Protein AF-0000000076613579 (afdb_homodimer)

Radius of gyration: 30.15 Å; Cα contacts (8 Å, |Δi|>4): 1426; chains: 2; bounding box: 89×85×94 Å

Sequence (818 aa):
MKNSQEGYFLDLTGDASCSIQIALFDMDNEKHKKKEDFISNFKVSKVFISKYGTNIRYFLNSKLSPLNEANFELNTVLKGTKYDNSDYWIFIHEFSHIIWVTYRENFRSVSSTKLLNSDVGWGCTIRVGQMLLMSLLKRHLSNPDYDLILKIQENLESAPYSLHKITELGLEYDKKPGDWYSPSTMGYILTLLLENSPIAKLKCFISMNCALYRDQILSLAYNFSVDMIKSVCKCIPNEYEDLGIMCGGCGKRIGIAKWENAIFIQVPIMLGMRGILPEYIDTLKSILDQPSCVGIIGGKPRMALFIVGYTSDSLIVLDPHLVQPAARSEIEFKQLLSSYYCRSPMLIPFNQIEGSFNVGFYIENEEMWNKLERFLERDSRLKGVITIRDKEFSEDSEIMEIIHSGGMFMKNSQEGYFLDLTGDASCSIQIALFDMDNEKHKKKEDFISNFKVSKVFISKYGTNIRYFLNSKLSPLNEANFELNTVLKGTKYDNSDYWIFIHEFSHIIWVTYRENFRSVSSTKLLNSDVGWGCTIRVGQMLLMSLLKRHLSNPDYDLILKIQENLESAPYSLHKITELGLEYDKKPGDWYSPSTMGYILTLLLENSPIAKLKCFISMNCALYRDQILSLAYNFSVDMIKSVCKCIPNEYEDLGIMCGGCGKRIGIAKWENAIFIQVPIMLGMRGILPEYIDTLKSILDQPSCVGIIGGKPRMALFIVGYTSDSLIVLDPHLVQPAARSEIEFKQLLSSYYCRSPMLIPFNQIEGSFNVGFYIENEEMWNKLERFLERDSRLKGVITIRDKEFSEDSEIMEIIHSGGMF

Secondary structure (DSSP, 8-state):
------------SSSTT------------S----TTTTTTT----THHHHTT-HHHHHHHT---EE--GGG--TTEEETTEEE-GGGHHHHHHHHTTSB---EEESSPPS-SSS---B-TTT-HHHHHHHHHHHHHHHHH-SS--HHHHHHTTSSSTTSTTSHHHHHHHHGGGT--TT----HHHHHHHHHHHHHHSPPTTEEEEE-BTTEEEHHHHHHHHEE--HHHHHHH-TTS-GGGTTS----TTT-------EE--EEEEEEEEE--SSS--GGGHHHHHHHHT-TTEEEEEEEETTEEEEEEEEETTEEEEE-TT-EEEPPSSHHHHHHTGGGGB----EEEEGGGS-SEEEEEEEE-SHHHHHHHHHHHHH-GGGTT-SEEES----S-THHHHHHHHGGG-/------------SSSTT-----------------SSTTTTT----THHHHTT-HHHHHHHT---EE--STT--TTEEETTEEE-GGGHHHHHHHHTTSB---EEESSPPS-SSS---B-TTT-HHHHHHHHHHHHHHHHH-SS--HHHHHHTTSSSTTSTTSHHHHHHHHGGGT--TT----HHHHHHHHHHHHHHSPPTTEEEEE-BTTEEEHHHHHHHHEE--HHHHHHH-TTS-GGGTTS----TTT-------EE--EEEEEEEEE--SSS--GGGHHHHHHHHT-TTEEEEEEEETTEEEEEEEEETTEEEEE-TT-EEEPPSSHHHHHHTGGGGB----EEEEGGGS-SEEEEEEEE-SHHHHHHHHHHHHH-GGGTT-SEEES--S-S-THHHHHHHHGGG-

InterPro domains:
  IPR005078 Peptidase C54 [PTHR22624] (38-377)
  IPR038765 Papain-like cysteine peptidase superfamily [SSF54001] (69-377)
  IPR046792 Peptidase C54, catalytic domain [PF03416] (91-373)

Nearest PDB structures (foldseek):
  2p82-assembly2_D  TM=8.618E-01  e=8.964E-28  Homo sapiens
  2p82-assembly2_C  TM=8.477E-01  e=1.143E-27  Homo sapiens
  2p82-assembly1_B  TM=8.482E-01  e=5.221E-27  Homo sapiens
  2p82-assembly1_A  TM=8.300E-01  e=6.265E-27  Homo sapiens
  2d1i-assembly2_B  TM=8.217E-01  e=3.041E-26  Homo sapiens

Structure (mmCIF, N/CA/C/O backbone):
data_AF-0000000076613579-model_v1
#
loop_
_entity.id
_entity.type
_entity.pdbx_description
1 polymer 'Cysteine protease'
#
loop_
_atom_site.group_PDB
_atom_site.id
_atom_site.type_symbol
_atom_site.label_atom_id
_atom_site.label_alt_id
_atom_site.label_comp_id
_atom_site.label_asym_id
_atom_site.label_entity_id
_atom_site.label_seq_id
_atom_site.pdbx_PDB_ins_code
_atom_site.Cartn_x
_atom_site.Cartn_y
_atom_site.Cartn_z
_atom_site.occupancy
_atom_site.B_iso_or_equiv
_atom_site.auth_seq_id
_atom_site.auth_comp_id
_atom_site.auth_asym_id
_atom_site.auth_atom_id
_atom_site.pdbx_PDB_model_num
ATOM 1 N N . MET A 1 1 ? -35.281 52 -5.176 1 20.36 1 MET A N 1
ATOM 2 C CA . MET A 1 1 ? -36.125 50.812 -5.043 1 20.36 1 MET A CA 1
ATOM 3 C C . MET A 1 1 ? -35.281 49.531 -5.262 1 20.36 1 MET A C 1
ATOM 5 O O . MET A 1 1 ? -34.781 49.312 -6.355 1 20.36 1 MET A O 1
ATOM 9 N N . LYS A 1 2 ? -34.625 49.156 -4.203 1 22.89 2 LYS A N 1
ATOM 10 C CA . LYS A 1 2 ? -33.438 48.312 -4.012 1 22.89 2 LYS A CA 1
ATOM 11 C C . LYS A 1 2 ? -33.75 46.844 -4.309 1 22.89 2 LYS A C 1
ATOM 13 O O . LYS A 1 2 ? -34.656 46.25 -3.711 1 22.89 2 LYS A O 1
ATOM 18 N N . ASN A 1 3 ? -33.781 46.438 -5.594 1 23.34 3 ASN A N 1
ATOM 19 C CA . ASN A 1 3 ? -34.156 45.125 -6.109 1 23.34 3 ASN A CA 1
ATOM 20 C C . ASN A 1 3 ? -33.469 44 -5.34 1 23.34 3 ASN A C 1
ATOM 22 O O . ASN A 1 3 ? -32.219 43.906 -5.336 1 23.34 3 ASN A O 1
ATOM 26 N N . SER A 1 4 ? -34.031 43.688 -4.133 1 22.73 4 SER A N 1
ATOM 27 C CA . SER A 1 4 ? -33.625 42.719 -3.125 1 22.73 4 SER A CA 1
ATOM 28 C C . SER A 1 4 ? -33.5 41.312 -3.723 1 22.73 4 SER A C 1
ATOM 30 O O . SER A 1 4 ? -34.5 40.75 -4.16 1 22.73 4 SER A O 1
ATOM 32 N N . GLN A 1 5 ? -32.625 41.125 -4.582 1 24.36 5 GLN A N 1
ATOM 33 C CA . GLN A 1 5 ? -32.344 39.844 -5.227 1 24.36 5 GLN A CA 1
ATOM 34 C C . GLN A 1 5 ? -32.312 38.719 -4.203 1 24.36 5 GLN A C 1
ATOM 36 O O . GLN A 1 5 ? -31.375 38.594 -3.43 1 24.36 5 GLN A O 1
ATOM 41 N N . GLU A 1 6 ? -33.5 38.469 -3.518 1 23.72 6 GLU A N 1
ATOM 42 C CA . GLU A 1 6 ? -33.688 37.469 -2.48 1 23.72 6 GLU A CA 1
ATOM 43 C C . GLU A 1 6 ? -33.375 36.062 -3.002 1 23.72 6 GLU A C 1
ATOM 45 O O . GLU A 1 6 ? -33.969 35.625 -3.992 1 23.72 6 GLU A O 1
ATOM 50 N N . GLY A 1 7 ? -32.25 35.719 -3.098 1 26.05 7 GLY A N 1
ATOM 51 C CA . GLY A 1 7 ? -31.797 34.375 -3.438 1 26.05 7 GLY A CA 1
ATOM 52 C C . GLY A 1 7 ? -32.5 33.281 -2.633 1 26.05 7 GLY A C 1
ATOM 53 O O . GLY A 1 7 ? -32.656 33.406 -1.418 1 26.05 7 GLY A O 1
ATOM 54 N N . TYR A 1 8 ? -33.656 32.875 -3.09 1 25.02 8 TYR A N 1
ATOM 55 C CA . TYR A 1 8 ? -34.469 31.859 -2.428 1 25.02 8 TYR A CA 1
ATOM 56 C C . TYR A 1 8 ? -33.656 30.625 -2.082 1 25.02 8 TYR A C 1
ATOM 58 O O . TYR A 1 8 ? -32.812 30.203 -2.863 1 25.02 8 TYR A O 1
ATOM 66 N N . PHE A 1 9 ? -33.406 30.516 -0.877 1 26.84 9 PHE A N 1
ATOM 67 C CA . PHE A 1 9 ? -32.75 29.422 -0.16 1 26.84 9 PHE A CA 1
ATOM 68 C C . PHE A 1 9 ? -33.625 28.188 -0.122 1 26.84 9 PHE A C 1
ATOM 70 O O . PHE A 1 9 ? -34.781 28.266 0.278 1 26.84 9 PHE A O 1
ATOM 77 N N . LEU A 1 10 ? -33.781 27.562 -1.234 1 25.7 10 LEU A N 1
ATOM 78 C CA . LEU A 1 10 ? -34.594 26.359 -1.068 1 25.7 10 LEU A CA 1
ATOM 79 C C . LEU A 1 10 ? -33.906 25.359 -0.156 1 25.7 10 LEU A C 1
ATOM 81 O O . LEU A 1 10 ? -32.781 24.984 -0.39 1 25.7 10 LEU A O 1
ATOM 85 N N . ASP A 1 11 ? -34.219 25.391 1.039 1 25.45 11 ASP A N 1
ATOM 86 C CA . ASP A 1 11 ? -33.844 24.453 2.102 1 25.45 11 ASP A CA 1
ATOM 87 C C . ASP A 1 11 ? -34.438 23.078 1.824 1 25.45 11 ASP A C 1
ATOM 89 O O . ASP A 1 11 ? -35.656 22.875 1.907 1 25.45 11 ASP A O 1
ATOM 93 N N . LEU A 1 12 ? -33.969 22.438 0.808 1 28.17 12 LEU A N 1
ATOM 94 C CA . LEU A 1 12 ? -34.625 21.156 0.558 1 28.17 12 LEU A CA 1
ATOM 95 C C . LEU A 1 12 ? -34.438 20.219 1.744 1 28.17 12 LEU A C 1
ATOM 97 O O . LEU A 1 12 ? -35.125 19.188 1.847 1 28.17 12 LEU A O 1
ATOM 101 N N . THR A 1 13 ? -33.094 20.141 2.316 1 30.59 13 THR A N 1
ATOM 102 C CA . THR A 1 13 ? -33 19.266 3.473 1 30.59 13 THR A CA 1
ATOM 103 C C . THR A 1 13 ? -33.469 19.969 4.734 1 30.59 13 THR A C 1
ATOM 105 O O . THR A 1 13 ? -33.438 21.203 4.82 1 30.59 13 THR A O 1
ATOM 108 N N . GLY A 1 14 ? -34.625 19.938 5.145 1 28.75 14 GLY A N 1
ATOM 109 C CA . GLY A 1 14 ? -35.094 20.562 6.375 1 28.75 14 GLY A CA 1
ATOM 110 C C . GLY A 1 14 ? -33.969 20.922 7.324 1 28.75 14 GLY A C 1
ATOM 111 O O . GLY A 1 14 ? -34.188 21.531 8.367 1 28.75 14 GLY A O 1
ATOM 112 N N . ASP A 1 15 ? -32.938 20.062 7.406 1 27.53 15 ASP A N 1
ATOM 113 C CA . ASP A 1 15 ? -31.984 20.391 8.469 1 27.53 15 ASP A CA 1
ATOM 114 C C . ASP A 1 15 ? -31.109 21.578 8.07 1 27.53 15 ASP A C 1
ATOM 116 O O . ASP A 1 15 ? -30.75 21.719 6.902 1 27.53 15 ASP A O 1
ATOM 120 N N . ALA A 1 16 ? -31.062 22.703 8.742 1 27.94 16 ALA A N 1
ATOM 121 C CA . ALA A 1 16 ? -30.469 24.031 8.656 1 27.94 16 ALA A CA 1
ATOM 122 C C . ALA A 1 16 ? -29.047 23.969 8.148 1 27.94 16 ALA A C 1
ATOM 124 O O . ALA A 1 16 ? -28.562 24.922 7.52 1 27.94 16 ALA A O 1
ATOM 125 N N . SER A 1 17 ? -28.156 23.094 8.602 1 28.52 17 SER A N 1
ATOM 126 C CA . SER A 1 17 ? -26.719 23.359 8.547 1 28.52 17 SER A CA 1
ATOM 127 C C . SER A 1 17 ? -26.188 23.234 7.129 1 28.52 17 SER A C 1
ATOM 129 O O . SER A 1 17 ? -25.094 23.719 6.824 1 28.52 17 SER A O 1
ATOM 131 N N . CYS A 1 18 ? -26.578 22.297 6.316 1 25.7 18 CYS A N 1
ATOM 132 C CA . CYS A 1 18 ? -25.891 22.078 5.051 1 25.7 18 CYS A CA 1
ATOM 133 C C . CYS A 1 18 ? -26.5 22.922 3.939 1 25.7 18 CYS A C 1
ATOM 135 O O . CYS A 1 18 ? -27.594 22.609 3.453 1 25.7 18 CYS A O 1
ATOM 137 N N . SER A 1 19 ? -26.312 24.25 3.959 1 25.25 19 SER A N 1
ATOM 138 C CA . SER A 1 19 ? -26.828 25.125 2.904 1 25.25 19 SER A CA 1
ATOM 139 C C . SER A 1 19 ? -26.094 24.891 1.59 1 25.25 19 SER A C 1
ATOM 141 O O . SER A 1 19 ? -24.859 24.844 1.561 1 25.25 19 SER A O 1
ATOM 143 N N . ILE A 1 20 ? -26.594 24.062 0.776 1 25.31 20 ILE A N 1
ATOM 144 C CA . ILE A 1 20 ? -26.094 23.906 -0.587 1 25.31 20 ILE A CA 1
ATOM 145 C C . ILE A 1 20 ? -26.297 25.203 -1.363 1 25.31 20 ILE A C 1
ATOM 147 O O . ILE A 1 20 ? -27.422 25.703 -1.458 1 25.31 20 ILE A O 1
ATOM 151 N N . GLN A 1 21 ? -25.359 26.094 -1.392 1 24.81 21 GLN A N 1
ATOM 152 C CA . GLN A 1 21 ? -25.406 27.312 -2.197 1 24.81 21 GLN A CA 1
ATOM 153 C C . GLN A 1 21 ? -25.375 26.984 -3.688 1 24.81 21 GLN A C 1
ATOM 155 O O . GLN A 1 21 ? -24.438 26.312 -4.156 1 24.81 21 GLN A O 1
ATOM 160 N N . ILE A 1 22 ? -26.484 26.75 -4.297 1 25.78 22 ILE A N 1
ATOM 161 C CA . ILE A 1 22 ? -26.641 26.625 -5.742 1 25.78 22 ILE A CA 1
ATOM 162 C C . ILE A 1 22 ? -26.344 27.969 -6.41 1 25.78 22 ILE A C 1
ATOM 164 O O . ILE A 1 22 ? -27.016 28.969 -6.145 1 25.78 22 ILE A O 1
ATOM 168 N N . ALA A 1 23 ? -25.125 28.266 -6.633 1 25.34 23 ALA A N 1
ATOM 169 C CA . ALA A 1 23 ? -24.828 29.469 -7.398 1 25.34 23 ALA A CA 1
ATOM 170 C C . ALA A 1 23 ? -25.5 29.422 -8.773 1 25.34 23 ALA A C 1
ATOM 172 O O . ALA A 1 23 ? -25.266 28.5 -9.547 1 25.34 23 ALA A O 1
ATOM 173 N N . LEU A 1 24 ? -26.672 29.828 -8.906 1 25.53 24 LEU A N 1
ATOM 174 C CA . LEU A 1 24 ? -27.406 30.109 -10.125 1 25.53 24 LEU A CA 1
ATOM 175 C C . LEU A 1 24 ? -26.656 31.125 -10.992 1 25.53 24 LEU A C 1
ATOM 177 O O . LEU A 1 24 ? -26.406 32.25 -10.547 1 25.53 24 LEU A O 1
ATOM 181 N N . PHE A 1 25 ? -25.656 30.625 -11.711 1 24.84 25 PHE A N 1
ATOM 182 C CA . PHE A 1 25 ? -25.109 31.547 -12.695 1 24.84 25 PHE A CA 1
ATOM 183 C C . PHE A 1 25 ? -26.188 32 -13.68 1 24.84 25 PHE A C 1
ATOM 185 O O . PHE A 1 25 ? -26.938 31.172 -14.195 1 24.84 25 PHE A O 1
ATOM 192 N N . ASP A 1 26 ? -26.688 33.156 -13.492 1 26.09 26 ASP A N 1
ATOM 193 C CA . ASP A 1 26 ? -27.594 34 -14.289 1 26.09 26 ASP A CA 1
ATOM 194 C C . ASP A 1 26 ? -27.094 34.125 -15.727 1 26.09 26 ASP A C 1
ATOM 196 O O . ASP A 1 26 ? -26.016 34.656 -15.977 1 26.09 26 ASP A O 1
ATOM 200 N N . MET A 1 27 ? -27.344 33.031 -16.609 1 25.81 27 MET A N 1
ATOM 201 C CA . MET A 1 27 ? -27.281 33.344 -18.047 1 25.81 27 MET A CA 1
ATOM 202 C C . MET A 1 27 ? -28.281 34.406 -18.406 1 25.81 27 MET A C 1
ATOM 204 O O . MET A 1 27 ? -29.484 34.156 -18.5 1 25.81 27 MET A O 1
ATOM 208 N N . ASP A 1 28 ? -28.203 35.688 -18.031 1 26.19 28 ASP A N 1
ATOM 209 C CA . ASP A 1 28 ? -29.031 36.875 -18.172 1 26.19 28 ASP A CA 1
ATOM 210 C C . ASP A 1 28 ? -29.234 37.25 -19.641 1 26.19 28 ASP A C 1
ATOM 212 O O . ASP A 1 28 ? -29.641 38.375 -19.969 1 26.19 28 ASP A O 1
ATOM 216 N N . ASN A 1 29 ? -28.953 36.75 -20.812 1 25.42 29 ASN A N 1
ATOM 217 C CA . ASN A 1 29 ? -29.297 37.75 -21.797 1 25.42 29 ASN A CA 1
ATOM 218 C C . ASN A 1 29 ? -30.812 37.969 -21.859 1 25.42 29 ASN A C 1
ATOM 220 O O . ASN A 1 29 ? -31.281 39.062 -22.203 1 25.42 29 ASN A O 1
ATOM 224 N N . GLU A 1 30 ? -31.781 37.094 -22.5 1 26.44 30 GLU A N 1
ATOM 225 C CA . GLU A 1 30 ? -32.969 37.562 -23.219 1 26.44 30 GLU A CA 1
ATOM 226 C C . GLU A 1 30 ? -34 38.094 -22.25 1 26.44 30 GLU A C 1
ATOM 228 O O . GLU A 1 30 ? -34 37.781 -21.062 1 26.44 30 GLU A O 1
ATOM 233 N N . LYS A 1 31 ? -35.281 38.781 -22.891 1 26.03 31 LYS A N 1
ATOM 234 C CA . LYS A 1 31 ? -36.406 39.719 -22.641 1 26.03 31 LYS A CA 1
ATOM 235 C C . LYS A 1 31 ? -37.25 39.25 -21.469 1 26.03 31 LYS A C 1
ATOM 237 O O . LYS A 1 31 ? -37.156 38.094 -21.062 1 26.03 31 LYS A O 1
ATOM 242 N N . HIS A 1 32 ? -38.625 39.875 -21.375 1 25.84 32 HIS A N 1
ATOM 243 C CA . HIS A 1 32 ? -39.719 40.188 -20.453 1 25.84 32 HIS A CA 1
ATOM 244 C C . HIS A 1 32 ? -40.406 38.906 -19.938 1 25.84 32 HIS A C 1
ATOM 246 O O . HIS A 1 32 ? -41.469 39 -19.312 1 25.84 32 HIS A O 1
ATOM 252 N N . LYS A 1 33 ? -40.344 37.75 -20.609 1 26.31 33 LYS A N 1
ATOM 253 C CA . LYS A 1 33 ? -41.469 36.875 -20.422 1 26.31 33 LYS A CA 1
ATOM 254 C C . LYS A 1 33 ? -41.719 36.625 -18.938 1 26.31 33 LYS A C 1
ATOM 256 O O . LYS A 1 33 ? -40.781 36.531 -18.141 1 26.31 33 LYS A O 1
ATOM 261 N N . LYS A 1 34 ? -43.094 36.781 -18.5 1 23.95 34 LYS A N 1
ATOM 262 C CA . LYS A 1 34 ? -43.875 36.875 -17.281 1 23.95 34 LYS A CA 1
ATOM 263 C C . LYS A 1 34 ? -43.406 35.875 -16.234 1 23.95 34 LYS A C 1
ATOM 265 O O . LYS A 1 34 ? -42.812 34.844 -16.578 1 23.95 34 LYS A O 1
ATOM 270 N N . LYS A 1 35 ? -43.844 36.219 -14.961 1 26.36 35 LYS A N 1
ATOM 271 C CA . LYS A 1 35 ? -43.531 35.719 -13.617 1 26.36 35 LYS A CA 1
ATOM 272 C C . LYS A 1 35 ? -43.656 34.219 -13.539 1 26.36 35 LYS A C 1
ATOM 274 O O . LYS A 1 35 ? -42.875 33.562 -12.836 1 26.36 35 LYS A O 1
ATOM 279 N N . GLU A 1 36 ? -44.812 33.844 -14.023 1 27.14 36 GLU A N 1
ATOM 280 C CA . GLU A 1 36 ? -45.469 32.594 -13.633 1 27.14 36 GLU A CA 1
ATOM 281 C C . GLU A 1 36 ? -44.656 31.391 -14.047 1 27.14 36 GLU A C 1
ATOM 283 O O . GLU A 1 36 ? -44.656 30.375 -13.344 1 27.14 36 GLU A O 1
ATOM 288 N N . ASP A 1 37 ? -44.406 31.469 -15.398 1 24.34 37 ASP A N 1
ATOM 289 C CA . ASP A 1 37 ? -44.062 30.219 -16.047 1 24.34 37 ASP A CA 1
ATOM 290 C C . ASP A 1 37 ? -42.688 29.719 -15.594 1 24.34 37 ASP A C 1
ATOM 292 O O . ASP A 1 37 ? -42.156 28.734 -16.141 1 24.34 37 ASP A O 1
ATOM 296 N N . PHE A 1 38 ? -42.062 30.625 -15.055 1 24.92 38 PHE A N 1
ATOM 297 C CA . PHE A 1 38 ? -40.656 30.312 -14.836 1 24.92 38 PHE A CA 1
ATOM 298 C C . PHE A 1 38 ? -40.5 29.141 -13.875 1 24.92 38 PHE A C 1
ATOM 300 O O . PHE A 1 38 ? -39.438 28.531 -13.797 1 24.92 38 PHE A O 1
ATOM 307 N N . ILE A 1 39 ? -41.5 29.078 -12.992 1 26.23 39 ILE A N 1
ATOM 308 C CA . ILE A 1 39 ? -41.406 28.078 -11.93 1 26.23 39 ILE A CA 1
ATOM 309 C C . ILE A 1 39 ? -41.469 26.672 -12.523 1 26.23 39 ILE A C 1
ATOM 311 O O . ILE A 1 39 ? -40.938 25.719 -11.953 1 26.23 39 ILE A O 1
ATOM 315 N N . SER A 1 40 ? -42.406 26.562 -13.461 1 25 40 SER A N 1
ATOM 316 C CA . SER A 1 40 ? -42.75 25.234 -13.945 1 25 40 SER A CA 1
ATOM 317 C C . SER A 1 40 ? -41.531 24.531 -14.562 1 25 40 SER A C 1
ATOM 319 O O . SER A 1 40 ? -41.375 23.328 -14.398 1 25 40 SER A O 1
ATOM 321 N N . ASN A 1 41 ? -41.031 25.219 -15.57 1 24.12 41 ASN A N 1
ATOM 322 C CA . ASN A 1 41 ? -40.094 24.547 -16.484 1 24.12 41 ASN A CA 1
ATOM 323 C C . ASN A 1 41 ? -38.75 24.297 -15.805 1 24.12 41 ASN A C 1
ATOM 325 O O . ASN A 1 41 ? -37.75 24.188 -16.484 1 24.12 41 ASN A O 1
ATOM 329 N N . PHE A 1 42 ? -38.656 24.672 -14.656 1 23.95 42 PHE A N 1
ATOM 330 C CA . PHE A 1 42 ? -37.406 24.328 -13.984 1 23.95 42 PHE A CA 1
ATOM 331 C C . PHE A 1 42 ? -37.125 22.828 -14.102 1 23.95 42 PHE A C 1
ATOM 333 O O . PHE A 1 42 ? -37.594 22.031 -13.297 1 23.95 42 PHE A O 1
ATOM 340 N N . LYS A 1 43 ? -37.344 22.312 -15.383 1 23.02 43 LYS A N 1
ATOM 341 C CA . LYS A 1 43 ? -36.781 20.969 -15.562 1 23.02 43 LYS A CA 1
ATOM 342 C C . LYS A 1 43 ? -35.375 20.875 -15.016 1 23.02 43 LYS A C 1
ATOM 344 O O . LYS A 1 43 ? -34.469 21.562 -15.484 1 23.02 43 LYS A O 1
ATOM 349 N N . VAL A 1 44 ? -35.25 20.953 -13.742 1 23.78 44 VAL A N 1
ATOM 350 C CA . VAL A 1 44 ? -34.062 20.547 -13.016 1 23.78 44 VAL A CA 1
ATOM 351 C C . VAL A 1 44 ? -33.25 19.547 -13.859 1 23.78 44 VAL A C 1
ATOM 353 O O . VAL A 1 44 ? -33.719 18.438 -14.117 1 23.78 44 VAL A O 1
ATOM 356 N N . SER A 1 45 ? -32.688 20.078 -14.883 1 22.72 45 SER A N 1
ATOM 357 C CA . SER A 1 45 ? -31.984 19.203 -15.82 1 22.72 45 SER A CA 1
ATOM 358 C C . SER A 1 45 ? -31.172 18.141 -15.086 1 22.72 45 SER A C 1
ATOM 360 O O . SER A 1 45 ? -30.422 18.453 -14.156 1 22.72 45 SER A O 1
ATOM 362 N N . LYS A 1 46 ? -31.609 16.891 -14.93 1 24.72 46 LYS A N 1
ATOM 363 C CA . LYS A 1 46 ? -31.203 15.5 -14.719 1 24.72 46 LYS A CA 1
ATOM 364 C C . LYS A 1 46 ? -29.781 15.266 -15.234 1 24.72 46 LYS A C 1
ATOM 366 O O . LYS A 1 46 ? -29.25 14.156 -15.141 1 24.72 46 LYS A O 1
ATOM 371 N N . VAL A 1 47 ? -29.266 16.125 -16.062 1 22.98 47 VAL A N 1
ATOM 372 C CA . VAL A 1 47 ? -28.062 15.867 -16.828 1 22.98 47 VAL A CA 1
ATOM 373 C C . VAL A 1 47 ? -26.844 15.875 -15.906 1 22.98 47 VAL A C 1
ATOM 375 O O . VAL A 1 47 ? -25.953 15.023 -16.031 1 22.98 47 VAL A O 1
ATOM 378 N N . PHE A 1 48 ? -26.672 17.016 -15.195 1 24.75 48 PHE A N 1
ATOM 379 C CA . PHE A 1 48 ? -25.344 17 -14.602 1 24.75 48 PHE A CA 1
ATOM 380 C C . PHE A 1 48 ? -25.281 16.016 -13.445 1 24.75 48 PHE A C 1
ATOM 382 O O . PHE A 1 48 ? -24.219 15.812 -12.844 1 24.75 48 PHE A O 1
ATOM 389 N N . ILE A 1 49 ? -26.312 15.617 -12.758 1 27.12 49 ILE A N 1
ATOM 390 C CA . ILE A 1 49 ? -26.391 14.5 -11.82 1 27.12 49 ILE A CA 1
ATOM 391 C C . ILE A 1 49 ? -25.938 13.219 -12.516 1 27.12 49 ILE A C 1
ATOM 393 O O . ILE A 1 49 ? -25.531 12.258 -11.859 1 27.12 49 ILE A O 1
ATOM 397 N N . SER A 1 50 ? -26.359 12.969 -13.703 1 26.84 50 SER A N 1
ATOM 398 C CA . SER A 1 50 ? -26.328 11.727 -14.477 1 26.84 50 SER A CA 1
ATOM 399 C C . SER A 1 50 ? -24.891 11.266 -14.719 1 26.84 50 SER A C 1
ATOM 401 O O . SER A 1 50 ? -24.625 10.062 -14.789 1 26.84 50 SER A O 1
ATOM 403 N N . LYS A 1 51 ? -24.141 12.172 -15.312 1 27.23 51 LYS A N 1
ATOM 404 C CA . LYS A 1 51 ? -22.906 11.609 -15.844 1 27.23 51 LYS A CA 1
ATOM 405 C C . LYS A 1 51 ? -22.031 11.039 -14.734 1 27.23 51 LYS A C 1
ATOM 407 O O . LYS A 1 51 ? -21.391 10 -14.906 1 27.23 51 LYS A O 1
ATOM 412 N N . TYR A 1 52 ? -21.531 11.898 -13.742 1 28.5 52 TYR A N 1
ATOM 413 C CA . TYR A 1 52 ? -20.797 11.367 -12.594 1 28.5 52 TYR A CA 1
ATOM 414 C C . TYR A 1 52 ? -21.766 10.938 -11.492 1 28.5 52 TYR A C 1
ATOM 416 O O . TYR A 1 52 ? -21.953 11.656 -10.508 1 28.5 52 TYR A O 1
ATOM 424 N N . GLY A 1 53 ? -22.984 10.609 -11.609 1 29.84 53 GLY A N 1
ATOM 425 C CA . GLY A 1 53 ? -24.156 10.195 -10.844 1 29.84 53 GLY A CA 1
ATOM 426 C C . GLY A 1 53 ? -23.797 9.352 -9.625 1 29.84 53 GLY A C 1
ATOM 427 O O . GLY A 1 53 ? -24.422 9.492 -8.57 1 29.84 53 GLY A O 1
ATOM 428 N N . THR A 1 54 ? -23.141 8.266 -9.875 1 30.53 54 THR A N 1
ATOM 429 C CA . THR A 1 54 ? -22.938 7.309 -8.789 1 30.53 54 THR A CA 1
ATOM 430 C C . THR A 1 54 ? -22.156 7.949 -7.645 1 30.53 54 THR A C 1
ATOM 432 O O . THR A 1 54 ? -22.172 7.449 -6.516 1 30.53 54 THR A O 1
ATOM 435 N N . ASN A 1 55 ? -21.469 9.016 -7.84 1 29.19 55 ASN A N 1
ATOM 436 C CA . ASN A 1 55 ? -20.562 9.492 -6.805 1 29.19 55 ASN A CA 1
ATOM 437 C C . ASN A 1 55 ? -21.297 10.312 -5.742 1 29.19 55 ASN A C 1
ATOM 439 O O . ASN A 1 55 ? -20.703 10.68 -4.727 1 29.19 55 ASN A O 1
ATOM 443 N N . ILE A 1 56 ? -22.5 10.875 -6.02 1 31.44 56 ILE A N 1
ATOM 444 C CA . ILE A 1 56 ? -23.172 11.734 -5.055 1 31.44 56 ILE A CA 1
ATOM 445 C C . ILE A 1 56 ? -23.734 10.891 -3.916 1 31.44 56 ILE A C 1
ATOM 447 O O . ILE A 1 56 ? -23.906 11.375 -2.795 1 31.44 56 ILE A O 1
ATOM 451 N N . ARG A 1 57 ? -24.281 9.727 -4.266 1 30.72 57 ARG A N 1
ATOM 452 C CA . ARG A 1 57 ? -24.844 8.938 -3.172 1 30.72 57 ARG A CA 1
ATOM 453 C C . ARG A 1 57 ? -23.828 8.742 -2.061 1 30.72 57 ARG A C 1
ATOM 455 O O . ARG A 1 57 ? -24.188 8.594 -0.892 1 30.72 57 ARG A O 1
ATOM 462 N N . TYR A 1 58 ? -22.625 8.672 -2.443 1 32.78 58 TYR A N 1
ATOM 463 C CA . TYR A 1 58 ? -21.625 8.422 -1.414 1 32.78 58 TYR A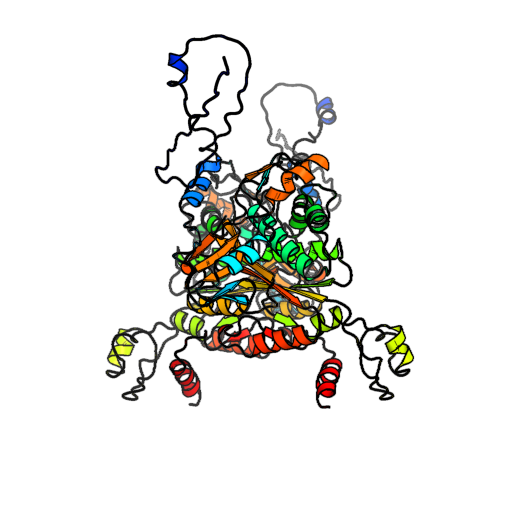 CA 1
ATOM 464 C C . TYR A 1 58 ? -21.484 9.625 -0.49 1 32.78 58 TYR A C 1
ATOM 466 O O . TYR A 1 58 ? -21.078 9.484 0.668 1 32.78 58 TYR A O 1
ATOM 474 N N . PHE A 1 59 ? -21.766 10.867 -0.962 1 36.31 59 PHE A N 1
ATOM 475 C CA . PHE A 1 59 ? -21.625 12.047 -0.122 1 36.31 59 PHE A CA 1
ATOM 476 C C . PHE A 1 59 ? -22.734 12.109 0.919 1 36.31 59 PHE A C 1
ATOM 478 O O . PHE A 1 59 ? -22.516 12.578 2.039 1 36.31 59 PHE A O 1
ATOM 485 N N . LEU A 1 60 ? -23.875 11.852 0.475 1 36.78 60 LEU A N 1
ATOM 486 C CA . LEU A 1 60 ? -25 12 1.405 1 36.78 60 LEU A CA 1
ATOM 487 C C . LEU A 1 60 ? -24.797 11.102 2.627 1 36.78 60 LEU A C 1
ATOM 489 O O . LEU A 1 60 ? -25.266 11.438 3.721 1 36.78 60 LEU A O 1
ATOM 493 N N . ASN A 1 61 ? -24.297 9.945 2.354 1 38.19 61 ASN A N 1
ATOM 494 C CA . ASN A 1 61 ? -24.219 9.07 3.518 1 38.19 61 ASN A CA 1
ATOM 495 C C . ASN A 1 61 ? -22.953 9.336 4.336 1 38.19 61 ASN A C 1
ATOM 497 O O . ASN A 1 61 ? -22.484 8.469 5.078 1 38.19 61 ASN A O 1
ATOM 501 N N . SER A 1 62 ? -22.203 10.273 3.943 1 50.22 62 SER A N 1
ATOM 502 C CA . SER A 1 62 ? -21.047 10.43 4.816 1 50.22 62 SER A CA 1
ATOM 503 C C . SER A 1 62 ? -21.469 10.867 6.215 1 50.22 62 SER A C 1
ATOM 505 O O . SER A 1 62 ? -22.141 11.891 6.375 1 50.22 62 SER A O 1
ATOM 507 N N . LYS A 1 63 ? -21.578 10 7.074 1 68.88 63 LYS A N 1
ATOM 508 C CA . LYS A 1 63 ? -21.906 9.984 8.5 1 68.88 63 LYS A CA 1
ATOM 509 C C . LYS A 1 63 ? -20.953 10.891 9.289 1 68.88 63 LYS A C 1
ATOM 511 O O . LYS A 1 63 ? -20.531 10.539 10.391 1 68.88 63 LYS A O 1
ATOM 516 N N . LEU A 1 64 ? -20.5 12.172 8.672 1 90.38 64 LEU A N 1
ATOM 517 C CA . LEU A 1 64 ? -19.766 13.055 9.57 1 90.38 64 LEU A CA 1
ATOM 518 C C . LEU A 1 64 ? -20.719 13.883 10.43 1 90.38 64 LEU A C 1
ATOM 520 O O . LEU A 1 64 ? -21.766 14.312 9.953 1 90.38 64 LEU A O 1
ATOM 524 N N . SER A 1 65 ? -20.422 14.008 11.664 1 92.5 65 SER A N 1
ATOM 525 C CA . SER A 1 65 ? -21.203 14.836 12.578 1 92.5 65 SER A CA 1
ATOM 526 C C . SER A 1 65 ? -20.344 15.938 13.203 1 92.5 65 SER A C 1
ATOM 528 O O . SER A 1 65 ? -19.156 15.742 13.43 1 92.5 65 SER A O 1
ATOM 530 N N . PRO A 1 66 ? -20.922 17.062 13.422 1 93 66 PRO A N 1
ATOM 531 C CA . PRO A 1 66 ? -20.156 18.156 14.016 1 93 66 PRO A CA 1
ATOM 532 C C . PRO A 1 66 ? -19.828 17.906 15.492 1 93 66 PRO A C 1
ATOM 534 O O . PRO A 1 66 ? -20.641 17.328 16.219 1 93 66 PRO A O 1
ATOM 537 N N . LEU A 1 67 ? -18.672 18.328 15.836 1 93.12 67 LEU A N 1
ATOM 538 C CA . LEU A 1 67 ? -18.328 18.406 17.25 1 93.12 67 LEU A CA 1
ATOM 539 C C . LEU A 1 67 ? -18.734 19.766 17.828 1 93.12 67 LEU A C 1
ATOM 541 O O . LEU A 1 67 ? -18.328 20.812 17.312 1 93.12 67 LEU A O 1
ATOM 545 N N . ASN A 1 68 ? -19.562 19.688 18.828 1 90.56 68 ASN A N 1
ATOM 546 C CA . ASN A 1 68 ? -19.984 20.906 19.531 1 90.56 68 ASN A CA 1
ATOM 547 C C . ASN A 1 68 ? -19.781 20.781 21.031 1 90.56 68 ASN A C 1
ATOM 549 O O . ASN A 1 68 ? -19.25 19.781 21.516 1 90.56 68 ASN A O 1
ATOM 553 N N . GLU A 1 69 ? -20.156 21.828 21.672 1 89.88 69 GLU A N 1
ATOM 554 C CA . GLU A 1 69 ? -19.922 21.875 23.125 1 89.88 69 GLU A CA 1
ATOM 555 C C . GLU A 1 69 ? -20.688 20.766 23.844 1 89.88 69 GLU A C 1
ATOM 557 O O . GLU A 1 69 ? -20.203 20.219 24.828 1 89.88 69 GLU A O 1
ATOM 562 N N . ALA A 1 70 ? -21.812 20.359 23.375 1 88.44 70 ALA A N 1
ATOM 563 C CA . ALA A 1 70 ? -22.688 19.375 24.016 1 88.44 70 ALA A CA 1
ATOM 564 C C . ALA A 1 70 ? -22.094 17.969 23.938 1 88.44 70 ALA A C 1
ATOM 566 O O . ALA A 1 70 ? -22.297 17.156 24.828 1 88.44 70 ALA A O 1
ATOM 567 N N . ASN A 1 71 ? -21.359 17.719 22.891 1 88.12 71 ASN A N 1
ATOM 568 C CA . ASN A 1 71 ? -20.828 16.359 22.734 1 88.12 71 ASN A CA 1
ATOM 569 C C . ASN A 1 71 ? -19.312 16.344 22.953 1 88.12 71 ASN A C 1
ATOM 571 O O . ASN A 1 71 ? -18.641 15.367 22.594 1 88.12 71 ASN A O 1
ATOM 575 N N . PHE A 1 72 ? -18.875 17.422 23.359 1 90.38 72 PHE A N 1
ATOM 576 C CA . PHE A 1 72 ? -17.469 17.516 23.734 1 90.38 72 PHE A CA 1
ATOM 577 C C . PHE A 1 72 ? -17.234 16.781 25.047 1 90.38 72 PHE A C 1
ATOM 579 O O . PHE A 1 72 ? -17.75 17.172 26.094 1 90.38 72 PHE A O 1
ATOM 586 N N . GLU A 1 73 ? -16.5 15.688 25.031 1 87.06 73 GLU A N 1
ATOM 587 C CA . GLU A 1 73 ? -16.375 14.805 26.188 1 87.06 73 GLU A CA 1
ATOM 588 C C . GLU A 1 73 ? -15 14.938 26.844 1 87.06 73 GLU A C 1
ATOM 590 O O . GLU A 1 73 ? -14.086 15.523 26.266 1 87.06 73 GLU A O 1
ATOM 595 N N . LEU A 1 74 ? -14.961 14.336 27.969 1 83.81 74 LEU A N 1
ATOM 596 C CA . LEU A 1 74 ? -13.703 14.266 28.703 1 83.81 74 LEU A CA 1
ATOM 597 C C . LEU A 1 74 ? -12.68 13.414 27.969 1 83.81 74 LEU A C 1
ATOM 599 O O . LEU A 1 74 ? -13.031 12.383 27.391 1 83.81 74 LEU A O 1
ATOM 603 N N . ASN A 1 75 ? -11.445 13.859 27.922 1 87.19 75 ASN A N 1
ATOM 604 C CA . ASN A 1 75 ? -10.297 13.156 27.344 1 87.19 75 ASN A CA 1
ATOM 605 C C . ASN A 1 75 ? -10.273 13.258 25.828 1 87.19 75 ASN A C 1
ATOM 607 O O . ASN A 1 75 ? -9.828 12.328 25.141 1 87.19 75 ASN A O 1
ATOM 611 N N . THR A 1 76 ? -10.867 14.328 25.422 1 95.5 76 THR A N 1
ATOM 612 C CA . THR A 1 76 ? -10.695 14.664 24.016 1 95.5 76 THR A CA 1
ATOM 613 C C . THR A 1 76 ? -9.234 14.977 23.703 1 95.5 76 THR A C 1
ATOM 615 O O . THR A 1 76 ? -8.562 15.648 24.484 1 95.5 76 THR A O 1
ATOM 618 N N . VAL A 1 77 ? -8.75 14.414 22.641 1 97.44 77 VAL A N 1
ATOM 619 C CA . VAL A 1 77 ? -7.34 14.594 22.281 1 97.44 77 VAL A CA 1
ATOM 620 C C . VAL A 1 77 ? -7.234 15.312 20.938 1 97.44 77 VAL A C 1
ATOM 622 O O . VAL A 1 77 ? -7.961 14.992 20 1 97.44 77 VAL A O 1
ATOM 625 N N . LEU A 1 78 ? -6.383 16.344 20.891 1 97.44 78 LEU A N 1
ATOM 626 C CA . LEU A 1 78 ? -6.035 17.062 19.672 1 97.44 78 LEU A CA 1
ATOM 627 C C . LEU A 1 78 ? -4.523 17.219 19.531 1 97.44 78 LEU A C 1
ATOM 629 O O . LEU A 1 78 ? -3.891 17.906 20.344 1 97.44 78 LEU A O 1
ATOM 633 N N . LYS A 1 79 ? -3.943 16.609 18.531 1 94.75 79 LYS A N 1
ATOM 634 C CA . LYS A 1 79 ? -2.512 16.703 18.25 1 94.75 79 LYS A CA 1
ATOM 635 C C . LYS A 1 79 ? -1.69 16.391 19.5 1 94.75 79 LYS A C 1
ATOM 637 O O . LYS A 1 79 ? -0.801 17.156 19.875 1 94.75 79 LYS A O 1
ATOM 642 N N . GLY A 1 80 ? -2.096 15.344 20.219 1 94.81 80 GLY A N 1
ATOM 643 C CA . GLY A 1 80 ? -1.331 14.852 21.344 1 94.81 80 GLY A CA 1
ATOM 644 C C . GLY A 1 80 ? -1.689 15.531 22.656 1 94.81 80 GLY A C 1
ATOM 645 O O . GLY A 1 80 ? -1.185 15.164 23.719 1 94.81 80 GLY A O 1
ATOM 646 N N . THR A 1 81 ? -2.512 16.547 22.609 1 95.75 81 THR A N 1
ATOM 647 C CA . THR A 1 81 ? -2.924 17.281 23.812 1 95.75 81 THR A CA 1
ATOM 648 C C . THR A 1 81 ? -4.301 16.812 24.281 1 95.75 81 THR A C 1
ATOM 650 O O . THR A 1 81 ? -5.238 16.734 23.484 1 95.75 81 THR A O 1
ATOM 653 N N . LYS A 1 82 ? -4.387 16.578 25.547 1 95.88 82 LYS A N 1
ATOM 654 C CA . LYS A 1 82 ? -5.652 16.141 26.125 1 95.88 82 LYS A CA 1
ATOM 655 C C . LYS A 1 82 ? -6.422 17.312 26.719 1 95.88 82 LYS A C 1
ATOM 657 O O . LYS A 1 82 ? -5.832 18.203 27.328 1 95.88 82 LYS A O 1
ATOM 662 N N . TYR A 1 83 ? -7.699 17.281 26.5 1 95.44 83 TYR A N 1
ATOM 663 C CA . TYR A 1 83 ? -8.57 18.344 26.969 1 95.44 83 TYR A CA 1
ATOM 664 C C . TYR A 1 83 ? -9.633 17.797 27.922 1 95.44 83 TYR A C 1
ATOM 666 O O . TYR A 1 83 ? -10.141 16.688 27.719 1 95.44 83 TYR A O 1
ATOM 674 N N . ASP A 1 84 ? -9.953 18.641 28.859 1 89.81 84 ASP A N 1
ATOM 675 C CA . ASP A 1 84 ? -11.055 18.328 29.766 1 89.81 84 ASP A CA 1
ATOM 676 C C . ASP A 1 84 ? -12.375 18.906 29.25 1 89.81 84 ASP A C 1
ATOM 678 O O . ASP A 1 84 ? -12.391 19.625 28.25 1 89.81 84 ASP A O 1
ATOM 682 N N . ASN A 1 85 ? -13.422 18.562 29.969 1 84.81 85 ASN A N 1
ATOM 683 C CA . ASN A 1 85 ? -14.758 18.953 29.547 1 84.81 85 ASN A CA 1
ATOM 684 C C . ASN A 1 85 ? -14.922 20.469 29.547 1 84.81 85 ASN A C 1
ATOM 686 O O . ASN A 1 85 ? -15.703 21.016 28.766 1 84.81 85 ASN A O 1
ATOM 690 N N . SER A 1 86 ? -14.125 21.141 30.297 1 88.94 86 SER A N 1
ATOM 691 C CA . SER A 1 86 ? -14.25 22.594 30.406 1 88.94 86 SER A CA 1
ATOM 692 C C . SER A 1 86 ? -13.375 23.297 29.375 1 88.94 86 SER A C 1
ATOM 694 O O . SER A 1 86 ? -13.438 24.531 29.234 1 88.94 86 SER A O 1
ATOM 696 N N . ASP A 1 87 ? -12.719 22.531 28.594 1 92.81 87 ASP A N 1
ATOM 697 C CA . ASP A 1 87 ? -11.688 23.109 27.734 1 92.81 87 ASP A CA 1
ATOM 698 C C . ASP A 1 87 ? -12.203 23.281 26.312 1 92.81 87 ASP A C 1
ATOM 700 O O . ASP A 1 87 ? -11.422 23.391 25.375 1 92.81 87 ASP A O 1
ATOM 704 N N . TYR A 1 88 ? -13.469 23.312 26.094 1 93.56 88 TYR A N 1
ATOM 705 C CA . TYR A 1 88 ? -14.039 23.297 24.75 1 93.56 88 TYR A CA 1
ATOM 706 C C . TYR A 1 88 ? -13.555 24.5 23.938 1 93.56 88 TYR A C 1
ATOM 708 O O . TYR A 1 88 ? -13.109 24.344 22.797 1 93.56 88 TYR A O 1
ATOM 716 N N . TRP A 1 89 ? -13.578 25.672 24.484 1 93.94 89 TRP A N 1
ATOM 717 C CA . TRP A 1 89 ? -13.234 26.875 23.719 1 93.94 89 TRP A CA 1
ATOM 718 C C . TRP A 1 89 ? -11.734 26.953 23.469 1 93.94 89 TRP A C 1
ATOM 720 O O . TRP A 1 89 ? -11.297 27.469 22.438 1 93.94 89 TRP A O 1
ATOM 730 N N . ILE A 1 90 ? -10.984 26.5 24.406 1 95.38 90 ILE A N 1
ATOM 731 C CA . ILE A 1 90 ? -9.539 26.406 24.188 1 95.38 90 ILE A CA 1
ATOM 732 C C . ILE A 1 90 ? -9.258 25.406 23.062 1 95.38 90 ILE A C 1
ATOM 734 O O . ILE A 1 90 ? -8.406 25.656 22.203 1 95.38 90 ILE A O 1
ATOM 738 N N . PHE A 1 91 ? -10 24.297 23.094 1 96 91 PHE A N 1
ATOM 739 C CA . PHE A 1 91 ? -9.898 23.281 22.047 1 96 91 PHE A CA 1
ATOM 740 C C . PHE A 1 91 ? -10.227 23.875 20.688 1 96 91 PHE A C 1
ATOM 742 O O . PHE A 1 91 ? -9.492 23.672 19.719 1 96 91 PHE A O 1
ATOM 749 N N . ILE A 1 92 ? -11.281 24.609 20.578 1 95.38 92 ILE A N 1
ATOM 750 C CA . ILE A 1 92 ? -11.727 25.188 19.297 1 95.38 92 ILE A CA 1
ATOM 751 C C . ILE A 1 92 ? -10.695 26.188 18.797 1 95.38 92 ILE A C 1
ATOM 753 O O . ILE A 1 92 ? -10.445 26.266 17.594 1 95.38 92 ILE A O 1
ATOM 757 N N . HIS A 1 93 ? -10.164 26.906 19.719 1 94.88 93 HIS A N 1
ATOM 758 C CA . HIS A 1 93 ? -9.125 27.859 19.359 1 94.88 93 HIS A CA 1
ATOM 759 C C . HIS A 1 93 ? -7.922 27.156 18.734 1 94.88 93 HIS A C 1
ATOM 761 O O . HIS A 1 93 ? -7.418 27.594 17.688 1 94.88 93 HIS A O 1
ATOM 767 N N . GLU A 1 94 ? -7.465 26.109 19.328 1 94.56 94 GLU A N 1
ATOM 768 C CA . GLU A 1 94 ? -6.332 25.359 18.797 1 94.56 94 GLU A CA 1
ATOM 769 C C . GLU A 1 94 ? -6.68 24.703 17.469 1 94.56 94 GLU A C 1
ATOM 771 O O . GLU A 1 94 ? -5.871 24.703 16.531 1 94.56 94 GLU A O 1
ATOM 776 N N . PHE A 1 95 ? -7.875 24.156 17.391 1 96.44 95 PHE A N 1
ATOM 777 C CA . PHE A 1 95 ? -8.336 23.5 16.188 1 96.44 95 PHE A CA 1
ATOM 778 C C . PHE A 1 95 ? -8.391 24.484 15.016 1 96.44 95 PHE A C 1
ATOM 780 O O . PHE A 1 95 ? -8.031 24.141 13.891 1 96.44 95 PHE A O 1
ATOM 787 N N . SER A 1 96 ? -8.789 25.672 15.305 1 94.62 96 SER A N 1
ATOM 788 C CA . SER A 1 96 ? -9.008 26.672 14.266 1 94.62 96 SER A CA 1
ATOM 789 C C . SER A 1 96 ? -7.688 27.125 13.648 1 94.62 96 SER A C 1
ATOM 791 O O . SER A 1 96 ? -7.676 27.766 12.602 1 94.62 96 SER A O 1
ATOM 793 N N . HIS A 1 97 ? -6.578 26.688 14.242 1 92.06 97 HIS A N 1
ATOM 794 C CA . HIS A 1 97 ? -5.27 27.078 13.719 1 92.06 97 HIS A CA 1
ATOM 795 C C . HIS A 1 97 ? -4.695 25.984 12.82 1 92.06 97 HIS A C 1
ATOM 797 O O . HIS A 1 97 ? -3.639 26.156 12.211 1 92.06 97 HIS A O 1
ATOM 803 N N . ILE A 1 98 ? -5.391 24.906 12.773 1 95.12 98 ILE A N 1
ATOM 804 C CA . ILE A 1 98 ? -4.973 23.875 11.836 1 95.12 98 ILE A CA 1
ATOM 805 C C . ILE A 1 98 ? -5.344 24.297 10.414 1 95.12 98 ILE A C 1
ATOM 807 O O . ILE A 1 98 ? -6.477 24.719 10.156 1 95.12 98 ILE A O 1
ATOM 811 N N . ILE A 1 99 ? -4.379 24.25 9.516 1 95.19 99 ILE A N 1
ATOM 812 C CA . ILE A 1 99 ? -4.613 24.672 8.133 1 95.19 99 ILE A CA 1
ATOM 813 C C . ILE A 1 99 ? -5.559 23.672 7.457 1 95.19 99 ILE A C 1
ATOM 815 O O . ILE A 1 99 ? -5.414 22.469 7.609 1 95.19 99 ILE A O 1
ATOM 819 N N . TRP A 1 100 ? -6.52 24.234 6.785 1 97.19 100 TRP A N 1
ATOM 820 C CA . TRP A 1 100 ? -7.57 23.469 6.109 1 97.19 100 TRP A CA 1
ATOM 821 C C . TRP A 1 100 ? -7.477 23.656 4.598 1 97.19 100 TRP A C 1
ATOM 823 O O . TRP A 1 100 ? -7.648 24.766 4.082 1 97.19 100 TRP A O 1
ATOM 833 N N . VAL A 1 101 ? -7.105 22.609 3.906 1 97.44 101 VAL A N 1
ATOM 834 C CA . VAL A 1 101 ? -7.012 22.641 2.451 1 97.44 101 VAL A CA 1
ATOM 835 C C . VAL A 1 101 ? -8.148 21.828 1.842 1 97.44 101 VAL A C 1
ATOM 837 O O . VAL A 1 101 ? -8.297 20.641 2.131 1 97.44 101 VAL A O 1
ATOM 840 N N . THR A 1 102 ? -8.961 22.453 0.979 1 97.56 102 THR A N 1
ATOM 841 C CA . THR A 1 102 ? -10.148 21.812 0.43 1 97.56 102 THR A CA 1
ATOM 842 C C . THR A 1 102 ? -10.086 21.766 -1.094 1 97.56 102 THR A C 1
ATOM 844 O O . THR A 1 102 ? -9.102 22.203 -1.691 1 97.56 102 THR A O 1
ATOM 847 N N . TYR A 1 103 ? -11.07 21.172 -1.694 1 97.38 103 TYR A N 1
ATOM 848 C CA . TYR A 1 103 ? -11.195 21.203 -3.146 1 97.38 103 TYR A CA 1
ATOM 849 C C . TYR A 1 103 ? -11.133 22.641 -3.664 1 97.38 103 TYR A C 1
ATOM 851 O O . TYR A 1 103 ? -11.633 23.562 -3.014 1 97.38 103 TYR A O 1
ATOM 859 N N . ARG A 1 104 ? -10.5 22.781 -4.809 1 97.44 104 ARG A N 1
ATOM 860 C CA . ARG A 1 104 ? -10.461 24.078 -5.484 1 97.44 104 ARG A CA 1
ATOM 861 C C . ARG A 1 104 ? -10.875 23.938 -6.945 1 97.44 104 ARG A C 1
ATOM 863 O O . ARG A 1 104 ? -10.75 22.859 -7.535 1 97.44 104 ARG A O 1
ATOM 870 N N . GLU A 1 105 ? -11.383 24.938 -7.5 1 95.88 105 GLU A N 1
ATOM 871 C CA . GLU A 1 105 ? -11.766 24.969 -8.906 1 95.88 105 GLU A CA 1
ATOM 872 C C . GLU A 1 105 ? -11.203 26.188 -9.617 1 95.88 105 GLU A C 1
ATOM 874 O O . GLU A 1 105 ? -10.773 27.156 -8.969 1 95.88 105 GLU A O 1
ATOM 879 N N . ASN A 1 106 ? -11.094 26.109 -10.961 1 92.94 106 ASN A N 1
ATOM 880 C CA . ASN A 1 106 ? -10.695 27.203 -11.844 1 92.94 106 ASN A CA 1
ATOM 881 C C . ASN A 1 106 ? -9.195 27.453 -11.773 1 92.94 106 ASN A C 1
ATOM 883 O O . ASN A 1 106 ? -8.758 28.609 -11.805 1 92.94 106 ASN A O 1
ATOM 887 N N . PHE A 1 107 ? -8.453 26.438 -11.477 1 94.06 107 PHE A N 1
ATOM 888 C CA . PHE A 1 107 ? -7.004 26.547 -11.617 1 94.06 107 PHE A CA 1
ATOM 889 C C . PHE A 1 107 ? -6.551 26.016 -12.977 1 94.06 107 PHE A C 1
ATOM 891 O O . PHE A 1 107 ? -7.371 25.547 -13.766 1 94.06 107 PHE A O 1
ATOM 898 N N . ARG A 1 108 ? -5.312 26.25 -13.25 1 90.62 108 ARG A N 1
ATOM 899 C CA . ARG A 1 108 ? -4.781 25.703 -14.5 1 90.62 108 ARG A CA 1
ATOM 900 C C . ARG A 1 108 ? -4.891 24.188 -14.523 1 90.62 108 ARG A C 1
ATOM 902 O O . ARG A 1 108 ? -4.613 23.516 -13.523 1 90.62 108 ARG A O 1
ATOM 909 N N . SER A 1 109 ? -5.211 23.672 -15.688 1 92.12 109 SER A N 1
ATOM 910 C CA . SER A 1 109 ? -5.418 22.234 -15.82 1 92.12 109 SER A CA 1
ATOM 911 C C . SER A 1 109 ? -4.141 21.453 -15.5 1 92.12 109 SER A C 1
ATOM 913 O O . SER A 1 109 ? -3.049 21.875 -15.891 1 92.12 109 SER A O 1
ATOM 915 N N . VAL A 1 110 ? -4.312 20.344 -14.812 1 90.38 110 VAL A N 1
ATOM 916 C CA . VAL A 1 110 ? -3.174 19.531 -14.406 1 90.38 110 VAL A CA 1
ATOM 917 C C . VAL A 1 110 ? -2.805 18.562 -15.531 1 90.38 110 VAL A C 1
ATOM 919 O O . VAL A 1 110 ? -1.777 17.891 -15.461 1 90.38 110 VAL A O 1
ATOM 922 N N . SER A 1 111 ? -3.588 18.438 -16.438 1 82.56 111 SER A N 1
ATOM 923 C CA . SER A 1 111 ? -3.369 17.531 -17.562 1 82.56 111 SER A CA 1
ATOM 924 C C . SER A 1 111 ? -3.361 18.297 -18.891 1 82.56 111 SER A C 1
ATOM 926 O O . SER A 1 111 ? -4.051 19.312 -19.031 1 82.56 111 SER A O 1
ATOM 928 N N . SER A 1 112 ? -2.602 17.812 -19.766 1 77 112 SER A N 1
ATOM 929 C CA . SER A 1 112 ? -2.564 18.406 -21.094 1 77 112 SER A CA 1
ATOM 930 C C . SER A 1 112 ? -3.609 17.766 -22.016 1 77 112 SER A C 1
ATOM 932 O O . SER A 1 112 ? -4.004 18.359 -23.016 1 77 112 SER A O 1
ATOM 934 N N . THR A 1 113 ? -4.031 16.578 -21.641 1 70.88 113 THR A N 1
ATOM 935 C CA . THR A 1 113 ? -4.926 15.844 -22.516 1 70.88 113 THR A CA 1
ATOM 936 C C . THR A 1 113 ? -6.383 16.047 -22.109 1 70.88 113 THR A C 1
ATOM 938 O O . THR A 1 113 ? -7.281 16 -22.953 1 70.88 113 THR A O 1
ATOM 941 N N . LYS A 1 114 ? -6.605 16.172 -20.875 1 79.25 114 LYS A N 1
ATOM 942 C CA . LYS A 1 114 ? -7.949 16.375 -20.328 1 79.25 114 LYS A CA 1
ATOM 943 C C . LYS A 1 114 ? -8.016 17.656 -19.484 1 79.25 114 LYS A C 1
ATOM 945 O O . LYS A 1 114 ? -7.074 17.969 -18.766 1 79.25 114 LYS A O 1
ATOM 950 N N . LEU A 1 115 ? -9.031 18.328 -19.719 1 83.62 115 LEU A N 1
ATOM 951 C CA . LEU A 1 115 ? -9.203 19.531 -18.922 1 83.62 115 LEU A CA 1
ATOM 952 C C . LEU A 1 115 ? -9.547 19.188 -17.484 1 83.62 115 LEU A C 1
ATOM 954 O O . LEU A 1 115 ? -10.703 18.906 -17.156 1 83.62 115 LEU A O 1
ATOM 958 N N . LEU A 1 116 ? -8.594 19.203 -16.609 1 91.44 116 LEU A N 1
ATOM 959 C CA . LEU A 1 116 ? -8.75 18.984 -15.188 1 91.44 116 LEU A CA 1
ATOM 960 C C . LEU A 1 116 ? -8.383 20.234 -14.391 1 91.44 116 LEU A C 1
ATOM 962 O O . LEU A 1 116 ? -7.32 20.297 -13.773 1 91.44 116 LEU A O 1
ATOM 966 N N . ASN A 1 117 ? -9.32 21.219 -14.398 1 94.69 117 ASN A N 1
ATOM 967 C CA . ASN A 1 117 ? -9.102 22.5 -13.727 1 94.69 117 ASN A CA 1
ATOM 968 C C . ASN A 1 117 ? -9.805 22.547 -12.375 1 94.69 117 ASN A C 1
ATOM 970 O O . ASN A 1 117 ? -10.078 23.625 -11.852 1 94.69 117 ASN A O 1
ATOM 974 N N . SER A 1 118 ? -10.227 21.484 -11.961 1 95.69 118 SER A N 1
ATOM 975 C CA . SER A 1 118 ? -10.82 21.25 -10.648 1 95.69 118 SER A CA 1
ATOM 976 C C . SER A 1 118 ? -10.438 19.859 -10.117 1 95.69 118 SER A C 1
ATOM 978 O O . SER A 1 118 ? -10.219 18.938 -10.898 1 95.69 118 SER A O 1
ATOM 980 N N . ASP A 1 119 ? -10.289 19.812 -8.859 1 96 119 ASP A N 1
ATOM 981 C CA . ASP A 1 119 ? -9.93 18.5 -8.312 1 96 119 ASP A CA 1
ATOM 982 C C . ASP A 1 119 ? -11.125 17.828 -7.645 1 96 119 ASP A C 1
ATOM 984 O O . ASP A 1 119 ? -10.969 16.844 -6.922 1 96 119 ASP A O 1
ATOM 988 N N . VAL A 1 120 ? -12.289 18.406 -7.875 1 95.19 120 VAL A N 1
ATOM 989 C CA . VAL A 1 120 ? -13.516 17.812 -7.348 1 95.19 120 VAL A CA 1
ATOM 990 C C . VAL A 1 120 ? -13.648 16.375 -7.852 1 95.19 120 VAL A C 1
ATOM 992 O O . VAL A 1 120 ? -13.5 16.109 -9.047 1 95.19 120 VAL A O 1
ATOM 995 N N . GLY A 1 121 ? -13.82 15.492 -6.91 1 91.88 121 GLY A N 1
ATOM 996 C CA . GLY A 1 121 ? -14.062 14.109 -7.273 1 91.88 121 GLY A CA 1
ATOM 997 C C . GLY A 1 121 ? -12.797 13.266 -7.316 1 91.88 121 GLY A C 1
ATOM 998 O O . GLY A 1 121 ? -12.867 12.047 -7.461 1 91.88 121 GLY A O 1
ATOM 999 N N . TRP A 1 122 ? -11.641 13.891 -7.129 1 93.06 122 TRP A N 1
ATOM 1000 C CA . TRP A 1 122 ? -10.469 13.039 -7.258 1 93.06 122 TRP A CA 1
ATOM 1001 C C . TRP A 1 122 ? -9.328 13.539 -6.379 1 93.06 122 TRP A C 1
ATOM 1003 O O . TRP A 1 122 ? -8.406 12.781 -6.062 1 93.06 122 TRP A O 1
ATOM 1013 N N . GLY A 1 123 ? -9.328 14.805 -5.922 1 96.25 123 GLY A N 1
ATOM 1014 C CA . GLY A 1 123 ? -8.141 15.406 -5.324 1 96.25 123 GLY A CA 1
ATOM 1015 C C . GLY A 1 123 ? -8.156 15.375 -3.809 1 96.25 123 GLY A C 1
ATOM 1016 O O . GLY A 1 123 ? -7.266 15.93 -3.162 1 96.25 123 GLY A O 1
ATOM 1017 N N . CYS A 1 124 ? -9.109 14.734 -3.193 1 96.94 124 CYS A N 1
ATOM 1018 C CA . CYS A 1 124 ? -9.289 14.852 -1.752 1 96.94 124 CYS A CA 1
ATOM 1019 C C . CYS A 1 124 ? -8.07 14.328 -1.004 1 96.94 124 CYS A C 1
ATOM 1021 O O . CYS A 1 124 ? -7.633 14.922 -0.02 1 96.94 124 CYS A O 1
ATOM 1023 N N . THR A 1 125 ? -7.488 13.195 -1.475 1 97.38 125 THR A N 1
ATOM 1024 C CA . THR A 1 125 ? -6.324 12.672 -0.771 1 97.38 125 THR A CA 1
ATOM 1025 C C . THR A 1 125 ? -5.125 13.602 -0.941 1 97.38 125 THR A C 1
ATOM 1027 O O . THR A 1 125 ? -4.312 13.75 -0.026 1 97.38 125 THR A O 1
ATOM 1030 N N . ILE A 1 126 ? -5.008 14.172 -2.041 1 97.88 126 ILE A N 1
ATOM 1031 C CA . ILE A 1 126 ? -3.941 15.141 -2.297 1 97.88 126 ILE A CA 1
ATOM 1032 C C . ILE A 1 126 ? -4.07 16.312 -1.338 1 97.88 126 ILE A C 1
ATOM 1034 O O . ILE A 1 126 ? -3.088 16.734 -0.718 1 97.88 126 ILE A O 1
ATOM 1038 N N . ARG A 1 127 ? -5.285 16.797 -1.185 1 98.44 127 ARG A N 1
ATOM 1039 C CA . ARG A 1 127 ? -5.535 17.922 -0.278 1 98.44 127 ARG A CA 1
ATOM 1040 C C . ARG A 1 127 ? -5.215 17.531 1.163 1 98.44 127 ARG A C 1
ATOM 1042 O O . ARG A 1 127 ? -4.648 18.328 1.913 1 98.44 127 ARG A O 1
ATOM 1049 N N . VAL A 1 128 ? -5.566 16.375 1.561 1 98.62 128 VAL A N 1
ATOM 1050 C CA . VAL A 1 128 ? -5.242 15.883 2.898 1 98.62 128 VAL A CA 1
ATOM 1051 C C . VAL A 1 128 ? -3.727 15.789 3.059 1 98.62 128 VAL A C 1
ATOM 1053 O O . VAL A 1 128 ? -3.188 16.109 4.117 1 98.62 128 VAL A O 1
ATOM 1056 N N . GLY A 1 129 ? -3.066 15.297 1.995 1 98.5 129 GLY A N 1
ATOM 1057 C CA . GLY A 1 129 ? -1.612 15.289 2.018 1 98.5 129 GLY A CA 1
ATOM 1058 C C . GLY A 1 129 ? -1.014 16.672 2.215 1 98.5 129 GLY A C 1
ATOM 1059 O O . GLY A 1 129 ? -0.045 16.828 2.959 1 98.5 129 GLY A O 1
ATOM 1060 N N . GLN A 1 130 ? -1.542 17.625 1.55 1 98 130 GLN A N 1
ATOM 1061 C CA . GLN A 1 130 ? -1.086 19 1.721 1 98 130 GLN A CA 1
ATOM 1062 C C . GLN A 1 130 ? -1.323 19.484 3.148 1 98 130 GLN A C 1
ATOM 1064 O O . GLN A 1 130 ? -0.489 20.203 3.715 1 98 130 GLN A O 1
ATOM 1069 N N . MET A 1 131 ? -2.451 19.109 3.727 1 97.94 131 MET A N 1
ATOM 1070 C CA . MET A 1 131 ? -2.715 19.484 5.113 1 97.94 131 MET A CA 1
ATOM 1071 C C . MET A 1 131 ? -1.673 18.875 6.047 1 97.94 131 MET A C 1
ATOM 1073 O O . MET A 1 131 ? -1.19 19.547 6.965 1 97.94 131 MET A O 1
ATOM 1077 N N . LEU A 1 132 ? -1.351 17.641 5.816 1 98.31 132 LEU A N 1
ATOM 1078 C CA . LEU A 1 132 ? -0.319 17 6.621 1 98.31 132 LEU A CA 1
ATOM 1079 C C . LEU A 1 132 ? 1.004 17.75 6.512 1 98.31 132 LEU A C 1
ATOM 1081 O O . LEU A 1 132 ? 1.671 18 7.52 1 98.31 132 LEU A O 1
ATOM 1085 N N . LEU A 1 133 ? 1.327 18.109 5.316 1 96.56 133 LEU A N 1
ATOM 1086 C CA . LEU A 1 133 ? 2.557 18.859 5.07 1 96.56 133 LEU A CA 1
ATOM 1087 C C . LEU A 1 133 ? 2.521 20.219 5.777 1 96.56 133 LEU A C 1
ATOM 1089 O O . LEU A 1 133 ? 3.518 20.641 6.367 1 96.56 133 LEU A O 1
ATOM 1093 N N . MET A 1 134 ? 1.445 20.875 5.703 1 94.81 134 MET A N 1
ATOM 1094 C CA . MET A 1 134 ? 1.326 22.188 6.344 1 94.81 134 MET A CA 1
ATOM 1095 C C . MET A 1 134 ? 1.401 22.062 7.859 1 94.81 134 MET A C 1
ATOM 1097 O O . MET A 1 134 ? 1.977 22.906 8.531 1 94.81 134 MET A O 1
ATOM 1101 N N . SER A 1 135 ? 0.744 21.047 8.359 1 95.06 135 SER A N 1
ATOM 1102 C CA . SER A 1 135 ? 0.835 20.766 9.789 1 95.06 135 SER A CA 1
ATOM 1103 C C . SER A 1 135 ? 2.283 20.562 10.219 1 95.06 135 SER A C 1
ATOM 1105 O O . SER A 1 135 ? 2.693 21.047 11.273 1 95.06 135 SER A O 1
ATOM 1107 N N . LEU A 1 136 ? 3.041 19.859 9.406 1 95.44 136 LEU A N 1
ATOM 1108 C CA . LEU A 1 136 ? 4.461 19.641 9.641 1 95.44 136 LEU A CA 1
ATOM 1109 C C . LEU A 1 136 ? 5.238 20.953 9.609 1 95.44 136 LEU A C 1
ATOM 1111 O O . LEU A 1 136 ? 6.023 21.234 10.516 1 95.44 136 LEU A O 1
ATOM 1115 N N . LEU A 1 137 ? 4.98 21.766 8.633 1 93.06 137 LEU A N 1
ATOM 1116 C CA . LEU A 1 137 ? 5.754 22.984 8.422 1 93.06 137 LEU A CA 1
ATOM 1117 C C . LEU A 1 137 ? 5.453 24 9.508 1 93.06 137 LEU A C 1
ATOM 1119 O O . LEU A 1 137 ? 6.336 24.766 9.906 1 93.06 137 LEU A O 1
ATOM 1123 N N . LYS A 1 138 ? 4.262 24.016 9.938 1 90.5 138 LYS A N 1
ATOM 1124 C CA . LYS A 1 138 ? 3.91 24.906 11.031 1 90.5 138 LYS A CA 1
ATOM 1125 C C . LYS A 1 138 ? 4.73 24.609 12.281 1 90.5 138 LYS A C 1
ATOM 1127 O O . LYS A 1 138 ? 5.078 25.516 13.039 1 90.5 138 LYS A O 1
ATOM 1132 N N . ARG A 1 139 ? 4.996 23.422 12.484 1 91 139 ARG A N 1
ATOM 1133 C CA . ARG A 1 139 ? 5.785 23.016 13.648 1 91 139 ARG A CA 1
ATOM 1134 C C . ARG A 1 139 ? 7.273 23.266 13.414 1 91 139 ARG A C 1
ATOM 1136 O O . ARG A 1 139 ? 7.996 23.641 14.336 1 91 139 ARG A O 1
ATOM 1143 N N . HIS A 1 140 ? 7.676 23.031 12.273 1 93.19 140 HIS A N 1
ATOM 1144 C CA . HIS A 1 140 ? 9.094 23.094 11.945 1 93.19 140 HIS A CA 1
ATOM 1145 C C . HIS A 1 140 ? 9.586 24.531 11.883 1 93.19 140 HIS A C 1
ATOM 1147 O O . HIS A 1 140 ? 10.703 24.828 12.312 1 93.19 140 HIS A O 1
ATOM 1153 N N . LEU A 1 141 ? 8.68 25.359 11.391 1 86.81 141 LEU A N 1
ATOM 1154 C CA . LEU A 1 141 ? 9.102 26.734 11.18 1 86.81 141 LEU A CA 1
ATOM 1155 C C . LEU A 1 141 ? 8.805 27.578 12.414 1 86.81 141 LEU A C 1
ATOM 1157 O O . LEU A 1 141 ? 7.715 27.5 12.984 1 86.81 141 LEU A O 1
ATOM 1161 N N . SER A 1 142 ? 9.727 28.078 13.227 1 69.12 142 SER A N 1
ATOM 1162 C CA . SER A 1 142 ? 9.68 28.828 14.477 1 69.12 142 SER A CA 1
ATOM 1163 C C . SER A 1 142 ? 8.734 30.016 14.367 1 69.12 142 SER A C 1
ATOM 1165 O O . SER A 1 142 ? 7.922 30.266 15.258 1 69.12 142 SER A O 1
ATOM 1167 N N . ASN A 1 143 ? 8.969 30.828 13.469 1 64.88 143 ASN A N 1
ATOM 1168 C CA . ASN A 1 143 ? 8.164 32.031 13.242 1 64.88 143 ASN A CA 1
ATOM 1169 C C . ASN A 1 143 ? 7.527 32.031 11.852 1 64.88 143 ASN A C 1
ATOM 1171 O O . ASN A 1 143 ? 7.906 32.812 10.992 1 64.88 143 ASN A O 1
ATOM 1175 N N . PRO A 1 144 ? 6.551 31.109 11.852 1 64.62 144 PRO A N 1
ATOM 1176 C CA . PRO A 1 144 ? 6.129 30.906 10.461 1 64.62 144 PRO A CA 1
ATOM 1177 C C . PRO A 1 144 ? 5.227 32.031 9.953 1 64.62 144 PRO A C 1
ATOM 1179 O O . PRO A 1 144 ? 4.371 32.531 10.688 1 64.62 144 PRO A O 1
ATOM 1182 N N . ASP A 1 145 ? 5.711 32.656 8.922 1 71.62 145 ASP A N 1
ATOM 1183 C CA . ASP A 1 145 ? 4.754 33.406 8.117 1 71.62 145 ASP A CA 1
ATOM 1184 C C . ASP A 1 145 ? 3.758 32.469 7.434 1 71.62 145 ASP A C 1
ATOM 1186 O O . ASP A 1 145 ? 4.102 31.797 6.465 1 71.62 145 ASP A O 1
ATOM 1190 N N . TYR A 1 146 ? 2.594 32.375 8.039 1 77.31 146 TYR A N 1
ATOM 1191 C CA . TYR A 1 146 ? 1.584 31.422 7.605 1 77.31 146 TYR A CA 1
ATOM 1192 C C . TYR A 1 146 ? 1.194 31.672 6.148 1 77.31 146 TYR A C 1
ATOM 1194 O O . TYR A 1 146 ? 0.922 30.719 5.41 1 77.31 146 TYR A O 1
ATOM 1202 N N . ASP A 1 147 ? 1.331 32.906 5.828 1 78.69 147 ASP A N 1
ATOM 1203 C CA . ASP A 1 147 ? 1.007 33.219 4.441 1 78.69 147 ASP A CA 1
ATOM 1204 C C . ASP A 1 147 ? 2.016 32.562 3.486 1 78.69 147 ASP A C 1
ATOM 1206 O O . ASP A 1 147 ? 1.644 32.062 2.42 1 78.69 147 ASP A O 1
ATOM 1210 N N . LEU A 1 148 ? 3.137 32.594 3.93 1 78.69 148 LEU A N 1
ATOM 1211 C CA . LEU A 1 148 ? 4.184 32.031 3.088 1 78.69 148 LEU A CA 1
ATOM 1212 C C . LEU A 1 148 ? 4.062 30.516 3.014 1 78.69 148 LEU A C 1
ATOM 1214 O O . LEU A 1 148 ? 4.301 29.922 1.96 1 78.69 148 LEU A O 1
ATOM 1218 N N . ILE A 1 149 ? 3.625 29.953 4.055 1 82.94 149 ILE A N 1
ATOM 1219 C CA . ILE A 1 149 ? 3.455 28.5 4.102 1 82.94 149 ILE A CA 1
ATOM 1220 C C . ILE A 1 149 ? 2.318 28.094 3.172 1 82.94 149 ILE A C 1
ATOM 1222 O O . ILE A 1 149 ? 2.42 27.078 2.475 1 82.94 149 ILE A O 1
ATOM 1226 N N . LEU A 1 150 ? 1.348 28.906 3.172 1 88.88 150 LEU A N 1
ATOM 1227 C CA . LEU A 1 150 ? 0.186 28.594 2.344 1 88.88 150 LEU A CA 1
ATOM 1228 C C . LEU A 1 150 ? 0.508 28.781 0.865 1 88.88 150 LEU A C 1
ATOM 1230 O O . LEU A 1 150 ? -0.031 28.062 0.014 1 88.88 150 LEU A O 1
ATOM 1234 N N . LYS A 1 151 ? 1.395 29.641 0.621 1 86.38 151 LYS A N 1
ATOM 1235 C CA . LYS A 1 151 ? 1.748 29.969 -0.758 1 86.38 151 LYS A CA 1
ATOM 1236 C C . LYS A 1 151 ? 2.473 28.797 -1.43 1 86.38 151 LYS A C 1
ATOM 1238 O O . LYS A 1 151 ? 2.357 28.609 -2.643 1 86.38 151 LYS A O 1
ATOM 1243 N N . ILE A 1 152 ? 3.057 27.984 -0.672 1 88.06 152 ILE A N 1
ATOM 1244 C CA . ILE A 1 152 ? 3.91 26.953 -1.246 1 88.06 152 ILE A CA 1
ATOM 1245 C C . ILE A 1 152 ? 3.049 25.797 -1.774 1 88.06 152 ILE A C 1
ATOM 1247 O O . ILE A 1 152 ? 3.527 24.953 -2.531 1 88.06 152 ILE A O 1
ATOM 1251 N N . GLN A 1 153 ? 1.821 25.703 -1.363 1 90.19 153 GLN A N 1
ATOM 1252 C CA . GLN A 1 153 ? 0.959 24.625 -1.832 1 90.19 153 GLN A CA 1
ATOM 1253 C C . GLN A 1 153 ? -0.169 25.172 -2.709 1 90.19 153 GLN A C 1
ATOM 1255 O O . GLN A 1 153 ? -1.126 24.453 -3.006 1 90.19 153 GLN A O 1
ATOM 1260 N N . GLU A 1 154 ? -0.001 26.391 -3.15 1 86.69 154 GLU A N 1
ATOM 1261 C CA . GLU A 1 154 ? -1.029 27 -3.99 1 86.69 154 GLU A CA 1
ATOM 1262 C C . GLU A 1 154 ? -1.216 26.219 -5.289 1 86.69 154 GLU A C 1
ATOM 1264 O O . GLU A 1 154 ? -0.33 25.469 -5.699 1 86.69 154 GLU A O 1
ATOM 1269 N N . ASN A 1 155 ? -2.414 26.375 -5.855 1 88.69 155 ASN A N 1
ATOM 1270 C CA . ASN A 1 155 ? -2.732 25.672 -7.09 1 88.69 155 ASN A CA 1
ATOM 1271 C C . ASN A 1 155 ? -2.059 26.328 -8.297 1 88.69 155 ASN A C 1
ATOM 1273 O O . ASN A 1 155 ? -2.729 26.703 -9.258 1 88.69 155 ASN A O 1
ATOM 1277 N N . LEU A 1 156 ? -0.819 26.453 -8.195 1 86.31 156 LEU A N 1
ATOM 1278 C CA . LEU A 1 156 ? 0.051 26.969 -9.25 1 86.31 156 LEU A CA 1
ATOM 1279 C C . LEU A 1 156 ? 1.16 25.969 -9.57 1 86.31 156 LEU A C 1
ATOM 1281 O O . LEU A 1 156 ? 1.731 25.359 -8.664 1 86.31 156 LEU A O 1
ATOM 1285 N N . GLU A 1 157 ? 1.498 25.859 -10.781 1 86.94 157 GLU A N 1
ATOM 1286 C CA . GLU A 1 157 ? 2.521 24.922 -11.227 1 86.94 157 GLU A CA 1
ATOM 1287 C C . GLU A 1 157 ? 3.887 25.266 -10.641 1 86.94 157 GLU A C 1
ATOM 1289 O O . GLU A 1 157 ? 4.73 24.391 -10.445 1 86.94 157 GLU A O 1
ATOM 1294 N N . SER A 1 158 ? 4.039 26.516 -10.344 1 86.69 158 SER A N 1
ATOM 1295 C CA . SER A 1 158 ? 5.332 26.984 -9.859 1 86.69 158 SER A CA 1
ATOM 1296 C C . SER A 1 158 ? 5.5 26.703 -8.367 1 86.69 158 SER A C 1
ATOM 1298 O O . SER A 1 158 ? 6.617 26.734 -7.852 1 86.69 158 SER A O 1
ATOM 1300 N N . ALA A 1 159 ? 4.395 26.531 -7.672 1 90.88 159 ALA A N 1
ATOM 1301 C CA . ALA A 1 159 ? 4.484 26.234 -6.246 1 90.88 159 ALA A CA 1
ATOM 1302 C C . ALA A 1 159 ? 5.02 24.812 -6.008 1 90.88 159 ALA A C 1
ATOM 1304 O O . ALA A 1 159 ? 4.512 23.859 -6.582 1 90.88 159 ALA A O 1
ATOM 1305 N N . PRO A 1 160 ? 5.965 24.641 -5.203 1 92.56 160 PRO A N 1
ATOM 1306 C CA . PRO A 1 160 ? 6.684 23.359 -5.09 1 92.56 160 PRO A CA 1
ATOM 1307 C C . PRO A 1 160 ? 5.824 22.25 -4.492 1 92.56 160 PRO A C 1
ATOM 1309 O O . PRO A 1 160 ? 6.086 21.062 -4.734 1 92.56 160 PRO A O 1
ATOM 1312 N N . TYR A 1 161 ? 4.848 22.578 -3.723 1 95 161 TYR A N 1
ATOM 1313 C CA . TYR A 1 161 ? 4.031 21.562 -3.074 1 95 161 TYR A CA 1
ATOM 1314 C C . TYR A 1 161 ? 2.582 21.656 -3.535 1 95 161 TYR A C 1
ATOM 1316 O O . TYR A 1 161 ? 1.662 21.344 -2.771 1 95 161 TYR A O 1
ATOM 1324 N N . SER A 1 162 ? 2.381 22.109 -4.773 1 94.88 162 SER A N 1
ATOM 1325 C CA . SER A 1 162 ? 1.064 22.297 -5.375 1 94.88 162 SER A CA 1
ATOM 1326 C C . SER A 1 162 ? 0.466 20.953 -5.805 1 94.88 162 SER A C 1
ATOM 1328 O O . SER A 1 162 ? 1.18 19.953 -5.918 1 94.88 162 SER A O 1
ATOM 1330 N N . LEU A 1 163 ? -0.818 21.031 -5.988 1 96.56 163 LEU A N 1
ATOM 1331 C CA . LEU A 1 163 ? -1.531 19.891 -6.555 1 96.56 163 LEU A CA 1
ATOM 1332 C C . LEU A 1 163 ? -0.939 19.5 -7.902 1 96.56 163 LEU A C 1
ATOM 1334 O O . LEU A 1 163 ? -0.859 18.312 -8.227 1 96.56 163 LEU A O 1
ATOM 1338 N N . HIS A 1 164 ? -0.482 20.453 -8.703 1 95.06 164 HIS A N 1
ATOM 1339 C CA . HIS A 1 164 ? 0.123 20.188 -10.008 1 95.06 164 HIS A CA 1
ATOM 1340 C C . HIS A 1 164 ? 1.388 19.344 -9.875 1 95.06 164 HIS A C 1
ATOM 1342 O O . HIS A 1 164 ? 1.554 18.359 -10.586 1 95.06 164 HIS A O 1
ATOM 1348 N N . LYS A 1 165 ? 2.215 19.766 -8.922 1 94.88 165 LYS A N 1
ATOM 1349 C CA . LYS A 1 165 ? 3.467 19.047 -8.703 1 94.88 165 LYS A CA 1
ATOM 1350 C C . LYS A 1 165 ? 3.207 17.625 -8.18 1 94.88 165 LYS A C 1
ATOM 1352 O O . LYS A 1 165 ? 3.887 16.688 -8.57 1 94.88 165 LYS A O 1
ATOM 1357 N N . ILE A 1 166 ? 2.234 17.531 -7.336 1 96.56 166 ILE A N 1
ATOM 1358 C CA . ILE A 1 166 ? 1.881 16.234 -6.75 1 96.56 166 ILE A CA 1
ATOM 1359 C C . ILE A 1 166 ? 1.376 15.297 -7.844 1 96.56 166 ILE A C 1
ATOM 1361 O O . ILE A 1 166 ? 1.769 14.133 -7.898 1 96.56 166 ILE A O 1
ATOM 1365 N N . THR A 1 167 ? 0.534 15.805 -8.734 1 94.56 167 THR A N 1
ATOM 1366 C CA . THR A 1 167 ? -0.019 14.992 -9.812 1 94.56 167 THR A CA 1
ATOM 1367 C C . THR A 1 167 ? 1.078 14.57 -10.781 1 94.56 167 THR A C 1
ATOM 1369 O O . THR A 1 167 ? 1.043 13.461 -11.32 1 94.56 167 THR A O 1
ATOM 1372 N N . GLU A 1 168 ? 2.027 15.406 -10.969 1 92.81 168 GLU A N 1
ATOM 1373 C CA . GLU A 1 168 ? 3.164 15.07 -11.812 1 92.81 168 GLU A CA 1
ATOM 1374 C C . GLU A 1 168 ? 3.975 13.922 -11.219 1 92.81 168 GLU A C 1
ATOM 1376 O O . GLU A 1 168 ? 4.32 12.969 -11.922 1 92.81 168 GLU A O 1
ATOM 1381 N N . LEU A 1 169 ? 4.227 13.984 -9.945 1 91 169 LEU A N 1
ATOM 1382 C CA . LEU A 1 169 ? 5.012 12.953 -9.266 1 91 169 LEU A CA 1
ATOM 1383 C C . LEU A 1 169 ? 4.219 11.656 -9.148 1 91 169 LEU A C 1
ATOM 1385 O O . LEU A 1 169 ? 4.805 10.578 -9.031 1 91 169 LEU A O 1
ATOM 1389 N N . GLY A 1 170 ? 2.871 11.797 -9.164 1 89.75 170 GLY A N 1
ATOM 1390 C CA . GLY A 1 170 ? 2.016 10.617 -9.094 1 89.75 170 GLY A CA 1
ATOM 1391 C C . GLY A 1 170 ? 2.236 9.648 -10.234 1 89.75 170 GLY A C 1
ATOM 1392 O O . GLY A 1 170 ? 2.029 8.445 -10.086 1 89.75 170 GLY A O 1
ATOM 1393 N N . LEU A 1 171 ? 2.727 10.094 -11.312 1 82.5 171 LEU A N 1
ATOM 1394 C CA . LEU A 1 171 ? 2.982 9.258 -12.484 1 82.5 171 LEU A CA 1
ATOM 1395 C C . LEU A 1 171 ? 4.027 8.188 -12.172 1 82.5 171 LEU A C 1
ATOM 1397 O O . LEU A 1 171 ? 3.975 7.09 -12.727 1 82.5 171 LEU A O 1
ATOM 1401 N N . GLU A 1 172 ? 4.879 8.5 -11.281 1 79.31 172 GLU A N 1
ATOM 1402 C CA . GLU A 1 172 ? 5.922 7.562 -10.875 1 79.31 172 GLU A CA 1
ATOM 1403 C C . GLU A 1 172 ? 5.332 6.383 -10.109 1 79.31 172 GLU A C 1
ATOM 1405 O O . GLU A 1 172 ? 5.961 5.324 -10.008 1 79.31 172 GLU A O 1
ATOM 1410 N N . TYR A 1 173 ? 4.172 6.57 -9.641 1 82 173 TYR A N 1
ATOM 1411 C CA . TYR A 1 173 ? 3.52 5.523 -8.867 1 82 173 TYR A CA 1
ATOM 1412 C C . TYR A 1 173 ? 2.244 5.051 -9.555 1 82 173 TYR A C 1
ATOM 1414 O O . TYR A 1 173 ? 1.261 4.715 -8.891 1 82 173 TYR A O 1
ATOM 1422 N N . ASP A 1 174 ? 2.268 5.176 -10.828 1 79.5 174 ASP A N 1
ATOM 1423 C CA . ASP A 1 174 ? 1.211 4.656 -11.695 1 79.5 174 ASP A CA 1
ATOM 1424 C C . ASP A 1 174 ? -0.124 5.336 -11.398 1 79.5 174 ASP A C 1
ATOM 1426 O O . ASP A 1 174 ? -1.152 4.668 -11.273 1 79.5 174 ASP A O 1
ATOM 1430 N N . LYS A 1 175 ? -0.04 6.637 -11.148 1 87.38 175 LYS A N 1
ATOM 1431 C CA . LYS A 1 175 ? -1.253 7.43 -10.969 1 87.38 175 LYS A CA 1
ATOM 1432 C C . LYS A 1 175 ? -1.393 8.477 -12.07 1 87.38 175 LYS A C 1
ATOM 1434 O O . LYS A 1 175 ? -0.54 9.359 -12.211 1 87.38 175 LYS A O 1
ATOM 1439 N N . LYS A 1 176 ? -2.49 8.383 -12.773 1 85.62 176 LYS A N 1
ATOM 1440 C CA . LYS A 1 176 ? -2.828 9.398 -13.758 1 85.62 176 LYS A CA 1
ATOM 1441 C C . LYS A 1 176 ? -3.523 10.594 -13.102 1 85.62 176 LYS A C 1
ATOM 1443 O O . LYS A 1 176 ? -4.133 10.453 -12.039 1 85.62 176 LYS A O 1
ATOM 1448 N N . PRO A 1 177 ? -3.336 11.781 -13.797 1 88.31 177 PRO A N 1
ATOM 1449 C CA . PRO A 1 177 ? -4.16 12.883 -13.289 1 88.31 177 PRO A CA 1
ATOM 1450 C C . PRO A 1 177 ? -5.641 12.523 -13.203 1 88.31 177 PRO A C 1
ATOM 1452 O O . PRO A 1 177 ? -6.191 11.938 -14.141 1 88.31 177 PRO A O 1
ATOM 1455 N N . GLY A 1 178 ? -6.195 12.766 -12.078 1 90.25 178 GLY A N 1
ATOM 1456 C CA . GLY A 1 178 ? -7.602 12.438 -11.898 1 90.25 178 GLY A CA 1
ATOM 1457 C C . GLY A 1 178 ? -7.82 11.156 -11.109 1 90.25 178 GLY A C 1
ATOM 1458 O O . GLY A 1 178 ? -8.945 10.859 -10.695 1 90.25 178 GLY A O 1
ATOM 1459 N N . ASP A 1 179 ? -6.73 10.453 -10.883 1 90.25 179 ASP A N 1
ATOM 1460 C CA . ASP A 1 179 ? -6.848 9.203 -10.148 1 90.25 179 ASP A CA 1
ATOM 1461 C C . ASP A 1 179 ? -6.949 9.453 -8.648 1 90.25 179 ASP A C 1
ATOM 1463 O O . ASP A 1 179 ? -6.48 10.477 -8.148 1 90.25 179 ASP A O 1
ATOM 1467 N N . TRP A 1 180 ? -7.551 8.547 -8.008 1 91.56 180 TRP A N 1
ATOM 1468 C CA . TRP A 1 180 ? -7.582 8.555 -6.551 1 91.56 180 TRP A CA 1
ATOM 1469 C C . TRP A 1 180 ? -6.27 8.031 -5.977 1 91.56 180 TRP A C 1
ATOM 1471 O O . TRP A 1 180 ? -5.66 7.113 -6.535 1 91.56 180 TRP A O 1
ATOM 1481 N N . TYR A 1 181 ? -5.871 8.688 -4.895 1 93.25 181 TYR A N 1
ATOM 1482 C CA . TYR A 1 181 ? -4.668 8.242 -4.199 1 93.25 181 TYR A CA 1
ATOM 1483 C C . TYR A 1 181 ? -5.023 7.527 -2.902 1 93.25 181 TYR A C 1
ATOM 1485 O O . TYR A 1 181 ? -5.98 7.902 -2.219 1 93.25 181 TYR A O 1
ATOM 1493 N N . SER A 1 182 ? -4.246 6.512 -2.594 1 91.62 182 SER A N 1
ATOM 1494 C CA . SER A 1 182 ? -4.301 5.945 -1.249 1 91.62 182 SER A CA 1
ATOM 1495 C C . SER A 1 182 ? -3.457 6.762 -0.274 1 91.62 182 SER A C 1
ATOM 1497 O O . SER A 1 182 ? -2.582 7.523 -0.688 1 91.62 182 SER A O 1
ATOM 1499 N N . PRO A 1 183 ? -3.701 6.531 1.013 1 95.56 183 PRO A N 1
ATOM 1500 C CA . PRO A 1 183 ? -2.854 7.195 2.004 1 95.56 183 PRO A CA 1
ATOM 1501 C C . PRO A 1 183 ? -1.375 6.852 1.843 1 95.56 183 PRO A C 1
ATOM 1503 O O . PRO A 1 183 ? -0.521 7.738 1.915 1 95.56 183 PRO A O 1
ATOM 1506 N N . SER A 1 184 ? -1.08 5.609 1.556 1 92.94 184 SER A N 1
ATOM 1507 C CA . SER A 1 184 ? 0.307 5.188 1.383 1 92.94 184 SER A CA 1
ATOM 1508 C C . SER A 1 184 ? 0.941 5.859 0.17 1 92.94 184 SER A C 1
ATOM 1510 O O . SER A 1 184 ? 2.076 6.34 0.24 1 92.94 184 SER A O 1
ATOM 1512 N N . THR A 1 185 ? 0.2 5.824 -0.9 1 91.75 185 THR A N 1
ATOM 1513 C CA . THR A 1 185 ? 0.703 6.457 -2.115 1 91.75 185 THR A CA 1
ATOM 1514 C C . THR A 1 185 ? 0.999 7.934 -1.872 1 91.75 185 THR A C 1
ATOM 1516 O O . THR A 1 185 ? 2.033 8.445 -2.307 1 91.75 185 THR A O 1
ATOM 1519 N N . MET A 1 186 ? 0.107 8.555 -1.182 1 96.25 186 MET A N 1
ATOM 1520 C CA . MET A 1 186 ? 0.314 9.969 -0.878 1 96.25 186 MET A CA 1
ATOM 1521 C C . MET A 1 186 ? 1.562 10.164 -0.0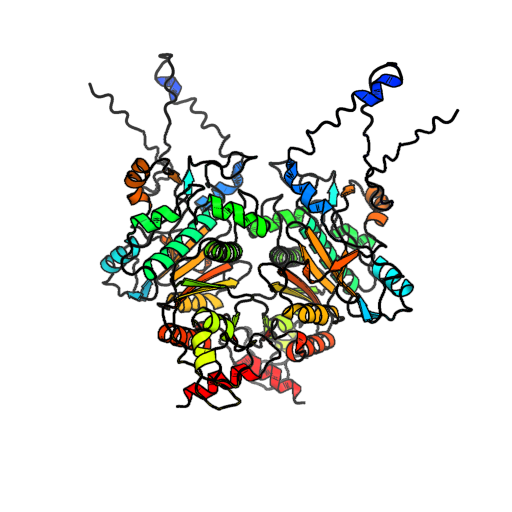23 1 96.25 186 MET A C 1
ATOM 1523 O O . MET A 1 186 ? 2.295 11.141 -0.199 1 96.25 186 MET A O 1
ATOM 1527 N N . GLY A 1 187 ? 1.79 9.289 0.91 1 96.88 187 GLY A N 1
ATOM 1528 C CA . GLY A 1 187 ? 2.998 9.344 1.717 1 96.88 187 GLY A CA 1
ATOM 1529 C C . GLY A 1 187 ? 4.27 9.266 0.893 1 96.88 187 GLY A C 1
ATOM 1530 O O . GLY A 1 187 ? 5.207 10.031 1.111 1 96.88 187 GLY A O 1
ATOM 1531 N N . TYR A 1 188 ? 4.301 8.383 -0.045 1 93.44 188 TYR A N 1
ATOM 1532 C CA . TYR A 1 188 ? 5.461 8.234 -0.914 1 93.44 188 TYR A CA 1
ATOM 1533 C C . TYR A 1 188 ? 5.68 9.484 -1.756 1 93.44 188 TYR A C 1
ATOM 1535 O O . TYR A 1 188 ? 6.812 9.945 -1.923 1 93.44 188 TYR A O 1
ATOM 1543 N N . ILE A 1 189 ? 4.586 10 -2.203 1 94.19 189 ILE A N 1
ATOM 1544 C CA . ILE A 1 189 ? 4.676 11.188 -3.051 1 94.19 189 ILE A CA 1
ATOM 1545 C C . ILE A 1 189 ? 5.172 12.375 -2.229 1 94.19 189 ILE A C 1
ATOM 1547 O O . ILE A 1 189 ? 5.969 13.18 -2.709 1 94.19 189 ILE A O 1
ATOM 1551 N N . LEU A 1 190 ? 4.703 12.523 -1.005 1 96.38 190 LEU A N 1
ATOM 1552 C CA . LEU A 1 190 ? 5.18 13.586 -0.126 1 96.38 190 LEU A CA 1
ATOM 1553 C C . LEU A 1 190 ? 6.688 13.484 0.079 1 96.38 190 LEU A C 1
ATOM 1555 O O . LEU A 1 190 ? 7.379 14.508 0.122 1 96.38 190 LEU A O 1
ATOM 1559 N N . THR A 1 191 ? 7.148 12.289 0.214 1 94.75 191 THR A N 1
ATOM 1560 C CA . THR A 1 191 ? 8.586 12.07 0.368 1 94.75 191 THR A CA 1
ATOM 1561 C C . THR A 1 191 ? 9.344 12.578 -0.857 1 94.75 191 THR A C 1
ATOM 1563 O O . THR A 1 191 ? 10.352 13.266 -0.726 1 94.75 191 THR A O 1
ATOM 1566 N N . LEU A 1 192 ? 8.844 12.258 -2.021 1 92.06 192 LEU A N 1
ATOM 1567 C CA . LEU A 1 192 ? 9.469 12.711 -3.258 1 92.06 192 LEU A CA 1
ATOM 1568 C C . LEU A 1 192 ? 9.406 14.234 -3.367 1 92.06 192 LEU A C 1
ATOM 1570 O O . LEU A 1 192 ? 10.352 14.867 -3.84 1 92.06 192 LEU A O 1
ATOM 1574 N N . LEU A 1 193 ? 8.297 14.75 -2.959 1 93.12 193 LEU A N 1
ATOM 1575 C CA . LEU A 1 193 ? 8.109 16.188 -3.006 1 93.12 193 LEU A CA 1
ATOM 1576 C C . LEU A 1 193 ? 9.164 16.906 -2.166 1 93.12 193 LEU A C 1
ATOM 1578 O O . LEU A 1 193 ? 9.758 17.891 -2.611 1 93.12 193 LEU A O 1
ATOM 1582 N N . LEU A 1 194 ? 9.375 16.422 -1.023 1 94.12 194 LEU A N 1
ATOM 1583 C CA . LEU A 1 194 ? 10.32 17.016 -0.09 1 94.12 194 LEU A CA 1
ATOM 1584 C C . LEU A 1 194 ? 11.758 16.812 -0.561 1 94.12 194 LEU A C 1
ATOM 1586 O O . LEU A 1 194 ? 12.641 17.609 -0.265 1 94.12 194 LEU A O 1
ATOM 1590 N N . GLU A 1 195 ? 12 15.742 -1.258 1 90.44 195 GLU A N 1
ATOM 1591 C CA . GLU A 1 195 ? 13.32 15.516 -1.844 1 90.44 195 GLU A CA 1
ATOM 1592 C C . GLU A 1 195 ? 13.578 16.484 -3 1 90.44 195 GLU A C 1
ATOM 1594 O O . GLU A 1 195 ? 14.695 16.984 -3.156 1 90.44 195 GLU A O 1
ATOM 1599 N N . ASN A 1 196 ? 12.555 16.688 -3.789 1 89.25 196 ASN A N 1
ATOM 1600 C CA . ASN A 1 196 ? 12.68 17.562 -4.953 1 89.25 196 ASN A CA 1
ATOM 1601 C C . ASN A 1 196 ? 12.758 19.031 -4.551 1 89.25 196 ASN A C 1
ATOM 1603 O O . ASN A 1 196 ? 13.375 19.844 -5.246 1 89.25 196 ASN A O 1
ATOM 1607 N N . SER A 1 197 ? 12.062 19.391 -3.512 1 92.12 197 SER A N 1
ATOM 1608 C CA . SER A 1 197 ? 12.07 20.734 -2.947 1 92.12 197 SER A CA 1
ATOM 1609 C C . SER A 1 197 ? 12.352 20.703 -1.448 1 92.12 197 SER A C 1
ATOM 1611 O O . SER A 1 197 ? 11.453 20.953 -0.639 1 92.12 197 SER A O 1
ATOM 1613 N N . PRO A 1 198 ? 13.633 20.609 -1.177 1 92.44 198 PRO A N 1
ATOM 1614 C CA . PRO A 1 198 ? 13.992 20.422 0.229 1 92.44 198 PRO A CA 1
ATOM 1615 C C . PRO A 1 198 ? 13.719 21.656 1.084 1 92.44 198 PRO A C 1
ATOM 1617 O O . PRO A 1 198 ? 13.805 22.781 0.593 1 92.44 198 PRO A O 1
ATOM 1620 N N . ILE A 1 199 ? 13.344 21.422 2.268 1 91.06 199 ILE A N 1
ATOM 1621 C CA . ILE A 1 199 ? 13.203 22.438 3.297 1 91.06 199 ILE A CA 1
ATOM 1622 C C . ILE A 1 199 ? 14.43 22.422 4.211 1 91.06 199 ILE A C 1
ATOM 1624 O O . ILE A 1 199 ? 14.906 21.359 4.602 1 91.06 199 ILE A O 1
ATOM 1628 N N . ALA A 1 200 ? 14.922 23.562 4.535 1 90.25 200 ALA A N 1
ATOM 1629 C CA . ALA A 1 200 ? 16.141 23.672 5.332 1 90.25 200 ALA A CA 1
ATOM 1630 C C . ALA A 1 200 ? 15.984 22.953 6.676 1 90.25 200 ALA A C 1
ATOM 1632 O O . ALA A 1 200 ? 14.969 23.125 7.359 1 90.25 200 ALA A O 1
ATOM 1633 N N . LYS A 1 201 ? 16.938 22.094 7.004 1 92.5 201 LYS A N 1
ATOM 1634 C CA . LYS A 1 201 ? 17.062 21.422 8.289 1 92.5 201 LYS A CA 1
ATOM 1635 C C . LYS A 1 201 ? 15.906 20.453 8.531 1 92.5 201 LYS A C 1
ATOM 1637 O O . LYS A 1 201 ? 15.492 20.25 9.672 1 92.5 201 LYS A O 1
ATOM 1642 N N . LEU A 1 202 ? 15.289 20.062 7.465 1 95.5 202 LEU A N 1
ATOM 1643 C CA . LEU A 1 202 ? 14.227 19.062 7.543 1 95.5 202 LEU A CA 1
ATOM 1644 C C . LEU A 1 202 ? 14.492 17.906 6.586 1 95.5 202 LEU A C 1
ATOM 1646 O O . LEU A 1 202 ? 14.727 18.125 5.395 1 95.5 202 LEU A O 1
ATOM 1650 N N . LYS A 1 203 ? 14.539 16.688 7.133 1 95.94 203 LYS A N 1
ATOM 1651 C CA . LYS A 1 203 ? 14.656 15.477 6.328 1 95.94 203 LYS A CA 1
ATOM 1652 C C . LYS A 1 203 ? 13.438 14.578 6.496 1 95.94 203 LYS A C 1
ATOM 1654 O O . LYS A 1 203 ? 12.711 14.68 7.488 1 95.94 203 LYS A O 1
ATOM 1659 N N . CYS A 1 204 ? 13.188 13.828 5.492 1 96.5 204 CYS A N 1
ATOM 1660 C CA . CYS A 1 204 ? 12.008 12.969 5.496 1 96.5 204 CYS A CA 1
ATOM 1661 C C . CYS A 1 204 ? 12.398 11.5 5.457 1 96.5 204 CYS A C 1
ATOM 1663 O O . CYS A 1 204 ? 13.328 11.117 4.742 1 96.5 204 CYS A O 1
ATOM 1665 N N . PHE A 1 205 ? 11.82 10.719 6.293 1 95.81 205 PHE A N 1
ATOM 1666 C CA . PHE A 1 205 ? 11.914 9.266 6.312 1 95.81 205 PHE A CA 1
ATOM 1667 C C . PHE A 1 205 ? 10.531 8.633 6.172 1 95.81 205 PHE A C 1
ATOM 1669 O O . PHE A 1 205 ? 9.594 9.008 6.879 1 95.81 205 PHE A O 1
ATOM 1676 N N . ILE A 1 206 ? 10.383 7.715 5.277 1 96.44 206 ILE A N 1
ATOM 1677 C CA . ILE A 1 206 ? 9.133 6.969 5.195 1 96.44 206 ILE A CA 1
ATOM 1678 C C . ILE A 1 206 ? 9.398 5.484 5.414 1 96.44 206 ILE A C 1
ATOM 1680 O O . ILE A 1 206 ? 10.328 4.918 4.828 1 96.44 206 ILE A O 1
ATOM 1684 N N . SER A 1 207 ? 8.617 4.902 6.301 1 94.31 207 SER A N 1
ATOM 1685 C CA . SER A 1 207 ? 8.781 3.49 6.629 1 94.31 207 SER A CA 1
ATOM 1686 C C . SER A 1 207 ? 8.273 2.596 5.5 1 94.31 207 SER A C 1
ATOM 1688 O O . SER A 1 207 ? 7.234 2.877 4.898 1 94.31 207 SER A O 1
ATOM 1690 N N . MET A 1 208 ? 9.062 1.602 5.176 1 88.38 208 MET A N 1
ATOM 1691 C CA . MET A 1 208 ? 8.602 0.5 4.336 1 88.38 208 MET A CA 1
ATOM 1692 C C . MET A 1 208 ? 8.148 -0.679 5.188 1 88.38 208 MET A C 1
ATOM 1694 O O . MET A 1 208 ? 8.883 -1.149 6.055 1 88.38 208 MET A O 1
ATOM 1698 N N . ASN A 1 209 ? 6.969 -1.108 5.035 1 89.19 209 ASN A N 1
ATOM 1699 C CA . ASN A 1 209 ? 6.422 -2.264 5.738 1 89.19 209 ASN A CA 1
ATOM 1700 C C . ASN A 1 209 ? 6.352 -2.023 7.242 1 89.19 209 ASN A C 1
ATOM 1702 O O . ASN A 1 209 ? 6.688 -2.906 8.031 1 89.19 209 ASN A O 1
ATOM 1706 N N . CYS A 1 210 ? 6.109 -0.766 7.688 1 92.44 210 CYS A N 1
ATOM 1707 C CA . CYS A 1 210 ? 5.879 -0.36 9.07 1 92.44 210 CYS A CA 1
ATOM 1708 C C . CYS A 1 210 ? 7.141 -0.522 9.906 1 92.44 210 CYS A C 1
ATOM 1710 O O . CYS A 1 210 ? 7.066 -0.683 11.125 1 92.44 210 CYS A O 1
ATOM 1712 N N . ALA A 1 211 ? 8.312 -0.494 9.32 1 90.5 211 ALA A N 1
ATOM 1713 C CA . ALA A 1 211 ? 9.578 -0.623 10.039 1 90.5 211 ALA A CA 1
ATOM 1714 C C . ALA A 1 211 ? 10.367 0.684 10 1 90.5 211 ALA A C 1
ATOM 1716 O O . ALA A 1 211 ? 10.523 1.292 8.938 1 90.5 211 ALA A O 1
ATOM 1717 N N . LEU A 1 212 ? 10.734 1.118 11.18 1 93.69 212 LEU A N 1
ATOM 1718 C CA . LEU A 1 212 ? 11.641 2.256 11.297 1 93.69 212 LEU A CA 1
ATOM 1719 C C . LEU A 1 212 ? 13.062 1.791 11.562 1 93.69 212 LEU A C 1
ATOM 1721 O O . LEU A 1 212 ? 13.32 1.062 12.523 1 93.69 212 LEU A O 1
ATOM 1725 N N . TYR A 1 213 ? 13.922 2.207 10.758 1 87.69 213 TYR A N 1
ATOM 1726 C CA . TYR A 1 213 ? 15.32 1.822 10.906 1 87.69 213 TYR A CA 1
ATOM 1727 C C . TYR A 1 213 ? 16.109 2.912 11.625 1 87.69 213 TYR A C 1
ATOM 1729 O O . TYR A 1 213 ? 16.312 4 11.078 1 87.69 213 TYR A O 1
ATOM 1737 N N . ARG A 1 214 ? 16.531 2.551 12.75 1 88.5 214 ARG A N 1
ATOM 1738 C CA . ARG A 1 214 ? 17.234 3.5 13.617 1 88.5 214 ARG A CA 1
ATOM 1739 C C . ARG A 1 214 ? 18.438 4.105 12.898 1 88.5 214 ARG A C 1
ATOM 1741 O O . ARG A 1 214 ? 18.641 5.32 12.945 1 88.5 214 ARG A O 1
ATOM 1748 N N . ASP A 1 215 ? 19.219 3.25 12.312 1 83.25 215 ASP A N 1
ATOM 1749 C CA . ASP A 1 215 ? 20.453 3.711 11.656 1 83.25 215 ASP A CA 1
ATOM 1750 C C . ASP A 1 215 ? 20.141 4.707 10.547 1 83.25 215 ASP A C 1
ATOM 1752 O O . ASP A 1 215 ? 20.828 5.719 10.398 1 83.25 215 ASP A O 1
ATOM 1756 N N . GLN A 1 216 ? 19.141 4.473 9.805 1 85.81 216 GLN A N 1
ATOM 1757 C CA . GLN A 1 216 ? 18.75 5.371 8.719 1 85.81 216 GLN A CA 1
ATOM 1758 C C . GLN A 1 216 ? 18.25 6.707 9.266 1 85.81 216 GLN A C 1
ATOM 1760 O O . GLN A 1 216 ? 18.609 7.766 8.758 1 85.81 216 GLN A O 1
ATOM 1765 N N . ILE A 1 217 ? 17.422 6.656 10.273 1 91.88 217 ILE A N 1
ATOM 1766 C CA . ILE A 1 217 ? 16.844 7.863 10.852 1 91.88 217 ILE A CA 1
ATOM 1767 C C . ILE A 1 217 ? 17.938 8.719 11.484 1 91.88 217 ILE A C 1
ATOM 1769 O O . ILE A 1 217 ? 17.984 9.93 11.266 1 91.88 217 ILE A O 1
ATOM 1773 N N . LEU A 1 218 ? 18.859 8.055 12.156 1 87.06 218 LEU A N 1
ATOM 1774 C CA . LEU A 1 218 ? 19.922 8.797 12.812 1 87.06 218 LEU A CA 1
ATOM 1775 C C . LEU A 1 218 ? 20.891 9.375 11.789 1 87.06 218 LEU A C 1
ATOM 1777 O O . LEU A 1 218 ? 21.422 10.477 11.977 1 87.06 218 LEU A O 1
ATOM 1781 N N . SER A 1 219 ? 21.141 8.656 10.727 1 85.31 219 SER A N 1
ATOM 1782 C CA . SER A 1 219 ? 22 9.172 9.664 1 85.31 219 SER A CA 1
ATOM 1783 C C . SER A 1 219 ? 21.406 10.43 9.031 1 85.31 219 SER A C 1
ATOM 1785 O O . SER A 1 219 ? 22.141 11.32 8.602 1 85.31 219 SER A O 1
ATOM 1787 N N . LEU A 1 220 ? 20.125 10.516 8.945 1 90 220 LEU A N 1
ATOM 1788 C CA . LEU A 1 220 ? 19.453 11.688 8.406 1 90 220 LEU A CA 1
ATOM 1789 C C . LEU A 1 220 ? 19.5 12.844 9.398 1 90 220 LEU A C 1
ATOM 1791 O O . LEU A 1 220 ? 19.609 14.008 9 1 90 220 LEU A O 1
ATOM 1795 N N . ALA A 1 221 ? 19.406 12.5 10.609 1 92.12 221 ALA A N 1
ATOM 1796 C CA . ALA A 1 221 ? 19.297 13.508 11.664 1 92.12 221 ALA A CA 1
ATOM 1797 C C . ALA A 1 221 ? 20.656 14.148 11.953 1 92.12 221 ALA A C 1
ATOM 1799 O O . ALA A 1 221 ? 20.734 15.359 12.156 1 92.12 221 ALA A O 1
ATOM 1800 N N . TYR A 1 222 ? 21.688 13.25 11.906 1 84.31 222 TYR A N 1
ATOM 1801 C CA . TYR A 1 222 ? 23 13.734 12.312 1 84.31 222 TYR A CA 1
ATOM 1802 C C . TYR A 1 222 ? 23.828 14.125 11.102 1 84.31 222 TYR A C 1
ATOM 1804 O O . TYR A 1 222 ? 23.766 13.469 10.055 1 84.31 222 TYR A O 1
ATOM 1812 N N . ASN A 1 223 ? 24.281 15.297 11.008 1 69.44 223 ASN A N 1
ATOM 1813 C CA . ASN A 1 223 ? 25.312 15.68 10.039 1 69.44 223 ASN A CA 1
ATOM 1814 C C . ASN A 1 223 ? 26.703 15.312 10.531 1 69.44 223 ASN A C 1
ATOM 1816 O O . ASN A 1 223 ? 27.125 15.727 11.617 1 69.44 223 ASN A O 1
ATOM 1820 N N . PHE A 1 224 ? 27.141 14.188 9.812 1 53.78 224 PHE A N 1
ATOM 1821 C CA . PHE A 1 224 ? 28.5 13.836 10.18 1 53.78 224 PHE A CA 1
ATOM 1822 C C . PHE A 1 224 ? 29.5 14.727 9.453 1 53.78 224 PHE A C 1
ATOM 1824 O O . PHE A 1 224 ? 29.438 14.867 8.227 1 53.78 224 PHE A O 1
ATOM 1831 N N . SER A 1 225 ? 29.688 15.898 9.758 1 46.94 225 SER A N 1
ATOM 1832 C CA . SER A 1 225 ? 30.703 16.688 9.062 1 46.94 225 SER A CA 1
ATOM 1833 C C . SER A 1 225 ? 31.969 15.859 8.828 1 46.94 225 SER A C 1
ATOM 1835 O O . SER A 1 225 ? 32.469 15.219 9.75 1 46.94 225 SER A O 1
ATOM 1837 N N . VAL A 1 226 ? 32.062 15.391 7.59 1 44.91 226 VAL A N 1
ATOM 1838 C CA . VAL A 1 226 ? 33.281 14.719 7.145 1 44.91 226 VAL A CA 1
ATOM 1839 C C . VAL A 1 226 ? 34.5 15.344 7.836 1 44.91 226 VAL A C 1
ATOM 1841 O O . VAL A 1 226 ? 35.438 14.633 8.242 1 44.91 226 VAL A O 1
ATOM 1844 N N . ASP A 1 227 ? 34.625 16.609 7.699 1 44.94 227 ASP A N 1
ATOM 1845 C CA . ASP A 1 227 ? 35.781 17.312 8.258 1 44.94 227 ASP A CA 1
ATOM 1846 C C . ASP A 1 227 ? 35.969 16.953 9.727 1 44.94 227 ASP A C 1
ATOM 1848 O O . ASP A 1 227 ? 37.125 16.812 10.18 1 44.94 227 ASP A O 1
ATOM 1852 N N . MET A 1 228 ? 34.938 16.75 10.391 1 43.38 228 MET A N 1
ATOM 1853 C CA . MET A 1 228 ? 35.062 16.422 11.812 1 43.38 228 MET A CA 1
ATOM 1854 C C . MET A 1 228 ? 35.531 14.984 12 1 43.38 228 MET A C 1
ATOM 1856 O O . MET A 1 228 ? 36.312 14.695 12.906 1 43.38 228 MET A O 1
ATOM 1860 N N . ILE A 1 229 ? 34.969 14.109 11.109 1 46.78 229 ILE A N 1
ATOM 1861 C CA . ILE A 1 229 ? 35.438 12.727 11.18 1 46.78 229 ILE A CA 1
ATOM 1862 C C . ILE A 1 229 ? 36.938 12.68 10.898 1 46.78 229 ILE A C 1
ATOM 1864 O O . ILE A 1 229 ? 37.688 11.977 11.586 1 46.78 229 ILE A O 1
ATOM 1868 N N . LYS A 1 230 ? 37.375 13.383 9.859 1 47.59 230 LYS A N 1
ATOM 1869 C CA . LYS A 1 230 ? 38.781 13.422 9.523 1 47.59 230 LYS A CA 1
ATOM 1870 C C . LYS A 1 230 ? 39.594 14.047 10.656 1 47.59 230 LYS A C 1
ATOM 1872 O O . LYS A 1 230 ? 40.75 13.648 10.898 1 47.59 230 LYS A O 1
ATOM 1877 N N . SER A 1 231 ? 39.156 15.133 11.164 1 45.81 231 SER A N 1
ATOM 1878 C CA . SER A 1 231 ? 39.938 15.812 12.172 1 45.81 231 SER A CA 1
ATOM 1879 C C . SER A 1 231 ? 40.094 14.969 13.43 1 45.81 231 SER A C 1
ATOM 1881 O O . SER A 1 231 ? 41.062 15.148 14.195 1 45.81 231 SER A O 1
ATOM 1883 N N . VAL A 1 232 ? 39.062 14.078 13.703 1 44.5 232 VAL A N 1
ATOM 1884 C CA . VAL A 1 232 ? 39.094 13.414 15 1 44.5 232 VAL A CA 1
ATOM 1885 C C . VAL A 1 232 ? 39.875 12.117 14.898 1 44.5 232 VAL A C 1
ATOM 1887 O O . VAL A 1 232 ? 40.562 11.719 15.852 1 44.5 232 VAL A O 1
ATOM 1890 N N . CYS A 1 233 ? 39.75 11.188 13.828 1 45.09 233 CYS A N 1
ATOM 1891 C CA . CYS A 1 233 ? 40.5 9.945 13.898 1 45.09 233 CYS A CA 1
ATOM 1892 C C . CYS A 1 233 ? 41.219 9.664 12.586 1 45.09 233 CYS A C 1
ATOM 1894 O O . CYS A 1 233 ? 40.594 9.656 11.523 1 45.09 233 CYS A O 1
ATOM 1896 N N . LYS A 1 234 ? 42.5 9.922 12.469 1 48.5 234 LYS A N 1
ATOM 1897 C CA . LYS A 1 234 ? 43.406 9.602 11.359 1 48.5 234 LYS A CA 1
ATOM 1898 C C . LYS A 1 234 ? 43.281 8.148 10.938 1 48.5 234 LYS A C 1
ATOM 1900 O O . LYS A 1 234 ? 43.844 7.73 9.922 1 48.5 234 LYS A O 1
ATOM 1905 N N . CYS A 1 235 ? 42.781 7.281 11.828 1 46.91 235 CYS A N 1
ATOM 1906 C CA . CYS A 1 235 ? 42.719 5.852 11.547 1 46.91 235 CYS A CA 1
ATOM 1907 C C . CYS A 1 235 ? 41.594 5.539 10.57 1 46.91 235 CYS A C 1
ATOM 1909 O O . CYS A 1 235 ? 41.5 4.406 10.086 1 46.91 235 CYS A O 1
ATOM 1911 N N . ILE A 1 236 ? 40.594 6.348 10.523 1 44.22 236 ILE A N 1
ATOM 1912 C CA . ILE A 1 236 ? 39.438 5.973 9.695 1 44.22 236 ILE A CA 1
ATOM 1913 C C . ILE A 1 236 ? 39.75 6.223 8.227 1 44.22 236 ILE A C 1
ATOM 1915 O O . ILE A 1 236 ? 40.125 7.34 7.844 1 44.22 236 ILE A O 1
ATOM 1919 N N . PRO A 1 237 ? 40.125 5.207 7.414 1 42.53 237 PRO A N 1
ATOM 1920 C CA . PRO A 1 237 ? 40.344 5.453 5.988 1 42.53 237 PRO A CA 1
ATOM 1921 C C . PRO A 1 237 ? 39.281 6.391 5.387 1 42.53 237 PRO A C 1
ATOM 1923 O O . PRO A 1 237 ? 38.188 6.535 5.941 1 42.53 237 PRO A O 1
ATOM 1926 N N . ASN A 1 238 ? 39.656 7.328 4.387 1 40.53 238 ASN A N 1
ATOM 1927 C CA . ASN A 1 238 ? 38.938 8.32 3.6 1 40.53 238 ASN A CA 1
ATOM 1928 C C . ASN A 1 238 ? 37.531 7.844 3.285 1 40.53 238 ASN A C 1
ATOM 1930 O O . ASN A 1 238 ? 36.594 8.656 3.164 1 40.53 238 ASN A O 1
ATOM 1934 N N . GLU A 1 239 ? 37.375 6.672 3.084 1 38.09 239 GLU A N 1
ATOM 1935 C CA . GLU A 1 239 ? 36.156 6.199 2.467 1 38.09 239 GLU A CA 1
ATOM 1936 C C . GLU A 1 239 ? 35 6.199 3.469 1 38.09 239 GLU A C 1
ATOM 1938 O O . GLU A 1 239 ? 33.844 6.047 3.088 1 38.09 239 GLU A O 1
ATOM 1943 N N . TYR A 1 240 ? 35.375 6.125 4.84 1 39.09 240 TYR A N 1
ATOM 1944 C CA . TYR A 1 240 ? 34.312 5.992 5.816 1 39.09 240 TYR A CA 1
ATOM 1945 C C . TYR A 1 240 ? 34 7.328 6.484 1 39.09 240 TYR A C 1
ATOM 1947 O O . TYR A 1 240 ? 33.469 7.367 7.59 1 39.09 240 TYR A O 1
ATOM 1955 N N . GLU A 1 241 ? 34.406 8.539 5.949 1 36.38 241 GLU A N 1
ATOM 1956 C CA . GLU A 1 241 ? 34.25 9.93 6.367 1 36.38 241 GLU A CA 1
ATOM 1957 C C . GLU A 1 241 ? 32.938 10.164 7.086 1 36.38 241 GLU A C 1
ATOM 1959 O O . GLU A 1 241 ? 32.875 10.938 8.047 1 36.38 241 GLU A O 1
ATOM 1964 N N . ASP A 1 242 ? 31.922 9.75 6.621 1 36.03 242 ASP A N 1
ATOM 1965 C CA . ASP A 1 242 ? 30.641 10.375 6.938 1 36.03 242 ASP A CA 1
ATOM 1966 C C . ASP A 1 242 ? 30.031 9.766 8.195 1 36.03 242 ASP A C 1
ATOM 1968 O O . ASP A 1 242 ? 28.891 10.086 8.562 1 36.03 242 ASP A O 1
ATOM 1972 N N . LEU A 1 243 ? 30.656 8.516 8.797 1 39.97 243 LEU A N 1
ATOM 1973 C CA . LEU A 1 243 ? 29.859 7.898 9.852 1 39.97 243 LEU A CA 1
ATOM 1974 C C . LEU A 1 243 ? 30.328 8.352 11.234 1 39.97 243 LEU A C 1
ATOM 1976 O O . LEU A 1 243 ? 31.516 8.672 11.414 1 39.97 243 LEU A O 1
ATOM 1980 N N . GLY A 1 244 ? 29.922 9.266 11.938 1 39.75 244 GLY A N 1
ATOM 1981 C CA . GLY A 1 244 ? 30.125 9.75 13.289 1 39.75 244 GLY A CA 1
ATOM 1982 C C . GLY A 1 244 ? 30.781 8.719 14.195 1 39.75 244 GLY A C 1
ATOM 1983 O O . GLY A 1 244 ? 30.5 8.672 15.391 1 39.75 244 GLY A O 1
ATOM 1984 N N . ILE A 1 245 ? 31.469 7.602 13.758 1 43.22 245 ILE A N 1
ATOM 1985 C CA . ILE A 1 245 ? 32.094 6.379 14.273 1 43.22 245 ILE A CA 1
ATOM 1986 C C . ILE A 1 245 ? 33.375 6.719 15.016 1 43.22 245 ILE A C 1
ATOM 1988 O O . ILE A 1 245 ? 34.125 7.613 14.602 1 43.22 245 ILE A O 1
ATOM 1992 N N . MET A 1 246 ? 33.406 6.508 16.422 1 43.81 246 MET A N 1
ATOM 1993 C CA . MET A 1 246 ? 34.719 6.465 17.094 1 43.81 246 MET A CA 1
ATOM 1994 C C . MET A 1 246 ? 35.719 5.66 16.281 1 43.81 246 MET A C 1
ATOM 1996 O O . MET A 1 246 ? 35.375 4.617 15.719 1 43.81 246 MET A O 1
ATOM 2000 N N . CYS A 1 247 ? 36.812 6.152 16.016 1 46.38 247 CYS A N 1
ATOM 2001 C CA . CYS A 1 247 ? 37.906 5.5 15.273 1 46.38 247 CYS A CA 1
ATOM 2002 C C . CYS A 1 247 ? 38.406 4.258 16.016 1 46.38 247 CYS A C 1
ATOM 2004 O O . CYS A 1 247 ? 38.781 4.332 17.172 1 46.38 247 CYS A O 1
ATOM 2006 N N . GLY A 1 248 ? 37.812 3.023 15.672 1 47.5 248 GLY A N 1
ATOM 2007 C CA . GLY A 1 248 ? 38.344 1.797 16.266 1 47.5 248 GLY A CA 1
ATOM 2008 C C . GLY A 1 248 ? 39.844 1.755 16.312 1 47.5 248 GLY A C 1
ATOM 2009 O O . GLY A 1 248 ? 40.438 0.973 17.062 1 47.5 248 GLY A O 1
ATOM 2010 N N . GLY A 1 249 ? 40.5 2.35 15.352 1 45.34 249 GLY A N 1
ATOM 2011 C CA . GLY A 1 249 ? 41.969 2.309 15.375 1 45.34 249 GLY A CA 1
ATOM 2012 C C . GLY A 1 249 ? 42.562 3.115 16.5 1 45.34 249 GLY A C 1
ATOM 2013 O O . GLY A 1 249 ? 43.312 2.582 17.328 1 45.34 249 GLY A O 1
ATOM 2014 N N . CYS A 1 250 ? 42.406 4.402 16.5 1 47.59 250 CYS A N 1
ATOM 2015 C CA . CYS A 1 250 ? 43.156 5.199 17.469 1 47.59 250 CYS A CA 1
ATOM 2016 C C . CYS A 1 250 ? 42.281 5.562 18.656 1 47.59 250 CYS A C 1
ATOM 2018 O O . CYS A 1 250 ? 42.75 6.176 19.625 1 47.59 250 CYS A O 1
ATOM 2020 N N . GLY A 1 251 ? 41.094 5.074 18.781 1 46.81 251 GLY A N 1
ATOM 2021 C CA . GLY A 1 251 ? 40.219 5.266 19.938 1 46.81 251 GLY A CA 1
ATOM 2022 C C . GLY A 1 251 ? 39.656 6.664 20.031 1 46.81 251 GLY A C 1
ATOM 2023 O O . GLY A 1 251 ? 39.062 7.035 21.047 1 46.81 251 GLY A O 1
ATOM 2024 N N . LYS A 1 252 ? 40.281 7.496 19.219 1 44.66 252 LYS A N 1
ATOM 2025 C CA . LYS A 1 252 ? 39.875 8.891 19.391 1 44.66 252 LYS A CA 1
ATOM 2026 C C . LYS A 1 252 ? 38.406 9.094 19.016 1 44.66 252 LYS A C 1
ATOM 2028 O O . LYS A 1 252 ? 37.875 8.391 18.156 1 44.66 252 LYS A O 1
ATOM 2033 N N . ARG A 1 253 ? 37.688 9.75 19.906 1 43.47 253 ARG A N 1
ATOM 2034 C CA . ARG A 1 253 ? 36.281 10.094 19.781 1 43.47 253 ARG A CA 1
ATOM 2035 C C . ARG A 1 253 ? 36 10.852 18.484 1 43.47 253 ARG A C 1
ATOM 2037 O O . ARG A 1 253 ? 36.625 11.883 18.219 1 43.47 253 ARG A O 1
ATOM 2044 N N . ILE A 1 254 ? 35.656 10.305 17.422 1 44.91 254 ILE A N 1
ATOM 2045 C CA . ILE A 1 254 ? 35.188 11.055 16.266 1 44.91 254 ILE A CA 1
ATOM 2046 C C . ILE A 1 254 ? 34.156 12.117 16.719 1 44.91 254 ILE A C 1
ATOM 2048 O O . ILE A 1 254 ? 33.5 11.953 17.75 1 44.91 254 ILE A O 1
ATOM 2052 N N . GLY A 1 255 ? 34.219 13.406 16.203 1 46.38 255 GLY A N 1
ATOM 2053 C CA . GLY A 1 255 ? 33.438 14.578 16.594 1 46.38 255 GLY A CA 1
ATOM 2054 C C . GLY A 1 255 ? 32.031 14.25 17 1 46.38 255 GLY A C 1
ATOM 2055 O O . GLY A 1 255 ? 31.547 13.141 16.766 1 46.38 255 GLY A O 1
ATOM 2056 N N . ILE A 1 256 ? 31.516 14.969 18.094 1 48.94 256 ILE A N 1
ATOM 2057 C CA . ILE A 1 256 ? 30.188 14.875 18.688 1 48.94 256 ILE A CA 1
ATOM 2058 C C . ILE A 1 256 ? 29.125 15.008 17.594 1 48.94 256 ILE A C 1
ATOM 2060 O O . ILE A 1 256 ? 29.062 16.016 16.891 1 48.94 256 ILE A O 1
ATOM 2064 N N . ALA A 1 257 ? 28.656 13.984 17 1 61.88 257 ALA A N 1
ATOM 2065 C CA . ALA A 1 257 ? 27.5 14.023 16.125 1 61.88 257 ALA A CA 1
ATOM 2066 C C . ALA A 1 257 ? 26.375 14.852 16.75 1 61.88 257 ALA A C 1
ATOM 2068 O O . ALA A 1 257 ? 26.094 14.727 17.938 1 61.88 257 ALA A O 1
ATOM 2069 N N . LYS A 1 258 ? 26.203 16.109 16.172 1 77.19 258 LYS A N 1
ATOM 2070 C CA . LYS A 1 258 ? 25.078 16.938 16.625 1 77.19 258 LYS A CA 1
ATOM 2071 C C . LYS A 1 258 ? 23.844 16.703 15.781 1 77.19 258 LYS A C 1
ATOM 2073 O O . LYS A 1 258 ? 23.938 16.484 14.57 1 77.19 258 LYS A O 1
ATOM 2078 N N . TRP A 1 259 ? 22.719 16.594 16.469 1 89.06 259 TRP A N 1
ATOM 2079 C CA . TRP A 1 259 ? 21.438 16.578 15.773 1 89.06 259 TRP A CA 1
ATOM 2080 C C . TRP A 1 259 ? 21.219 17.844 14.977 1 89.06 259 TRP A C 1
ATOM 2082 O O . TRP A 1 259 ? 21.094 18.938 15.547 1 89.06 259 TRP A O 1
ATOM 2092 N N . GLU A 1 260 ? 21.234 17.766 13.695 1 89.31 260 GLU A N 1
ATOM 2093 C CA . GLU A 1 260 ? 21.234 18.953 12.852 1 89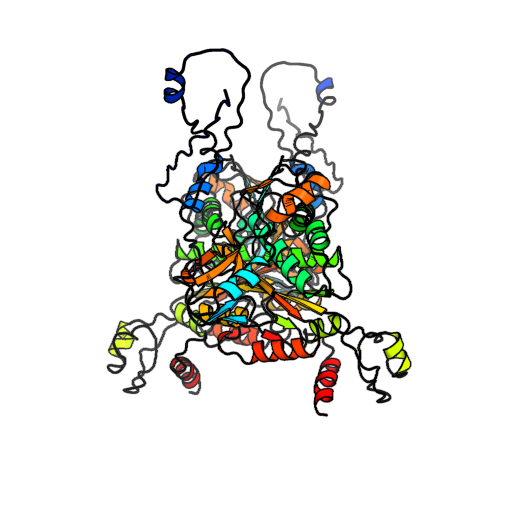.31 260 GLU A CA 1
ATOM 2094 C C . GLU A 1 260 ? 19.891 19.125 12.141 1 89.31 260 GLU A C 1
ATOM 2096 O O . GLU A 1 260 ? 19.453 20.25 11.875 1 89.31 260 GLU A O 1
ATOM 2101 N N . ASN A 1 261 ? 19.328 18 11.875 1 94.62 261 ASN A N 1
ATOM 2102 C CA . ASN A 1 261 ? 18.094 18.062 11.086 1 94.62 261 ASN A CA 1
ATOM 2103 C C . ASN A 1 261 ? 16.906 17.484 11.852 1 94.62 261 ASN A C 1
ATOM 2105 O O . ASN A 1 261 ? 17.031 16.453 12.523 1 94.62 261 ASN A O 1
ATOM 2109 N N . ALA A 1 262 ? 15.773 18.25 11.828 1 97 262 ALA A N 1
ATOM 2110 C CA . ALA A 1 262 ? 14.523 17.609 12.227 1 97 262 ALA A CA 1
ATOM 2111 C C . ALA A 1 262 ? 14.117 16.531 11.227 1 97 262 ALA A C 1
ATOM 2113 O O . ALA A 1 262 ? 14.539 16.562 10.07 1 97 262 ALA A O 1
ATOM 2114 N N . ILE A 1 263 ? 13.375 15.555 11.664 1 97.88 263 ILE A N 1
ATOM 2115 C CA . ILE A 1 263 ? 13 14.438 10.797 1 97.88 263 ILE A CA 1
ATOM 2116 C C . ILE A 1 263 ? 11.477 14.336 10.719 1 97.88 263 ILE A C 1
ATOM 2118 O O . ILE A 1 263 ? 10.797 14.312 11.75 1 97.88 263 ILE A O 1
ATOM 2122 N N . PHE A 1 264 ? 10.9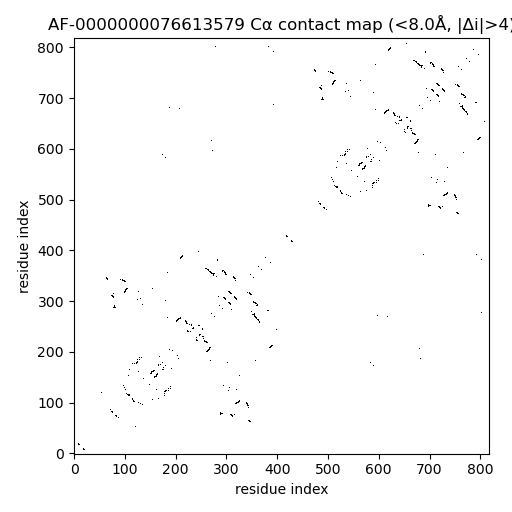92 14.391 9.562 1 98.5 264 PHE A N 1
ATOM 2123 C CA . PHE A 1 264 ? 9.617 14.016 9.273 1 98.5 264 PHE A CA 1
ATOM 2124 C C . PHE A 1 264 ? 9.5 12.523 8.984 1 98.5 264 PHE A C 1
ATOM 2126 O O . PHE A 1 264 ? 9.992 12.055 7.953 1 98.5 264 PHE A O 1
ATOM 2133 N N . ILE A 1 265 ? 8.867 11.773 9.891 1 98.5 265 ILE A N 1
ATOM 2134 C CA . ILE A 1 265 ? 8.703 10.336 9.727 1 98.5 265 ILE A CA 1
ATOM 2135 C C . ILE A 1 265 ? 7.285 10.016 9.273 1 98.5 265 ILE A C 1
ATOM 2137 O O . ILE A 1 265 ? 6.312 10.453 9.898 1 98.5 265 ILE A O 1
ATOM 2141 N N . GLN A 1 266 ? 7.184 9.32 8.18 1 98.5 266 GLN A N 1
ATOM 2142 C CA . GLN A 1 266 ? 5.891 8.844 7.703 1 98.5 266 GLN A CA 1
ATOM 2143 C C . GLN A 1 266 ? 5.789 7.324 7.828 1 98.5 266 GLN A C 1
ATOM 2145 O O . GLN A 1 266 ? 6.75 6.609 7.539 1 98.5 266 GLN A O 1
ATOM 2150 N N . VAL A 1 267 ? 4.617 6.852 8.289 1 98.12 267 VAL A N 1
ATOM 2151 C CA . VAL A 1 267 ? 4.395 5.418 8.43 1 98.12 267 VAL A CA 1
ATOM 2152 C C . VAL A 1 267 ? 3.08 5.027 7.762 1 98.12 267 VAL A C 1
ATOM 2154 O O . VAL A 1 267 ? 2.025 5.027 8.398 1 98.12 267 VAL A O 1
ATOM 2157 N N . PRO A 1 268 ? 3.141 4.594 6.453 1 96.69 268 PRO A N 1
ATOM 2158 C CA . PRO A 1 268 ? 1.956 3.934 5.898 1 96.69 268 PRO A CA 1
ATOM 2159 C C . PRO A 1 268 ? 1.586 2.658 6.652 1 96.69 268 PRO A C 1
ATOM 2161 O O . PRO A 1 268 ? 2.441 1.798 6.879 1 96.69 268 PRO A O 1
ATOM 2164 N N . ILE A 1 269 ? 0.317 2.58 7.062 1 96.12 269 ILE A N 1
ATOM 2165 C CA . ILE A 1 269 ? -0.066 1.445 7.895 1 96.12 269 ILE A CA 1
ATOM 2166 C C . ILE A 1 269 ? -1.44 0.934 7.473 1 96.12 269 ILE A C 1
ATOM 2168 O O . ILE A 1 269 ? -2.324 1.722 7.129 1 96.12 269 ILE A O 1
ATOM 2172 N N . MET A 1 270 ? -1.528 -0.371 7.402 1 93.12 270 MET A N 1
ATOM 2173 C CA . MET A 1 270 ? -2.801 -1.043 7.16 1 93.12 270 MET A CA 1
ATOM 2174 C C . MET A 1 270 ? -3.332 -1.682 8.438 1 93.12 270 MET A C 1
ATOM 2176 O O . MET A 1 270 ? -2.674 -2.541 9.031 1 93.12 270 MET A O 1
ATOM 2180 N N . LEU A 1 271 ? -4.531 -1.262 8.891 1 93.62 271 LEU A N 1
ATOM 2181 C CA . LEU A 1 271 ? -5.098 -1.767 10.141 1 93.62 271 LEU A CA 1
ATOM 2182 C C . LEU A 1 271 ? -6.402 -2.512 9.875 1 93.62 271 LEU A C 1
ATOM 2184 O O . LEU A 1 271 ? -7.215 -2.686 10.789 1 93.62 271 LEU A O 1
ATOM 2188 N N . GLY A 1 272 ? -6.637 -2.791 8.625 1 88.56 272 GLY A N 1
ATOM 2189 C CA . GLY A 1 272 ? -7.801 -3.557 8.203 1 88.56 272 GLY A CA 1
ATOM 2190 C C . GLY A 1 272 ? -8.047 -3.496 6.711 1 88.56 272 GLY A C 1
ATOM 2191 O O . GLY A 1 272 ? -7.809 -2.467 6.074 1 88.56 272 GLY A O 1
ATOM 2192 N N . MET A 1 273 ? -8.594 -4.508 6.164 1 81.75 273 MET A N 1
ATOM 2193 C CA . MET A 1 273 ? -8.836 -4.578 4.727 1 81.75 273 MET A CA 1
ATOM 2194 C C . MET A 1 273 ? -10.227 -4.059 4.387 1 81.75 273 MET A C 1
ATOM 2196 O O . MET A 1 273 ? -10.453 -3.555 3.285 1 81.75 273 MET A O 1
ATOM 2200 N N . ARG A 1 274 ? -11.172 -4.324 5.266 1 82.38 274 ARG A N 1
ATOM 2201 C CA . ARG A 1 274 ? -12.562 -3.893 5.113 1 82.38 274 ARG A CA 1
ATOM 2202 C C . ARG A 1 274 ? -12.977 -2.971 6.254 1 82.38 274 ARG A C 1
ATOM 2204 O O . ARG A 1 274 ? -13.977 -3.223 6.926 1 82.38 274 ARG A O 1
ATOM 2211 N N . GLY A 1 275 ? -12.188 -2.012 6.395 1 88.31 275 GLY A N 1
ATOM 2212 C CA . GLY A 1 275 ? -12.359 -1.142 7.547 1 88.31 275 GLY A CA 1
ATOM 2213 C C . GLY A 1 275 ? -11.375 -1.437 8.664 1 88.31 275 GLY A C 1
ATOM 2214 O O . GLY A 1 275 ? -10.773 -2.512 8.695 1 88.31 275 GLY A O 1
ATOM 2215 N N . ILE A 1 276 ? -11.25 -0.535 9.477 1 93.19 276 ILE A N 1
ATOM 2216 C CA . ILE A 1 276 ? -10.344 -0.725 10.602 1 93.19 276 ILE A CA 1
ATOM 2217 C C . ILE A 1 276 ? -10.852 -1.856 11.492 1 93.19 276 ILE A C 1
ATOM 2219 O O . ILE A 1 276 ? -12.055 -1.961 11.742 1 93.19 276 ILE A O 1
ATOM 2223 N N . LEU A 1 277 ? -9.961 -2.738 11.867 1 89.31 277 LEU A N 1
ATOM 2224 C CA . LEU A 1 277 ? -10.312 -3.785 12.82 1 89.31 277 LEU A CA 1
ATOM 2225 C C . LEU A 1 277 ? -10.477 -3.211 14.227 1 89.31 277 LEU A C 1
ATOM 2227 O O . LEU A 1 277 ? -9.711 -2.336 14.641 1 89.31 277 LEU A O 1
ATOM 2231 N N . PRO A 1 278 ? -11.445 -3.678 14.945 1 92 278 PRO A N 1
ATOM 2232 C CA . PRO A 1 278 ? -11.727 -3.15 16.281 1 92 278 PRO A CA 1
ATOM 2233 C C . PRO A 1 278 ? -10.508 -3.203 17.203 1 92 278 PRO A C 1
ATOM 2235 O O . PRO A 1 278 ? -10.32 -2.311 18.031 1 92 278 PRO A O 1
ATOM 2238 N N . GLU A 1 279 ? -9.703 -4.137 17.031 1 88.12 279 GLU A N 1
ATOM 2239 C CA . GLU A 1 279 ? -8.547 -4.32 17.906 1 88.12 279 GLU A CA 1
ATOM 2240 C C . GLU A 1 279 ? -7.523 -3.209 17.719 1 88.12 279 GLU A C 1
ATOM 2242 O O . GLU A 1 279 ? -6.664 -2.986 18.562 1 88.12 279 GLU A O 1
ATOM 2247 N N . TYR A 1 280 ? -7.648 -2.465 16.625 1 93.5 280 TYR A N 1
ATOM 2248 C CA . TYR A 1 280 ? -6.641 -1.455 16.328 1 93.5 280 TYR A CA 1
ATOM 2249 C C . TYR A 1 280 ? -7.168 -0.054 16.609 1 93.5 280 TYR A C 1
ATOM 2251 O O . TYR A 1 280 ? -6.469 0.937 16.375 1 93.5 280 TYR A O 1
ATOM 2259 N N . ILE A 1 281 ? -8.352 0.055 17.125 1 95.69 281 ILE A N 1
ATOM 2260 C CA . ILE A 1 281 ? -8.875 1.362 17.5 1 95.69 281 ILE A CA 1
ATOM 2261 C C . ILE A 1 281 ? -7.973 2.008 18.547 1 95.69 281 ILE A C 1
ATOM 2263 O O . ILE A 1 281 ? -7.602 3.176 18.422 1 95.69 281 ILE A O 1
ATOM 2267 N N . ASP A 1 282 ? -7.559 1.201 19.484 1 95.25 282 ASP A N 1
ATOM 2268 C CA . ASP A 1 282 ? -6.676 1.717 20.531 1 95.25 282 ASP A CA 1
ATOM 2269 C C . ASP A 1 282 ? -5.301 2.053 19.969 1 95.25 282 ASP A C 1
ATOM 2271 O O . ASP A 1 282 ? -4.613 2.943 20.469 1 95.25 282 ASP A O 1
ATOM 2275 N N . THR A 1 283 ? -4.902 1.313 18.922 1 95.31 283 THR A N 1
ATOM 2276 C CA . THR A 1 283 ? -3.646 1.62 18.25 1 95.31 283 THR A CA 1
ATOM 2277 C C . THR A 1 283 ? -3.674 3.033 17.672 1 95.31 283 THR A C 1
ATOM 2279 O O . THR A 1 283 ? -2.738 3.809 17.875 1 95.31 283 THR A O 1
ATOM 2282 N N . LEU A 1 284 ? -4.746 3.377 17.047 1 96.75 284 LEU A N 1
ATOM 2283 C CA . LEU A 1 284 ? -4.895 4.699 16.453 1 96.75 284 LEU A CA 1
ATOM 2284 C C . LEU A 1 284 ? -4.949 5.777 17.531 1 96.75 284 LEU A C 1
ATOM 2286 O O . LEU A 1 284 ? -4.352 6.844 17.375 1 96.75 284 LEU A O 1
ATOM 2290 N N . LYS A 1 285 ? -5.688 5.484 18.594 1 97.25 285 LYS A N 1
ATOM 2291 C CA . LYS A 1 285 ? -5.758 6.43 19.703 1 97.25 285 LYS A CA 1
ATOM 2292 C C . LYS A 1 285 ? -4.379 6.672 20.297 1 97.25 285 LYS A C 1
ATOM 2294 O O . LYS A 1 285 ? -4.012 7.816 20.578 1 97.25 285 LYS A O 1
ATOM 2299 N N . SER A 1 286 ? -3.656 5.594 20.5 1 97.31 286 SER A N 1
ATOM 2300 C CA . SER A 1 286 ? -2.318 5.68 21.078 1 97.31 286 SER A CA 1
ATOM 2301 C C . SER A 1 286 ? -1.405 6.559 20.234 1 97.31 286 SER A C 1
ATOM 2303 O O . SER A 1 286 ? -0.629 7.352 20.766 1 97.31 286 SER A O 1
ATOM 2305 N N . ILE A 1 287 ? -1.505 6.438 18.938 1 98.06 287 ILE A N 1
ATOM 2306 C CA . ILE A 1 287 ? -0.704 7.234 18.016 1 98.06 287 ILE A CA 1
ATOM 2307 C C . ILE A 1 287 ? -1.097 8.703 18.125 1 98.06 287 ILE A C 1
ATOM 2309 O O . ILE A 1 287 ? -0.232 9.578 18.219 1 98.06 287 ILE A O 1
ATOM 2313 N N . LEU A 1 288 ? -2.373 8.969 18.188 1 98.06 288 LEU A N 1
ATOM 2314 C CA . LEU A 1 288 ? -2.889 10.336 18.25 1 98.06 288 LEU A CA 1
ATOM 2315 C C . LEU A 1 288 ? -2.562 10.977 19.594 1 98.06 288 LEU A C 1
ATOM 2317 O O . LEU A 1 288 ? -2.578 12.211 19.719 1 98.06 288 LEU A O 1
ATOM 2321 N N . ASP A 1 289 ? -2.23 10.148 20.562 1 97.38 289 ASP A N 1
ATOM 2322 C CA . ASP A 1 289 ? -1.839 10.641 21.891 1 97.38 289 ASP A CA 1
ATOM 2323 C C . ASP A 1 289 ? -0.426 11.219 21.859 1 97.38 289 ASP A C 1
ATOM 2325 O O . ASP A 1 289 ? -0.018 11.922 22.781 1 97.38 289 ASP A O 1
ATOM 2329 N N . GLN A 1 290 ? 0.299 10.945 20.844 1 97.38 290 GLN A N 1
ATOM 2330 C CA . GLN A 1 290 ? 1.701 11.344 20.797 1 97.38 290 GLN A CA 1
ATOM 2331 C C . GLN A 1 290 ? 1.85 12.789 20.328 1 97.38 290 GLN A C 1
ATOM 2333 O O . GLN A 1 290 ? 1.42 13.141 19.219 1 97.38 290 GLN A O 1
ATOM 2338 N N . PRO A 1 291 ? 2.557 13.594 21.109 1 95.81 291 PRO A N 1
ATOM 2339 C CA . PRO A 1 291 ? 2.77 14.984 20.703 1 95.81 291 PRO A CA 1
ATOM 2340 C C . PRO A 1 291 ? 3.562 15.094 19.391 1 95.81 291 PRO A C 1
ATOM 2342 O O . PRO A 1 291 ? 3.477 16.109 18.703 1 95.81 291 PRO A O 1
ATOM 2345 N N . SER A 1 292 ? 4.34 14.07 19.094 1 97.69 292 SER A N 1
ATOM 2346 C CA . SER A 1 292 ? 5.133 14.102 17.875 1 97.69 292 SER A CA 1
ATOM 2347 C C . SER A 1 292 ? 4.266 13.828 16.656 1 97.69 292 SER A C 1
ATOM 2349 O O . SER A 1 292 ? 4.691 14.055 15.516 1 97.69 292 SER A O 1
ATOM 2351 N N . CYS A 1 293 ? 3.037 13.32 16.828 1 98.19 293 CYS A N 1
ATOM 2352 C CA . CYS A 1 293 ? 2.141 13.07 15.711 1 98.19 293 CYS A CA 1
ATOM 2353 C C . CYS A 1 293 ? 1.621 14.375 15.125 1 98.19 293 CYS A C 1
ATOM 2355 O O . CYS A 1 293 ? 1 15.172 15.828 1 98.19 293 CYS A O 1
ATOM 2357 N N . VAL A 1 294 ? 1.812 14.594 13.867 1 97.88 294 VAL A N 1
ATOM 2358 C CA . VAL A 1 294 ? 1.414 15.859 13.258 1 97.88 294 VAL A CA 1
ATOM 2359 C C . VAL A 1 294 ? 0.141 15.656 12.438 1 97.88 294 VAL A C 1
ATOM 2361 O O . VAL A 1 294 ? -0.353 16.594 11.805 1 97.88 294 VAL A O 1
ATOM 2364 N N . GLY A 1 295 ? -0.378 14.438 12.414 1 98.56 295 GLY A N 1
ATOM 2365 C CA . GLY A 1 295 ? -1.618 14.141 11.711 1 98.56 295 GLY A CA 1
ATOM 2366 C C . GLY A 1 295 ? -1.586 12.82 10.977 1 98.56 295 GLY A C 1
ATOM 2367 O O . GLY A 1 295 ? -0.522 12.211 10.812 1 98.56 295 GLY A O 1
ATOM 2368 N N . ILE A 1 296 ? -2.762 12.383 10.547 1 98.88 296 ILE A N 1
ATOM 2369 C CA . ILE A 1 296 ? -2.906 11.094 9.883 1 98.88 296 ILE A CA 1
ATOM 2370 C C . ILE A 1 296 ? -3.766 11.258 8.625 1 98.88 296 ILE A C 1
ATOM 2372 O O . ILE A 1 296 ? -4.824 11.883 8.672 1 98.88 296 ILE A O 1
ATOM 2376 N N . ILE A 1 297 ? -3.266 10.781 7.5 1 98.75 297 ILE A N 1
ATOM 2377 C CA . ILE A 1 297 ? -4.098 10.641 6.309 1 98.75 297 ILE A CA 1
ATOM 2378 C C . ILE A 1 297 ? -4.934 9.367 6.414 1 98.75 297 ILE A C 1
ATOM 2380 O O . ILE A 1 297 ? -4.395 8.273 6.633 1 98.75 297 ILE A O 1
ATOM 2384 N N . GLY A 1 298 ? -6.191 9.453 6.312 1 97.44 298 GLY A N 1
ATOM 2385 C CA . GLY A 1 298 ? -7.117 8.328 6.332 1 97.44 298 GLY A CA 1
ATOM 2386 C C . GLY A 1 298 ? -8.477 8.664 5.754 1 97.44 298 GLY A C 1
ATOM 2387 O O . GLY A 1 298 ? -8.586 9.516 4.867 1 97.44 298 GLY A O 1
ATOM 2388 N N . GLY A 1 299 ? -9.492 7.902 6.133 1 94.25 299 GLY A N 1
ATOM 2389 C CA . GLY A 1 299 ? -10.836 8.195 5.68 1 94.25 299 GLY A CA 1
ATOM 2390 C C . GLY A 1 299 ? -11.617 6.957 5.289 1 94.25 299 GLY A C 1
ATOM 2391 O O . GLY A 1 299 ? -11.484 5.906 5.918 1 94.25 299 GLY A O 1
ATOM 2392 N N . LYS A 1 300 ? -12.531 7.227 4.402 1 89.5 300 LYS A N 1
ATOM 2393 C CA . LYS A 1 300 ? -13.367 6.195 3.791 1 89.5 300 LYS A CA 1
ATOM 2394 C C . LYS A 1 300 ? -13.078 6.074 2.297 1 89.5 300 LYS A C 1
ATOM 2396 O O . LYS A 1 300 ? -12.406 6.93 1.715 1 89.5 300 LYS A O 1
ATOM 2401 N N . PRO A 1 301 ? -13.547 4.898 1.77 1 81.12 301 PRO A N 1
ATOM 2402 C CA . PRO A 1 301 ? -13.367 4.82 0.318 1 81.12 301 PRO A CA 1
ATOM 2403 C C . PRO A 1 301 ? -13.891 6.059 -0.409 1 81.12 301 PRO A C 1
ATOM 2405 O O . PRO A 1 301 ? -15.023 6.484 -0.175 1 81.12 301 PRO A O 1
ATOM 2408 N N . ARG A 1 302 ? -13.125 6.629 -1.16 1 83.44 302 ARG A N 1
ATOM 2409 C CA . ARG A 1 302 ? -13.445 7.773 -2.008 1 83.44 302 ARG A CA 1
ATOM 2410 C C . ARG A 1 302 ? -13.617 9.039 -1.177 1 83.44 302 ARG A C 1
ATOM 2412 O O . ARG A 1 302 ? -14.172 10.031 -1.651 1 83.44 302 ARG A O 1
ATOM 2419 N N . MET A 1 303 ? -13.234 8.945 0.043 1 92.69 303 MET A N 1
ATOM 2420 C CA . MET A 1 303 ? -13.336 10.094 0.938 1 92.69 303 MET A CA 1
ATOM 2421 C C . MET A 1 303 ? -12.148 10.156 1.893 1 92.69 303 MET A C 1
ATOM 2423 O O . MET A 1 303 ? -12.211 9.617 3 1 92.69 303 MET A O 1
ATOM 2427 N N . ALA A 1 304 ? -11.227 10.898 1.528 1 96.38 304 ALA A N 1
ATOM 2428 C CA . ALA A 1 304 ? -10.062 11.086 2.393 1 96.38 304 ALA A CA 1
ATOM 2429 C C . ALA A 1 304 ? -10.344 12.141 3.467 1 96.38 304 ALA A C 1
ATOM 2431 O O . ALA A 1 304 ? -11.078 13.094 3.229 1 96.38 304 ALA A O 1
ATOM 2432 N N . LEU A 1 305 ? -9.789 11.961 4.641 1 98.31 305 LEU A N 1
ATOM 2433 C CA . LEU A 1 305 ? -9.93 12.867 5.773 1 98.31 305 LEU A CA 1
ATOM 2434 C C . LEU A 1 305 ? -8.586 13.078 6.473 1 98.31 305 LEU A C 1
ATOM 2436 O O . LEU A 1 305 ? -7.762 12.164 6.523 1 98.31 305 LEU A O 1
ATOM 2440 N N . PHE A 1 306 ? -8.477 14.312 6.91 1 98.75 306 PHE A N 1
ATOM 2441 C CA . PHE A 1 306 ? -7.305 14.609 7.727 1 98.75 306 PHE A CA 1
ATOM 2442 C C . PHE A 1 306 ? -7.617 14.422 9.211 1 98.75 306 PHE A C 1
ATOM 2444 O O . PHE A 1 306 ? -8.383 15.195 9.789 1 98.75 306 PHE A O 1
ATOM 2451 N N . ILE A 1 307 ? -7 13.414 9.812 1 98.81 307 ILE A N 1
ATOM 2452 C CA . ILE A 1 307 ? -7.297 13.039 11.188 1 98.81 307 ILE A CA 1
ATOM 2453 C C . ILE A 1 307 ? -6.328 13.734 12.141 1 98.81 307 ILE A C 1
ATOM 2455 O O . ILE A 1 307 ? -5.109 13.578 12.016 1 98.81 307 ILE A O 1
ATOM 2459 N N . VAL A 1 308 ? -6.914 14.43 13.141 1 98.56 308 VAL A N 1
ATOM 2460 C CA . VAL A 1 308 ? -6.035 15.258 13.961 1 98.56 308 VAL A CA 1
ATOM 2461 C C . VAL A 1 308 ? -6.281 14.969 15.438 1 98.56 308 VAL A C 1
ATOM 2463 O O . VAL A 1 308 ? -5.605 15.531 16.312 1 98.56 308 VAL A O 1
ATOM 2466 N N . GLY A 1 309 ? -7.25 14.109 15.711 1 98.25 309 GLY A N 1
ATOM 2467 C CA . GLY A 1 309 ? -7.559 13.773 17.094 1 98.25 309 GLY A CA 1
ATOM 2468 C C . GLY A 1 309 ? -8.742 12.828 17.234 1 98.25 309 GLY A C 1
ATOM 2469 O O . GLY A 1 309 ? -9.164 12.219 16.25 1 98.25 309 GLY A O 1
ATOM 2470 N N . TYR A 1 310 ? -9.164 12.648 18.531 1 97.69 310 TYR A N 1
ATOM 2471 C CA . TYR A 1 310 ? -10.336 11.812 18.766 1 97.69 310 TYR A CA 1
ATOM 2472 C C . TYR A 1 310 ? -11.055 12.234 20.047 1 97.69 310 TYR A C 1
ATOM 2474 O O . TYR A 1 310 ? -10.469 12.914 20.891 1 97.69 310 TYR A O 1
ATOM 2482 N N . THR A 1 311 ? -12.312 12 20.094 1 95.5 311 THR A N 1
ATOM 2483 C CA . THR A 1 311 ? -13.156 12.133 21.281 1 95.5 311 THR A CA 1
ATOM 2484 C C . THR A 1 311 ? -14.062 10.922 21.438 1 95.5 311 THR A C 1
ATOM 2486 O O . THR A 1 311 ? -14.766 10.539 20.5 1 95.5 311 THR A O 1
ATOM 2489 N N . SER A 1 312 ? -13.883 10.25 22.562 1 92.12 312 SER A N 1
ATOM 2490 C CA . SER A 1 312 ? -14.656 9.039 22.828 1 92.12 312 SER A CA 1
ATOM 2491 C C . SER A 1 312 ? -14.484 8.016 21.719 1 92.12 312 SER A C 1
ATOM 2493 O O . SER A 1 312 ? -13.375 7.535 21.469 1 92.12 312 SER A O 1
ATOM 2495 N N . ASP A 1 313 ? -15.531 7.777 20.922 1 93.31 313 ASP A N 1
ATOM 2496 C CA . ASP A 1 313 ? -15.477 6.711 19.938 1 93.31 313 ASP A CA 1
ATOM 2497 C C . ASP A 1 313 ? -15.469 7.285 18.516 1 93.31 313 ASP A C 1
ATOM 2499 O O . ASP A 1 313 ? -15.875 6.609 17.562 1 93.31 313 ASP A O 1
ATOM 2503 N N . SER A 1 314 ? -14.961 8.547 18.484 1 96.25 314 SER A N 1
ATOM 2504 C CA . SER A 1 314 ? -14.945 9.188 17.172 1 96.25 314 SER A CA 1
ATOM 2505 C C . SER A 1 314 ? -13.609 9.891 16.906 1 96.25 314 SER A C 1
ATOM 2507 O O . SER A 1 314 ? -12.961 10.359 17.844 1 96.25 314 SER A O 1
ATOM 2509 N N . LEU A 1 315 ? -13.305 9.945 15.656 1 97.81 315 LEU A N 1
ATOM 2510 C CA . LEU A 1 315 ? -12.141 10.695 15.211 1 97.81 315 LEU A CA 1
ATOM 2511 C C . LEU A 1 315 ? -12.516 12.141 14.891 1 97.81 315 LEU A C 1
ATOM 2513 O O . LEU A 1 315 ? -13.602 12.406 14.375 1 97.81 315 LEU A O 1
ATOM 2517 N N . ILE A 1 316 ? -11.656 13.031 15.242 1 98.06 316 ILE A N 1
ATOM 2518 C CA . ILE A 1 316 ? -11.789 14.43 14.859 1 98.06 316 ILE A CA 1
ATOM 2519 C C . ILE A 1 316 ? -11.047 14.68 13.547 1 98.06 316 ILE A C 1
ATOM 2521 O O . ILE A 1 316 ? -9.844 14.398 13.438 1 98.06 316 ILE A O 1
ATOM 2525 N N . VAL A 1 317 ? -11.797 15.305 12.562 1 98.25 317 VAL A N 1
ATOM 2526 C CA . VAL A 1 317 ? -11.203 15.312 11.234 1 98.25 317 VAL A CA 1
ATOM 2527 C C . VAL A 1 317 ? -11.438 16.672 10.57 1 98.25 317 VAL A C 1
ATOM 2529 O O . VAL A 1 317 ? -12.312 17.422 10.992 1 98.25 317 VAL A O 1
ATOM 2532 N N . LEU A 1 318 ? -10.562 17.062 9.656 1 98.06 318 LEU A N 1
ATOM 2533 C CA . LEU A 1 318 ? -10.805 18.109 8.664 1 98.06 318 LEU A CA 1
ATOM 2534 C C . LEU A 1 318 ? -11.203 17.516 7.324 1 98.06 318 LEU A C 1
ATOM 2536 O O . LEU A 1 318 ? -10.484 16.672 6.781 1 98.06 318 LEU A O 1
ATOM 2540 N N . ASP A 1 319 ? -12.352 17.922 6.836 1 96.88 319 ASP A N 1
ATOM 2541 C CA . ASP A 1 319 ? -12.938 17.438 5.594 1 96.88 319 ASP A CA 1
ATOM 2542 C C . ASP A 1 319 ? -12.531 18.312 4.406 1 96.88 319 ASP A C 1
ATOM 2544 O O . ASP A 1 319 ? -12.906 19.484 4.34 1 96.88 319 ASP A O 1
ATOM 2548 N N . PRO A 1 320 ? -11.875 17.75 3.416 1 97.56 320 PRO A N 1
ATOM 2549 C CA . PRO A 1 320 ? -11.383 18.562 2.299 1 97.56 320 PRO A CA 1
ATOM 2550 C C . PRO A 1 320 ? -12.422 18.734 1.192 1 97.56 320 PRO A C 1
ATOM 2552 O O . PRO A 1 320 ? -12.141 19.359 0.167 1 97.56 320 PRO A O 1
ATOM 2555 N N . HIS A 1 321 ? -13.602 18.328 1.342 1 96.12 321 HIS A N 1
ATOM 2556 C CA . HIS A 1 321 ? -14.5 18.125 0.212 1 96.12 321 HIS A CA 1
ATOM 2557 C C . HIS A 1 321 ? -15.344 19.359 -0.049 1 96.12 321 HIS A C 1
ATOM 2559 O O . HIS A 1 321 ? -16.234 19.359 -0.904 1 96.12 321 HIS A O 1
ATOM 2565 N N . LEU A 1 322 ? -15.117 20.453 0.68 1 95.25 322 LEU A N 1
ATOM 2566 C CA . LEU A 1 322 ? -15.742 21.719 0.336 1 95.25 322 LEU A CA 1
ATOM 2567 C C . LEU A 1 322 ? -15.078 22.344 -0.884 1 95.25 322 LEU A C 1
ATOM 2569 O O . LEU A 1 322 ? -13.852 22.5 -0.914 1 95.25 322 LEU A O 1
ATOM 2573 N N . VAL A 1 323 ? -15.891 22.672 -1.914 1 96.19 323 VAL A N 1
ATOM 2574 C CA . VAL A 1 323 ? -15.336 23.234 -3.137 1 96.19 323 VAL A CA 1
ATOM 2575 C C . VAL A 1 323 ? -15.18 24.75 -2.975 1 96.19 323 VAL A C 1
ATOM 2577 O O . VAL A 1 323 ? -16.141 25.453 -2.652 1 96.19 323 VAL A O 1
ATOM 2580 N N . GLN A 1 324 ? -13.992 25.25 -3.102 1 95.69 324 GLN A N 1
ATOM 2581 C CA . GLN A 1 324 ? -13.695 26.672 -3.012 1 95.69 324 GLN A CA 1
ATOM 2582 C C . GLN A 1 324 ? -12.906 27.156 -4.234 1 95.69 324 GLN A C 1
ATOM 2584 O O . GLN A 1 324 ? -12.328 26.344 -4.961 1 95.69 324 GLN A O 1
ATOM 2589 N N . PRO A 1 325 ? -12.883 28.406 -4.555 1 94.75 325 PRO A N 1
ATOM 2590 C CA . PRO A 1 325 ? -12.141 28.906 -5.719 1 94.75 325 PRO A CA 1
ATOM 2591 C C . PRO A 1 325 ? -10.625 28.891 -5.508 1 94.75 325 PRO A C 1
ATOM 2593 O O . PRO A 1 325 ? -10.156 29.094 -4.387 1 94.75 325 PRO A O 1
ATOM 2596 N N . ALA A 1 326 ? -9.922 28.672 -6.586 1 95 326 ALA A N 1
ATOM 2597 C CA . ALA A 1 326 ? -8.469 28.797 -6.566 1 95 326 ALA A CA 1
ATOM 2598 C C . ALA A 1 326 ? -8.047 30.234 -6.859 1 95 326 ALA A C 1
ATOM 2600 O O . ALA A 1 326 ? -8.711 30.938 -7.625 1 95 326 ALA A O 1
ATOM 2601 N N . ALA A 1 327 ? -6.977 30.625 -6.262 1 90.38 327 ALA A N 1
ATOM 2602 C CA . ALA A 1 327 ? -6.449 31.969 -6.539 1 90.38 327 ALA A CA 1
ATOM 2603 C C . ALA A 1 327 ? -5.73 32 -7.887 1 90.38 327 ALA A C 1
ATOM 2605 O O . ALA A 1 327 ? -4.988 31.078 -8.227 1 90.38 327 ALA A O 1
ATOM 2606 N N . ARG A 1 328 ? -5.988 33.031 -8.656 1 86.06 328 ARG A N 1
ATOM 2607 C CA . ARG A 1 328 ? -5.348 33.188 -9.961 1 86.06 328 ARG A CA 1
ATOM 2608 C C . ARG A 1 328 ? -4.316 34.312 -9.945 1 86.06 328 ARG A C 1
ATOM 2610 O O . ARG A 1 328 ? -3.594 34.5 -10.922 1 86.06 328 ARG A O 1
ATOM 2617 N N . SER A 1 329 ? -4.34 35 -8.781 1 85.38 329 SER A N 1
ATOM 2618 C CA . SER A 1 329 ? -3.404 36.094 -8.586 1 85.38 329 SER A CA 1
ATOM 2619 C C . SER A 1 329 ? -3.055 36.25 -7.113 1 85.38 329 SER A C 1
ATOM 2621 O O . SER A 1 329 ? -3.688 35.656 -6.246 1 85.38 329 SER A O 1
ATOM 2623 N N . GLU A 1 330 ? -2.049 37.125 -6.922 1 86.75 330 GLU A N 1
ATOM 2624 C CA . GLU A 1 330 ? -1.636 37.406 -5.551 1 86.75 330 GLU A CA 1
ATOM 2625 C C . GLU A 1 330 ? -2.744 38.125 -4.773 1 86.75 330 GLU A C 1
ATOM 2627 O O . GLU A 1 330 ? -2.932 37.844 -3.582 1 86.75 330 GLU A O 1
ATOM 2632 N N . ILE A 1 331 ? -3.373 38.938 -5.414 1 90.56 331 ILE A N 1
ATOM 2633 C CA . ILE A 1 331 ? -4.461 39.688 -4.793 1 90.56 331 ILE A CA 1
ATOM 2634 C C . ILE A 1 331 ? -5.586 38.75 -4.406 1 90.56 331 ILE A C 1
ATOM 2636 O O . ILE A 1 331 ? -6.117 38.812 -3.295 1 90.56 331 ILE A O 1
ATOM 2640 N N . GLU A 1 332 ? -5.953 37.875 -5.305 1 90.81 332 GLU A N 1
ATOM 2641 C CA . GLU A 1 332 ? -7 36.906 -5.023 1 90.81 332 GLU A CA 1
ATOM 2642 C C . GLU A 1 332 ? -6.586 35.969 -3.891 1 90.81 332 GLU A C 1
ATOM 2644 O O . GLU A 1 332 ? -7.422 35.562 -3.078 1 90.81 332 GLU A O 1
ATOM 2649 N N . PHE A 1 333 ? -5.312 35.656 -3.906 1 90.75 333 PHE A N 1
ATOM 2650 C CA . PHE A 1 333 ? -4.809 34.781 -2.855 1 90.75 333 PHE A CA 1
ATOM 2651 C C . PHE A 1 333 ? -5.039 35.406 -1.48 1 90.75 333 PHE A C 1
ATOM 2653 O O . PHE A 1 333 ? -5.508 34.719 -0.563 1 90.75 333 PHE A O 1
ATOM 2660 N N . LYS A 1 334 ? -4.695 36.656 -1.363 1 89.56 334 LYS A N 1
ATOM 2661 C CA . LYS A 1 334 ? -4.867 37.344 -0.095 1 89.56 334 LYS A CA 1
ATOM 2662 C C . LYS A 1 334 ? -6.34 37.375 0.314 1 89.56 334 LYS A C 1
ATOM 2664 O O . LYS A 1 334 ? -6.66 37.312 1.501 1 89.56 334 LYS A O 1
ATOM 2669 N N . GLN A 1 335 ? -7.211 37.469 -0.646 1 91.5 335 GLN A N 1
ATOM 2670 C CA . GLN A 1 335 ? -8.648 37.531 -0.391 1 91.5 335 GLN A CA 1
ATOM 2671 C C . GLN A 1 335 ? -9.18 36.156 0.06 1 91.5 335 GLN A C 1
ATOM 2673 O O . GLN A 1 335 ? -10.195 36.094 0.758 1 91.5 335 GLN A O 1
ATOM 2678 N N . LEU A 1 336 ? -8.438 35.125 -0.319 1 92.38 336 LEU A N 1
ATOM 2679 C CA . LEU A 1 336 ? -8.938 33.781 -0.063 1 92.38 336 LEU A CA 1
ATOM 2680 C C . LEU A 1 336 ? -8.234 33.156 1.139 1 92.38 336 LEU A C 1
ATOM 2682 O O . LEU A 1 336 ? -8.422 31.984 1.43 1 92.38 336 LEU A O 1
ATOM 2686 N N . LEU A 1 337 ? -7.484 33.844 1.886 1 92 337 LEU A N 1
ATOM 2687 C CA . LEU A 1 337 ? -6.695 33.344 3 1 92 337 LEU A CA 1
ATOM 2688 C C . LEU A 1 337 ? -7.594 32.719 4.055 1 92 337 LEU A C 1
ATOM 2690 O O . LEU A 1 337 ? -7.234 31.688 4.656 1 92 337 LEU A O 1
ATOM 2694 N N . SER A 1 338 ? -8.734 33.281 4.242 1 91.69 338 SER A N 1
ATOM 2695 C CA . SER A 1 338 ? -9.648 32.781 5.27 1 91.69 338 SER A CA 1
ATOM 2696 C C . SER A 1 338 ? -10.195 31.422 4.91 1 91.69 338 SER A C 1
ATOM 2698 O O . SER A 1 338 ? -10.633 30.672 5.785 1 91.69 338 SER A O 1
ATOM 2700 N N . SER A 1 339 ? -10.125 31.062 3.633 1 94.94 339 SER A N 1
ATOM 2701 C CA . SER A 1 339 ? -10.672 29.781 3.164 1 94.94 339 SER A CA 1
ATOM 2702 C C . SER A 1 339 ? -9.797 28.625 3.594 1 94.94 339 SER A C 1
ATOM 2704 O O . SER A 1 339 ? -10.172 27.453 3.432 1 94.94 339 SER A O 1
ATOM 2706 N N . TYR A 1 340 ? -8.656 28.891 4.172 1 95.31 340 TYR A N 1
ATOM 2707 C CA . TYR A 1 340 ? -7.727 27.844 4.586 1 95.31 340 TYR A CA 1
ATOM 2708 C C . TYR A 1 340 ? -7.867 27.562 6.074 1 95.31 340 TYR A C 1
ATOM 2710 O O . TYR A 1 340 ? -7.016 26.891 6.664 1 95.31 340 TYR A O 1
ATOM 2718 N N . TYR A 1 341 ? -8.914 28.016 6.641 1 93.38 341 TYR A N 1
ATOM 2719 C CA . TYR A 1 341 ? -9.164 27.797 8.062 1 93.38 341 TYR A CA 1
ATOM 2720 C C . TYR A 1 341 ? -10.609 27.375 8.297 1 93.38 341 TYR A C 1
ATOM 2722 O O . TYR A 1 341 ? -11.516 27.828 7.594 1 93.38 341 TYR A O 1
ATOM 2730 N N . CYS A 1 342 ? -10.727 26.453 9.172 1 92.12 342 CYS A N 1
ATOM 2731 C CA . CYS A 1 342 ? -12.031 25.906 9.547 1 92.12 342 CYS A CA 1
ATOM 2732 C C . CYS A 1 342 ? -12.227 25.938 11.062 1 92.12 342 CYS A C 1
ATOM 2734 O O . CYS A 1 342 ? -11.312 25.578 11.812 1 92.12 342 CYS A O 1
ATOM 2736 N N . ARG A 1 343 ? -13.383 26.375 11.5 1 90.06 343 ARG A N 1
ATOM 2737 C CA . ARG A 1 343 ? -13.641 26.484 12.938 1 90.06 343 ARG A CA 1
ATOM 2738 C C . ARG A 1 343 ? -14.609 25.391 13.391 1 90.06 343 ARG A C 1
ATOM 2740 O O . ARG A 1 343 ? -15.039 25.391 14.547 1 90.06 343 ARG A O 1
ATOM 2747 N N . SER A 1 344 ? -14.914 24.531 12.547 1 92.62 344 SER A N 1
ATOM 2748 C CA . SER A 1 344 ? -15.914 23.516 12.867 1 92.62 344 SER A CA 1
ATOM 2749 C C . SER A 1 344 ? -15.344 22.109 12.742 1 92.62 344 SER A C 1
ATOM 2751 O O . SER A 1 344 ? -15.438 21.484 11.68 1 92.62 344 SER A O 1
ATOM 2753 N N . PRO A 1 345 ? -14.891 21.578 13.844 1 95.31 345 PRO A N 1
ATOM 2754 C CA . PRO A 1 345 ? -14.398 20.203 13.797 1 95.31 345 PRO A CA 1
ATOM 2755 C C . PRO A 1 345 ? -15.5 19.188 13.477 1 95.31 345 PRO A C 1
ATOM 2757 O O . PRO A 1 345 ? -16.641 19.344 13.938 1 95.31 345 PRO A O 1
ATOM 2760 N N . MET A 1 346 ? -15.188 18.266 12.68 1 96.62 346 MET A N 1
ATOM 2761 C CA . MET A 1 346 ? -16.125 17.188 12.32 1 96.62 346 MET A CA 1
ATOM 2762 C C . MET A 1 346 ? -15.695 15.867 12.953 1 96.62 346 MET A C 1
ATOM 2764 O O . MET A 1 346 ? -14.516 15.664 13.25 1 96.62 346 MET A O 1
ATOM 2768 N N . LEU A 1 347 ? -16.672 15.016 13.172 1 96.44 347 LEU A N 1
ATOM 2769 C CA . LEU A 1 347 ? -16.453 13.719 13.805 1 96.44 347 LEU A CA 1
ATOM 2770 C C . LEU A 1 347 ? -16.844 12.586 12.859 1 96.44 347 LEU A C 1
ATOM 2772 O O . LEU A 1 347 ? -17.812 12.695 12.117 1 96.44 347 LEU A O 1
ATOM 2776 N N . ILE A 1 348 ? -16.094 11.539 12.914 1 96.5 348 ILE A N 1
ATOM 2777 C CA . ILE A 1 348 ? -16.453 10.273 12.273 1 96.5 348 ILE A CA 1
ATOM 2778 C C . ILE A 1 348 ? -16.203 9.117 13.234 1 96.5 348 ILE A C 1
ATOM 2780 O O . ILE A 1 348 ? -15.125 9.008 13.828 1 96.5 348 ILE A O 1
ATOM 2784 N N . PRO A 1 349 ? -17.172 8.266 13.438 1 96 349 PRO A N 1
ATOM 2785 C CA . PRO A 1 349 ? -16.953 7.109 14.312 1 96 349 PRO A CA 1
ATOM 2786 C C . PRO A 1 349 ? -15.828 6.203 13.812 1 96 349 PRO A C 1
ATOM 2788 O O . PRO A 1 349 ? -15.688 6 12.609 1 96 349 PRO A O 1
ATOM 2791 N N . PHE A 1 350 ? -15.094 5.578 14.742 1 95.81 350 PHE A N 1
ATOM 2792 C CA . PHE A 1 350 ? -13.977 4.699 14.406 1 95.81 350 PHE A CA 1
AT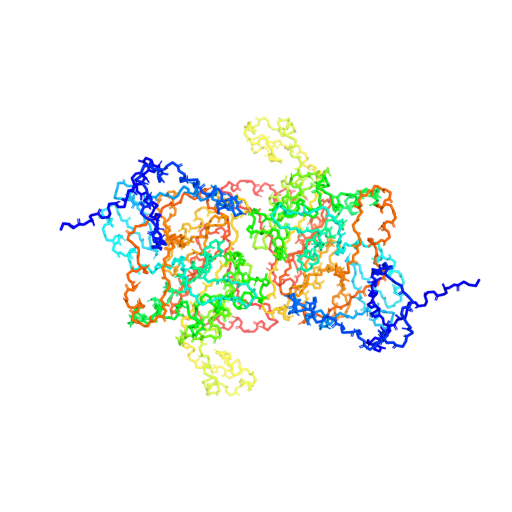OM 2793 C C . PHE A 1 350 ? -14.438 3.562 13.5 1 95.81 350 PHE A C 1
ATOM 2795 O O . PHE A 1 350 ? -13.719 3.164 12.578 1 95.81 350 PHE A O 1
ATOM 2802 N N . ASN A 1 351 ? -15.523 3.066 13.664 1 91.81 351 ASN A N 1
ATOM 2803 C CA . ASN A 1 351 ? -15.984 1.871 12.961 1 91.81 351 ASN A CA 1
ATOM 2804 C C . ASN A 1 351 ? -16.406 2.191 11.523 1 91.81 351 ASN A C 1
ATOM 2806 O O . ASN A 1 351 ? -16.781 1.291 10.766 1 91.81 351 ASN A O 1
ATOM 2810 N N . GLN A 1 352 ? -16.297 3.451 11.164 1 93 352 GLN A N 1
ATOM 2811 C CA . GLN A 1 352 ? -16.703 3.84 9.82 1 93 352 GLN A CA 1
ATOM 2812 C C . GLN A 1 352 ? -15.484 4.191 8.961 1 93 352 GLN A C 1
ATOM 2814 O O . GLN A 1 352 ? -15.625 4.52 7.781 1 93 352 GLN A O 1
ATOM 2819 N N . ILE A 1 353 ? -14.336 4.102 9.539 1 94.38 353 ILE A N 1
ATOM 2820 C CA . ILE A 1 353 ? -13.148 4.5 8.789 1 94.38 353 ILE A CA 1
ATOM 2821 C C . ILE A 1 353 ? -12.5 3.27 8.164 1 94.38 353 ILE A C 1
ATOM 2823 O O . ILE A 1 353 ? -12.688 2.148 8.641 1 94.38 353 ILE A O 1
ATOM 2827 N N . GLU A 1 354 ? -11.836 3.504 7.07 1 92.31 354 GLU A N 1
ATOM 2828 C CA . GLU A 1 354 ? -11.07 2.439 6.426 1 92.31 354 GLU A CA 1
ATOM 2829 C C . GLU A 1 354 ? -9.797 2.127 7.203 1 92.31 354 GLU A C 1
ATOM 2831 O O . GLU A 1 354 ? -9.398 2.887 8.094 1 92.31 354 GLU A O 1
ATOM 2836 N N . GLY A 1 355 ? -9.148 1.025 6.84 1 93.5 355 GLY A N 1
ATOM 2837 C CA . GLY A 1 355 ? -8.016 0.55 7.609 1 93.5 355 GLY A CA 1
ATOM 2838 C C . GLY A 1 355 ? -6.68 1.022 7.059 1 93.5 355 GLY A C 1
ATOM 2839 O O . GLY A 1 355 ? -5.625 0.666 7.586 1 93.5 355 GLY A O 1
ATOM 2840 N N . SER A 1 356 ? -6.668 1.844 5.992 1 94.19 356 SER A N 1
ATOM 2841 C CA . SER A 1 356 ? -5.441 2.34 5.375 1 94.19 356 SER A CA 1
ATOM 2842 C C . SER A 1 356 ? -5.117 3.752 5.852 1 94.19 356 SER A C 1
ATOM 2844 O O . SER A 1 356 ? -5.93 4.668 5.699 1 94.19 356 SER A O 1
ATOM 2846 N N . PHE A 1 357 ? -3.9 3.928 6.43 1 97.69 357 PHE A N 1
ATOM 2847 C CA . PHE A 1 357 ? -3.5 5.223 6.973 1 97.69 357 PHE A CA 1
ATOM 2848 C C . PHE A 1 357 ? -2.068 5.555 6.574 1 97.69 357 PHE A C 1
ATOM 2850 O O . PHE A 1 357 ? -1.302 4.672 6.191 1 97.69 357 PHE A O 1
ATOM 2857 N N . ASN A 1 358 ? -1.76 6.777 6.586 1 98.44 358 ASN A N 1
ATOM 2858 C CA . ASN A 1 358 ? -0.388 7.27 6.652 1 98.44 358 ASN A CA 1
ATOM 2859 C C . ASN A 1 358 ? -0.184 8.211 7.836 1 98.44 358 ASN A C 1
ATOM 2861 O O . ASN A 1 358 ? -0.758 9.305 7.875 1 98.44 358 ASN A O 1
ATOM 2865 N N . VAL A 1 359 ? 0.622 7.824 8.766 1 98.62 359 VAL A N 1
ATOM 2866 C CA . VAL A 1 359 ? 0.845 8.562 10 1 98.62 359 VAL A CA 1
ATOM 2867 C C . VAL A 1 359 ? 2.084 9.445 9.859 1 98.62 359 VAL A C 1
ATOM 2869 O O . VAL A 1 359 ? 3.133 8.984 9.406 1 98.62 359 VAL A O 1
ATOM 2872 N N . GLY A 1 360 ? 1.958 10.695 10.25 1 98.75 360 GLY A N 1
ATOM 2873 C CA . GLY A 1 360 ? 3.102 11.594 10.25 1 98.75 360 GLY A CA 1
ATOM 2874 C C . GLY A 1 360 ? 3.592 11.938 11.641 1 98.75 360 GLY A C 1
ATOM 2875 O O . GLY A 1 360 ? 2.803 12.32 12.508 1 98.75 360 GLY A O 1
ATOM 2876 N N . PHE A 1 361 ? 4.918 11.781 11.875 1 98.62 361 PHE A N 1
ATOM 2877 C CA . PHE A 1 361 ? 5.574 12.211 13.102 1 98.62 361 PHE A CA 1
ATOM 2878 C C . PHE A 1 361 ? 6.613 13.289 12.812 1 98.62 361 PHE A C 1
ATOM 2880 O O . PHE A 1 361 ? 7.324 13.219 11.805 1 98.62 361 PHE A O 1
ATOM 2887 N N . TYR A 1 362 ? 6.672 14.281 13.641 1 98.12 362 TYR A N 1
ATOM 2888 C CA . TYR A 1 362 ? 7.707 15.305 13.586 1 98.12 362 TYR A CA 1
ATOM 2889 C C . TYR A 1 362 ? 8.68 15.156 14.75 1 98.12 362 TYR A C 1
ATOM 2891 O O . TYR A 1 362 ? 8.281 15.203 15.914 1 98.12 362 TYR A O 1
ATOM 2899 N N . ILE A 1 363 ? 9.961 14.984 14.398 1 98.19 363 ILE A N 1
ATOM 2900 C CA . ILE A 1 363 ? 11.016 14.812 15.391 1 98.19 363 ILE A CA 1
ATOM 2901 C C . ILE A 1 363 ? 12.023 15.953 15.273 1 98.19 363 ILE A C 1
ATOM 2903 O O . ILE A 1 363 ? 12.898 15.93 14.414 1 98.19 363 ILE A O 1
ATOM 2907 N N . GLU A 1 364 ? 12.023 16.781 16.203 1 96.25 364 GLU A N 1
ATOM 2908 C CA . GLU A 1 364 ? 12.828 18 16.156 1 96.25 364 GLU A CA 1
ATOM 2909 C C . GLU A 1 364 ? 14.25 17.75 16.656 1 96.25 364 GLU A C 1
ATOM 2911 O O . GLU A 1 364 ? 15.203 18.359 16.172 1 96.25 364 GLU A O 1
ATOM 2916 N N . ASN A 1 365 ? 14.367 16.922 17.641 1 95.06 365 ASN A N 1
ATOM 2917 C CA . ASN A 1 365 ? 15.656 16.703 18.281 1 95.06 365 ASN A CA 1
ATOM 2918 C C . ASN A 1 365 ? 15.773 15.281 18.812 1 95.06 365 ASN A C 1
ATOM 2920 O O . ASN A 1 365 ? 14.844 14.484 18.688 1 95.06 365 ASN A O 1
ATOM 2924 N N . GLU A 1 366 ? 16.875 15.055 19.359 1 92.88 366 GLU A N 1
ATOM 2925 C CA . GLU A 1 366 ? 17.188 13.703 19.844 1 92.88 366 GLU A CA 1
ATOM 2926 C C . GLU A 1 366 ? 16.25 13.289 20.969 1 92.88 366 GLU A C 1
ATOM 2928 O O . GLU A 1 366 ? 15.891 12.117 21.078 1 92.88 366 GLU A O 1
ATOM 2933 N N . GLU A 1 367 ? 15.969 14.18 21.781 1 95.75 367 GLU A N 1
ATOM 2934 C CA . GLU A 1 367 ? 15.062 13.883 22.891 1 95.75 367 GLU A CA 1
ATOM 2935 C C . GLU A 1 367 ? 13.711 13.391 22.375 1 95.75 367 GLU A C 1
ATOM 2937 O O . GLU A 1 367 ? 13.156 12.43 22.922 1 95.75 367 GLU A O 1
ATOM 2942 N N . MET A 1 368 ? 13.203 14.062 21.406 1 96.81 368 MET A N 1
ATOM 2943 C CA . MET A 1 368 ? 11.93 13.664 20.812 1 96.81 368 MET A CA 1
ATOM 2944 C C . MET A 1 368 ? 12.039 12.289 20.172 1 96.81 368 MET A C 1
ATOM 2946 O O . MET A 1 368 ? 11.094 11.492 20.219 1 96.81 368 MET A O 1
ATOM 2950 N N . TRP A 1 369 ? 13.172 11.992 19.562 1 96.44 369 TRP A N 1
ATOM 2951 C CA . TRP A 1 369 ? 13.391 10.68 18.969 1 96.44 369 TRP A CA 1
ATOM 2952 C C . TRP A 1 369 ? 13.367 9.586 20.031 1 96.44 369 TRP A C 1
ATOM 2954 O O . TRP A 1 369 ? 12.695 8.57 19.875 1 96.44 369 TRP A O 1
ATOM 2964 N N . ASN A 1 370 ? 14.055 9.859 21.062 1 95.31 370 ASN A N 1
ATOM 2965 C CA . ASN A 1 370 ? 14.094 8.891 22.156 1 95.31 370 ASN A CA 1
ATOM 2966 C C . ASN A 1 370 ? 12.703 8.633 22.734 1 95.31 370 ASN A C 1
ATOM 2968 O O . ASN A 1 370 ? 12.359 7.496 23.062 1 95.31 370 ASN A O 1
ATOM 2972 N N . LYS A 1 371 ? 11.977 9.664 22.844 1 97.06 371 LYS A N 1
ATOM 2973 C CA . LYS A 1 371 ? 10.609 9.531 23.344 1 97.06 371 LYS A CA 1
ATOM 2974 C C . LYS A 1 371 ? 9.758 8.703 22.406 1 97.06 371 LYS A C 1
ATOM 2976 O O . LYS A 1 371 ? 8.984 7.848 22.844 1 97.06 371 LYS A O 1
ATOM 2981 N N . LEU A 1 372 ? 9.867 8.945 21.125 1 97.12 372 LEU A N 1
ATOM 2982 C CA . LEU A 1 372 ? 9.102 8.188 20.141 1 97.12 372 LEU A CA 1
ATOM 2983 C C . LEU A 1 372 ? 9.508 6.719 20.156 1 97.12 372 LEU A C 1
ATOM 2985 O O . LEU A 1 372 ? 8.648 5.832 20.094 1 97.12 372 LEU A O 1
ATOM 2989 N N . GLU A 1 373 ? 10.781 6.473 20.203 1 94.81 373 GLU A N 1
ATOM 2990 C CA . GLU A 1 373 ? 11.266 5.098 20.234 1 94.81 373 GLU A CA 1
ATOM 2991 C C . GLU A 1 373 ? 10.695 4.34 21.438 1 94.81 373 GLU A C 1
ATOM 2993 O O . GLU A 1 373 ? 10.25 3.197 21.297 1 94.81 373 GLU A O 1
ATOM 2998 N N . ARG A 1 374 ? 10.75 4.973 22.562 1 95.62 374 ARG A N 1
ATOM 2999 C CA . ARG A 1 374 ? 10.219 4.359 23.766 1 95.62 374 ARG A CA 1
ATOM 3000 C C . ARG A 1 374 ? 8.719 4.094 23.625 1 95.62 374 ARG A C 1
ATOM 3002 O O . ARG A 1 374 ? 8.234 3.035 24.031 1 95.62 374 ARG A O 1
ATOM 3009 N N . PHE A 1 375 ? 8.062 4.992 23.109 1 96.38 375 PHE A N 1
ATOM 3010 C CA . PHE A 1 375 ? 6.629 4.863 22.875 1 96.38 375 PHE A CA 1
ATOM 3011 C C . PHE A 1 375 ? 6.336 3.67 21.969 1 96.38 375 PHE A C 1
ATOM 3013 O O . PHE A 1 375 ? 5.512 2.814 22.312 1 96.38 375 PHE A O 1
ATOM 3020 N N . LEU A 1 376 ? 7.047 3.564 20.844 1 95.5 376 LEU A N 1
ATOM 3021 C CA . LEU A 1 376 ? 6.801 2.521 19.859 1 95.5 376 LEU A CA 1
ATOM 3022 C C . LEU A 1 376 ? 7.156 1.147 20.422 1 95.5 376 LEU A C 1
ATOM 3024 O O . LEU A 1 376 ? 6.523 0.148 20.078 1 95.5 376 LEU A O 1
ATOM 3028 N N . GLU A 1 377 ? 8.055 1.111 21.297 1 91.88 377 GLU A N 1
ATOM 3029 C CA . GLU A 1 377 ? 8.523 -0.161 21.828 1 91.88 377 GLU A CA 1
ATOM 3030 C C . GLU A 1 377 ? 7.691 -0.59 23.047 1 91.88 377 GLU A C 1
ATOM 3032 O O . GLU A 1 377 ? 7.52 -1.786 23.281 1 91.88 377 GLU A O 1
ATOM 3037 N N . ARG A 1 378 ? 7.117 0.375 23.734 1 92.38 378 ARG A N 1
ATOM 3038 C CA . ARG A 1 378 ? 6.605 0.031 25.047 1 92.38 378 ARG A CA 1
ATOM 3039 C C . ARG A 1 378 ? 5.086 0.112 25.094 1 92.38 378 ARG A C 1
ATOM 3041 O O . ARG A 1 378 ? 4.445 -0.517 25.938 1 92.38 378 ARG A O 1
ATOM 3048 N N . ASP A 1 379 ? 4.52 0.919 24.344 1 94 379 ASP A N 1
ATOM 3049 C CA . ASP A 1 379 ? 3.07 1.062 24.422 1 94 379 ASP A CA 1
ATOM 3050 C C . ASP A 1 379 ? 2.363 -0.17 23.859 1 94 379 ASP A C 1
ATOM 3052 O O . ASP A 1 379 ? 2.326 -0.374 22.656 1 94 379 ASP A O 1
ATOM 3056 N N . SER A 1 380 ? 1.713 -0.913 24.641 1 90.69 380 SER A N 1
ATOM 3057 C CA . SER A 1 380 ? 1.086 -2.178 24.266 1 90.69 380 SER A CA 1
ATOM 3058 C C . SER A 1 380 ? -0.088 -1.958 23.312 1 90.69 380 SER A C 1
ATOM 3060 O O . SER A 1 380 ? -0.464 -2.859 22.562 1 90.69 380 SER A O 1
ATOM 3062 N N . ARG A 1 381 ? -0.657 -0.724 23.359 1 92 381 ARG A N 1
ATOM 3063 C CA . ARG A 1 381 ? -1.786 -0.428 22.484 1 92 381 ARG A CA 1
ATOM 3064 C C . ARG A 1 381 ? -1.383 -0.525 21.016 1 92 381 ARG A C 1
ATOM 3066 O O . ARG A 1 381 ? -2.23 -0.734 20.141 1 92 381 ARG A O 1
ATOM 3073 N N . LEU A 1 382 ? -0.093 -0.389 20.672 1 92.69 382 LEU A N 1
ATOM 3074 C CA . LEU A 1 382 ? 0.405 -0.405 19.297 1 92.69 382 LEU A CA 1
ATOM 3075 C C . LEU A 1 382 ? 0.438 -1.827 18.75 1 92.69 382 LEU A C 1
ATOM 3077 O O . LEU A 1 382 ? 0.52 -2.027 17.547 1 92.69 382 LEU A O 1
ATOM 3081 N N . LYS A 1 383 ? 0.395 -2.811 19.625 1 83.81 383 LYS A N 1
ATOM 3082 C CA . LYS A 1 383 ? 0.343 -4.223 19.266 1 83.81 383 LYS A CA 1
ATOM 3083 C C . LYS A 1 383 ? 1.484 -4.594 18.328 1 83.81 383 LYS A C 1
ATOM 3085 O O . LYS A 1 383 ? 1.311 -5.414 17.422 1 83.81 383 LYS A O 1
ATOM 3090 N N . GLY A 1 384 ? 2.521 -3.842 18.375 1 85.81 384 GLY A N 1
ATOM 3091 C CA . GLY A 1 384 ? 3.707 -4.148 17.594 1 85.81 384 GLY A CA 1
ATOM 3092 C C . GLY A 1 384 ? 3.533 -3.855 16.109 1 85.81 384 GLY A C 1
ATOM 3093 O O . GLY A 1 384 ? 4.273 -4.383 15.273 1 85.81 384 GLY A O 1
ATOM 3094 N N . VAL A 1 385 ? 2.592 -3.086 15.766 1 88.19 385 VAL A N 1
ATOM 3095 C CA . VAL A 1 385 ? 2.303 -2.807 14.359 1 88.19 385 VAL A CA 1
ATOM 3096 C C . VAL A 1 385 ? 3.453 -2.014 13.742 1 88.19 385 VAL A C 1
ATOM 3098 O O . VAL A 1 385 ? 3.822 -2.242 12.594 1 88.19 385 VAL A O 1
ATOM 3101 N N . ILE A 1 386 ? 3.984 -1.049 14.469 1 93.81 386 ILE A N 1
ATOM 3102 C CA . ILE A 1 386 ? 5.156 -0.291 14.047 1 93.81 386 ILE A CA 1
ATOM 3103 C C . ILE A 1 386 ? 6.391 -0.787 14.797 1 93.81 386 ILE A C 1
ATOM 3105 O O . ILE A 1 386 ? 6.395 -0.839 16.031 1 93.81 386 ILE A O 1
ATOM 3109 N N . THR A 1 387 ? 7.422 -1.125 14.039 1 90.06 387 THR A N 1
ATOM 3110 C CA . THR A 1 387 ? 8.594 -1.719 14.68 1 90.06 387 THR A CA 1
ATOM 3111 C C . THR A 1 387 ? 9.828 -0.849 14.453 1 90.06 387 THR A C 1
ATOM 3113 O O . THR A 1 387 ? 9.938 -0.165 13.438 1 90.06 387 THR A O 1
ATOM 3116 N N . ILE A 1 388 ? 10.633 -0.867 15.453 1 91.06 388 ILE A N 1
ATOM 3117 C CA . ILE A 1 388 ? 11.945 -0.245 15.336 1 91.06 388 ILE A CA 1
ATOM 3118 C C . ILE A 1 388 ? 13.008 -1.318 15.094 1 91.06 388 ILE A C 1
ATOM 3120 O O . ILE A 1 388 ? 13.039 -2.334 15.797 1 91.06 388 ILE A O 1
ATOM 3124 N N . ARG A 1 389 ? 13.797 -1.082 14.109 1 85.06 389 ARG A N 1
ATOM 3125 C CA . ARG A 1 389 ? 14.875 -2.008 13.773 1 85.06 389 ARG A CA 1
ATOM 3126 C C . ARG A 1 389 ? 16.219 -1.3 13.781 1 85.06 389 ARG A C 1
ATOM 3128 O O . ARG A 1 389 ? 16.297 -0.104 13.492 1 85.06 389 ARG A O 1
ATOM 3135 N N . ASP A 1 390 ? 17.234 -1.958 14.273 1 75.94 390 ASP A N 1
ATOM 3136 C CA . ASP A 1 390 ? 18.547 -1.334 14.391 1 75.94 390 ASP A CA 1
ATOM 3137 C C . ASP A 1 390 ? 19.188 -1.144 13.023 1 75.94 390 ASP A C 1
ATOM 3139 O O . ASP A 1 390 ? 19.719 -0.071 12.719 1 75.94 390 ASP A O 1
ATOM 3143 N N . LYS A 1 391 ? 19.562 -2.242 12.438 1 61.97 391 LYS A N 1
ATOM 3144 C CA . LYS A 1 391 ? 20.25 -2.115 11.164 1 61.97 391 LYS A CA 1
ATOM 3145 C C . LYS A 1 391 ? 19.391 -2.631 10.016 1 61.97 391 LYS A C 1
ATOM 3147 O O . LYS A 1 391 ? 18.625 -3.582 10.188 1 61.97 391 LYS A O 1
ATOM 3152 N N . GLU A 1 392 ? 19.453 -1.646 9.227 1 57.5 392 GLU A N 1
ATOM 3153 C CA . GLU A 1 392 ? 19.047 -2.328 8 1 57.5 392 GLU A CA 1
ATOM 3154 C C . GLU A 1 392 ? 20.062 -3.398 7.605 1 57.5 392 GLU A C 1
ATOM 3156 O O . GLU A 1 392 ? 21.219 -3.363 8.039 1 57.5 392 GLU A O 1
ATOM 3161 N N . PHE A 1 393 ? 20.078 -4.676 7.145 1 45.47 393 PHE A N 1
ATOM 3162 C CA . PHE A 1 393 ? 21 -5.789 7.016 1 45.47 393 PHE A CA 1
ATOM 3163 C C . PHE A 1 393 ? 22.359 -5.309 6.512 1 45.47 393 PHE A C 1
ATOM 3165 O O . PHE A 1 393 ? 22.656 -5.414 5.32 1 45.47 393 PHE A O 1
ATOM 3172 N N . SER A 1 394 ? 22.766 -4.227 6.754 1 38.91 394 SER A N 1
ATOM 3173 C CA . SER A 1 394 ? 24.047 -4.145 6.047 1 38.91 394 SER A CA 1
ATOM 3174 C C . SER A 1 394 ? 25.078 -5.078 6.664 1 38.91 394 SER A C 1
ATOM 3176 O O . SER A 1 394 ? 25.016 -5.371 7.859 1 38.91 394 SER A O 1
ATOM 3178 N N . GLU A 1 395 ? 25.547 -6.004 5.945 1 34.47 395 GLU A N 1
ATOM 3179 C CA . GLU A 1 395 ? 26.703 -6.836 6.266 1 34.47 395 GLU A CA 1
ATOM 3180 C C . GLU A 1 395 ? 27.578 -6.188 7.348 1 34.47 395 GLU A C 1
ATOM 3182 O O . GLU A 1 395 ? 28.391 -6.855 7.977 1 34.47 395 GLU A O 1
ATOM 3187 N N . ASP A 1 396 ? 27.734 -4.996 7.383 1 32.94 396 ASP A N 1
ATOM 3188 C CA . ASP A 1 396 ? 28.859 -4.48 8.172 1 32.94 396 ASP A CA 1
ATOM 3189 C C . ASP A 1 396 ? 28.422 -4.246 9.625 1 32.94 396 ASP A C 1
ATOM 3191 O O . ASP A 1 396 ? 27.688 -3.303 9.914 1 32.94 396 ASP A O 1
ATOM 3195 N N . SER A 1 397 ? 28.141 -5.32 10.469 1 36.94 397 SER A N 1
ATOM 3196 C CA . SER A 1 397 ? 27.984 -5.551 11.898 1 36.94 397 SER A CA 1
ATOM 3197 C C . SER A 1 397 ? 28.719 -4.488 12.719 1 36.94 397 SER A C 1
ATOM 3199 O O . SER A 1 397 ? 28.453 -4.32 13.906 1 36.94 397 SER A O 1
ATOM 3201 N N . GLU A 1 398 ? 29.656 -4.031 12.289 1 32.62 398 GLU A N 1
ATOM 3202 C CA . GLU A 1 398 ? 30.625 -3.314 13.125 1 32.62 398 GLU A CA 1
ATOM 3203 C C . GLU A 1 398 ? 30.094 -1.944 13.531 1 32.62 398 GLU A C 1
ATOM 3205 O O . GLU A 1 398 ? 30.453 -1.42 14.586 1 32.62 398 GLU A O 1
ATOM 3210 N N . ILE A 1 399 ? 29.125 -1.516 12.867 1 34.62 399 ILE A N 1
ATOM 3211 C CA . ILE A 1 399 ? 28.75 -0.129 13.125 1 34.62 399 ILE A CA 1
ATOM 3212 C C . ILE A 1 399 ? 27.734 -0.069 14.266 1 34.62 399 ILE A C 1
ATOM 3214 O O . ILE A 1 399 ? 27.812 0.82 15.117 1 34.62 399 ILE A O 1
ATOM 3218 N N . MET A 1 400 ? 26.844 -1.005 14.453 1 36.62 400 MET A N 1
ATOM 3219 C CA . MET A 1 400 ? 25.812 -0.968 15.492 1 36.62 400 MET A CA 1
ATOM 3220 C C . MET A 1 400 ? 26.438 -1.144 16.875 1 36.62 400 MET A C 1
ATOM 3222 O O . MET A 1 400 ? 25.938 -0.605 17.859 1 36.62 400 MET A O 1
ATOM 3226 N N . GLU A 1 401 ? 27.344 -1.944 17.031 1 35.94 401 GLU A N 1
ATOM 3227 C CA . GLU A 1 401 ? 28.031 -2.127 18.312 1 35.94 401 GLU A CA 1
ATOM 3228 C C . GLU A 1 401 ? 28.609 -0.811 18.828 1 35.94 401 GLU A C 1
ATOM 3230 O O . GLU A 1 401 ? 28.594 -0.555 20.031 1 35.94 401 GLU A O 1
ATOM 3235 N N . ILE A 1 402 ? 28.875 0.031 18 1 33.75 402 ILE A N 1
ATOM 3236 C CA . ILE A 1 402 ? 29.5 1.291 18.375 1 33.75 402 ILE A CA 1
ATOM 3237 C C . ILE A 1 402 ? 28.438 2.25 18.922 1 33.75 402 ILE A C 1
ATOM 3239 O O . ILE A 1 402 ? 28.656 2.924 19.922 1 33.75 402 ILE A O 1
ATOM 3243 N N . ILE A 1 403 ? 27.297 2.219 18.391 1 36.44 403 ILE A N 1
ATOM 3244 C CA . ILE A 1 403 ? 26.234 3.133 18.812 1 36.44 403 ILE A CA 1
ATOM 3245 C C . ILE A 1 403 ? 25.719 2.719 20.188 1 36.44 403 ILE A C 1
ATOM 3247 O O . ILE A 1 403 ? 25.484 3.568 21.047 1 36.44 403 ILE A O 1
ATOM 3251 N N . HIS A 1 404 ? 25.422 1.521 20.5 1 34.62 404 HIS A N 1
ATOM 3252 C CA . HIS A 1 404 ? 24.953 1.038 21.781 1 34.62 404 HIS A CA 1
ATOM 3253 C C . HIS A 1 404 ? 26.016 1.218 22.875 1 34.62 404 HIS A C 1
ATOM 3255 O O . HIS A 1 404 ? 25.688 1.353 24.047 1 34.62 404 HIS A O 1
ATOM 3261 N N . SER A 1 405 ? 27.172 1.026 22.625 1 32.38 405 SER A N 1
ATOM 3262 C CA . SER A 1 405 ? 28.188 1.118 23.672 1 32.38 405 SER A CA 1
ATOM 3263 C C . SER A 1 405 ? 28.375 2.559 24.125 1 32.38 405 SER A C 1
ATOM 3265 O O . SER A 1 405 ? 28.938 2.803 25.203 1 32.38 405 SER A O 1
ATOM 3267 N N . GLY A 1 406 ? 27.969 3.51 23.375 1 32.22 406 GLY A N 1
ATOM 3268 C CA . GLY A 1 406 ? 28.188 4.852 23.891 1 32.22 406 GLY A CA 1
ATOM 3269 C C . GLY A 1 406 ? 27.172 5.258 24.938 1 32.22 406 GLY A C 1
ATOM 3270 O O . GLY A 1 406 ? 27.297 6.309 25.578 1 32.22 406 GLY A O 1
ATOM 3271 N N . GLY A 1 407 ? 25.953 4.703 25 1 27.38 407 GLY A N 1
ATOM 3272 C CA . GLY A 1 407 ? 25.078 5.152 26.078 1 27.38 407 GLY A CA 1
ATOM 3273 C C . GLY A 1 407 ? 25.484 4.605 27.438 1 27.38 407 GLY A C 1
ATOM 3274 O O . GLY A 1 407 ? 24.781 4.797 28.422 1 27.38 407 GLY A O 1
ATOM 3275 N N . MET A 1 408 ? 26.266 3.559 27.578 1 26.06 408 MET A N 1
ATOM 3276 C CA . MET A 1 408 ? 26.516 3.176 28.953 1 26.06 408 MET A CA 1
ATOM 3277 C C . MET A 1 408 ? 27.375 4.227 29.656 1 26.06 408 MET A C 1
ATOM 3279 O O . MET A 1 408 ? 28.062 3.922 30.641 1 26.06 408 MET A O 1
ATOM 3283 N N . PHE A 1 409 ? 27.562 5.375 29.125 1 22.25 409 PHE A N 1
ATOM 3284 C CA . PHE A 1 409 ? 28.094 6.172 30.219 1 22.25 409 PHE A CA 1
ATOM 3285 C C . PHE A 1 409 ? 26.953 6.668 31.125 1 22.25 409 PHE A C 1
ATOM 3287 O O . PHE A 1 409 ? 25.875 6.992 30.625 1 22.25 409 PHE A O 1
ATOM 3294 N N . MET B 1 1 ? -5.746 -17.422 -60.719 1 21.08 1 MET B N 1
ATOM 3295 C CA . MET B 1 1 ? -4.531 -16.641 -60.5 1 21.08 1 MET B CA 1
ATOM 3296 C C . MET B 1 1 ? -4.523 -15.984 -59.125 1 21.08 1 MET B C 1
ATOM 3298 O O . MET B 1 1 ? -5.41 -15.195 -58.812 1 21.08 1 MET B O 1
ATOM 3302 N N . LYS B 1 2 ? -3.979 -16.641 -58.125 1 23.47 2 LYS B N 1
ATOM 3303 C CA . LYS B 1 2 ? -4.238 -16.625 -56.688 1 23.47 2 LYS B CA 1
ATOM 3304 C C . LYS B 1 2 ? -3.668 -15.367 -56.031 1 23.47 2 LYS B C 1
ATOM 3306 O O . LYS B 1 2 ? -2.48 -15.07 -56.188 1 23.47 2 LYS B O 1
ATOM 3311 N N . ASN B 1 3 ? -4.352 -14.219 -56 1 23.25 3 ASN B N 1
ATOM 3312 C CA . ASN B 1 3 ? -3.977 -12.883 -55.562 1 23.25 3 ASN B CA 1
ATOM 3313 C C . ASN B 1 3 ? -3.34 -12.922 -54.156 1 23.25 3 ASN B C 1
ATOM 3315 O O . ASN B 1 3 ? -3.984 -13.32 -53.188 1 23.25 3 ASN B O 1
ATOM 3319 N N . SER B 1 4 ? -2.018 -13.305 -54.125 1 22.48 4 SER B N 1
ATOM 3320 C CA . SER B 1 4 ? -1.108 -13.469 -53 1 22.48 4 SER B CA 1
ATOM 3321 C C . SER B 1 4 ? -1.038 -12.195 -52.156 1 22.48 4 SER B C 1
ATOM 3323 O O . SER B 1 4 ? -0.594 -11.148 -52.625 1 22.48 4 SER B O 1
ATOM 3325 N N . GLN B 1 5 ? -2.061 -11.852 -51.469 1 24.38 5 GLN B N 1
ATOM 3326 C CA . GLN B 1 5 ? -2.17 -10.688 -50.594 1 24.38 5 GLN B CA 1
ATOM 3327 C C . GLN B 1 5 ? -0.959 -10.586 -49.688 1 24.38 5 GLN B C 1
ATOM 3329 O O . GLN B 1 5 ? -0.814 -11.375 -48.75 1 24.38 5 GLN B O 1
ATOM 3334 N N . GLU B 1 6 ? 0.244 -10.359 -50.25 1 23.59 6 GLU B N 1
ATOM 3335 C CA . GLU B 1 6 ? 1.543 -10.234 -49.594 1 23.59 6 GLU B CA 1
ATOM 3336 C C . GLU B 1 6 ? 1.538 -9.109 -48.562 1 23.59 6 GLU B C 1
ATOM 3338 O O . GLU B 1 6 ? 1.26 -7.953 -48.906 1 23.59 6 GLU B O 1
ATOM 3343 N N . GLY B 1 7 ? 1.036 -9.289 -47.469 1 25.94 7 GLY B N 1
ATOM 3344 C CA . GLY B 1 7 ? 1.077 -8.367 -46.344 1 25.94 7 GLY B CA 1
ATOM 3345 C C . GLY B 1 7 ? 2.473 -7.859 -46.031 1 25.94 7 GLY B C 1
ATOM 3346 O O . GLY B 1 7 ? 3.436 -8.625 -46.062 1 25.94 7 GLY B O 1
ATOM 3347 N N . TYR B 1 8 ? 2.883 -6.809 -46.719 1 25.02 8 TYR B N 1
ATOM 3348 C CA . TYR B 1 8 ? 4.203 -6.203 -46.594 1 25.02 8 TYR B CA 1
ATOM 3349 C C . TYR B 1 8 ? 4.539 -5.934 -45.125 1 25.02 8 TYR B C 1
ATOM 3351 O O . TYR B 1 8 ? 3.68 -5.512 -44.344 1 25.02 8 TYR B O 1
ATOM 3359 N N . PHE B 1 9 ? 5.391 -6.703 -44.688 1 26.47 9 PHE B N 1
ATOM 3360 C CA . PHE B 1 9 ? 6.031 -6.707 -43.375 1 26.47 9 PHE B CA 1
ATOM 3361 C C . PHE B 1 9 ? 6.996 -5.535 -43.219 1 26.47 9 PHE B C 1
ATOM 3363 O O . PHE B 1 9 ? 7.875 -5.348 -44.094 1 26.47 9 PHE B O 1
ATOM 3370 N N . LEU B 1 10 ? 6.477 -4.355 -43.094 1 25.62 10 LEU B N 1
ATOM 3371 C CA . LEU B 1 10 ? 7.488 -3.322 -42.938 1 25.62 10 LEU B CA 1
ATOM 3372 C C . LEU B 1 10 ? 8.234 -3.506 -41.625 1 25.62 10 LEU B C 1
ATOM 3374 O O . LEU B 1 10 ? 7.613 -3.6 -40.562 1 25.62 10 LEU B O 1
ATOM 3378 N N . ASP B 1 11 ? 9.281 -4.137 -41.656 1 25.3 11 ASP B N 1
ATOM 3379 C CA . ASP B 1 11 ? 10.273 -4.328 -40.594 1 25.3 11 ASP B CA 1
ATOM 3380 C C . ASP B 1 11 ? 10.898 -2.998 -40.188 1 25.3 11 ASP B C 1
ATOM 3382 O O . ASP B 1 11 ? 11.664 -2.4 -40.938 1 25.3 11 ASP B O 1
ATOM 3386 N N . LEU B 1 12 ? 10.133 -2.137 -39.594 1 28.3 12 LEU B N 1
ATOM 3387 C CA . LEU B 1 12 ? 10.766 -0.862 -39.281 1 28.3 12 LEU B CA 1
ATOM 3388 C C . LEU B 1 12 ? 11.938 -1.06 -38.312 1 28.3 12 LEU B C 1
ATOM 3390 O O . LEU B 1 12 ? 12.758 -0.16 -38.156 1 28.3 12 LEU B O 1
ATOM 3394 N N . THR B 1 13 ? 11.703 -1.927 -37.188 1 30.25 13 THR B N 1
ATOM 3395 C CA . THR B 1 13 ? 12.875 -2.1 -36.344 1 30.25 13 THR B CA 1
ATOM 3396 C C . THR B 1 13 ? 13.82 -3.15 -36.906 1 30.25 13 THR B C 1
ATOM 3398 O O . THR B 1 13 ? 13.391 -4.031 -37.656 1 30.25 13 THR B O 1
ATOM 3401 N N . GLY B 1 14 ? 14.758 -2.879 -37.625 1 28.58 14 GLY B N 1
ATOM 3402 C CA . GLY B 1 14 ? 15.719 -3.846 -38.156 1 28.58 14 GLY B CA 1
ATOM 3403 C C . GLY B 1 14 ? 15.719 -5.152 -37.375 1 28.58 14 GLY B C 1
ATOM 3404 O O . GLY B 1 14 ? 16.422 -6.094 -37.75 1 28.58 14 GLY B O 1
ATOM 3405 N N . ASP B 1 15 ? 15.57 -5.07 -36.031 1 27.36 15 ASP B N 1
ATOM 3406 C CA . ASP B 1 15 ? 15.766 -6.352 -35.375 1 27.36 15 ASP B CA 1
ATOM 3407 C C . ASP B 1 15 ? 14.562 -7.273 -35.594 1 27.36 15 ASP B C 1
ATOM 3409 O O . ASP B 1 15 ? 13.422 -6.816 -35.625 1 27.36 15 ASP B O 1
ATOM 3413 N N . ALA B 1 16 ? 14.664 -8.438 -36.188 1 28.03 16 ALA B N 1
ATOM 3414 C CA . ALA B 1 16 ? 13.812 -9.523 -36.656 1 28.03 16 ALA B CA 1
ATOM 3415 C C . ALA B 1 16 ? 12.695 -9.812 -35.656 1 28.03 16 ALA B C 1
ATOM 3417 O O . ALA B 1 16 ? 11.609 -10.25 -36.031 1 28.03 16 ALA B O 1
ATOM 3418 N N . SER B 1 17 ? 12.906 -9.93 -34.344 1 28.58 17 SER B N 1
ATOM 3419 C CA . SER B 1 17 ? 12.016 -10.695 -33.5 1 28.58 17 SER B CA 1
ATOM 3420 C C . SER B 1 17 ? 10.695 -9.961 -33.25 1 28.58 17 SER B C 1
ATOM 3422 O O . SER B 1 17 ? 9.719 -10.562 -32.812 1 28.58 17 SER B O 1
ATOM 3424 N N . CYS B 1 18 ? 10.641 -8.688 -33.094 1 25.75 18 CYS B N 1
ATOM 3425 C CA . CYS B 1 18 ? 9.398 -8.062 -32.656 1 25.75 18 CYS B CA 1
ATOM 3426 C C . CYS B 1 18 ? 8.555 -7.66 -33.875 1 25.75 18 CYS B C 1
ATOM 3428 O O . CYS B 1 18 ? 8.867 -6.695 -34.562 1 25.75 18 CYS B O 1
ATOM 3430 N N . SER B 1 19 ? 7.988 -8.656 -34.594 1 25.19 19 SER B N 1
ATOM 3431 C CA . SER B 1 19 ? 7.117 -8.367 -35.719 1 25.19 19 SER B CA 1
ATOM 3432 C C . SER B 1 19 ? 5.816 -7.711 -35.25 1 25.19 19 SER B C 1
ATOM 3434 O O . SER B 1 19 ? 5.176 -8.18 -34.312 1 25.19 19 SER B O 1
ATOM 3436 N N . ILE B 1 20 ? 5.754 -6.477 -35.25 1 25.3 20 ILE B N 1
ATOM 3437 C CA . ILE B 1 20 ? 4.508 -5.746 -35.062 1 25.3 20 ILE B CA 1
ATOM 3438 C C . ILE B 1 20 ? 3.525 -6.062 -36.188 1 25.3 20 ILE B C 1
ATOM 3440 O O . ILE B 1 20 ? 3.84 -5.871 -37.344 1 25.3 20 ILE B O 1
ATOM 3444 N N . GLN B 1 21 ? 2.701 -7.066 -36.031 1 24.75 21 GLN B N 1
ATOM 3445 C CA . GLN B 1 21 ? 1.655 -7.375 -37 1 24.75 21 GLN B CA 1
ATOM 3446 C C . GLN B 1 21 ? 0.597 -6.273 -37.031 1 24.75 21 GLN B C 1
ATOM 3448 O O . GLN B 1 21 ? 0.008 -5.941 -36 1 24.75 21 GLN B O 1
ATOM 3453 N N . ILE B 1 22 ? 0.784 -5.312 -37.844 1 25.88 22 ILE B N 1
ATOM 3454 C CA . ILE B 1 22 ? -0.21 -4.289 -38.156 1 25.88 22 ILE B CA 1
ATOM 3455 C C . ILE B 1 22 ? -1.377 -4.918 -38.906 1 25.88 22 ILE B C 1
ATOM 3457 O O . ILE B 1 22 ? -1.196 -5.453 -40 1 25.88 22 ILE B O 1
ATOM 3461 N N . ALA B 1 23 ? -2.262 -5.527 -38.219 1 25.22 23 ALA B N 1
ATOM 3462 C CA . ALA B 1 23 ? -3.439 -6.02 -38.938 1 25.22 23 ALA B CA 1
ATOM 3463 C C . ALA B 1 23 ? -4.18 -4.879 -39.625 1 25.22 23 ALA B C 1
ATOM 3465 O O . ALA B 1 23 ? -4.574 -3.904 -38.969 1 25.22 23 ALA B O 1
ATOM 3466 N N . LEU B 1 24 ? -3.846 -4.594 -40.781 1 25.45 24 LEU B N 1
ATOM 3467 C CA . LEU B 1 24 ? -4.551 -3.736 -41.75 1 25.45 24 LEU B CA 1
ATOM 3468 C C . LEU B 1 24 ? -5.961 -4.262 -42 1 25.45 24 LEU B C 1
ATOM 3470 O O . LEU B 1 24 ? -6.129 -5.387 -42.469 1 25.45 24 LEU B O 1
ATOM 3474 N N . PHE B 1 25 ? -6.859 -4.02 -41.031 1 24.78 25 PHE B N 1
ATOM 3475 C CA . PHE B 1 25 ? -8.227 -4.359 -41.406 1 24.78 25 PHE B CA 1
ATOM 3476 C C . PHE B 1 25 ? -8.672 -3.566 -42.625 1 24.78 25 PHE B C 1
ATOM 3478 O O . PHE B 1 25 ? -8.438 -2.357 -42.719 1 24.78 25 PHE B O 1
ATOM 3485 N N . ASP B 1 26 ? -8.711 -4.227 -43.75 1 26.27 26 ASP B N 1
ATOM 3486 C CA . ASP B 1 26 ? -9.234 -3.883 -45.062 1 26.27 26 ASP B CA 1
ATOM 3487 C C . ASP B 1 26 ? -10.68 -3.414 -45 1 26.27 26 ASP B C 1
ATOM 3489 O O . ASP B 1 26 ? -11.562 -4.176 -44.594 1 26.27 26 ASP B O 1
ATOM 3493 N N . MET B 1 27 ? -10.891 -2.07 -44.594 1 25.22 27 MET B N 1
ATOM 3494 C CA . MET B 1 27 ? -12.203 -1.538 -44.969 1 25.22 27 MET B CA 1
ATOM 3495 C C . MET B 1 27 ? -12.43 -1.633 -46.469 1 25.22 27 MET B C 1
ATOM 3497 O O . MET B 1 27 ? -11.695 -1.032 -47.25 1 25.22 27 MET B O 1
ATOM 3501 N N . ASP B 1 28 ? -12.922 -2.674 -47.094 1 25.84 28 ASP B N 1
ATOM 3502 C CA . ASP B 1 28 ? -13.227 -3.059 -48.469 1 25.84 28 ASP B CA 1
ATOM 3503 C C . ASP B 1 28 ? -14.195 -2.074 -49.125 1 25.84 28 ASP B C 1
ATOM 3505 O O . ASP B 1 28 ? -14.797 -2.373 -50.156 1 25.84 28 ASP B O 1
ATOM 3509 N N . ASN B 1 29 ? -14.812 -0.984 -48.781 1 24.58 29 ASN B N 1
ATOM 3510 C CA . ASN B 1 29 ? -15.742 -0.642 -49.844 1 24.58 29 ASN B CA 1
ATOM 3511 C C . ASN B 1 29 ? -15.008 -0.397 -51.156 1 24.58 29 ASN B C 1
ATOM 3513 O O . ASN B 1 29 ? -13.789 -0.184 -51.188 1 24.58 29 ASN B O 1
ATOM 3517 N N . GLU B 1 30 ? -15.594 0.3 -52.406 1 23.77 30 GLU B N 1
ATOM 3518 C CA . GLU B 1 30 ? -15.742 0.306 -53.875 1 23.77 30 GLU B CA 1
ATOM 3519 C C . GLU B 1 30 ? -14.477 0.82 -54.562 1 23.77 30 GLU B C 1
ATOM 3521 O O . GLU B 1 30 ? -14.078 0.307 -55.594 1 23.77 30 GLU B O 1
ATOM 3526 N N . LYS B 1 31 ? -14.227 2.197 -54.812 1 23.66 31 LYS B N 1
ATOM 3527 C CA . LYS B 1 31 ? -13.734 2.734 -56.094 1 23.66 31 LYS B CA 1
ATOM 3528 C C . LYS B 1 31 ? -12.312 2.264 -56.375 1 23.66 31 LYS B C 1
ATOM 3530 O O . LYS B 1 31 ? -11.547 1.979 -55.438 1 23.66 31 LYS B O 1
ATOM 3535 N N . HIS B 1 32 ? -11.938 1.827 -57.688 1 25.55 32 HIS B N 1
ATOM 3536 C CA . HIS B 1 32 ? -10.805 1.379 -58.5 1 25.55 32 HIS B CA 1
ATOM 3537 C C . HIS B 1 32 ? -9.562 2.213 -58.219 1 25.55 32 HIS B C 1
ATOM 3539 O O . HIS B 1 32 ? -8.562 2.113 -58.938 1 25.55 32 HIS B O 1
ATOM 3545 N N . LYS B 1 33 ? -9.688 3.428 -57.594 1 25.11 33 LYS B N 1
ATOM 3546 C CA . LYS B 1 33 ? -8.656 4.367 -58.031 1 25.11 33 LYS B CA 1
ATOM 3547 C C . LYS B 1 33 ? -7.27 3.744 -57.938 1 25.11 33 LYS B C 1
ATOM 3549 O O . LYS B 1 33 ? -7.047 2.834 -57.125 1 25.11 33 LYS B O 1
ATOM 3554 N N . LYS B 1 34 ? -6.332 4.266 -58.812 1 24.62 34 LYS B N 1
ATOM 3555 C CA . LYS B 1 34 ? -4.996 4.039 -59.375 1 24.62 34 LYS B CA 1
ATOM 3556 C C . LYS B 1 34 ? -4.012 3.641 -58.281 1 24.62 34 LYS B C 1
ATOM 3558 O O . LYS B 1 34 ? -4.148 4.066 -57.125 1 24.62 34 LYS B O 1
ATOM 3563 N N . LYS B 1 35 ? -3.164 2.676 -58.562 1 25.5 35 LYS B N 1
ATOM 3564 C CA . LYS B 1 35 ? -2.131 1.887 -57.875 1 25.5 35 LYS B CA 1
ATOM 3565 C C . LYS B 1 35 ? -1.28 2.76 -56.969 1 25.5 35 LYS B C 1
ATOM 3567 O O . LYS B 1 35 ? -0.868 2.32 -55.906 1 25.5 35 LYS B O 1
ATOM 3572 N N . GLU B 1 36 ? -0.699 3.75 -57.656 1 26.47 36 GLU B N 1
ATOM 3573 C CA . GLU B 1 36 ? 0.506 4.492 -57.312 1 26.47 36 GLU B CA 1
ATOM 3574 C C . GLU B 1 36 ? 0.345 5.195 -55.969 1 26.47 36 GLU B C 1
ATOM 3576 O O . GLU B 1 36 ? 1.316 5.359 -55.219 1 26.47 36 GLU B O 1
ATOM 3581 N N . ASP B 1 37 ? -0.812 5.953 -56 1 23.78 37 ASP B N 1
ATOM 3582 C CA . ASP B 1 37 ? -0.982 7.016 -55 1 23.78 37 ASP B CA 1
ATOM 3583 C C . ASP B 1 37 ? -1.143 6.445 -53.594 1 23.78 37 ASP B C 1
ATOM 3585 O O . ASP B 1 37 ? -1.426 7.184 -52.656 1 23.78 37 ASP B O 1
ATOM 3589 N N . PHE B 1 38 ? -1.412 5.273 -53.656 1 24.58 38 PHE B N 1
ATOM 3590 C CA . PHE B 1 38 ? -1.851 4.684 -52.406 1 24.58 38 PHE B CA 1
ATOM 3591 C C . PHE B 1 38 ? -0.732 4.723 -51.344 1 24.58 38 PHE B C 1
ATOM 3593 O O . PHE B 1 38 ? -0.991 4.66 -50.156 1 24.58 38 PHE B O 1
ATOM 3600 N N . ILE B 1 39 ? 0.453 4.523 -51.875 1 26.16 39 ILE B N 1
ATOM 3601 C CA . ILE B 1 39 ? 1.635 4.43 -51.031 1 26.16 39 ILE B CA 1
ATOM 3602 C C . ILE B 1 39 ? 1.865 5.762 -50.312 1 26.16 39 ILE B C 1
ATOM 3604 O O . ILE B 1 39 ? 2.43 5.797 -49.219 1 26.16 39 ILE B O 1
ATOM 3608 N N . SER B 1 40 ? 1.719 6.824 -51.094 1 24.64 40 SER B N 1
ATOM 3609 C CA . SER B 1 40 ? 2.104 8.164 -50.656 1 24.64 40 SER B CA 1
ATOM 3610 C C . SER B 1 40 ? 1.315 8.602 -49.438 1 24.64 40 SER B C 1
ATOM 3612 O O . SER B 1 40 ? 1.858 9.258 -48.531 1 24.64 40 SER B O 1
ATOM 3614 N N . ASN B 1 41 ? 0.016 8.625 -49.656 1 23.72 41 ASN B N 1
ATOM 3615 C CA . ASN B 1 41 ? -0.883 9.266 -48.719 1 23.72 41 ASN B CA 1
ATOM 3616 C C . ASN B 1 41 ? -0.987 8.469 -47.406 1 23.72 41 ASN B C 1
ATOM 3618 O O . ASN B 1 41 ? -1.986 8.57 -46.719 1 23.72 41 ASN B O 1
ATOM 3622 N N . PHE B 1 42 ? -0.354 7.469 -47.406 1 23.84 42 PHE B N 1
ATOM 3623 C CA . PHE B 1 42 ? -0.368 6.762 -46.125 1 23.84 42 PHE B CA 1
ATOM 3624 C C . PHE B 1 42 ? 0.022 7.699 -45 1 23.84 42 PHE B C 1
ATOM 3626 O O . PHE B 1 42 ? 1.208 7.895 -44.719 1 23.84 42 PHE B O 1
ATOM 3633 N N . LYS B 1 43 ? -0.634 8.922 -45.031 1 22.75 43 LYS B N 1
ATOM 3634 C CA . LYS B 1 43 ? -0.481 9.719 -43.812 1 22.75 43 LYS B CA 1
ATOM 3635 C C . LYS B 1 43 ? -0.706 8.867 -42.562 1 22.75 43 LYS B C 1
ATOM 3637 O O . LYS B 1 43 ? -1.807 8.359 -42.344 1 22.75 43 LYS B O 1
ATOM 3642 N N . VAL B 1 44 ? 0.176 7.992 -42.344 1 23.59 44 VAL B N 1
ATOM 3643 C CA . VAL B 1 44 ? 0.317 7.324 -41.062 1 23.59 44 VAL B CA 1
ATOM 3644 C C . VAL B 1 44 ? -0.307 8.18 -39.938 1 23.59 44 VAL B C 1
ATOM 3646 O O . VAL B 1 44 ? 0.181 9.273 -39.656 1 23.59 44 VAL B O 1
ATOM 3649 N N . SER B 1 45 ? -1.58 8.258 -40 1 22.58 45 SER B N 1
ATOM 3650 C CA . SER B 1 45 ? -2.299 9.148 -39.094 1 22.58 45 SER B CA 1
ATOM 3651 C C . SER B 1 45 ? -1.699 9.117 -37.688 1 22.58 45 SER B C 1
ATOM 3653 O O . SER B 1 45 ? -1.495 8.039 -37.125 1 22.58 45 SER B O 1
ATOM 3655 N N . LYS B 1 46 ? -0.817 10.008 -37.25 1 24.53 46 LYS B N 1
ATOM 3656 C CA . LYS B 1 46 ? -0.279 10.688 -36.094 1 24.53 46 LYS B CA 1
ATOM 3657 C C . LYS B 1 46 ? -1.271 10.648 -34.938 1 24.53 46 LYS B C 1
ATOM 3659 O O . LYS B 1 46 ? -0.993 11.18 -33.844 1 24.53 46 LYS B O 1
ATOM 3664 N N . VAL B 1 47 ? -2.531 10.391 -35.188 1 22.86 47 VAL B N 1
ATOM 3665 C CA . VAL B 1 47 ? -3.623 10.586 -34.25 1 22.86 47 VAL B CA 1
ATOM 3666 C C . VAL B 1 47 ? -3.537 9.547 -33.125 1 22.86 47 VAL B C 1
ATOM 3668 O O . VAL B 1 47 ? -3.742 9.875 -31.953 1 22.86 47 VAL B O 1
ATOM 3671 N N . PHE B 1 48 ? -3.521 8.234 -33.562 1 24.69 48 PHE B N 1
ATOM 3672 C CA . PHE B 1 48 ? -3.719 7.367 -32.375 1 24.69 48 PHE B CA 1
ATOM 3673 C C . PHE B 1 48 ? -2.455 7.305 -31.547 1 24.69 48 PHE B C 1
ATOM 3675 O O . PHE B 1 48 ? -2.455 6.703 -30.469 1 24.69 48 PHE B O 1
ATOM 3682 N N . ILE B 1 49 ? -1.249 7.512 -31.984 1 26.83 49 ILE B N 1
ATOM 3683 C CA . ILE B 1 49 ? -0.026 7.707 -31.203 1 26.83 49 ILE B CA 1
ATOM 3684 C C . ILE B 1 49 ? -0.21 8.875 -30.234 1 26.83 49 ILE B C 1
ATOM 3686 O O . ILE B 1 49 ? 0.477 8.953 -29.219 1 26.83 49 ILE B O 1
ATOM 3690 N N . SER B 1 50 ? -0.734 9.953 -30.688 1 26.48 50 SER B N 1
ATOM 3691 C CA . SER B 1 50 ? -0.78 11.266 -30.062 1 26.48 50 SER B CA 1
ATOM 3692 C C . SER B 1 50 ? -1.494 11.219 -28.719 1 26.48 50 SER B C 1
ATOM 3694 O O . SER B 1 50 ? -1.169 11.984 -27.812 1 26.48 50 SER B O 1
ATOM 3696 N N . LYS B 1 51 ? -2.713 10.711 -28.797 1 26.92 51 LYS B N 1
ATOM 3697 C CA . LYS B 1 51 ? -3.529 10.961 -27.609 1 26.92 51 LYS B CA 1
ATOM 3698 C C . LYS B 1 51 ? -2.924 10.297 -26.375 1 26.92 51 LYS B C 1
ATOM 3700 O O . LYS B 1 51 ? -2.984 10.852 -25.266 1 26.92 51 LYS B O 1
ATOM 3705 N N . TYR B 1 52 ? -2.779 8.891 -26.375 1 28.16 52 TYR B N 1
ATOM 3706 C CA . TYR B 1 52 ? -2.074 8.242 -25.266 1 28.16 52 TYR B CA 1
ATOM 3707 C C . TYR B 1 52 ? -0.57 8.227 -25.531 1 28.16 52 TYR B C 1
ATOM 3709 O O . TYR B 1 52 ? -0.013 7.195 -25.922 1 28.16 52 TYR B O 1
ATOM 3717 N N . GLY B 1 53 ? 0.096 8.969 -26.266 1 30.08 53 GLY B N 1
ATOM 3718 C CA . GLY B 1 53 ? 1.448 9.219 -26.75 1 30.08 53 GLY B CA 1
ATOM 3719 C C . GLY B 1 53 ? 2.512 8.898 -25.719 1 30.08 53 GLY B C 1
ATOM 3720 O O . GLY B 1 53 ? 3.576 8.375 -26.047 1 30.08 53 GLY B O 1
ATOM 3721 N N . THR B 1 54 ? 2.398 9.516 -24.578 1 30.44 54 THR B N 1
ATOM 3722 C CA . THR B 1 54 ? 3.48 9.398 -23.609 1 30.44 54 THR B CA 1
ATOM 3723 C C . THR B 1 54 ? 3.67 7.941 -23.188 1 30.44 54 THR B C 1
ATOM 3725 O O . THR B 1 54 ? 4.719 7.574 -22.656 1 30.44 54 THR B O 1
ATOM 3728 N N . ASN B 1 55 ? 2.738 7.098 -23.391 1 29.14 55 ASN B N 1
ATOM 3729 C CA . ASN B 1 55 ? 2.82 5.762 -22.797 1 29.14 55 ASN B CA 1
ATOM 3730 C C . ASN B 1 55 ? 3.676 4.828 -23.656 1 29.14 55 ASN B C 1
ATOM 3732 O O . ASN B 1 55 ? 4.02 3.725 -23.234 1 29.14 55 ASN B O 1
ATOM 3736 N N . ILE B 1 56 ? 3.879 5.113 -24.969 1 31.75 56 ILE B N 1
ATOM 3737 C CA . ILE B 1 56 ? 4.609 4.199 -25.844 1 31.75 56 ILE B CA 1
ATOM 3738 C C . ILE B 1 56 ? 6.102 4.254 -25.516 1 31.75 56 ILE B C 1
ATOM 3740 O O . ILE B 1 56 ? 6.82 3.27 -25.703 1 31.75 56 ILE B O 1
ATOM 3744 N N . ARG B 1 57 ? 6.609 5.473 -25.266 1 30.7 57 ARG B N 1
ATOM 3745 C CA . ARG B 1 57 ? 8.039 5.52 -24.984 1 30.7 57 ARG B CA 1
ATOM 3746 C C . ARG B 1 57 ? 8.414 4.551 -23.859 1 30.7 57 ARG B C 1
ATOM 3748 O O . ARG B 1 57 ? 9.516 4 -23.859 1 30.7 57 ARG B O 1
ATOM 3755 N N . TYR B 1 58 ? 7.531 4.402 -22.969 1 33 58 TYR B N 1
ATOM 3756 C CA . TYR B 1 58 ? 7.871 3.531 -21.844 1 33 58 TYR B CA 1
ATOM 3757 C C . TYR B 1 58 ? 7.945 2.076 -22.297 1 33 58 TYR B C 1
ATOM 3759 O O . TYR B 1 58 ? 8.68 1.277 -21.703 1 33 58 TYR B O 1
ATOM 3767 N N . PHE B 1 59 ? 7.195 1.705 -23.344 1 36.56 59 PHE B N 1
ATOM 3768 C CA . PHE B 1 59 ? 7.234 0.32 -23.797 1 36.56 59 PHE B CA 1
ATOM 3769 C C . PHE B 1 59 ? 8.547 0.02 -24.5 1 36.56 59 PHE B C 1
ATOM 3771 O O . PHE B 1 59 ? 9.07 -1.094 -24.422 1 36.56 59 PHE B O 1
ATOM 3778 N N . LEU B 1 60 ? 8.914 0.897 -25.297 1 37.06 60 LEU B N 1
ATOM 3779 C CA . LEU B 1 60 ? 10.117 0.631 -26.078 1 37.06 60 LEU B CA 1
ATOM 3780 C C . LEU B 1 60 ? 11.312 0.375 -25.172 1 37.06 60 LEU B C 1
ATOM 3782 O O . LEU B 1 60 ? 12.227 -0.378 -25.531 1 37.06 60 LEU B O 1
ATOM 3786 N N . ASN B 1 61 ? 11.32 1.122 -24.094 1 38.62 61 ASN B N 1
ATOM 3787 C CA . ASN B 1 61 ? 12.523 0.922 -23.297 1 38.62 61 ASN B CA 1
ATOM 3788 C C . ASN B 1 61 ? 12.383 -0.284 -22.359 1 38.62 61 ASN B C 1
ATOM 3790 O O . ASN B 1 61 ? 13.133 -0.414 -21.391 1 38.62 61 ASN B O 1
ATOM 3794 N N . SER B 1 62 ? 11.281 -0.898 -22.391 1 50.31 62 SER B N 1
ATOM 3795 C CA . SER B 1 62 ? 11.273 -2.021 -21.453 1 50.31 62 SER B CA 1
ATOM 3796 C C . SER B 1 62 ? 12.25 -3.107 -21.891 1 50.31 62 SER B C 1
ATOM 3798 O O . SER B 1 62 ? 12.148 -3.635 -23 1 50.31 62 SER B O 1
ATOM 3800 N N . LYS B 1 63 ? 13.383 -3.084 -21.453 1 67.88 63 LYS B N 1
ATOM 3801 C CA . LYS B 1 63 ? 14.562 -3.916 -21.641 1 67.88 63 LYS B CA 1
ATOM 3802 C C . LYS B 1 63 ? 14.289 -5.363 -21.25 1 67.88 63 LYS B C 1
ATOM 3804 O O . LYS B 1 63 ? 14.664 -5.801 -20.156 1 67.88 63 LYS B O 1
ATOM 3809 N N . LEU B 1 64 ? 13.062 -6.02 -21.734 1 89.88 64 LEU B N 1
ATOM 3810 C CA . LEU B 1 64 ? 13.023 -7.465 -21.516 1 89.88 64 LEU B CA 1
ATOM 3811 C C . LEU B 1 64 ? 13.859 -8.188 -22.562 1 89.88 64 LEU B C 1
ATOM 3813 O O . LEU B 1 64 ? 13.891 -7.781 -23.734 1 89.88 64 LEU B O 1
ATOM 3817 N N . SER B 1 65 ? 14.609 -9.125 -22.141 1 92.38 65 SER B N 1
ATOM 3818 C CA . SER B 1 65 ? 15.391 -9.945 -23.062 1 92.38 65 SER B CA 1
ATOM 3819 C C . SER B 1 65 ? 14.992 -11.414 -22.969 1 92.38 65 SER B C 1
ATOM 3821 O O . SER B 1 65 ? 14.617 -11.891 -21.891 1 92.38 65 SER B O 1
ATOM 3823 N N . PRO B 1 66 ? 15.023 -12.094 -24.062 1 92.88 66 PRO B N 1
ATOM 3824 C CA . PRO B 1 66 ? 14.648 -13.508 -24.031 1 92.88 66 PRO B CA 1
ATOM 3825 C C . PRO B 1 66 ? 15.688 -14.383 -23.328 1 92.88 66 PRO B C 1
ATOM 3827 O O . PRO B 1 66 ? 16.891 -14.125 -23.438 1 92.88 66 PRO B O 1
ATOM 3830 N N . LEU B 1 67 ? 15.172 -15.344 -22.641 1 93.19 67 LEU B N 1
ATOM 3831 C CA . LEU B 1 67 ? 16.031 -16.406 -22.125 1 93.19 67 LEU B CA 1
ATOM 3832 C C . LEU B 1 67 ? 16.172 -17.531 -23.141 1 93.19 67 LEU B C 1
ATOM 3834 O O . LEU B 1 67 ? 15.164 -18.062 -23.625 1 93.19 67 LEU B O 1
ATOM 3838 N N . ASN B 1 68 ? 17.391 -17.766 -23.516 1 90.62 68 ASN B N 1
ATOM 3839 C CA . ASN B 1 68 ? 17.688 -18.844 -24.453 1 90.62 68 ASN B CA 1
ATOM 3840 C C . ASN B 1 68 ? 18.766 -19.781 -23.906 1 90.62 68 ASN B C 1
ATOM 3842 O O . ASN B 1 68 ? 19.234 -19.609 -22.766 1 90.62 68 ASN B O 1
ATOM 3846 N N . GLU B 1 69 ? 19.031 -20.766 -24.703 1 89.81 69 GLU B N 1
ATOM 3847 C CA . GLU B 1 69 ? 19.984 -21.766 -24.25 1 89.81 69 GLU B CA 1
ATOM 3848 C C . GLU B 1 69 ? 21.359 -21.172 -23.984 1 89.81 69 GLU B C 1
ATOM 3850 O O . GLU B 1 69 ? 22.062 -21.578 -23.062 1 89.81 69 GLU B O 1
ATOM 3855 N N . ALA B 1 70 ? 21.766 -20.156 -24.672 1 88.25 70 ALA B N 1
ATOM 3856 C CA . ALA B 1 70 ? 23.094 -19.547 -24.594 1 88.25 70 ALA B CA 1
ATOM 3857 C C . ALA B 1 70 ? 23.25 -18.766 -23.281 1 88.25 70 ALA B C 1
ATOM 3859 O O . ALA B 1 70 ? 24.359 -18.688 -22.734 1 88.25 70 ALA B O 1
ATOM 3860 N N . ASN B 1 71 ? 22.188 -18.234 -22.797 1 87.88 71 ASN B N 1
ATOM 3861 C CA . ASN B 1 71 ? 22.312 -17.422 -21.594 1 87.88 71 ASN B CA 1
ATOM 3862 C C . ASN B 1 71 ? 21.672 -18.125 -20.391 1 87.88 71 ASN B C 1
ATOM 3864 O O . ASN B 1 71 ? 21.422 -17.5 -19.359 1 87.88 71 ASN B O 1
ATOM 3868 N N . PHE B 1 72 ? 21.328 -19.297 -20.656 1 90.38 72 PHE B N 1
ATOM 3869 C CA . PHE B 1 72 ? 20.844 -20.141 -19.562 1 90.38 72 PHE B CA 1
ATOM 3870 C C . PHE B 1 72 ? 21.984 -20.547 -18.656 1 90.38 72 PHE B C 1
ATOM 3872 O O . PHE B 1 72 ? 22.891 -21.266 -19.062 1 90.38 72 PHE B O 1
ATOM 3879 N N . GLU B 1 73 ? 22.016 -20.062 -17.422 1 86.81 73 GLU B N 1
ATOM 3880 C CA . GLU B 1 73 ? 23.156 -20.234 -16.547 1 86.81 73 GLU B CA 1
ATOM 3881 C C . GLU B 1 73 ? 22.891 -21.266 -15.453 1 86.81 73 GLU B C 1
ATOM 3883 O O . GLU B 1 73 ? 21.734 -21.656 -15.258 1 86.81 73 GLU B O 1
ATOM 3888 N N . LEU B 1 74 ? 23.953 -21.578 -14.812 1 83.69 74 LEU B N 1
ATOM 3889 C CA . LEU B 1 74 ? 23.859 -22.469 -13.664 1 83.69 74 LEU B CA 1
ATOM 3890 C C . LEU B 1 74 ? 23.094 -21.828 -12.523 1 83.69 74 LEU B C 1
ATOM 3892 O O . LEU B 1 74 ? 23.234 -20.625 -12.273 1 83.69 74 LEU B O 1
ATOM 3896 N N . ASN B 1 75 ? 22.234 -22.578 -11.883 1 87.06 75 ASN B N 1
ATOM 3897 C CA . ASN B 1 75 ? 21.469 -22.203 -10.703 1 87.06 75 ASN B CA 1
ATOM 3898 C C . ASN B 1 75 ? 20.266 -21.344 -11.062 1 87.06 75 ASN B C 1
ATOM 3900 O O . ASN B 1 75 ? 19.859 -20.469 -10.297 1 87.06 75 ASN B O 1
ATOM 3904 N N . THR B 1 76 ? 19.859 -21.594 -12.258 1 95.38 76 THR B N 1
ATOM 3905 C CA . THR B 1 76 ? 18.562 -21.016 -12.625 1 95.38 76 THR B CA 1
ATOM 3906 C C . THR B 1 76 ? 17.438 -21.609 -11.789 1 95.38 76 THR B C 1
ATOM 3908 O O . THR B 1 76 ? 17.422 -22.828 -11.531 1 95.38 76 THR B O 1
ATOM 3911 N N . VAL B 1 77 ? 16.609 -20.75 -11.289 1 97.38 77 VAL B N 1
ATOM 3912 C CA . VAL B 1 77 ? 15.523 -21.203 -10.422 1 97.38 77 VAL B CA 1
ATOM 3913 C C . VAL B 1 77 ? 14.172 -20.906 -11.07 1 97.38 77 VAL B C 1
ATOM 3915 O O . VAL B 1 77 ? 13.969 -19.812 -11.617 1 97.38 77 VAL B O 1
ATOM 3918 N N . LEU B 1 78 ? 13.281 -21.906 -11.078 1 97.38 78 LEU B N 1
ATOM 3919 C CA . LEU B 1 78 ? 11.898 -21.766 -11.516 1 97.38 78 LEU B CA 1
ATOM 3920 C C . LEU B 1 78 ? 10.945 -22.391 -10.492 1 97.38 78 LEU B C 1
ATOM 3922 O O . LEU B 1 78 ? 10.961 -23.594 -10.273 1 97.38 78 LEU B O 1
ATOM 3926 N N . LYS B 1 79 ? 10.109 -21.562 -9.891 1 94.75 79 LYS B N 1
ATOM 3927 C CA . LYS B 1 79 ? 9.109 -22.016 -8.93 1 94.75 79 LYS B CA 1
ATOM 3928 C C . LYS B 1 79 ? 9.742 -22.906 -7.852 1 94.75 79 LYS B C 1
ATOM 3930 O O . LYS B 1 79 ? 9.258 -24 -7.578 1 94.75 79 LYS B O 1
ATOM 3935 N N . GLY B 1 80 ? 10.898 -22.469 -7.359 1 94.81 80 GLY B N 1
ATOM 3936 C CA . GLY B 1 80 ? 11.539 -23.125 -6.238 1 94.81 80 GLY B CA 1
ATOM 3937 C C . GLY B 1 80 ? 12.453 -24.266 -6.66 1 94.81 80 GLY B C 1
ATOM 3938 O O . GLY B 1 80 ? 13.133 -24.859 -5.824 1 94.81 80 GLY B O 1
ATOM 3939 N N . THR B 1 81 ? 12.469 -24.609 -7.926 1 95.69 81 THR B N 1
ATOM 3940 C CA . THR B 1 81 ? 13.312 -25.688 -8.43 1 95.69 81 THR B CA 1
ATOM 3941 C C . THR B 1 81 ? 14.57 -25.125 -9.086 1 95.69 81 THR B C 1
ATOM 3943 O O . THR B 1 81 ? 14.5 -24.219 -9.914 1 95.69 81 THR B O 1
ATOM 3946 N N . LYS B 1 82 ? 15.664 -25.719 -8.734 1 95.88 82 LYS B N 1
ATOM 3947 C CA . LYS B 1 82 ? 16.938 -25.297 -9.289 1 95.88 82 LYS B CA 1
ATOM 3948 C C . LYS B 1 82 ? 17.344 -26.172 -10.477 1 95.88 82 LYS B C 1
ATOM 3950 O O . LYS B 1 82 ? 17.156 -27.375 -10.461 1 95.88 82 LYS B O 1
ATOM 3955 N N . TYR B 1 83 ? 17.859 -25.5 -11.469 1 95.38 83 TYR B N 1
ATOM 3956 C CA . TYR B 1 83 ? 18.266 -26.188 -12.695 1 95.38 83 TYR B CA 1
ATOM 3957 C C . TYR B 1 83 ? 19.766 -25.984 -12.961 1 95.38 83 TYR B C 1
ATOM 3959 O O . TYR B 1 83 ? 20.312 -24.922 -12.688 1 95.38 83 TYR B O 1
ATOM 3967 N N . ASP B 1 84 ? 20.297 -27.016 -13.523 1 89.69 84 ASP B N 1
ATOM 3968 C CA . ASP B 1 84 ? 21.688 -26.938 -13.969 1 89.69 84 ASP B CA 1
ATOM 3969 C C . ASP B 1 84 ? 21.781 -26.484 -15.43 1 89.69 84 ASP B C 1
ATOM 3971 O O . ASP B 1 84 ? 20.75 -26.344 -16.109 1 89.69 84 ASP B O 1
ATOM 3975 N N . ASN B 1 85 ? 23 -26.281 -15.867 1 84.81 85 ASN B N 1
ATOM 3976 C CA . ASN B 1 85 ? 23.234 -25.766 -17.203 1 84.81 85 ASN B CA 1
ATOM 3977 C C . ASN B 1 85 ? 22.734 -26.734 -18.266 1 84.81 85 ASN B C 1
ATOM 3979 O O . ASN B 1 85 ? 22.344 -26.328 -19.359 1 84.81 85 ASN B O 1
ATOM 3983 N N . SER B 1 86 ? 22.609 -27.984 -17.922 1 89 86 SER B N 1
ATOM 3984 C CA . SER B 1 86 ? 22.203 -28.984 -18.906 1 89 86 SER B CA 1
ATOM 3985 C C . SER B 1 86 ? 20.688 -29.172 -18.891 1 89 86 SER B C 1
ATOM 3987 O O . SER B 1 86 ? 20.141 -29.891 -19.734 1 89 86 SER B O 1
ATOM 3989 N N . ASP B 1 87 ? 20.062 -28.422 -18.078 1 92.75 87 ASP B N 1
ATOM 3990 C CA . ASP B 1 87 ? 18.641 -28.688 -17.844 1 92.75 87 ASP B CA 1
ATOM 3991 C C . ASP B 1 87 ? 17.766 -27.719 -18.641 1 92.75 87 ASP B C 1
ATOM 3993 O O . ASP B 1 87 ? 16.594 -27.516 -18.312 1 92.75 87 ASP B O 1
ATOM 3997 N N . TYR B 1 88 ? 18.266 -27.109 -19.656 1 93.5 88 TYR B N 1
ATOM 3998 C CA . TYR B 1 88 ? 17.562 -26.047 -20.375 1 93.5 88 TYR B CA 1
ATOM 3999 C C . TYR B 1 88 ? 16.219 -26.547 -20.906 1 93.5 88 TYR B C 1
ATOM 4001 O O . TYR B 1 88 ? 15.188 -25.906 -20.719 1 93.5 88 TYR B O 1
ATOM 4009 N N . TRP B 1 89 ? 16.203 -27.672 -21.562 1 93.88 89 TRP B N 1
ATOM 4010 C CA . TRP B 1 89 ? 14.984 -28.156 -22.203 1 93.88 89 TRP B CA 1
ATOM 4011 C C . TRP B 1 89 ? 13.969 -28.641 -21.188 1 93.88 89 TRP B C 1
ATOM 4013 O O . TRP B 1 89 ? 12.758 -28.516 -21.391 1 93.88 89 TRP B O 1
ATOM 4023 N N . ILE B 1 90 ? 14.445 -29.203 -20.125 1 95.31 90 ILE B N 1
ATOM 4024 C CA . ILE B 1 90 ? 13.555 -29.562 -19.031 1 95.31 90 ILE B CA 1
ATOM 4025 C C . ILE B 1 90 ? 12.938 -28.297 -18.422 1 95.31 90 ILE B C 1
ATOM 4027 O O . ILE B 1 90 ? 11.742 -28.266 -18.125 1 95.31 90 ILE B O 1
ATOM 4031 N N . PHE B 1 91 ? 13.789 -27.281 -18.297 1 95.88 91 PHE B N 1
ATOM 4032 C CA . PHE B 1 91 ? 13.336 -25.984 -17.797 1 95.88 91 PHE B CA 1
ATOM 4033 C C . PHE B 1 91 ? 12.25 -25.406 -18.703 1 95.88 91 PHE B C 1
ATOM 4035 O O . PHE B 1 91 ? 11.203 -24.969 -18.219 1 95.88 91 PHE B O 1
ATOM 4042 N N . ILE B 1 92 ? 12.43 -25.422 -19.984 1 95.38 92 ILE B N 1
ATOM 4043 C CA . ILE B 1 92 ? 11.484 -24.859 -20.938 1 95.38 92 ILE B CA 1
ATOM 4044 C C . ILE B 1 92 ? 10.164 -25.625 -20.875 1 95.38 92 ILE B C 1
ATOM 4046 O O . ILE B 1 92 ? 9.094 -25.031 -21 1 95.38 92 ILE B O 1
ATOM 4050 N N . HIS B 1 93 ? 10.312 -26.891 -20.734 1 94.81 93 HIS B N 1
ATOM 4051 C CA . HIS B 1 93 ? 9.125 -27.719 -20.625 1 94.81 93 HIS B CA 1
ATOM 4052 C C . HIS B 1 93 ? 8.281 -27.328 -19.406 1 94.81 93 HIS B C 1
ATOM 4054 O O . HIS B 1 93 ? 7.062 -27.188 -19.516 1 94.81 93 HIS B O 1
ATOM 4060 N N . GLU B 1 94 ? 8.883 -27.172 -18.297 1 94.5 94 GLU B N 1
ATOM 4061 C CA . GLU B 1 94 ? 8.18 -26.766 -17.078 1 94.5 94 GLU B CA 1
ATOM 4062 C C . GLU B 1 94 ? 7.613 -25.359 -17.203 1 94.5 94 GLU B C 1
ATOM 4064 O O . GLU B 1 94 ? 6.48 -25.094 -16.797 1 94.5 94 GLU B O 1
ATOM 4069 N N . PHE B 1 95 ? 8.414 -24.484 -17.797 1 96.38 95 PHE B N 1
ATOM 4070 C CA . PHE B 1 95 ? 7.988 -23.094 -17.984 1 96.38 95 PHE B CA 1
ATOM 4071 C C . PHE B 1 95 ? 6.762 -23.031 -18.875 1 96.38 95 PHE B C 1
ATOM 4073 O O . PHE B 1 95 ? 5.852 -22.234 -18.625 1 96.38 95 PHE B O 1
ATOM 4080 N N . SER B 1 96 ? 6.727 -23.844 -19.859 1 94.62 96 SER B N 1
ATOM 4081 C CA . SER B 1 96 ? 5.672 -23.812 -20.859 1 94.62 96 SER B CA 1
ATOM 4082 C C . SER B 1 96 ? 4.332 -24.25 -20.281 1 94.62 96 SER B C 1
ATOM 4084 O O . SER B 1 96 ? 3.283 -24.031 -20.891 1 94.62 96 SER B O 1
ATOM 4086 N N . HIS B 1 97 ? 4.367 -24.75 -19.062 1 92 97 HIS B N 1
ATOM 4087 C CA . HIS B 1 97 ? 3.135 -25.188 -18.422 1 92 97 HIS B CA 1
ATOM 4088 C C . HIS B 1 97 ? 2.576 -24.109 -17.484 1 92 97 HIS B C 1
ATOM 4090 O O . HIS B 1 97 ? 1.485 -24.266 -16.938 1 92 97 HIS B O 1
ATOM 4096 N N . ILE B 1 98 ? 3.318 -23.094 -17.344 1 95.06 98 ILE B N 1
ATOM 4097 C CA . ILE B 1 98 ? 2.785 -21.969 -16.594 1 95.06 98 ILE B CA 1
ATOM 4098 C C . ILE B 1 98 ? 1.744 -21.234 -17.422 1 95.06 98 ILE B C 1
ATOM 4100 O O . ILE B 1 98 ? 1.985 -20.922 -18.594 1 95.06 98 ILE B O 1
ATOM 4104 N N . ILE B 1 99 ? 0.575 -21.016 -16.859 1 95.19 99 ILE B N 1
ATOM 4105 C CA . ILE B 1 99 ? -0.503 -20.344 -17.578 1 95.19 99 ILE B CA 1
ATOM 4106 C C . ILE B 1 99 ? -0.133 -18.875 -17.828 1 95.19 99 ILE B C 1
ATOM 4108 O O . ILE B 1 99 ? 0.377 -18.203 -16.922 1 95.19 99 ILE B O 1
ATOM 4112 N N . TRP B 1 100 ? -0.347 -18.469 -19.031 1 97.25 100 TRP B N 1
ATOM 4113 C CA . TRP B 1 100 ? -0.014 -17.125 -19.484 1 97.25 100 TRP B CA 1
ATOM 4114 C C . TRP B 1 100 ? -1.274 -16.344 -19.844 1 97.25 100 TRP B C 1
ATOM 4116 O O . TRP B 1 100 ? -2.002 -16.719 -20.766 1 97.25 100 TRP B O 1
ATOM 4126 N N . VAL B 1 101 ? -1.585 -15.352 -19.062 1 97.5 101 VAL B N 1
ATOM 4127 C CA . VAL B 1 101 ? -2.748 -14.508 -19.312 1 97.5 101 VAL B CA 1
ATOM 4128 C C . VAL B 1 101 ? -2.291 -13.133 -19.797 1 97.5 101 VAL B C 1
ATOM 4130 O O . VAL B 1 101 ? -1.532 -12.445 -19.109 1 97.5 101 VAL B O 1
ATOM 4133 N N . THR B 1 102 ? -2.762 -12.719 -20.969 1 97.56 102 THR B N 1
ATOM 4134 C CA . THR B 1 102 ? -2.301 -11.484 -21.594 1 97.56 102 THR B CA 1
ATOM 4135 C C . THR B 1 102 ? -3.467 -10.531 -21.828 1 97.56 102 THR B C 1
ATOM 4137 O O . THR B 1 102 ? -4.609 -10.844 -21.484 1 97.56 102 THR B O 1
ATOM 4140 N N . TYR B 1 103 ? -3.172 -9.359 -22.328 1 97.31 103 TYR B N 1
ATOM 4141 C CA . TYR B 1 103 ? -4.219 -8.438 -22.734 1 97.31 103 TYR B CA 1
ATOM 4142 C C . TYR B 1 103 ? -5.195 -9.117 -23.703 1 97.31 103 TYR B C 1
ATOM 4144 O O . TYR B 1 103 ? -4.797 -9.945 -24.516 1 97.31 103 TYR B O 1
ATOM 4152 N N . ARG B 1 104 ? -6.449 -8.758 -23.547 1 97.5 104 ARG B N 1
ATOM 4153 C CA . ARG B 1 104 ? -7.484 -9.234 -24.453 1 97.5 104 ARG B CA 1
ATOM 4154 C C . ARG B 1 104 ? -8.32 -8.07 -24.984 1 97.5 104 ARG B C 1
ATOM 4156 O O . ARG B 1 104 ? -8.414 -7.023 -24.344 1 97.5 104 ARG B O 1
ATOM 4163 N N . GLU B 1 105 ? -8.859 -8.211 -26.109 1 95.81 105 GLU B N 1
ATOM 4164 C CA . GLU B 1 105 ? -9.727 -7.203 -26.703 1 95.81 105 GLU B CA 1
ATOM 4165 C C . GLU B 1 105 ? -11.039 -7.816 -27.203 1 95.81 105 GLU B C 1
ATOM 4167 O O . GLU B 1 105 ? -11.141 -9.039 -27.328 1 95.81 105 GLU B O 1
ATOM 4172 N N . ASN B 1 106 ? -12.078 -6.992 -27.344 1 92.88 106 ASN B N 1
ATOM 4173 C CA . ASN B 1 106 ? -13.375 -7.34 -27.891 1 92.88 106 ASN B CA 1
ATOM 4174 C C . ASN B 1 106 ? -14.219 -8.141 -26.906 1 92.88 106 ASN B C 1
ATOM 4176 O O . ASN B 1 106 ? -14.922 -9.078 -27.297 1 92.88 106 ASN B O 1
ATOM 4180 N N . PHE B 1 107 ? -13.992 -7.918 -25.656 1 94.06 107 PHE B N 1
ATOM 4181 C CA . PHE B 1 107 ? -14.906 -8.469 -24.672 1 94.06 107 PHE B CA 1
ATOM 4182 C C . PHE B 1 107 ? -15.961 -7.438 -24.281 1 94.06 107 PHE B C 1
ATOM 4184 O O . PHE B 1 107 ? -15.953 -6.309 -24.781 1 94.06 107 PHE B O 1
ATOM 4191 N N . ARG B 1 108 ? -16.922 -7.902 -23.531 1 90.75 108 ARG B N 1
ATOM 4192 C CA . ARG B 1 108 ? -17.938 -6.969 -23.062 1 90.75 108 ARG B CA 1
ATOM 4193 C C . ARG B 1 108 ? -17.312 -5.867 -22.203 1 90.75 108 ARG B C 1
ATOM 4195 O O . ARG B 1 108 ? -16.438 -6.133 -21.375 1 90.75 108 ARG B O 1
ATOM 4202 N N . SER B 1 109 ? -17.828 -4.68 -22.375 1 92.25 109 SER B N 1
ATOM 4203 C CA . SER B 1 109 ? -17.266 -3.535 -21.672 1 92.25 109 SER B CA 1
ATOM 4204 C C . SER B 1 109 ? -17.391 -3.701 -20.156 1 92.25 109 SER B C 1
ATOM 4206 O O . SER B 1 109 ? -18.422 -4.164 -19.656 1 92.25 109 SER B O 1
ATOM 4208 N N . VAL B 1 110 ? -16.359 -3.307 -19.453 1 90.31 110 VAL B N 1
ATOM 4209 C CA . VAL B 1 110 ? -16.328 -3.441 -18 1 90.31 110 VAL B CA 1
ATOM 4210 C C . VAL B 1 110 ? -17.016 -2.234 -17.344 1 90.31 110 VAL B C 1
ATOM 4212 O O . VAL B 1 110 ? -17.234 -2.213 -16.141 1 90.31 110 VAL B O 1
ATOM 4215 N N . SER B 1 111 ? -17.234 -1.278 -18.047 1 82.75 111 SER B N 1
ATOM 4216 C CA . SER B 1 111 ? -17.859 -0.052 -17.562 1 82.75 111 SER B CA 1
ATOM 4217 C C . SER B 1 111 ? -19.156 0.24 -18.297 1 82.75 111 SER B C 1
ATOM 4219 O O . SER B 1 111 ? -19.297 -0.098 -19.484 1 82.75 111 SER B O 1
ATOM 4221 N N . SER B 1 112 ? -20.031 0.813 -17.609 1 77.38 112 SER B N 1
ATOM 4222 C CA . SER B 1 112 ? -21.297 1.219 -18.234 1 77.38 112 SER B CA 1
ATOM 4223 C C . SER B 1 112 ? -21.188 2.619 -18.828 1 77.38 112 SER B C 1
ATOM 4225 O O . SER B 1 112 ? -21.969 2.984 -19.703 1 77.38 112 SER B O 1
ATOM 4227 N N . THR B 1 113 ? -20.234 3.369 -18.344 1 72.06 113 THR B N 1
ATOM 4228 C CA . THR B 1 113 ? -20.156 4.766 -18.75 1 72.06 113 THR B CA 1
ATOM 4229 C C . THR B 1 113 ? -19.156 4.938 -19.891 1 72.06 113 THR B C 1
ATOM 4231 O O . THR B 1 113 ? -19.297 5.832 -20.719 1 72.06 113 THR B O 1
ATOM 4234 N N . LYS B 1 114 ? -18.125 4.188 -19.859 1 79.44 114 LYS B N 1
ATOM 4235 C CA . LYS B 1 114 ? -17.078 4.238 -20.891 1 79.44 114 LYS B CA 1
ATOM 4236 C C . LYS B 1 114 ? -16.891 2.879 -21.547 1 79.44 114 LYS B C 1
ATOM 4238 O O . LYS B 1 114 ? -16.969 1.843 -20.891 1 79.44 114 LYS B O 1
ATOM 4243 N N . LEU B 1 115 ? -16.797 2.961 -22.781 1 83.56 115 LEU B N 1
ATOM 4244 C CA . LEU B 1 115 ? -16.562 1.708 -23.5 1 83.56 115 LEU B CA 1
ATOM 4245 C C . LEU B 1 115 ? -15.156 1.188 -23.234 1 83.56 115 LEU B C 1
ATOM 4247 O O . LEU B 1 115 ? -14.195 1.643 -23.859 1 83.56 115 LEU B O 1
ATOM 4251 N N . LEU B 1 116 ? -15.016 0.259 -22.359 1 91.5 116 LEU B N 1
ATOM 4252 C CA . LEU B 1 116 ? -13.766 -0.408 -22.031 1 91.5 116 LEU B CA 1
ATOM 4253 C C . LEU B 1 116 ? -13.836 -1.896 -22.359 1 91.5 116 LEU B C 1
ATOM 4255 O O . LEU B 1 116 ? -13.953 -2.73 -21.469 1 91.5 116 LEU B O 1
ATOM 4259 N N . ASN B 1 117 ? -13.727 -2.189 -23.688 1 94.62 117 ASN B N 1
ATOM 4260 C CA . ASN B 1 117 ? -13.828 -3.562 -24.172 1 94.62 117 ASN B CA 1
ATOM 4261 C C . ASN B 1 117 ? -12.445 -4.16 -24.453 1 94.62 117 ASN B C 1
ATOM 4263 O O . ASN B 1 117 ? -12.328 -5.117 -25.219 1 94.62 117 ASN B O 1
ATOM 4267 N N . SER B 1 118 ? -11.508 -3.545 -24.031 1 95.62 118 SER B N 1
ATOM 4268 C CA . SER B 1 118 ? -10.102 -3.959 -24.062 1 95.62 118 SER B CA 1
ATOM 4269 C C . SER B 1 118 ? -9.375 -3.494 -22.797 1 95.62 118 SER B C 1
ATOM 4271 O O . SER B 1 118 ? -9.719 -2.461 -22.219 1 95.62 118 SER B O 1
ATOM 4273 N N . ASP B 1 119 ? -8.477 -4.312 -22.375 1 96 119 ASP B N 1
ATOM 4274 C CA . ASP B 1 119 ? -7.754 -3.898 -21.188 1 96 119 ASP B CA 1
ATOM 4275 C C . ASP B 1 119 ? -6.359 -3.389 -21.531 1 96 119 ASP B C 1
ATOM 4277 O O . ASP B 1 119 ? -5.512 -3.223 -20.656 1 96 119 ASP B O 1
ATOM 4281 N N . VAL B 1 120 ? -6.141 -3.186 -22.812 1 95.12 120 VAL B N 1
ATOM 4282 C CA . VAL B 1 120 ? -4.867 -2.627 -23.266 1 95.12 120 VAL B CA 1
ATOM 4283 C C . VAL B 1 120 ? -4.621 -1.285 -22.578 1 95.12 120 VAL B C 1
ATOM 4285 O O . VAL B 1 120 ? -5.504 -0.425 -22.547 1 95.12 120 VAL B O 1
ATOM 4288 N N . GLY B 1 121 ? -3.473 -1.203 -21.953 1 91.81 121 GLY B N 1
ATOM 4289 C CA . GLY B 1 121 ? -3.08 0.061 -21.359 1 91.81 121 GLY B CA 1
ATOM 4290 C C . GLY B 1 121 ? -3.457 0.168 -19.891 1 91.81 121 GLY B C 1
ATOM 4291 O O . GLY B 1 121 ? -3.061 1.116 -19.203 1 91.81 121 GLY B O 1
ATOM 4292 N N . TRP B 1 122 ? -4.164 -0.815 -19.375 1 93.12 122 TRP B N 1
ATOM 4293 C CA . TRP B 1 122 ? -4.551 -0.606 -17.984 1 93.12 122 TRP B CA 1
ATOM 4294 C C . TRP B 1 122 ? -4.688 -1.937 -17.25 1 93.12 122 TRP B C 1
ATOM 4296 O O . TRP B 1 122 ? -4.641 -1.981 -16.016 1 93.12 122 TRP B O 1
ATOM 4306 N N . GLY B 1 123 ? -4.828 -3.076 -17.938 1 96.25 123 GLY B N 1
ATOM 4307 C CA . GLY B 1 123 ? -5.238 -4.316 -17.297 1 96.25 123 GLY B CA 1
ATOM 4308 C C . GLY B 1 123 ? -4.074 -5.23 -16.969 1 96.25 123 GLY B C 1
ATOM 4309 O O . GLY B 1 123 ? -4.273 -6.355 -16.516 1 96.25 123 GLY B O 1
ATOM 4310 N N . CYS B 1 124 ? -2.859 -4.809 -17.156 1 96.94 124 CYS B N 1
ATOM 4311 C CA . CYS B 1 124 ? -1.722 -5.719 -17.062 1 96.94 124 CYS B CA 1
ATOM 4312 C C . CYS B 1 124 ? -1.595 -6.297 -15.656 1 96.94 124 CYS B C 1
ATOM 4314 O O . CYS B 1 124 ? -1.319 -7.488 -15.5 1 96.94 124 CYS B O 1
ATOM 4316 N N . THR B 1 125 ? -1.81 -5.465 -14.617 1 97.44 125 THR B N 1
ATOM 4317 C CA . THR B 1 125 ? -1.689 -6 -13.266 1 97.44 125 THR B CA 1
ATOM 4318 C C . THR B 1 125 ? -2.811 -6.992 -12.969 1 97.44 125 THR B C 1
ATOM 4320 O O . THR B 1 125 ? -2.605 -7.977 -12.258 1 97.44 125 THR B O 1
ATOM 4323 N N . ILE B 1 126 ? -3.926 -6.738 -13.469 1 97.81 126 ILE B N 1
ATOM 4324 C CA . ILE B 1 126 ? -5.055 -7.648 -13.312 1 97.81 126 ILE B CA 1
ATOM 4325 C C . ILE B 1 126 ? -4.719 -9 -13.945 1 97.81 126 ILE B C 1
ATOM 4327 O O . ILE B 1 126 ? -4.93 -10.047 -13.336 1 97.81 126 ILE B O 1
ATOM 4331 N N . ARG B 1 127 ? -4.156 -8.945 -15.133 1 98.44 127 ARG B N 1
ATOM 4332 C CA . ARG B 1 127 ? -3.771 -10.172 -15.82 1 98.44 127 ARG B CA 1
ATOM 4333 C C . ARG B 1 127 ? -2.705 -10.93 -15.039 1 98.44 127 ARG B C 1
ATOM 4335 O O . ARG B 1 127 ? -2.75 -12.164 -14.953 1 98.44 127 ARG B O 1
ATOM 4342 N N . VAL B 1 128 ? -1.769 -10.25 -14.508 1 98.62 128 VAL B N 1
ATOM 4343 C CA . VAL B 1 128 ? -0.743 -10.883 -13.688 1 98.62 128 VAL B CA 1
ATOM 4344 C C . VAL B 1 128 ? -1.385 -11.508 -12.445 1 98.62 128 VAL B C 1
ATOM 4346 O O . VAL B 1 128 ? -1.001 -12.602 -12.023 1 98.62 128 VAL B O 1
ATOM 4349 N N . GLY B 1 129 ? -2.342 -10.766 -11.859 1 98.5 129 GLY B N 1
ATOM 4350 C CA . GLY B 1 129 ? -3.092 -11.344 -10.75 1 98.5 129 GLY B CA 1
ATOM 4351 C C . GLY B 1 129 ? -3.791 -12.641 -11.117 1 98.5 129 GLY B C 1
ATOM 4352 O O . GLY B 1 129 ? -3.803 -13.586 -10.328 1 98.5 129 GLY B O 1
ATOM 4353 N N . GLN B 1 130 ? -4.383 -12.664 -12.25 1 97.94 130 GLN B N 1
ATOM 4354 C CA . GLN B 1 130 ? -5.027 -13.883 -12.727 1 97.94 130 GLN B CA 1
ATOM 4355 C C . GLN B 1 130 ? -4.008 -15.008 -12.906 1 97.94 130 GLN B C 1
ATOM 4357 O O . GLN B 1 130 ? -4.297 -16.172 -12.602 1 97.94 130 GLN B O 1
ATOM 4362 N N . MET B 1 131 ? -2.834 -14.672 -13.406 1 97.94 131 MET B N 1
ATOM 4363 C CA . MET B 1 131 ? -1.791 -15.68 -13.555 1 97.94 131 MET B CA 1
ATOM 4364 C C . MET B 1 131 ? -1.398 -16.25 -12.195 1 97.94 131 MET B C 1
ATOM 4366 O O . MET B 1 131 ? -1.219 -17.469 -12.055 1 97.94 131 MET B O 1
ATOM 4370 N N . LEU B 1 132 ? -1.267 -15.398 -11.219 1 98.31 132 LEU B N 1
ATOM 4371 C CA . LEU B 1 132 ? -0.954 -15.867 -9.875 1 98.31 132 LEU B CA 1
ATOM 4372 C C . LEU B 1 132 ? -2.027 -16.828 -9.367 1 98.31 132 LEU B C 1
ATOM 4374 O O . LEU B 1 132 ? -1.71 -17.875 -8.805 1 98.31 132 LEU B O 1
ATOM 4378 N N . LEU B 1 133 ? -3.24 -16.453 -9.594 1 96.56 133 LEU B N 1
ATOM 4379 C CA . LEU B 1 133 ? -4.363 -17.281 -9.18 1 96.56 133 LEU B CA 1
ATOM 4380 C C . LEU B 1 133 ? -4.332 -18.625 -9.898 1 96.56 133 LEU B C 1
ATOM 4382 O O . LEU B 1 133 ? -4.57 -19.672 -9.289 1 96.56 133 LEU B O 1
ATOM 4386 N N . MET B 1 134 ? -4.074 -18.609 -11.148 1 94.81 134 MET B N 1
ATOM 4387 C CA . MET B 1 134 ? -4.035 -19.859 -11.922 1 94.81 134 MET B CA 1
ATOM 4388 C C . MET B 1 134 ? -2.877 -20.734 -11.461 1 94.81 134 MET B C 1
ATOM 4390 O O . MET B 1 134 ? -3.006 -21.969 -11.414 1 94.81 134 MET B O 1
ATOM 4394 N N . SER B 1 135 ? -1.763 -20.109 -11.227 1 95 135 SER B N 1
ATOM 4395 C CA . SER B 1 135 ? -0.624 -20.844 -10.688 1 95 135 SER B CA 1
ATOM 4396 C C . SER B 1 135 ? -0.981 -21.531 -9.375 1 95 135 SER B C 1
ATOM 4398 O O . SER B 1 135 ? -0.585 -22.672 -9.148 1 95 135 SER B O 1
ATOM 4400 N N . LEU B 1 136 ? -1.72 -20.844 -8.539 1 95.38 136 LEU B N 1
ATOM 4401 C CA . LEU B 1 136 ? -2.207 -21.391 -7.273 1 95.38 136 LEU B CA 1
ATOM 4402 C C . LEU B 1 136 ? -3.145 -22.562 -7.512 1 95.38 136 LEU B C 1
ATOM 4404 O O . LEU B 1 136 ? -2.982 -23.625 -6.906 1 95.38 136 LEU B O 1
ATOM 4408 N N . LEU B 1 137 ? -4.074 -22.406 -8.414 1 93 137 LEU B N 1
ATOM 4409 C CA . LEU B 1 137 ? -5.113 -23.406 -8.633 1 93 137 LEU B CA 1
ATOM 4410 C C . LEU B 1 137 ? -4.527 -24.672 -9.273 1 93 137 LEU B C 1
ATOM 4412 O O . LEU B 1 137 ? -4.988 -25.781 -8.992 1 93 137 LEU B O 1
ATOM 4416 N N . LYS B 1 138 ? -3.576 -24.469 -10.094 1 90.5 138 LYS B N 1
ATOM 4417 C CA . LYS B 1 138 ? -2.908 -25.625 -10.688 1 90.5 138 LYS B CA 1
ATOM 4418 C C . LYS B 1 138 ? -2.281 -26.516 -9.617 1 90.5 138 LYS 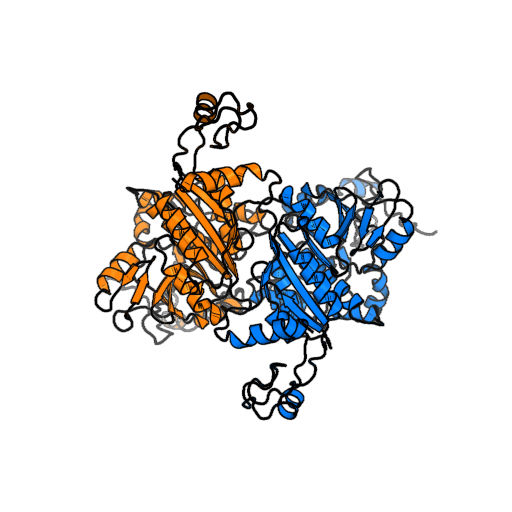B C 1
ATOM 4420 O O . LYS B 1 138 ? -2.242 -27.734 -9.758 1 90.5 138 LYS B O 1
ATOM 4425 N N . ARG B 1 139 ? -1.809 -25.938 -8.625 1 91 139 ARG B N 1
ATOM 4426 C CA . ARG B 1 139 ? -1.196 -26.688 -7.535 1 91 139 ARG B CA 1
ATOM 4427 C C . ARG B 1 139 ? -2.258 -27.297 -6.621 1 91 139 ARG B C 1
ATOM 4429 O O . ARG B 1 139 ? -2.098 -28.406 -6.125 1 91 139 ARG B O 1
ATOM 4436 N N . HIS B 1 140 ? -3.24 -26.578 -6.41 1 93.19 140 HIS B N 1
ATOM 4437 C CA . HIS B 1 140 ? -4.262 -26.969 -5.445 1 93.19 140 HIS B CA 1
ATOM 4438 C C . HIS B 1 140 ? -5.125 -28.109 -5.984 1 93.19 140 HIS B C 1
ATOM 4440 O O . HIS B 1 140 ? -5.504 -29.016 -5.238 1 93.19 140 HIS B O 1
ATOM 4446 N N . LEU B 1 141 ? -5.34 -28 -7.281 1 86.88 141 LEU B N 1
ATOM 4447 C CA . LEU B 1 141 ? -6.254 -28.984 -7.867 1 86.88 141 LEU B CA 1
ATOM 4448 C C . LEU B 1 141 ? -5.496 -30.203 -8.367 1 86.88 141 LEU B C 1
ATOM 4450 O O . LEU B 1 141 ? -4.461 -30.078 -9.023 1 86.88 141 LEU B O 1
ATOM 4454 N N . SER B 1 142 ? -5.543 -31.406 -7.809 1 69.31 142 SER B N 1
ATOM 4455 C CA . SER B 1 142 ? -4.863 -32.656 -8.055 1 69.31 142 SER B CA 1
ATOM 4456 C C . SER B 1 142 ? -4.914 -33.031 -9.531 1 69.31 142 SER B C 1
ATOM 4458 O O . SER B 1 142 ? -3.904 -33.438 -10.109 1 69.31 142 SER B O 1
ATOM 4460 N N . ASN B 1 143 ? -6.031 -33.125 -10.047 1 65.12 143 ASN B N 1
ATOM 4461 C CA . ASN B 1 143 ? -6.242 -33.5 -11.445 1 65.12 143 ASN B CA 1
ATOM 4462 C C . ASN B 1 143 ? -6.957 -32.406 -12.211 1 65.12 143 ASN B C 1
ATOM 4464 O O . ASN B 1 143 ? -8.117 -32.562 -12.602 1 65.12 143 ASN B O 1
ATOM 4468 N N . PRO B 1 144 ? -6.094 -31.391 -12.367 1 64.69 144 PRO B N 1
ATOM 4469 C CA . PRO B 1 144 ? -6.848 -30.219 -12.852 1 64.69 144 PRO B CA 1
ATOM 4470 C C . PRO B 1 144 ? -7.184 -30.312 -14.336 1 64.69 144 PRO B C 1
ATOM 4472 O O . PRO B 1 144 ? -6.355 -30.766 -15.133 1 64.69 144 PRO B O 1
ATOM 4475 N N . ASP B 1 145 ? -8.461 -30.312 -14.586 1 72.31 145 ASP B N 1
ATOM 4476 C CA . ASP B 1 145 ? -8.852 -29.938 -15.945 1 72.31 145 ASP B CA 1
ATOM 4477 C C . ASP B 1 145 ? -8.477 -28.5 -16.25 1 72.31 145 ASP B C 1
ATOM 4479 O O . ASP B 1 145 ? -9.125 -27.562 -15.781 1 72.31 145 ASP B O 1
ATOM 4483 N N . TYR B 1 146 ? -7.363 -28.375 -16.969 1 77.56 146 TYR B N 1
ATOM 4484 C CA . TYR B 1 146 ? -6.785 -27.047 -17.219 1 77.56 146 TYR B CA 1
ATOM 4485 C C . TYR B 1 146 ? -7.773 -26.172 -17.969 1 77.56 146 TYR B C 1
ATOM 4487 O O . TYR B 1 146 ? -7.824 -24.953 -17.734 1 77.56 146 TYR B O 1
ATOM 4495 N N . ASP B 1 147 ? -8.562 -26.859 -18.703 1 78.81 147 ASP B N 1
ATOM 4496 C CA . ASP B 1 147 ? -9.562 -26.078 -19.422 1 78.81 147 ASP B CA 1
ATOM 4497 C C . ASP B 1 147 ? -10.57 -25.453 -18.469 1 78.81 147 ASP B C 1
ATOM 4499 O O . ASP B 1 147 ? -10.992 -24.312 -18.672 1 78.81 147 ASP B O 1
ATOM 4503 N N . LEU B 1 148 ? -10.844 -26.172 -17.562 1 78.69 148 LEU B N 1
ATOM 4504 C CA . LEU B 1 148 ? -11.82 -25.672 -16.594 1 78.69 148 LEU B CA 1
ATOM 4505 C C . LEU B 1 148 ? -11.227 -24.547 -15.758 1 78.69 148 LEU B C 1
ATOM 4507 O O . LEU B 1 148 ? -11.922 -23.578 -15.422 1 78.69 148 LEU B O 1
ATOM 4511 N N . ILE B 1 149 ? -9.992 -24.641 -15.516 1 83.19 149 ILE B N 1
ATOM 4512 C CA . ILE B 1 149 ? -9.305 -23.625 -14.727 1 83.19 149 ILE B CA 1
ATOM 4513 C C . ILE B 1 149 ? -9.242 -22.312 -15.516 1 83.19 149 ILE B C 1
ATOM 4515 O O . ILE B 1 149 ? -9.438 -21.234 -14.953 1 83.19 149 ILE B O 1
ATOM 4519 N N . LEU B 1 150 ? -9.047 -22.5 -16.75 1 89 150 LEU B N 1
ATOM 4520 C CA . LEU B 1 150 ? -8.93 -21.328 -17.609 1 89 150 LEU B CA 1
ATOM 4521 C C . LEU B 1 150 ? -10.289 -20.656 -17.797 1 89 150 LEU B C 1
ATOM 4523 O O . LEU B 1 150 ? -10.367 -19.422 -17.938 1 89 150 LEU B O 1
ATOM 4527 N N . LYS B 1 151 ? -11.273 -21.422 -17.703 1 86.25 151 LYS B N 1
ATOM 4528 C CA . LYS B 1 151 ? -12.633 -20.922 -17.922 1 86.25 151 LYS B CA 1
ATOM 4529 C C . LYS B 1 151 ? -13.07 -19.984 -16.797 1 86.25 151 LYS B C 1
ATOM 4531 O O . LYS B 1 151 ? -13.844 -19.062 -17.016 1 86.25 151 LYS B O 1
ATOM 4536 N N . ILE B 1 152 ? -12.5 -20.141 -15.68 1 87.94 152 ILE B N 1
ATOM 4537 C CA . ILE B 1 152 ? -12.984 -19.406 -14.516 1 87.94 152 ILE B CA 1
ATOM 4538 C C . ILE B 1 152 ? -12.484 -17.969 -14.562 1 87.94 152 ILE B C 1
ATOM 4540 O O . ILE B 1 152 ? -12.984 -17.109 -13.828 1 87.94 152 ILE B O 1
ATOM 4544 N N . GLN B 1 153 ? -11.492 -17.688 -15.336 1 89.94 153 GLN B N 1
ATOM 4545 C CA . GLN B 1 153 ? -10.969 -16.328 -15.414 1 89.94 153 GLN B CA 1
ATOM 4546 C C . GLN B 1 153 ? -11.25 -15.711 -16.781 1 89.94 153 GLN B C 1
ATOM 4548 O O . GLN B 1 153 ? -10.688 -14.664 -17.125 1 89.94 153 GLN B O 1
ATOM 4553 N N . GLU B 1 154 ? -12.133 -16.328 -17.516 1 86.56 154 GLU B N 1
ATOM 4554 C CA . GLU B 1 154 ? -12.461 -15.812 -18.844 1 86.56 154 GLU B CA 1
ATOM 4555 C C . GLU B 1 154 ? -13.047 -14.406 -18.766 1 86.56 154 GLU B C 1
ATOM 4557 O O . GLU B 1 154 ? -13.531 -13.984 -17.719 1 86.56 154 GLU B O 1
ATOM 4562 N N . ASN B 1 155 ? -12.906 -13.703 -19.875 1 88.38 155 ASN B N 1
ATOM 4563 C CA . ASN B 1 155 ? -13.398 -12.328 -19.938 1 88.38 155 ASN B CA 1
ATOM 4564 C C . ASN B 1 155 ? -14.914 -12.289 -20.094 1 88.38 155 ASN B C 1
ATOM 4566 O O . ASN B 1 155 ? -15.438 -11.688 -21.031 1 88.38 155 ASN B O 1
ATOM 4570 N N . LEU B 1 156 ? -15.531 -12.922 -19.219 1 86.06 156 LEU B N 1
ATOM 4571 C CA . LEU B 1 156 ? -16.984 -12.961 -19.094 1 86.06 156 LEU B CA 1
ATOM 4572 C C . LEU B 1 156 ? -17.438 -12.508 -17.703 1 86.06 156 LEU B C 1
ATOM 4574 O O . LEU B 1 156 ? -16.812 -12.875 -16.703 1 86.06 156 LEU B O 1
ATOM 4578 N N . GLU B 1 157 ? -18.484 -11.82 -17.641 1 86.81 157 GLU B N 1
ATOM 4579 C CA . GLU B 1 157 ? -19 -11.305 -16.375 1 86.81 157 GLU B CA 1
ATOM 4580 C C . GLU B 1 157 ? -19.422 -12.438 -15.445 1 86.81 157 GLU B C 1
ATOM 4582 O O . GLU B 1 157 ? -19.391 -12.289 -14.219 1 86.81 157 GLU B O 1
ATOM 4587 N N . SER B 1 158 ? -19.75 -13.523 -16.047 1 86.62 158 SER B N 1
ATOM 4588 C CA . SER B 1 158 ? -20.25 -14.648 -15.258 1 86.62 158 SER B CA 1
ATOM 4589 C C . SER B 1 158 ? -19.109 -15.438 -14.641 1 86.62 158 SER B C 1
ATOM 4591 O O . SER B 1 158 ? -19.312 -16.219 -13.711 1 86.62 158 SER B O 1
ATOM 4593 N N . ALA B 1 159 ? -17.922 -15.328 -15.227 1 90.81 159 ALA B N 1
ATOM 4594 C CA . ALA B 1 159 ? -16.781 -16.047 -14.672 1 90.81 159 ALA B CA 1
ATOM 4595 C C . ALA B 1 159 ? -16.344 -15.43 -13.344 1 90.81 159 ALA B C 1
ATOM 4597 O O . ALA B 1 159 ? -16.125 -14.219 -13.25 1 90.81 159 ALA B O 1
ATOM 4598 N N . PRO B 1 160 ? -16.156 -16.188 -12.344 1 92.62 160 PRO B N 1
ATOM 4599 C CA . PRO B 1 160 ? -15.953 -15.664 -10.992 1 92.62 160 PRO B CA 1
ATOM 4600 C C . PRO B 1 160 ? -14.617 -14.938 -10.82 1 92.62 160 PRO B C 1
ATOM 4602 O O . PRO B 1 160 ? -14.477 -14.086 -9.938 1 92.62 160 PRO B O 1
ATOM 4605 N N . TYR B 1 161 ? -13.656 -15.266 -11.609 1 95 161 TYR B N 1
ATOM 4606 C CA . TYR B 1 161 ? -12.344 -14.656 -11.461 1 95 161 TYR B CA 1
ATOM 4607 C C . TYR B 1 161 ? -11.961 -13.867 -12.703 1 95 161 TYR B C 1
ATOM 4609 O O . TYR B 1 161 ? -10.781 -13.789 -13.055 1 95 161 TYR B O 1
ATOM 4617 N N . SER B 1 162 ? -12.969 -13.336 -13.391 1 94.88 162 SER B N 1
ATOM 4618 C CA . SER B 1 162 ? -12.805 -12.57 -14.625 1 94.88 162 SER B CA 1
ATOM 4619 C C . SER B 1 162 ? -12.297 -11.164 -14.336 1 94.88 162 SER B C 1
ATOM 4621 O O . SER B 1 162 ? -12.367 -10.688 -13.203 1 94.88 162 SER B O 1
ATOM 4623 N N . LEU B 1 163 ? -11.781 -10.602 -15.391 1 96.5 163 LEU B N 1
ATOM 4624 C CA . LEU B 1 163 ? -11.391 -9.195 -15.344 1 96.5 163 LEU B CA 1
ATOM 4625 C C . LEU B 1 163 ? -12.57 -8.32 -14.93 1 96.5 163 LEU B C 1
ATOM 4627 O O . LEU B 1 163 ? -12.391 -7.344 -14.195 1 96.5 163 LEU B O 1
ATOM 4631 N N . HIS B 1 164 ? -13.781 -8.648 -15.344 1 95.06 164 HIS B N 1
ATOM 4632 C CA . HIS B 1 164 ? -14.992 -7.902 -15 1 95.06 164 HIS B CA 1
ATOM 4633 C C . HIS B 1 164 ? -15.227 -7.902 -13.492 1 95.06 164 HIS B C 1
ATOM 4635 O O . HIS B 1 164 ? -15.469 -6.852 -12.898 1 95.06 164 HIS B O 1
ATOM 4641 N N . LYS B 1 165 ? -15.102 -9.094 -12.93 1 94.94 165 LYS B N 1
ATOM 4642 C CA . LYS B 1 165 ? -15.32 -9.227 -11.492 1 94.94 165 LYS B CA 1
ATOM 4643 C C . LYS B 1 165 ? -14.242 -8.492 -10.703 1 94.94 165 LYS B C 1
ATOM 4645 O O . LYS B 1 165 ? -14.531 -7.863 -9.68 1 94.94 165 LYS B O 1
ATOM 4650 N N . ILE B 1 166 ? -13.055 -8.562 -11.195 1 96.56 166 ILE B N 1
ATOM 4651 C CA . ILE B 1 166 ? -11.922 -7.906 -10.539 1 96.56 166 ILE B CA 1
ATOM 4652 C C . ILE B 1 166 ? -12.125 -6.395 -10.562 1 96.56 166 ILE B C 1
ATOM 4654 O O . ILE B 1 166 ? -11.922 -5.719 -9.555 1 96.56 166 ILE B O 1
ATOM 4658 N N . THR B 1 167 ? -12.547 -5.855 -11.688 1 94.56 167 THR B N 1
ATOM 4659 C CA . THR B 1 167 ? -12.758 -4.422 -11.828 1 94.56 167 THR B CA 1
ATOM 4660 C C . THR B 1 167 ? -13.906 -3.953 -10.938 1 94.56 167 THR B C 1
ATOM 4662 O O . THR B 1 167 ? -13.867 -2.85 -10.391 1 94.56 167 THR B O 1
ATOM 4665 N N . GLU B 1 168 ? -14.875 -4.781 -10.781 1 92.88 168 GLU B N 1
ATOM 4666 C CA . GLU B 1 168 ? -15.984 -4.465 -9.891 1 92.88 168 GLU B CA 1
ATOM 4667 C C . GLU B 1 168 ? -15.523 -4.367 -8.445 1 92.88 168 GLU B C 1
ATOM 4669 O O . GLU B 1 168 ? -15.867 -3.416 -7.738 1 92.88 168 GLU B O 1
ATOM 4674 N N . LEU B 1 169 ? -14.711 -5.305 -8.031 1 91.12 169 LEU B N 1
ATOM 4675 C CA . LEU B 1 169 ? -14.219 -5.332 -6.66 1 91.12 169 LEU B CA 1
ATOM 4676 C C . LEU B 1 169 ? -13.211 -4.211 -6.422 1 91.12 169 LEU B C 1
ATOM 4678 O O . LEU B 1 169 ? -13.016 -3.773 -5.285 1 91.12 169 LEU B O 1
ATOM 4682 N N . GLY B 1 170 ? -12.562 -3.768 -7.527 1 89.75 170 GLY B N 1
ATOM 4683 C CA . GLY B 1 170 ? -11.602 -2.678 -7.426 1 89.75 170 GLY B CA 1
ATOM 4684 C C . GLY B 1 170 ? -12.211 -1.392 -6.902 1 89.75 170 GLY B C 1
ATOM 4685 O O . GLY B 1 170 ? -11.523 -0.581 -6.281 1 89.75 170 GLY B O 1
ATOM 4686 N N . LEU B 1 171 ? -13.461 -1.209 -7.035 1 82.5 171 LEU B N 1
ATOM 4687 C CA . LEU B 1 171 ? -14.164 -0.017 -6.574 1 82.5 171 LEU B CA 1
ATOM 4688 C C . LEU B 1 171 ? -14.07 0.116 -5.055 1 82.5 171 LEU B C 1
ATOM 4690 O O . LEU B 1 171 ? -14.031 1.229 -4.527 1 82.5 171 LEU B O 1
ATOM 4694 N N . GLU B 1 172 ? -13.953 -0.991 -4.414 1 79.31 172 GLU B N 1
ATOM 4695 C CA . GLU B 1 172 ? -13.828 -1.008 -2.959 1 79.31 172 GLU B CA 1
ATOM 4696 C C . GLU B 1 172 ? -12.484 -0.447 -2.508 1 79.31 172 GLU B C 1
ATOM 4698 O O . GLU B 1 172 ? -12.336 -0.034 -1.356 1 79.31 172 GLU B O 1
ATOM 4703 N N . TYR B 1 173 ? -11.602 -0.415 -3.404 1 81.81 173 TYR B N 1
ATOM 4704 C CA . TYR B 1 173 ? -10.266 0.072 -3.086 1 81.81 173 TYR B CA 1
ATOM 4705 C C . TYR B 1 173 ? -9.93 1.319 -3.896 1 81.81 173 TYR B C 1
ATOM 4707 O O . TYR B 1 173 ? -8.781 1.521 -4.289 1 81.81 173 TYR B O 1
ATOM 4715 N N . ASP B 1 174 ? -10.961 2.023 -4.219 1 79.38 174 ASP B N 1
ATOM 4716 C CA . ASP B 1 174 ? -10.852 3.322 -4.875 1 79.38 174 ASP B CA 1
ATOM 4717 C C . ASP B 1 174 ? -10.188 3.193 -6.246 1 79.38 174 ASP B C 1
ATOM 4719 O O . ASP B 1 174 ? -9.297 3.971 -6.582 1 79.38 174 ASP B O 1
ATOM 4723 N N . LYS B 1 175 ? -10.539 2.105 -6.938 1 87.44 175 LYS B N 1
ATOM 4724 C CA . LYS B 1 175 ? -10.062 1.921 -8.305 1 87.44 175 LYS B CA 1
ATOM 4725 C C . LYS B 1 175 ? -11.227 1.941 -9.297 1 87.44 175 LYS B C 1
ATOM 4727 O O . LYS B 1 175 ? -12.117 1.095 -9.227 1 87.44 175 LYS B O 1
ATOM 4732 N N . LYS B 1 176 ? -11.148 2.887 -10.211 1 85.38 176 LYS B N 1
ATOM 4733 C CA . LYS B 1 176 ? -12.109 2.928 -11.305 1 85.38 176 LYS B CA 1
ATOM 4734 C C . LYS B 1 176 ? -11.703 1.982 -12.438 1 85.38 176 LYS B C 1
ATOM 4736 O O . LYS B 1 176 ? -10.523 1.661 -12.586 1 85.38 176 LYS B O 1
ATOM 4741 N N . PRO B 1 177 ? -12.781 1.521 -13.188 1 88.5 177 PRO B N 1
ATOM 4742 C CA . PRO B 1 177 ? -12.383 0.777 -14.383 1 88.5 177 PRO B CA 1
ATOM 4743 C C . PRO B 1 177 ? -11.398 1.549 -15.258 1 88.5 177 PRO B C 1
ATOM 4745 O O . PRO B 1 177 ? -11.594 2.742 -15.508 1 88.5 177 PRO B O 1
ATOM 4748 N N . GLY B 1 178 ? -10.344 0.896 -15.586 1 90.25 178 GLY B N 1
ATOM 4749 C CA . GLY B 1 178 ? -9.336 1.555 -16.406 1 90.25 178 GLY B CA 1
ATOM 4750 C C . GLY B 1 178 ? -8.133 2.025 -15.609 1 90.25 178 GLY B C 1
ATOM 4751 O O . GLY B 1 178 ? -7.109 2.402 -16.188 1 90.25 178 GLY B O 1
ATOM 4752 N N . ASP B 1 179 ? -8.281 1.945 -14.305 1 90.25 179 ASP B N 1
ATOM 4753 C CA . ASP B 1 179 ? -7.18 2.389 -13.453 1 90.25 179 ASP B CA 1
ATOM 4754 C C . ASP B 1 179 ? -6.086 1.325 -13.375 1 90.25 179 ASP B C 1
ATOM 4756 O O . ASP B 1 179 ? -6.355 0.135 -13.555 1 90.25 179 ASP B O 1
ATOM 4760 N N . TRP B 1 180 ? -4.934 1.788 -13.141 1 91.56 180 TRP B N 1
ATOM 4761 C CA . TRP B 1 180 ? -3.818 0.887 -12.859 1 91.56 180 TRP B CA 1
ATOM 4762 C C . TRP B 1 180 ? -3.877 0.371 -11.43 1 91.56 180 TRP B C 1
ATOM 4764 O O . TRP B 1 180 ? -4.273 1.101 -10.516 1 91.56 180 TRP B O 1
ATOM 4774 N N . TYR B 1 181 ? -3.518 -0.901 -11.312 1 93.25 181 TYR B N 1
ATOM 4775 C CA . TYR B 1 181 ? -3.455 -1.505 -9.984 1 93.25 181 TYR B CA 1
ATOM 4776 C C . TYR B 1 181 ? -2.01 -1.684 -9.539 1 93.25 181 TYR B C 1
ATOM 4778 O O . TYR B 1 181 ? -1.135 -1.995 -10.352 1 93.25 181 TYR B O 1
ATOM 4786 N N . SER B 1 182 ? -1.794 -1.468 -8.25 1 91.56 182 SER B N 1
ATOM 4787 C CA . SER B 1 182 ? -0.531 -1.899 -7.66 1 91.56 182 SER B CA 1
ATOM 4788 C C . SER B 1 182 ? -0.557 -3.387 -7.328 1 91.56 182 SER B C 1
ATOM 4790 O O . SER B 1 182 ? -1.628 -3.988 -7.227 1 91.56 182 SER B O 1
ATOM 4792 N N . PRO B 1 183 ? 0.64 -3.932 -7.098 1 95.56 183 PRO B N 1
ATOM 4793 C CA . PRO B 1 183 ? 0.681 -5.332 -6.664 1 95.56 183 PRO B CA 1
ATOM 4794 C C . PRO B 1 183 ? -0.091 -5.57 -5.367 1 95.56 183 PRO B C 1
ATOM 4796 O O . PRO B 1 183 ? -0.834 -6.547 -5.258 1 95.56 183 PRO B O 1
ATOM 4799 N N . SER B 1 184 ? 0.023 -4.664 -4.434 1 92.88 184 SER B N 1
ATOM 4800 C CA . SER B 1 184 ? -0.677 -4.812 -3.16 1 92.88 184 SER B CA 1
ATOM 4801 C C . SER B 1 184 ? -2.189 -4.762 -3.352 1 92.88 184 SER B C 1
ATOM 4803 O O . SER B 1 184 ? -2.92 -5.57 -2.777 1 92.88 184 SER B O 1
ATOM 4805 N N . THR B 1 185 ? -2.594 -3.777 -4.113 1 91.75 185 THR B N 1
ATOM 4806 C CA . THR B 1 185 ? -4.023 -3.652 -4.379 1 91.75 185 THR B CA 1
ATOM 4807 C C . THR B 1 185 ? -4.566 -4.926 -5.02 1 91.75 185 THR B C 1
ATOM 4809 O O . THR B 1 185 ? -5.641 -5.406 -4.645 1 91.75 185 THR B O 1
ATOM 4812 N N . MET B 1 186 ? -3.811 -5.43 -5.938 1 96.25 186 MET B N 1
ATOM 4813 C CA . MET B 1 186 ? -4.242 -6.664 -6.594 1 96.25 186 MET B CA 1
ATOM 4814 C C . MET B 1 186 ? -4.328 -7.809 -5.59 1 96.25 186 MET B C 1
ATOM 4816 O O . MET B 1 186 ? -5.227 -8.648 -5.68 1 96.25 186 MET B O 1
ATOM 4820 N N . GLY B 1 187 ? -3.4 -7.895 -4.684 1 96.88 187 GLY B N 1
ATOM 4821 C CA . GLY B 1 187 ? -3.451 -8.898 -3.637 1 96.88 187 GLY B CA 1
ATOM 4822 C C . GLY B 1 187 ? -4.715 -8.828 -2.803 1 96.88 187 GLY B C 1
ATOM 4823 O O . GLY B 1 187 ? -5.344 -9.859 -2.529 1 96.88 187 GLY B O 1
ATOM 4824 N N . TYR B 1 188 ? -5.094 -7.66 -2.422 1 93.44 188 TYR B N 1
ATOM 4825 C CA . TYR B 1 188 ? -6.309 -7.469 -1.636 1 93.44 188 TYR B CA 1
ATOM 4826 C C . TYR B 1 188 ? -7.543 -7.887 -2.428 1 93.44 188 TYR B C 1
ATOM 4828 O O . TYR B 1 188 ? -8.445 -8.539 -1.889 1 93.44 188 TYR B O 1
ATOM 4836 N N . ILE B 1 189 ? -7.512 -7.531 -3.66 1 94.19 189 ILE B N 1
ATOM 4837 C CA . ILE B 1 189 ? -8.656 -7.848 -4.504 1 94.19 189 ILE B CA 1
ATOM 4838 C C . ILE B 1 189 ? -8.758 -9.359 -4.695 1 94.19 189 ILE B C 1
ATOM 4840 O O . ILE B 1 189 ? -9.852 -9.922 -4.691 1 94.19 189 ILE B O 1
ATOM 4844 N N . LEU B 1 190 ? -7.637 -10.039 -4.898 1 96.38 190 LEU B N 1
ATOM 4845 C CA . LEU B 1 190 ? -7.637 -11.492 -5.016 1 96.38 190 LEU B CA 1
ATOM 4846 C C . LEU B 1 190 ? -8.242 -12.141 -3.775 1 96.38 190 LEU B C 1
ATOM 4848 O O . LEU B 1 190 ? -8.969 -13.125 -3.877 1 96.38 190 LEU B O 1
ATOM 4852 N N . THR B 1 191 ? -7.91 -11.594 -2.65 1 94.75 191 THR B N 1
ATOM 4853 C CA . THR B 1 191 ? -8.469 -12.094 -1.398 1 94.75 191 THR B CA 1
ATOM 4854 C C . THR B 1 191 ? -9.984 -11.977 -1.393 1 94.75 191 THR B C 1
ATOM 4856 O O . THR B 1 191 ? -10.688 -12.922 -1.031 1 94.75 191 THR B O 1
ATOM 4859 N N . LEU B 1 192 ? -10.492 -10.836 -1.806 1 92.06 192 LEU B N 1
ATOM 4860 C CA . LEU B 1 192 ? -11.93 -10.625 -1.875 1 92.06 192 LEU B CA 1
ATOM 4861 C C . LEU B 1 192 ? -12.57 -11.562 -2.893 1 92.06 192 LEU B C 1
ATOM 4863 O O . LEU B 1 192 ? -13.672 -12.078 -2.668 1 92.06 192 LEU B O 1
ATOM 4867 N N . LEU B 1 193 ? -11.875 -11.742 -3.971 1 93.19 193 LEU B N 1
ATOM 4868 C CA . LEU B 1 193 ? -12.367 -12.625 -5.02 1 93.19 193 LEU B CA 1
ATOM 4869 C C . LEU B 1 193 ? -12.57 -14.039 -4.488 1 93.19 193 LEU B C 1
ATOM 4871 O O . LEU B 1 193 ? -13.602 -14.664 -4.742 1 93.19 193 LEU B O 1
ATOM 4875 N N . LEU B 1 194 ? -11.625 -14.508 -3.797 1 94.06 194 LEU B N 1
ATOM 4876 C CA . LEU B 1 194 ? -11.648 -15.859 -3.256 1 94.06 194 LEU B CA 1
ATOM 4877 C C . LEU B 1 194 ? -12.68 -15.977 -2.139 1 94.06 194 LEU B C 1
ATOM 4879 O O . LEU B 1 194 ? -13.234 -17.062 -1.908 1 94.06 194 LEU B O 1
ATOM 4883 N N . GLU B 1 195 ? -12.93 -14.922 -1.434 1 90.38 195 GLU B N 1
ATOM 4884 C CA . GLU B 1 195 ? -13.984 -14.914 -0.42 1 90.38 195 GLU B CA 1
ATOM 4885 C C . GLU B 1 195 ? -15.367 -14.953 -1.06 1 90.38 195 GLU B C 1
ATOM 4887 O O . GLU B 1 195 ? -16.266 -15.633 -0.561 1 90.38 195 GLU B O 1
ATOM 4892 N N . ASN B 1 196 ? -15.508 -14.211 -2.127 1 89.31 196 ASN B N 1
ATOM 4893 C CA . ASN B 1 196 ? -16.781 -14.133 -2.822 1 89.31 196 ASN B CA 1
ATOM 4894 C C . ASN B 1 196 ? -17.094 -15.414 -3.592 1 89.31 196 ASN B C 1
ATOM 4896 O O . ASN B 1 196 ? -18.25 -15.773 -3.768 1 89.31 196 ASN B O 1
ATOM 4900 N N . SER B 1 197 ? -16.078 -16.016 -4.129 1 92.19 197 SER B N 1
ATOM 4901 C CA . SER B 1 197 ? -16.172 -17.297 -4.844 1 92.19 197 SER B CA 1
ATOM 4902 C C . SER B 1 197 ? -15.18 -18.312 -4.297 1 92.19 197 SER B C 1
ATOM 4904 O O . SER B 1 197 ? -14.18 -18.625 -4.949 1 92.19 197 SER B O 1
ATOM 4906 N N . PRO B 1 198 ? -15.617 -18.922 -3.213 1 92.56 198 PRO B N 1
ATOM 4907 C CA . PRO B 1 198 ? -14.68 -19.797 -2.52 1 92.56 198 PRO B CA 1
ATOM 4908 C C . PRO B 1 198 ? -14.359 -21.062 -3.316 1 92.56 198 PRO B C 1
ATOM 4910 O O . PRO B 1 198 ? -15.211 -21.562 -4.055 1 92.56 198 PRO B O 1
ATOM 4913 N N . ILE B 1 199 ? -13.18 -21.484 -3.213 1 91.19 199 ILE B N 1
ATOM 4914 C CA . ILE B 1 199 ? -12.727 -22.766 -3.738 1 91.19 199 ILE B CA 1
ATOM 4915 C C . ILE B 1 199 ? -12.672 -23.797 -2.613 1 91.19 199 ILE B C 1
ATOM 4917 O O . ILE B 1 199 ? -12.219 -23.5 -1.509 1 91.19 199 ILE B O 1
ATOM 4921 N N . ALA B 1 200 ? -13.117 -24.969 -2.887 1 90.56 200 ALA B N 1
ATOM 4922 C CA . ALA B 1 200 ? -13.203 -26 -1.865 1 90.56 200 ALA B CA 1
ATOM 4923 C C . ALA B 1 200 ? -11.828 -26.297 -1.264 1 90.56 200 ALA B C 1
ATOM 4925 O O . ALA B 1 200 ? -10.844 -26.453 -1.991 1 90.56 200 ALA B O 1
ATOM 4926 N N . LYS B 1 201 ? -11.742 -26.281 0.064 1 92.56 201 LYS B N 1
ATOM 4927 C CA . LYS B 1 201 ? -10.578 -26.672 0.853 1 92.56 201 LYS B CA 1
ATOM 4928 C C . LYS B 1 201 ? -9.414 -25.703 0.63 1 92.56 201 LYS B C 1
ATOM 4930 O O . LYS B 1 201 ? -8.25 -26.109 0.689 1 92.56 201 LYS B O 1
ATOM 4935 N N . LEU B 1 202 ? -9.75 -24.547 0.195 1 95.5 202 LEU B N 1
ATOM 4936 C CA . LEU B 1 202 ? -8.742 -23.516 0.021 1 95.5 202 LEU B CA 1
ATOM 4937 C C . LEU B 1 202 ? -9.156 -22.234 0.745 1 95.5 202 LEU B C 1
ATOM 4939 O O . LEU B 1 202 ? -10.266 -21.734 0.543 1 95.5 202 LEU B O 1
ATOM 4943 N N . LYS B 1 203 ? -8.289 -21.766 1.663 1 95.94 203 LYS B N 1
ATOM 4944 C CA . LYS B 1 203 ? -8.492 -20.484 2.342 1 95.94 203 LYS B CA 1
ATOM 4945 C C . LYS B 1 203 ? -7.375 -19.5 2.012 1 95.94 203 LYS B C 1
ATOM 4947 O O . LYS B 1 203 ? -6.285 -19.906 1.603 1 95.94 203 LYS B O 1
ATOM 4952 N N . CYS B 1 204 ? -7.707 -18.25 2.062 1 96.44 204 CYS B N 1
ATOM 4953 C CA . CYS B 1 204 ? -6.75 -17.219 1.7 1 96.44 204 CYS B CA 1
ATOM 4954 C C . CYS B 1 204 ? -6.418 -16.344 2.902 1 96.44 204 CYS B C 1
ATOM 4956 O O . CYS B 1 204 ? -7.301 -15.992 3.686 1 96.44 204 CYS B O 1
ATOM 4958 N N . PHE B 1 205 ? -5.191 -16.109 3.135 1 95.81 205 PHE B N 1
ATOM 4959 C CA . PHE B 1 205 ? -4.664 -15.164 4.113 1 95.81 205 PHE B CA 1
ATOM 4960 C C . PHE B 1 205 ? -3.797 -14.109 3.438 1 95.81 205 PHE B C 1
ATOM 4962 O O . PHE B 1 205 ? -2.908 -14.438 2.65 1 95.81 205 PHE B O 1
ATOM 4969 N N . ILE B 1 206 ? -4.027 -12.875 3.699 1 96.44 206 ILE B N 1
ATOM 4970 C CA . ILE B 1 206 ? -3.139 -11.828 3.201 1 96.44 206 ILE B CA 1
ATOM 4971 C C . ILE B 1 206 ? -2.539 -11.055 4.375 1 96.44 206 ILE B C 1
ATOM 4973 O O . ILE B 1 206 ? -3.254 -10.664 5.297 1 96.44 206 ILE B O 1
ATOM 4977 N N . SER B 1 207 ? -1.239 -10.898 4.332 1 94.38 207 SER B N 1
ATOM 4978 C CA . SER B 1 207 ? -0.534 -10.211 5.406 1 94.38 207 SER B CA 1
ATOM 4979 C C . SER B 1 207 ? -0.767 -8.703 5.348 1 94.38 207 SER B C 1
ATOM 4981 O O . SER B 1 207 ? -0.782 -8.117 4.262 1 94.38 207 SER B O 1
ATOM 4983 N N . MET B 1 208 ? -1.031 -8.133 6.48 1 88.38 208 MET B N 1
ATOM 4984 C CA . MET B 1 208 ? -0.996 -6.684 6.645 1 88.38 208 MET B CA 1
ATOM 4985 C C . MET B 1 208 ? 0.346 -6.234 7.211 1 88.38 208 MET B C 1
ATOM 4987 O O . MET B 1 208 ? 0.792 -6.742 8.242 1 88.38 208 MET B O 1
ATOM 4991 N N . ASN B 1 209 ? 1.018 -5.387 6.559 1 89.38 209 ASN B N 1
ATOM 4992 C CA . ASN B 1 209 ? 2.285 -4.824 7.012 1 89.38 209 ASN B CA 1
ATOM 4993 C C . ASN B 1 209 ? 3.365 -5.898 7.125 1 89.38 209 ASN B C 1
ATOM 4995 O O . ASN B 1 209 ? 4.125 -5.918 8.094 1 89.38 209 ASN B O 1
ATOM 4999 N N . CYS B 1 210 ? 3.342 -6.934 6.238 1 92.44 210 CYS B N 1
ATOM 5000 C CA . CYS B 1 210 ? 4.348 -7.98 6.098 1 92.44 210 CYS B CA 1
ATOM 5001 C C . CYS B 1 210 ? 4.371 -8.883 7.328 1 92.44 210 CYS B C 1
ATOM 5003 O O . CYS B 1 210 ? 5.391 -9.508 7.625 1 92.44 210 CYS B O 1
ATOM 5005 N N . ALA B 1 211 ? 3.311 -8.977 8.078 1 90.5 211 ALA B N 1
ATOM 5006 C CA . ALA B 1 211 ? 3.232 -9.82 9.266 1 90.5 211 ALA B CA 1
ATOM 5007 C C . ALA B 1 211 ? 2.279 -10.992 9.039 1 90.5 211 ALA B C 1
ATOM 5009 O O . ALA B 1 211 ? 1.161 -10.805 8.555 1 90.5 211 ALA B O 1
ATOM 5010 N N . LEU B 1 212 ? 2.807 -12.172 9.289 1 93.75 212 LEU B N 1
ATOM 5011 C CA . LEU B 1 212 ? 1.981 -13.375 9.289 1 93.75 212 LEU B CA 1
ATOM 5012 C C . LEU B 1 212 ? 1.604 -13.781 10.711 1 93.75 212 LEU B C 1
ATOM 5014 O O . LEU B 1 212 ? 2.479 -13.992 11.555 1 93.75 212 LEU B O 1
ATOM 5018 N N . TYR B 1 213 ? 0.387 -13.898 10.938 1 87.75 213 TYR B N 1
ATOM 5019 C CA . TYR B 1 213 ? -0.088 -14.273 12.266 1 87.75 213 TYR B CA 1
ATOM 5020 C C . TYR B 1 213 ? -0.388 -15.766 12.328 1 87.75 213 TYR B C 1
ATOM 5022 O O . TYR B 1 213 ? -1.329 -16.25 11.695 1 87.75 213 TYR B O 1
ATOM 5030 N N . ARG B 1 214 ? 0.376 -16.406 13.117 1 88.44 214 ARG B N 1
ATOM 5031 C CA . ARG B 1 214 ? 0.29 -17.844 13.227 1 88.44 214 ARG B CA 1
ATOM 5032 C C . ARG B 1 214 ? -1.12 -18.281 13.609 1 88.44 214 ARG B C 1
ATOM 5034 O O . ARG B 1 214 ? -1.67 -19.219 13.023 1 88.44 214 ARG B O 1
ATOM 5041 N N . ASP B 1 215 ? -1.636 -17.641 14.602 1 83.25 215 ASP B N 1
ATOM 5042 C CA . ASP B 1 215 ? -2.951 -18.016 15.102 1 83.25 215 ASP B CA 1
ATOM 5043 C C . ASP B 1 215 ? -4.016 -17.891 14.023 1 83.25 215 ASP B C 1
ATOM 5045 O O . ASP B 1 215 ? -4.883 -18.75 13.875 1 83.25 215 ASP B O 1
ATOM 5049 N N . GLN B 1 216 ? -3.971 -16.875 13.266 1 85.75 216 GLN B N 1
ATOM 5050 C CA . GLN B 1 216 ? -4.934 -16.656 12.188 1 85.75 216 GLN B CA 1
ATOM 5051 C C . GLN B 1 216 ? -4.773 -17.719 11.094 1 85.75 216 GLN B C 1
ATOM 5053 O O . GLN B 1 216 ? -5.766 -18.266 10.609 1 85.75 216 GLN B O 1
ATOM 5058 N N . ILE B 1 217 ? -3.557 -17.984 10.711 1 91.88 217 ILE B N 1
ATOM 5059 C CA . ILE B 1 217 ? -3.277 -18.938 9.641 1 91.88 217 ILE B CA 1
ATOM 5060 C C . ILE B 1 217 ? -3.715 -20.344 10.062 1 91.88 217 ILE B C 1
ATOM 5062 O O . ILE B 1 217 ? -4.371 -21.047 9.297 1 91.88 217 ILE B O 1
ATOM 5066 N N . LEU B 1 218 ? -3.426 -20.672 11.32 1 87 218 LEU B N 1
ATOM 5067 C CA . LEU B 1 218 ? -3.781 -22 11.805 1 87 218 LEU B CA 1
ATOM 5068 C C . LEU B 1 218 ? -5.293 -22.141 11.961 1 87 218 LEU B C 1
ATOM 5070 O O . LEU B 1 218 ? -5.852 -23.203 11.719 1 87 218 LEU B O 1
ATOM 5074 N N . SER B 1 219 ? -5.945 -21.078 12.375 1 85.12 219 SER B N 1
ATOM 5075 C CA . SER B 1 219 ? -7.398 -21.109 12.484 1 85.12 219 SER B CA 1
ATOM 5076 C C . SER B 1 219 ? -8.055 -21.344 11.125 1 85.12 219 SER B C 1
ATOM 5078 O O . SER B 1 219 ? -9.117 -21.953 11.039 1 85.12 219 SER B O 1
ATOM 5080 N N . LEU B 1 220 ? -7.48 -20.844 10.086 1 89.94 220 LEU B N 1
ATOM 5081 C CA . LEU B 1 220 ? -7.984 -21.047 8.734 1 89.94 220 LEU B CA 1
ATOM 5082 C C . LEU B 1 220 ? -7.715 -22.469 8.258 1 89.94 220 LEU B C 1
ATOM 5084 O O . LEU B 1 220 ? -8.531 -23.047 7.539 1 89.94 220 LEU B O 1
ATOM 5088 N N . ALA B 1 221 ? -6.617 -22.938 8.648 1 92.19 221 ALA B N 1
ATOM 5089 C CA . ALA B 1 221 ? -6.152 -24.234 8.156 1 92.19 221 ALA B CA 1
ATOM 5090 C C . ALA B 1 221 ? -6.895 -25.375 8.836 1 92.19 221 ALA B C 1
ATOM 5092 O O . ALA B 1 221 ? -7.27 -26.359 8.188 1 92.19 221 ALA B O 1
ATOM 5093 N N . TYR B 1 222 ? -7.125 -25.156 10.164 1 84.44 222 TYR B N 1
ATOM 5094 C CA . TYR B 1 222 ? -7.695 -26.25 10.945 1 84.44 222 TYR B CA 1
ATOM 5095 C C . TYR B 1 222 ? -9.203 -26.078 11.086 1 84.44 222 TYR B C 1
ATOM 5097 O O . TYR B 1 222 ? -9.711 -24.969 11.211 1 84.44 222 TYR B O 1
ATOM 5105 N N . ASN B 1 223 ? -9.969 -27.016 10.688 1 68.94 223 ASN B N 1
ATOM 5106 C CA . ASN B 1 223 ? -11.383 -27.062 11.031 1 68.94 223 ASN B CA 1
ATOM 5107 C C . ASN B 1 223 ? -11.602 -27.656 12.414 1 68.94 223 ASN B C 1
ATOM 5109 O O . ASN B 1 223 ? -11.156 -28.781 12.688 1 68.94 223 ASN B O 1
ATOM 5113 N N . PHE B 1 224 ? -11.93 -26.625 13.281 1 53.75 224 PHE B N 1
ATOM 5114 C CA . PHE B 1 224 ? -12.227 -27.141 14.617 1 53.75 224 PHE B CA 1
ATOM 5115 C C . PHE B 1 224 ? -13.641 -27.703 14.672 1 53.75 224 PHE B C 1
ATOM 5117 O O . PHE B 1 224 ? -14.594 -27.031 14.266 1 53.75 224 PHE B O 1
ATOM 5124 N N . SER B 1 225 ? -13.938 -28.781 14.172 1 46.91 225 SER B N 1
ATOM 5125 C CA . SER B 1 225 ? -15.297 -29.281 14.312 1 46.91 225 SER B CA 1
ATOM 5126 C C . SER B 1 225 ? -15.828 -29.047 15.727 1 46.91 225 SER B C 1
ATOM 5128 O O . SER B 1 225 ? -15.156 -29.359 16.703 1 46.91 225 SER B O 1
ATOM 5130 N N . VAL B 1 226 ? -16.641 -28.016 15.828 1 44.94 226 VAL B N 1
ATOM 5131 C CA . VAL B 1 226 ? -17.359 -27.734 17.062 1 44.94 226 VAL B CA 1
ATOM 5132 C C . VAL B 1 226 ? -17.719 -29.062 17.75 1 44.94 226 VAL B C 1
ATOM 5134 O O . VAL B 1 226 ? -17.625 -29.172 18.984 1 44.94 226 VAL B O 1
ATOM 5137 N N . ASP B 1 227 ? -18.375 -29.891 17.047 1 44.78 227 ASP B N 1
ATOM 5138 C CA . ASP B 1 227 ? -18.828 -31.156 17.594 1 44.78 227 ASP B CA 1
ATOM 5139 C C . ASP B 1 227 ? -17.688 -31.891 18.312 1 44.78 227 ASP B C 1
ATOM 5141 O O . ASP B 1 227 ? -17.891 -32.5 19.359 1 44.78 227 ASP B O 1
ATOM 5145 N N . MET B 1 228 ? -16.547 -31.766 17.781 1 43.34 228 MET B N 1
ATOM 5146 C CA . MET B 1 228 ? -15.422 -32.469 18.391 1 43.34 228 MET B CA 1
ATOM 5147 C C . MET B 1 228 ? -14.977 -31.75 19.672 1 43.34 228 MET B C 1
ATOM 5149 O O . MET B 1 228 ? -14.609 -32.406 20.656 1 43.34 228 MET B O 1
ATOM 5153 N N . ILE B 1 229 ? -15.023 -30.391 19.594 1 46.62 229 ILE B N 1
ATOM 5154 C CA . ILE B 1 229 ? -14.695 -29.656 20.812 1 46.62 229 ILE B CA 1
ATOM 5155 C C . ILE B 1 229 ? -15.688 -30.016 21.922 1 46.62 229 ILE B C 1
ATOM 5157 O O . ILE B 1 229 ? -15.297 -30.219 23.062 1 46.62 229 ILE B O 1
ATOM 5161 N N . LYS B 1 230 ? -16.953 -30 21.562 1 47.56 230 LYS B N 1
ATOM 5162 C CA . LYS B 1 230 ? -17.969 -30.359 22.531 1 47.56 230 LYS B CA 1
ATOM 5163 C C . LYS B 1 230 ? -17.781 -31.797 23.031 1 47.56 230 LYS B C 1
ATOM 5165 O O . LYS B 1 230 ? -18.062 -32.094 24.188 1 47.56 230 LYS B O 1
ATOM 5170 N N . SER B 1 231 ? -17.578 -32.688 22.141 1 45.5 231 SER B N 1
ATOM 5171 C CA . SER B 1 231 ? -17.516 -34.094 22.562 1 45.5 231 SER B CA 1
ATOM 5172 C C . SER B 1 231 ? -16.312 -34.344 23.469 1 45.5 231 SER B C 1
ATOM 5174 O O . SER B 1 231 ? -16.312 -35.281 24.25 1 45.5 231 SER B O 1
ATOM 5176 N N . VAL B 1 232 ? -15.211 -33.5 23.266 1 44.47 232 VAL B N 1
ATOM 5177 C CA . VAL B 1 232 ? -13.992 -33.844 23.984 1 44.47 232 VAL B CA 1
ATOM 5178 C C . VAL B 1 232 ? -14 -33.188 25.375 1 44.47 232 VAL B C 1
ATOM 5180 O O . VAL B 1 232 ? -13.484 -33.75 26.328 1 44.47 232 VAL B O 1
ATOM 5183 N N . CYS B 1 233 ? -14.359 -31.828 25.609 1 44.56 233 CYS B N 1
ATOM 5184 C CA . CYS B 1 233 ? -14.234 -31.297 26.953 1 44.56 233 CYS B CA 1
ATOM 5185 C C . CYS B 1 233 ? -15.5 -30.562 27.375 1 44.56 233 CYS B C 1
ATOM 5187 O O . CYS B 1 233 ? -15.969 -29.672 26.672 1 44.56 233 CYS B O 1
ATOM 5189 N N . LYS B 1 234 ? -16.375 -31.156 28.172 1 48.12 234 LYS B N 1
ATOM 5190 C CA . LYS B 1 234 ? -17.562 -30.609 28.812 1 48.12 234 LYS B CA 1
ATOM 5191 C C . LYS B 1 234 ? -17.234 -29.281 29.516 1 48.12 234 LYS B C 1
ATOM 5193 O O . LYS B 1 234 ? -18.141 -28.594 29.984 1 48.12 234 LYS B O 1
ATOM 5198 N N . CYS B 1 235 ? -15.992 -29.047 29.875 1 46.72 235 CYS B N 1
ATOM 5199 C CA . CYS B 1 235 ? -15.633 -27.859 30.641 1 46.72 235 CYS B CA 1
ATOM 5200 C C . CYS B 1 235 ? -15.656 -26.609 29.781 1 46.72 235 CYS B C 1
ATOM 5202 O O . CYS B 1 235 ? -15.531 -25.5 30.281 1 46.72 235 CYS B O 1
ATOM 5204 N N . ILE B 1 236 ? -15.453 -26.734 28.5 1 44.19 236 ILE B N 1
ATOM 5205 C CA . ILE B 1 236 ? -15.328 -25.531 27.688 1 44.19 236 ILE B CA 1
ATOM 5206 C C . ILE B 1 236 ? -16.703 -24.906 27.469 1 44.19 236 ILE B C 1
ATOM 5208 O O . ILE B 1 236 ? -17.625 -25.578 26.984 1 44.19 236 ILE B O 1
ATOM 5212 N N . PRO B 1 237 ? -17.109 -23.844 28.188 1 42.69 237 PRO B N 1
ATOM 5213 C CA . PRO B 1 237 ? -18.391 -23.203 27.906 1 42.69 237 PRO B CA 1
ATOM 5214 C C . PRO B 1 237 ? -18.656 -23.062 26.422 1 42.69 237 PRO B C 1
ATOM 5216 O O . PRO B 1 237 ? -17.734 -23.078 25.609 1 42.69 237 PRO B O 1
ATOM 5219 N N . ASN B 1 238 ? -20 -23.234 25.922 1 40.59 238 ASN B N 1
ATOM 5220 C CA . ASN B 1 238 ? -20.594 -23.141 24.594 1 40.59 238 ASN B CA 1
ATOM 5221 C C . ASN B 1 238 ? -19.922 -22.062 23.75 1 40.59 238 ASN B C 1
ATOM 5223 O O . ASN B 1 238 ? -19.859 -22.203 22.516 1 40.59 238 ASN B O 1
ATOM 5227 N N . GLU B 1 239 ? -19.578 -21.094 24.312 1 38.12 239 GLU B N 1
ATOM 5228 C CA . GLU B 1 239 ? -19.219 -19.906 23.547 1 38.12 239 GLU B CA 1
ATOM 5229 C C . GLU B 1 239 ? -17.859 -20.062 22.891 1 38.12 239 GLU B C 1
ATOM 5231 O O . GLU B 1 239 ? -17.484 -19.266 22.016 1 38.12 239 GLU B O 1
ATOM 5236 N N . TYR B 1 240 ? -17 -21.031 23.5 1 38.91 240 TYR B N 1
ATOM 5237 C CA . TYR B 1 240 ? -15.656 -21.141 22.969 1 38.91 240 TYR B CA 1
ATOM 5238 C C . TYR B 1 240 ? -15.531 -22.344 22.031 1 38.91 240 TYR B C 1
ATOM 5240 O O . TYR B 1 240 ? -14.43 -22.844 21.812 1 38.91 240 TYR B O 1
ATOM 5248 N N . GLU B 1 241 ? -16.625 -22.969 21.469 1 36.5 241 GLU B N 1
ATOM 5249 C CA . GLU B 1 241 ? -16.781 -24.109 20.562 1 36.5 241 GLU B CA 1
ATOM 5250 C C . GLU B 1 241 ? -15.641 -24.172 19.547 1 36.5 241 GLU B C 1
ATOM 5252 O O . GLU B 1 241 ? -15.188 -25.266 19.188 1 36.5 241 GLU B O 1
ATOM 5257 N N . ASP B 1 242 ? -15.281 -23.219 18.969 1 35.97 242 ASP B N 1
ATOM 5258 C CA . ASP B 1 242 ? -14.594 -23.328 17.688 1 35.97 242 ASP B CA 1
ATOM 5259 C C . ASP B 1 242 ? -13.086 -23.453 17.875 1 35.97 242 ASP B C 1
ATOM 5261 O O . ASP B 1 242 ? -12.328 -23.453 16.906 1 35.97 242 ASP B O 1
ATOM 5265 N N . LEU B 1 243 ? -12.508 -23.266 19.266 1 39.78 243 LEU B N 1
ATOM 5266 C CA . LEU B 1 243 ? -11.047 -23.188 19.281 1 39.78 243 LEU B CA 1
ATOM 5267 C C . LEU B 1 243 ? -10.438 -24.531 19.625 1 39.78 243 LEU B C 1
ATOM 5269 O O . LEU B 1 243 ? -11.047 -25.344 20.344 1 39.78 243 LEU B O 1
ATOM 5273 N N . GLY B 1 244 ? -9.992 -25.422 18.906 1 39.66 244 GLY B N 1
ATOM 5274 C CA . GLY B 1 244 ? -9.266 -26.672 19.031 1 39.66 244 GLY B CA 1
ATOM 5275 C C . GLY B 1 244 ? -8.531 -26.797 20.344 1 39.66 244 GLY B C 1
ATOM 5276 O O . GLY B 1 244 ? -7.484 -27.453 20.406 1 39.66 244 GLY B O 1
ATOM 5277 N N . ILE B 1 245 ? -8.797 -26.047 21.484 1 43.09 245 ILE B N 1
ATOM 5278 C CA . ILE B 1 245 ? -8.234 -25.797 22.797 1 43.09 245 ILE B CA 1
ATOM 5279 C C . ILE B 1 245 ? -8.469 -27 23.703 1 43.09 245 ILE B C 1
ATOM 5281 O O . ILE B 1 245 ? -9.516 -27.656 23.625 1 43.09 245 ILE B O 1
ATOM 5285 N N . MET B 1 246 ? -7.34 -27.719 24.172 1 43.69 246 MET B N 1
ATOM 5286 C CA . MET B 1 246 ? -7.5 -28.609 25.312 1 43.69 246 MET B CA 1
ATOM 5287 C C . MET B 1 246 ? -8.336 -27.953 26.406 1 43.69 246 MET B C 1
ATOM 5289 O O . MET B 1 246 ? -8.188 -26.766 26.672 1 43.69 246 MET B O 1
ATOM 5293 N N . CYS B 1 247 ? -9.297 -28.578 26.891 1 46.25 247 CYS B N 1
ATOM 5294 C CA . CYS B 1 247 ? -10.164 -28.109 27.953 1 46.25 247 CYS B CA 1
ATOM 5295 C C . CYS B 1 247 ? -9.383 -27.891 29.25 1 46.25 247 CYS B C 1
ATOM 5297 O O . CYS B 1 247 ? -8.742 -28.812 29.75 1 46.25 247 CYS B O 1
ATOM 5299 N N . GLY B 1 248 ? -8.836 -26.625 29.5 1 47.12 248 GLY B N 1
ATOM 5300 C CA . GLY B 1 248 ? -8.188 -26.328 30.781 1 47.12 248 GLY B CA 1
ATOM 5301 C C . GLY B 1 248 ? -8.93 -26.922 31.969 1 47.12 248 GLY B C 1
ATOM 5302 O O . GLY B 1 248 ? -8.359 -27.047 33.062 1 47.12 248 GLY B O 1
ATOM 5303 N N . GLY B 1 249 ? -10.219 -26.984 31.891 1 44.75 249 GLY B N 1
ATOM 5304 C CA . GLY B 1 249 ? -10.945 -27.531 33.031 1 44.75 249 GLY B CA 1
ATOM 5305 C C . GLY B 1 249 ? -10.711 -29.016 33.219 1 44.75 249 GLY B C 1
ATOM 5306 O O . GLY B 1 249 ? -10.289 -29.438 34.312 1 44.75 249 GLY B O 1
ATOM 5307 N N . CYS B 1 250 ? -11.148 -29.828 32.312 1 47.22 250 CYS B N 1
ATOM 5308 C CA . CYS B 1 250 ? -11.109 -31.25 32.594 1 47.22 250 CYS B CA 1
ATOM 5309 C C . CYS B 1 250 ? -9.883 -31.906 31.969 1 47.22 250 CYS B C 1
ATOM 5311 O O . CYS B 1 250 ? -9.641 -33.094 32.156 1 47.22 250 CYS B O 1
ATOM 5313 N N . GLY B 1 251 ? -8.977 -31.188 31.406 1 46.28 251 GLY B N 1
ATOM 5314 C CA . GLY B 1 251 ? -7.727 -31.719 30.891 1 46.28 251 GLY B CA 1
ATOM 5315 C C . GLY B 1 251 ? -7.895 -32.5 29.594 1 46.28 251 GLY B C 1
ATOM 5316 O O . GLY B 1 251 ? -6.961 -33.188 29.141 1 46.28 251 GLY B O 1
ATOM 5317 N N . LYS B 1 252 ? -9.172 -32.844 29.375 1 44.16 252 LYS B N 1
ATOM 5318 C CA . LYS B 1 252 ? -9.367 -33.75 28.25 1 44.16 252 LYS B CA 1
ATOM 5319 C C . LYS B 1 252 ? -8.945 -33.094 26.938 1 44.16 252 LYS B C 1
ATOM 5321 O O . LYS B 1 252 ? -9.047 -31.875 26.781 1 44.16 252 LYS B O 1
ATOM 5326 N N . ARG B 1 253 ? -8.141 -33.812 26.203 1 43.25 253 ARG B N 1
ATOM 5327 C CA . ARG B 1 253 ? -7.613 -33.438 24.891 1 43.25 253 ARG B CA 1
ATOM 5328 C C . ARG B 1 253 ? -8.734 -33.062 23.938 1 43.25 253 ARG B C 1
ATOM 5330 O O . ARG B 1 253 ? -9.656 -33.844 23.703 1 43.25 253 ARG B O 1
ATOM 5337 N N . ILE B 1 254 ? -9.164 -31.891 23.766 1 44.88 254 ILE B N 1
ATOM 5338 C CA . ILE B 1 254 ? -10.086 -31.531 22.688 1 44.88 254 ILE B CA 1
ATOM 5339 C C . ILE B 1 254 ? -9.625 -32.125 21.375 1 44.88 254 ILE B C 1
ATOM 5341 O O . ILE B 1 254 ? -8.43 -32.406 21.188 1 44.88 254 ILE B O 1
ATOM 5345 N N . GLY B 1 255 ? -10.531 -32.719 20.484 1 46.44 255 GLY B N 1
ATOM 5346 C CA . GLY B 1 255 ? -10.297 -33.469 19.266 1 46.44 255 GLY B CA 1
ATOM 5347 C C . GLY B 1 255 ? -9.109 -32.969 18.484 1 46.44 255 GLY B C 1
ATOM 5348 O O . GLY B 1 255 ? -8.602 -31.859 18.734 1 46.44 255 GLY B O 1
ATOM 5349 N N . ILE B 1 256 ? -8.305 -33.938 17.859 1 48.72 256 ILE B N 1
ATOM 5350 C CA . ILE B 1 256 ? -7.121 -33.75 17.031 1 48.72 256 ILE B CA 1
ATOM 5351 C C . ILE B 1 256 ? -7.43 -32.75 15.914 1 48.72 256 ILE B C 1
ATOM 5353 O O . ILE B 1 256 ? -8.328 -32.969 15.102 1 48.72 256 ILE B O 1
ATOM 5357 N N . ALA B 1 257 ? -7.234 -31.5 16.062 1 61.59 257 ALA B N 1
ATOM 5358 C CA . ALA B 1 257 ? -7.293 -30.531 14.961 1 61.59 257 ALA B CA 1
ATOM 5359 C C . ALA B 1 257 ? -6.551 -31.047 13.734 1 61.59 257 ALA B C 1
ATOM 5361 O O . ALA B 1 257 ? -5.461 -31.609 13.852 1 61.59 257 ALA B O 1
ATOM 5362 N N . LYS B 1 258 ? -7.379 -31.484 12.703 1 77.19 258 LYS B N 1
ATOM 5363 C CA . LYS B 1 258 ? -6.77 -31.906 11.445 1 77.19 258 LYS B CA 1
ATOM 5364 C C . LYS B 1 258 ? -6.668 -30.734 10.469 1 77.19 258 LYS B C 1
ATOM 5366 O O . LYS B 1 258 ? -7.551 -29.875 10.43 1 77.19 258 LYS B O 1
ATOM 5371 N N . TRP B 1 259 ? -5.516 -30.656 9.828 1 89.06 259 TRP B N 1
ATOM 5372 C CA . TRP B 1 259 ? -5.355 -29.719 8.727 1 89.06 259 TRP B CA 1
ATOM 5373 C C . TRP B 1 259 ? -6.348 -30 7.609 1 89.06 259 TRP B C 1
ATOM 5375 O O . TRP B 1 259 ? -6.266 -31.047 6.957 1 89.06 259 TRP B O 1
ATOM 5385 N N . GLU B 1 260 ? -7.277 -29.156 7.398 1 89.31 260 GLU B N 1
ATOM 5386 C CA . GLU B 1 260 ? -8.375 -29.453 6.484 1 89.31 260 GLU B CA 1
ATOM 5387 C C . GLU B 1 260 ? -8.273 -28.594 5.219 1 89.31 260 GLU B C 1
ATOM 5389 O O . GLU B 1 260 ? -8.688 -29.031 4.141 1 89.31 260 GLU B O 1
ATOM 5394 N N . ASN B 1 261 ? -7.738 -27.453 5.434 1 94.62 261 ASN B N 1
ATOM 5395 C CA . ASN B 1 261 ? -7.715 -26.531 4.305 1 94.62 261 ASN B CA 1
ATOM 5396 C C . ASN B 1 261 ? -6.289 -26.156 3.924 1 94.62 261 ASN B C 1
ATOM 5398 O O . ASN B 1 261 ? -5.453 -25.906 4.793 1 94.62 261 ASN B O 1
ATOM 5402 N N . ALA B 1 262 ? -6 -26.219 2.592 1 96.94 262 ALA B N 1
ATOM 5403 C CA . ALA B 1 262 ? -4.797 -25.547 2.121 1 96.94 262 ALA B CA 1
ATOM 5404 C C . ALA B 1 262 ? -4.918 -24.031 2.287 1 96.94 262 ALA B C 1
ATOM 5406 O O . ALA B 1 262 ? -6.027 -23.484 2.35 1 96.94 262 ALA B O 1
ATOM 5407 N N . ILE B 1 263 ? -3.807 -23.359 2.434 1 97.81 263 ILE B N 1
ATOM 5408 C CA . ILE B 1 263 ? -3.83 -21.906 2.662 1 97.81 263 ILE B CA 1
ATOM 5409 C C . ILE B 1 263 ? -3.045 -21.203 1.562 1 97.81 263 ILE B C 1
ATOM 5411 O O . ILE B 1 263 ? -1.901 -21.562 1.274 1 97.81 263 ILE B O 1
ATOM 5415 N N . PHE B 1 264 ? -3.682 -20.312 0.934 1 98.38 264 PHE B N 1
ATOM 5416 C CA . PHE B 1 264 ? -3.018 -19.359 0.065 1 98.38 264 PHE B CA 1
ATOM 5417 C C . PHE B 1 264 ? -2.602 -18.109 0.849 1 98.38 264 PHE B C 1
ATOM 5419 O O . PHE B 1 264 ? -3.451 -17.344 1.305 1 98.38 264 PHE B O 1
ATOM 5426 N N . ILE B 1 265 ? -1.31 -17.906 1.003 1 98.5 265 ILE B N 1
ATOM 5427 C CA . ILE B 1 265 ? -0.792 -16.75 1.746 1 98.5 265 ILE B CA 1
ATOM 5428 C C . ILE B 1 265 ? -0.26 -15.703 0.772 1 98.5 265 ILE B C 1
ATOM 5430 O O . ILE B 1 265 ? 0.556 -16.016 -0.099 1 98.5 265 ILE B O 1
ATOM 5434 N N . GLN B 1 266 ? -0.758 -14.523 0.893 1 98.5 266 GLN B N 1
ATOM 5435 C CA . GLN B 1 266 ? -0.249 -13.398 0.115 1 98.5 266 GLN B CA 1
ATOM 5436 C C . GLN B 1 266 ? 0.482 -12.398 1.006 1 98.5 266 GLN B C 1
ATOM 5438 O O . GLN B 1 266 ? 0.031 -12.102 2.115 1 98.5 266 GLN B O 1
ATOM 5443 N N . VAL B 1 267 ? 1.622 -11.906 0.511 1 98.12 267 VAL B N 1
ATOM 5444 C CA . VAL B 1 267 ? 2.404 -10.938 1.268 1 98.12 267 VAL B CA 1
ATOM 5445 C C . VAL B 1 267 ? 2.744 -9.742 0.38 1 98.12 267 VAL B C 1
ATOM 5447 O O . VAL B 1 267 ? 3.785 -9.727 -0.283 1 98.12 267 VAL B O 1
ATOM 5450 N N . PRO B 1 268 ? 1.886 -8.656 0.411 1 96.69 268 PRO B N 1
ATOM 5451 C CA . PRO B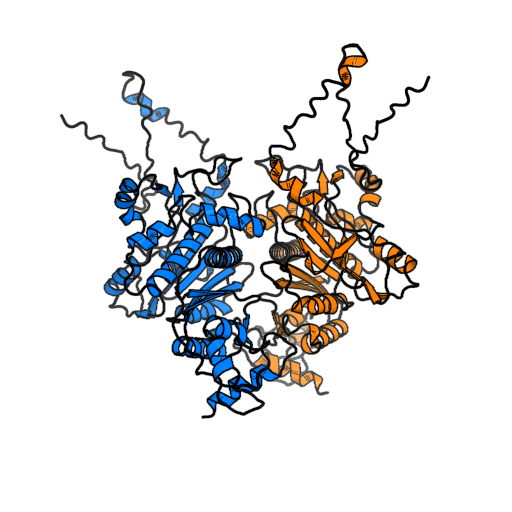 1 268 ? 2.348 -7.402 -0.193 1 96.69 268 PRO B CA 1
ATOM 5452 C C . PRO B 1 268 ? 3.607 -6.855 0.475 1 96.69 268 PRO B C 1
ATOM 5454 O O . PRO B 1 268 ? 3.658 -6.738 1.702 1 96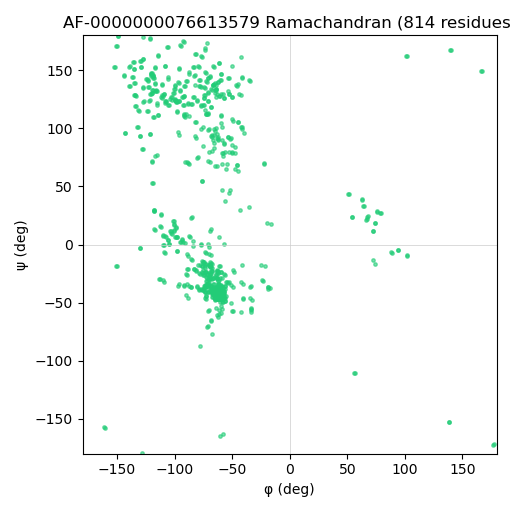.69 268 PRO B O 1
ATOM 5457 N N . ILE B 1 269 ? 4.625 -6.566 -0.351 1 96.12 269 ILE B N 1
ATOM 5458 C CA . ILE B 1 269 ? 5.898 -6.16 0.237 1 96.12 269 ILE B CA 1
ATOM 5459 C C . ILE B 1 269 ? 6.496 -5.012 -0.571 1 96.12 269 ILE B C 1
ATOM 5461 O O . ILE B 1 269 ? 6.395 -4.988 -1.8 1 96.12 269 ILE B O 1
ATOM 5465 N N . MET B 1 270 ? 6.996 -4.047 0.163 1 93.12 270 MET B N 1
ATOM 5466 C CA . MET B 1 270 ? 7.746 -2.943 -0.433 1 93.12 270 MET B CA 1
ATOM 5467 C C . MET B 1 270 ? 9.242 -3.096 -0.168 1 93.12 270 MET B C 1
ATOM 5469 O O . MET B 1 270 ? 9.672 -3.129 0.986 1 93.12 270 MET B O 1
ATOM 5473 N N . LEU B 1 271 ? 10.062 -3.188 -1.241 1 93.62 271 LEU B N 1
ATOM 5474 C CA . LEU B 1 271 ? 11.5 -3.395 -1.093 1 93.62 271 LEU B CA 1
ATOM 5475 C C . LEU B 1 271 ? 12.281 -2.219 -1.669 1 93.62 271 LEU B C 1
ATOM 5477 O O . LEU B 1 271 ? 13.461 -2.35 -1.984 1 93.62 271 LEU B O 1
ATOM 5481 N N . GLY B 1 272 ? 11.555 -1.161 -1.926 1 88.69 272 GLY B N 1
ATOM 5482 C CA . GLY B 1 272 ? 12.156 0.07 -2.416 1 88.69 272 GLY B CA 1
ATOM 5483 C C . GLY B 1 272 ? 11.141 1.055 -2.957 1 88.69 272 GLY B C 1
ATOM 5484 O O . GLY B 1 272 ? 10.133 0.654 -3.551 1 88.69 272 GLY B O 1
ATOM 5485 N N . MET B 1 273 ? 11.391 2.293 -2.852 1 81.75 273 MET B N 1
ATOM 5486 C CA . MET B 1 273 ? 10.461 3.328 -3.297 1 81.75 273 MET B CA 1
ATOM 5487 C C . MET B 1 273 ? 10.742 3.727 -4.742 1 81.75 273 MET B C 1
ATOM 5489 O O . MET B 1 273 ? 9.836 4.148 -5.461 1 81.75 273 MET B O 1
ATOM 5493 N N . ARG B 1 274 ? 12.016 3.721 -5.109 1 82.38 274 ARG B N 1
ATOM 5494 C CA . ARG B 1 274 ? 12.461 4.062 -6.453 1 82.38 274 ARG B CA 1
ATOM 5495 C C . ARG B 1 274 ? 13.188 2.889 -7.105 1 82.38 274 ARG B C 1
ATOM 5497 O O . ARG B 1 274 ? 14.32 3.031 -7.574 1 82.38 274 ARG B O 1
ATOM 5504 N N . GLY B 1 275 ? 12.508 1.849 -7.07 1 88.25 275 GLY B N 1
ATOM 5505 C CA . GLY B 1 275 ? 13.125 0.604 -7.5 1 88.25 275 GLY B CA 1
ATOM 5506 C C . GLY B 1 275 ? 13.562 -0.274 -6.344 1 88.25 275 GLY B C 1
ATOM 5507 O O . GLY B 1 275 ? 13.688 0.199 -5.211 1 88.25 275 GLY B O 1
ATOM 5508 N N . ILE B 1 276 ? 13.758 -1.438 -6.629 1 93.19 276 ILE B N 1
ATOM 5509 C CA . ILE B 1 276 ? 14.203 -2.361 -5.594 1 93.19 276 ILE B CA 1
ATOM 5510 C C . ILE B 1 276 ? 15.586 -1.946 -5.09 1 93.19 276 ILE B C 1
ATOM 5512 O O . ILE B 1 276 ? 16.453 -1.559 -5.879 1 93.19 276 ILE B O 1
ATOM 5516 N N . LEU B 1 277 ? 15.742 -1.912 -3.791 1 89.12 277 LEU B N 1
ATOM 5517 C CA . LEU B 1 277 ? 17.047 -1.655 -3.207 1 89.12 277 LEU B CA 1
ATOM 5518 C C . LEU B 1 277 ? 17.969 -2.852 -3.4 1 89.12 277 LEU B C 1
ATOM 5520 O O . LEU B 1 277 ? 17.547 -4 -3.277 1 89.12 277 LEU B O 1
ATOM 5524 N N . PRO B 1 278 ? 19.203 -2.607 -3.701 1 91.94 278 PRO B N 1
ATOM 5525 C CA . PRO B 1 278 ? 20.156 -3.689 -3.963 1 91.94 278 PRO B CA 1
ATOM 5526 C C . PRO B 1 278 ? 20.234 -4.699 -2.82 1 91.94 278 PRO B C 1
ATOM 5528 O O . PRO B 1 278 ? 20.422 -5.895 -3.061 1 91.94 278 PRO B O 1
ATOM 5531 N N . GLU B 1 279 ? 20.047 -4.277 -1.667 1 88.12 279 GLU B N 1
ATOM 5532 C CA . GLU B 1 279 ? 20.172 -5.145 -0.5 1 88.12 279 GLU B CA 1
ATOM 5533 C C . GLU B 1 279 ? 19.047 -6.176 -0.454 1 88.12 279 GLU B C 1
ATOM 5535 O O . GLU B 1 279 ? 19.156 -7.191 0.234 1 88.12 279 GLU B O 1
ATOM 5540 N N . TYR B 1 280 ? 18 -5.961 -1.234 1 93.44 280 TYR B N 1
ATOM 5541 C CA . TYR B 1 280 ? 16.844 -6.855 -1.159 1 93.44 280 TYR B CA 1
ATOM 5542 C C . TYR B 1 280 ? 16.797 -7.785 -2.367 1 93.44 280 TYR B C 1
ATOM 5544 O O . TYR B 1 280 ? 15.883 -8.594 -2.5 1 93.44 280 TYR B O 1
ATOM 5552 N N . ILE B 1 281 ? 17.781 -7.711 -3.215 1 95.62 281 ILE B N 1
ATOM 5553 C CA . ILE B 1 281 ? 17.828 -8.625 -4.348 1 95.62 281 ILE B CA 1
ATOM 5554 C C . ILE B 1 281 ? 17.891 -10.07 -3.846 1 95.62 281 ILE B C 1
ATOM 5556 O O . ILE B 1 281 ? 17.141 -10.93 -4.316 1 95.62 281 ILE B O 1
ATOM 5560 N N . ASP B 1 282 ? 18.719 -10.266 -2.836 1 95.25 282 ASP B N 1
ATOM 5561 C CA . ASP B 1 282 ? 18.828 -11.609 -2.27 1 95.25 282 ASP B CA 1
ATOM 5562 C C . ASP B 1 282 ? 17.547 -12.023 -1.56 1 95.25 282 ASP B C 1
ATOM 5564 O O . ASP B 1 282 ? 17.234 -13.211 -1.489 1 95.25 282 ASP B O 1
ATOM 5568 N N . THR B 1 283 ? 16.828 -11.031 -1.022 1 95.25 283 THR B N 1
ATOM 5569 C CA . THR B 1 283 ? 15.539 -11.312 -0.406 1 95.25 283 THR B CA 1
ATOM 5570 C C . THR B 1 283 ? 14.57 -11.906 -1.427 1 95.25 283 THR B C 1
ATOM 5572 O O . THR B 1 283 ? 13.93 -12.922 -1.163 1 95.25 283 THR B O 1
ATOM 5575 N N . LEU B 1 284 ? 14.539 -11.336 -2.574 1 96.69 284 LEU B N 1
ATOM 5576 C CA . LEU B 1 284 ? 13.656 -11.805 -3.633 1 96.69 284 LEU B CA 1
ATOM 5577 C C . LEU B 1 284 ? 14.078 -13.188 -4.125 1 96.69 284 LEU B C 1
ATOM 5579 O O . LEU B 1 284 ? 13.234 -14.055 -4.363 1 96.69 284 LEU B O 1
ATOM 5583 N N . LYS B 1 285 ? 15.383 -13.344 -4.285 1 97.19 285 LYS B N 1
ATOM 5584 C CA . LYS B 1 285 ? 15.898 -14.648 -4.695 1 97.19 285 LYS B CA 1
ATOM 5585 C C . LYS B 1 285 ? 15.531 -15.734 -3.68 1 97.19 285 LYS B C 1
ATOM 5587 O O . LYS B 1 285 ? 15.102 -16.828 -4.055 1 97.19 285 LYS B O 1
ATOM 5592 N N . SER B 1 286 ? 15.711 -15.398 -2.424 1 97.25 286 SER B N 1
ATOM 5593 C CA . SER B 1 286 ? 15.414 -16.344 -1.348 1 97.25 286 SER B CA 1
ATOM 5594 C C . SER B 1 286 ? 13.953 -16.766 -1.382 1 97.25 286 SER B C 1
ATOM 5596 O O . SER B 1 286 ? 13.641 -17.938 -1.18 1 97.25 286 SER B O 1
ATOM 5598 N N . ILE B 1 287 ? 13.062 -15.852 -1.643 1 98.06 287 ILE B N 1
ATOM 5599 C CA . ILE B 1 287 ? 11.633 -16.125 -1.724 1 98.06 287 ILE B CA 1
ATOM 5600 C C . ILE B 1 287 ? 11.359 -17.047 -2.912 1 98.06 287 ILE B C 1
ATOM 5602 O O . ILE B 1 287 ? 10.633 -18.031 -2.785 1 98.06 287 ILE B O 1
ATOM 5606 N N . LEU B 1 288 ? 11.984 -16.766 -4.023 1 98.06 288 LEU B N 1
ATOM 5607 C CA . LEU B 1 288 ? 11.766 -17.531 -5.246 1 98.06 288 LEU B CA 1
ATOM 5608 C C . LEU B 1 288 ? 12.359 -18.938 -5.121 1 98.06 288 LEU B C 1
ATOM 5610 O O . LEU B 1 288 ? 11.984 -19.844 -5.867 1 98.06 288 LEU B O 1
ATOM 5614 N N . ASP B 1 289 ? 13.25 -19.109 -4.16 1 97.38 289 ASP B N 1
ATOM 5615 C CA . ASP B 1 289 ? 13.844 -20.422 -3.895 1 97.38 289 ASP B CA 1
ATOM 5616 C C . ASP B 1 289 ? 12.852 -21.344 -3.195 1 97.38 289 ASP B C 1
ATOM 5618 O O . ASP B 1 289 ? 13.062 -22.562 -3.131 1 97.38 289 ASP B O 1
ATOM 5622 N N . GLN B 1 290 ? 11.805 -20.812 -2.684 1 97.31 290 GLN B N 1
ATOM 5623 C CA . GLN B 1 290 ? 10.883 -21.609 -1.881 1 97.31 290 GLN B CA 1
ATOM 5624 C C . GLN B 1 290 ? 9.883 -22.344 -2.766 1 97.31 290 GLN B C 1
ATOM 5626 O O . GLN B 1 290 ? 9.148 -21.734 -3.535 1 97.31 290 GLN B O 1
ATOM 5631 N N . PRO B 1 291 ? 9.781 -23.656 -2.59 1 95.81 291 PRO B N 1
ATOM 5632 C CA . PRO B 1 291 ? 8.82 -24.422 -3.379 1 95.81 291 PRO B CA 1
ATOM 5633 C C . PRO B 1 291 ? 7.375 -24 -3.119 1 95.81 291 PRO B C 1
ATOM 5635 O O . PRO B 1 291 ? 6.5 -24.234 -3.961 1 95.81 291 PRO B O 1
ATOM 5638 N N . SER B 1 292 ? 7.145 -23.438 -1.945 1 97.69 292 SER B N 1
ATOM 5639 C CA . SER B 1 292 ? 5.789 -23 -1.622 1 97.69 292 SER B CA 1
ATOM 5640 C C . SER B 1 292 ? 5.43 -21.719 -2.361 1 97.69 292 SER B C 1
ATOM 5642 O O . SER B 1 292 ? 4.258 -21.328 -2.418 1 97.69 292 SER B O 1
ATOM 5644 N N . CYS B 1 293 ? 6.402 -21 -2.932 1 98.19 293 CYS B N 1
ATOM 5645 C CA . CYS B 1 293 ? 6.125 -19.797 -3.686 1 98.19 293 CYS B CA 1
ATOM 5646 C C . CYS B 1 293 ? 5.453 -20.109 -5.016 1 98.19 293 CYS B C 1
ATOM 5648 O O . CYS B 1 293 ? 6.008 -20.844 -5.832 1 98.19 293 CYS B O 1
ATOM 5650 N N . VAL B 1 294 ? 4.316 -19.547 -5.262 1 97.81 294 VAL B N 1
ATOM 5651 C CA . VAL B 1 294 ? 3.578 -19.875 -6.477 1 97.81 294 VAL B CA 1
ATOM 5652 C C . VAL B 1 294 ? 3.711 -18.734 -7.484 1 97.81 294 VAL B C 1
ATOM 5654 O O . VAL B 1 294 ? 3.135 -18.781 -8.57 1 97.81 294 VAL B O 1
ATOM 5657 N N . GLY B 1 295 ? 4.449 -17.688 -7.113 1 98.56 295 GLY B N 1
ATOM 5658 C CA . GLY B 1 295 ? 4.688 -16.578 -8.016 1 98.56 295 GLY B CA 1
ATOM 5659 C C . GLY B 1 295 ? 4.625 -15.227 -7.324 1 98.56 295 GLY B C 1
ATOM 5660 O O . GLY B 1 295 ? 4.18 -15.125 -6.18 1 98.56 295 GLY B O 1
ATOM 5661 N N . ILE B 1 296 ? 5.082 -14.211 -8.039 1 98.81 296 ILE B N 1
ATOM 5662 C CA . ILE B 1 296 ? 5.152 -12.859 -7.488 1 98.81 296 ILE B CA 1
ATOM 5663 C C . ILE B 1 296 ? 4.602 -11.859 -8.5 1 98.81 296 ILE B C 1
ATOM 5665 O O . ILE B 1 296 ? 4.949 -11.898 -9.68 1 98.81 296 ILE B O 1
ATOM 5669 N N . ILE B 1 297 ? 3.68 -11.023 -8.062 1 98.75 297 ILE B N 1
ATOM 5670 C CA . ILE B 1 297 ? 3.275 -9.859 -8.852 1 98.75 297 ILE B CA 1
ATOM 5671 C C . ILE B 1 297 ? 4.293 -8.734 -8.672 1 98.75 297 ILE B C 1
ATOM 5673 O O . ILE B 1 297 ? 4.598 -8.344 -7.543 1 98.75 297 ILE B O 1
ATOM 5677 N N . GLY B 1 298 ? 4.844 -8.258 -9.695 1 97.44 298 GLY B N 1
ATOM 5678 C CA . GLY B 1 298 ? 5.785 -7.148 -9.688 1 97.44 298 GLY B CA 1
ATOM 5679 C C . GLY B 1 298 ? 5.93 -6.484 -11.047 1 97.44 298 GLY B C 1
ATOM 5680 O O . GLY B 1 298 ? 4.984 -6.469 -11.844 1 97.44 298 GLY B O 1
ATOM 5681 N N . GLY B 1 299 ? 7.039 -5.816 -11.25 1 94.25 299 GLY B N 1
ATOM 5682 C CA . GLY B 1 299 ? 7.289 -5.207 -12.547 1 94.25 299 GLY B CA 1
ATOM 5683 C C . GLY B 1 299 ? 7.879 -3.812 -12.445 1 94.25 299 GLY B C 1
ATOM 5684 O O . GLY B 1 299 ? 8.68 -3.537 -11.547 1 94.25 299 GLY B O 1
ATOM 5685 N N . LYS B 1 300 ? 7.59 -3.078 -13.477 1 89.5 300 LYS B N 1
ATOM 5686 C CA . LYS B 1 300 ? 7.965 -1.672 -13.594 1 89.5 300 LYS B CA 1
ATOM 5687 C C . LYS B 1 300 ? 6.73 -0.774 -13.609 1 89.5 300 LYS B C 1
ATOM 5689 O O . LYS B 1 300 ? 5.605 -1.258 -13.766 1 89.5 300 LYS B O 1
ATOM 5694 N N . PRO B 1 301 ? 7.027 0.528 -13.328 1 81 301 PRO B N 1
ATOM 5695 C CA . PRO B 1 301 ? 5.863 1.409 -13.453 1 81 301 PRO B CA 1
ATOM 5696 C C . PRO B 1 301 ? 5.117 1.224 -14.773 1 81 301 PRO B C 1
ATOM 5698 O O . PRO B 1 301 ? 5.734 1.23 -15.836 1 81 301 PRO B O 1
ATOM 5701 N N . ARG B 1 302 ? 3.922 1.004 -14.719 1 83.38 302 ARG B N 1
ATOM 5702 C CA . ARG B 1 302 ? 3.014 0.878 -15.852 1 83.38 302 ARG B CA 1
ATOM 5703 C C . ARG B 1 302 ? 3.244 -0.433 -16.594 1 83.38 302 ARG B C 1
ATOM 5705 O O . ARG B 1 302 ? 2.797 -0.595 -17.734 1 83.38 302 ARG B O 1
ATOM 5712 N N . MET B 1 303 ? 3.998 -1.27 -15.992 1 92.56 303 MET B N 1
ATOM 5713 C CA . MET B 1 303 ? 4.285 -2.564 -16.594 1 92.56 303 MET B CA 1
ATOM 5714 C C . MET B 1 303 ? 4.359 -3.66 -15.539 1 92.56 303 MET B C 1
ATOM 5716 O O . MET B 1 303 ? 5.438 -3.961 -15.023 1 92.56 303 MET B O 1
ATOM 5720 N N . ALA B 1 304 ? 3.307 -4.309 -15.383 1 96.25 304 ALA B N 1
ATOM 5721 C CA . ALA B 1 304 ? 3.275 -5.426 -14.438 1 96.25 304 ALA B CA 1
ATOM 5722 C C . ALA B 1 304 ? 3.824 -6.699 -15.078 1 96.25 304 ALA B C 1
ATOM 5724 O O . ALA B 1 304 ? 3.664 -6.918 -16.281 1 96.25 304 ALA B O 1
ATOM 5725 N N . LEU B 1 305 ? 4.5 -7.508 -14.312 1 98.31 305 LEU B N 1
ATOM 5726 C CA . LEU B 1 305 ? 5.078 -8.773 -14.75 1 98.31 305 LEU B CA 1
ATOM 5727 C C . LEU B 1 305 ? 4.816 -9.875 -13.719 1 98.31 305 LEU B C 1
ATOM 5729 O O . LEU B 1 305 ? 4.777 -9.609 -12.516 1 98.31 305 LEU B O 1
ATOM 5733 N N . PHE B 1 306 ? 4.602 -11.047 -14.305 1 98.69 306 PHE B N 1
ATOM 5734 C CA . PHE B 1 306 ? 4.492 -12.219 -13.438 1 98.69 306 PHE B CA 1
ATOM 5735 C C . PHE B 1 306 ? 5.848 -12.883 -13.25 1 98.69 306 PHE B C 1
ATOM 5737 O O . PHE B 1 306 ? 6.395 -13.469 -14.188 1 98.69 306 PHE B O 1
ATOM 5744 N N . ILE B 1 307 ? 6.371 -12.789 -12.031 1 98.81 307 ILE B N 1
ATOM 5745 C CA . ILE B 1 307 ? 7.715 -13.273 -11.734 1 98.81 307 ILE B CA 1
ATOM 5746 C C . ILE B 1 307 ? 7.648 -14.719 -11.242 1 98.81 307 ILE B C 1
ATOM 5748 O O . ILE B 1 307 ? 6.973 -15.016 -10.258 1 98.81 307 ILE B O 1
ATOM 5752 N N . VAL B 1 308 ? 8.445 -15.594 -11.906 1 98.56 308 VAL B N 1
ATOM 5753 C CA . VAL B 1 308 ? 8.281 -17 -11.586 1 98.56 308 VAL B CA 1
ATOM 5754 C C . VAL B 1 308 ? 9.641 -17.625 -11.289 1 98.56 308 VAL B C 1
ATOM 5756 O O . VAL B 1 308 ? 9.727 -18.812 -10.945 1 98.56 308 VAL B O 1
ATOM 5759 N N . GLY B 1 309 ? 10.695 -16.828 -11.422 1 98.25 309 GLY B N 1
ATOM 5760 C CA . GLY B 1 309 ? 12.039 -17.344 -11.164 1 98.25 309 GLY B CA 1
ATOM 5761 C C . GLY B 1 309 ? 13.125 -16.328 -11.438 1 98.25 309 GLY B C 1
ATOM 5762 O O . GLY B 1 309 ? 12.844 -15.133 -11.594 1 98.25 309 GLY B O 1
ATOM 5763 N N . TYR B 1 310 ? 14.398 -16.844 -11.367 1 97.62 310 TYR B N 1
ATOM 5764 C CA . TYR B 1 310 ? 15.523 -15.969 -11.688 1 97.62 310 TYR B CA 1
ATOM 5765 C C . TYR B 1 310 ? 16.703 -16.766 -12.227 1 97.62 310 TYR B C 1
ATOM 5767 O O . TYR B 1 310 ? 16.766 -17.984 -12.039 1 97.62 310 TYR B O 1
ATOM 5775 N N . THR B 1 311 ? 17.5 -16.156 -13.016 1 95.44 311 THR B N 1
ATOM 5776 C CA . THR B 1 311 ? 18.781 -16.656 -13.484 1 95.44 311 THR B CA 1
ATOM 5777 C C . THR B 1 311 ? 19.844 -15.562 -13.383 1 95.44 311 THR B C 1
ATOM 5779 O O . THR B 1 311 ? 19.656 -14.453 -13.875 1 95.44 311 THR B O 1
ATOM 5782 N N . SER B 1 312 ? 20.859 -15.867 -12.594 1 92.12 312 SER B N 1
ATOM 5783 C CA . SER B 1 312 ? 21.938 -14.914 -12.367 1 92.12 312 SER B CA 1
ATOM 5784 C C . SER B 1 312 ? 21.391 -13.586 -11.828 1 92.12 312 SER B C 1
ATOM 5786 O O . SER B 1 312 ? 20.812 -13.539 -10.75 1 92.12 312 SER B O 1
ATOM 5788 N N . ASP B 1 313 ? 21.453 -12.547 -12.641 1 93.19 313 ASP B N 1
ATOM 5789 C CA . ASP B 1 313 ? 21.078 -11.227 -12.148 1 93.19 313 ASP B CA 1
ATOM 5790 C C . ASP B 1 313 ? 19.797 -10.734 -12.797 1 93.19 313 ASP B C 1
ATOM 5792 O O . ASP B 1 313 ? 19.547 -9.531 -12.883 1 93.19 313 ASP B O 1
ATOM 5796 N N . SER B 1 314 ? 19 -11.766 -13.211 1 96.25 314 SER B N 1
ATOM 5797 C CA . SER B 1 314 ? 17.75 -11.398 -13.867 1 96.25 314 SER B CA 1
ATOM 5798 C C . SER B 1 314 ? 16.594 -12.234 -13.352 1 96.25 314 SER B C 1
ATOM 5800 O O . SER B 1 314 ? 16.781 -13.391 -12.961 1 96.25 314 SER B O 1
ATOM 5802 N N . LEU B 1 315 ? 15.461 -11.609 -13.406 1 97.81 315 LEU B N 1
ATOM 5803 C CA . LEU B 1 315 ? 14.211 -12.297 -13.094 1 97.81 315 LEU B CA 1
ATOM 5804 C C . LEU B 1 315 ? 13.617 -12.93 -14.344 1 97.81 315 LEU B C 1
ATOM 5806 O O . LEU B 1 315 ? 13.703 -12.367 -15.438 1 97.81 315 LEU B O 1
ATOM 5810 N N . ILE B 1 316 ? 13.086 -14.086 -14.172 1 98 316 ILE B N 1
ATOM 5811 C CA . ILE B 1 316 ? 12.32 -14.75 -15.227 1 98 316 ILE B CA 1
ATOM 5812 C C . ILE B 1 316 ? 10.844 -14.398 -15.094 1 98 316 ILE B C 1
ATOM 5814 O O . ILE B 1 316 ? 10.242 -14.602 -14.031 1 98 316 ILE B O 1
ATOM 5818 N N . VAL B 1 317 ? 10.266 -13.922 -16.25 1 98.25 317 VAL B N 1
ATOM 5819 C CA . VAL B 1 317 ? 8.938 -13.328 -16.094 1 98.25 317 VAL B CA 1
ATOM 5820 C C . VAL B 1 317 ? 8.039 -13.758 -17.25 1 98.25 317 VAL B C 1
ATOM 5822 O O . VAL B 1 317 ? 8.523 -14.195 -18.281 1 98.25 317 VAL B O 1
ATOM 5825 N N . LEU B 1 318 ? 6.73 -13.789 -17.016 1 98.06 318 LEU B N 1
ATOM 5826 C CA . LEU B 1 318 ? 5.707 -13.797 -18.062 1 98.06 318 LEU B CA 1
ATOM 5827 C C . LEU B 1 318 ? 5.133 -12.406 -18.266 1 98.06 318 LEU B C 1
ATOM 5829 O O . LEU B 1 318 ? 4.668 -11.773 -17.312 1 98.06 318 LEU B O 1
ATOM 5833 N N . ASP B 1 319 ? 5.207 -11.945 -19.5 1 96.88 319 ASP B N 1
ATOM 5834 C CA . ASP B 1 319 ? 4.77 -10.609 -19.891 1 96.88 319 ASP B CA 1
ATOM 5835 C C . ASP B 1 319 ? 3.322 -10.625 -20.375 1 96.88 319 ASP B C 1
ATOM 5837 O O . ASP B 1 319 ? 3.01 -11.234 -21.391 1 96.88 319 ASP B O 1
ATOM 5841 N N . PRO B 1 320 ? 2.438 -9.883 -19.734 1 97.56 320 PRO B N 1
ATOM 5842 C CA . PRO B 1 320 ? 1.02 -9.93 -20.094 1 97.56 320 PRO B CA 1
ATOM 5843 C C . PRO B 1 320 ? 0.663 -8.961 -21.219 1 97.56 320 PRO B C 1
ATOM 5845 O O . PRO B 1 320 ? -0.502 -8.867 -21.609 1 97.56 320 PRO B O 1
ATOM 5848 N N . HIS B 1 321 ? 1.555 -8.32 -21.828 1 96.06 321 HIS B N 1
ATOM 5849 C CA . HIS B 1 321 ? 1.251 -7.133 -22.609 1 96.06 321 HIS B CA 1
ATOM 5850 C C . HIS B 1 321 ? 1.016 -7.492 -24.078 1 96.06 321 HIS B C 1
ATOM 5852 O O . HIS B 1 321 ? 0.838 -6.609 -24.922 1 96.06 321 HIS B O 1
ATOM 5858 N N . LEU B 1 322 ? 1.029 -8.766 -24.438 1 95.25 322 LEU B N 1
ATOM 5859 C CA . LEU B 1 322 ? 0.613 -9.172 -25.766 1 95.25 322 LEU B CA 1
ATOM 5860 C C . LEU B 1 322 ? -0.904 -9.094 -25.906 1 95.25 322 LEU B C 1
ATOM 5862 O O . LEU B 1 322 ? -1.636 -9.672 -25.094 1 95.25 322 LEU B O 1
ATOM 5866 N N . VAL B 1 323 ? -1.379 -8.367 -26.938 1 96.19 323 VAL B N 1
ATOM 5867 C CA . VAL B 1 323 ? -2.816 -8.219 -27.125 1 96.19 323 VAL B CA 1
ATOM 5868 C C . VAL B 1 323 ? -3.361 -9.406 -27.922 1 96.19 323 VAL B C 1
ATOM 5870 O O . VAL B 1 323 ? -2.881 -9.711 -29.016 1 96.19 323 VAL B O 1
ATOM 5873 N N . GLN B 1 324 ? -4.281 -10.133 -27.375 1 95.69 324 GLN B N 1
ATOM 5874 C CA . GLN B 1 324 ? -4.922 -11.273 -28 1 95.69 324 GLN B CA 1
ATOM 5875 C C . GLN B 1 324 ? -6.441 -11.148 -27.969 1 95.69 324 GLN B C 1
ATOM 5877 O O . GLN B 1 324 ? -6.984 -10.367 -27.188 1 95.69 324 GLN B O 1
ATOM 5882 N N . PRO B 1 325 ? -7.188 -11.828 -28.797 1 94.75 325 PRO B N 1
ATOM 5883 C CA . PRO B 1 325 ? -8.648 -11.727 -28.781 1 94.75 325 PRO B CA 1
ATOM 5884 C C . PRO B 1 325 ? -9.281 -12.438 -27.578 1 94.75 325 PRO B C 1
ATOM 5886 O O . PRO B 1 325 ? -8.758 -13.453 -27.125 1 94.75 325 PRO B O 1
ATOM 5889 N N . ALA B 1 326 ? -10.383 -11.891 -27.141 1 95 326 ALA B N 1
ATOM 5890 C CA . ALA B 1 326 ? -11.188 -12.562 -26.125 1 95 326 ALA B CA 1
ATOM 5891 C C . ALA B 1 326 ? -12.18 -13.531 -26.766 1 95 326 ALA B C 1
ATOM 5893 O O . ALA B 1 326 ? -12.68 -13.281 -27.859 1 95 326 ALA B O 1
ATOM 5894 N N . ALA B 1 327 ? -12.461 -14.57 -26.062 1 90.38 327 ALA B N 1
ATOM 5895 C CA . ALA B 1 327 ? -13.461 -15.516 -26.547 1 90.38 327 ALA B CA 1
ATOM 5896 C C . ALA B 1 327 ? -14.875 -14.984 -26.312 1 90.38 327 ALA B C 1
ATOM 5898 O O . ALA B 1 327 ? -15.164 -14.438 -25.234 1 90.38 327 ALA B O 1
ATOM 5899 N N . ARG B 1 328 ? -15.719 -15.125 -27.312 1 86.19 328 ARG B N 1
ATOM 5900 C CA . ARG B 1 328 ? -17.094 -14.672 -27.188 1 86.19 328 ARG B CA 1
ATOM 5901 C C . ARG B 1 328 ? -18.062 -15.852 -27.109 1 86.19 328 ARG B C 1
ATOM 5903 O O . ARG B 1 328 ? -19.266 -15.664 -26.891 1 86.19 328 ARG B O 1
ATOM 5910 N N . SER B 1 329 ? -17.438 -17.016 -27.312 1 85.38 329 SER B N 1
ATOM 5911 C CA . SER B 1 329 ? -18.219 -18.25 -27.234 1 85.38 329 SER B CA 1
ATOM 5912 C C . SER B 1 329 ? -17.344 -19.422 -26.781 1 85.38 329 SER B C 1
ATOM 5914 O O . SER B 1 329 ? -16.125 -19.297 -26.703 1 85.38 329 SER B O 1
ATOM 5916 N N . GLU B 1 330 ? -18.062 -20.516 -26.516 1 86.94 330 GLU B N 1
ATOM 5917 C CA . GLU B 1 330 ? -17.359 -21.719 -26.094 1 86.94 330 GLU B CA 1
ATOM 5918 C C . GLU B 1 330 ? -16.453 -22.25 -27.219 1 86.94 330 GLU B C 1
ATOM 5920 O O . GLU B 1 330 ? -15.359 -22.734 -26.953 1 86.94 330 GLU B O 1
ATOM 5925 N N . ILE B 1 331 ? -16.938 -22.156 -28.344 1 90.81 331 ILE B N 1
ATOM 5926 C CA . ILE B 1 331 ? -16.188 -22.625 -29.5 1 90.81 331 ILE B CA 1
ATOM 5927 C C . ILE B 1 331 ? -14.93 -21.766 -29.672 1 90.81 331 ILE B C 1
ATOM 5929 O O . ILE B 1 331 ? -13.836 -22.297 -29.891 1 90.81 331 ILE B O 1
ATOM 5933 N N . GLU B 1 332 ? -15.078 -20.5 -29.609 1 90.88 332 GLU B N 1
ATOM 5934 C CA . GLU B 1 332 ? -13.93 -19.594 -29.734 1 90.88 332 GLU B CA 1
ATOM 5935 C C . GLU B 1 332 ? -12.93 -19.828 -28.609 1 90.88 332 GLU B C 1
ATOM 5937 O O . GLU B 1 332 ? -11.719 -19.719 -28.812 1 90.88 332 GLU B O 1
ATOM 5942 N N . PHE B 1 333 ? -13.508 -20.109 -27.453 1 90.75 333 PHE B N 1
ATOM 5943 C CA . PHE B 1 333 ? -12.641 -20.359 -26.312 1 90.75 333 PHE B CA 1
ATOM 5944 C C . PHE B 1 333 ? -11.711 -21.531 -26.578 1 90.75 333 PHE B C 1
ATOM 5946 O O . PHE B 1 333 ? -10.508 -21.453 -26.312 1 90.75 333 PHE B O 1
ATOM 5953 N N . LYS B 1 334 ? -12.273 -22.578 -27.078 1 89.75 334 LYS B N 1
ATOM 5954 C CA . LYS B 1 334 ? -11.5 -23.781 -27.375 1 89.75 334 LYS B CA 1
ATOM 5955 C C . LYS B 1 334 ? -10.43 -23.484 -28.422 1 89.75 334 LYS B C 1
ATOM 5957 O O . LYS B 1 334 ? -9.336 -24.047 -28.375 1 89.75 334 LYS B O 1
ATOM 5962 N N . GLN B 1 335 ? -10.727 -22.625 -29.328 1 91.75 335 GLN B N 1
ATOM 5963 C CA . GLN B 1 335 ? -9.805 -22.266 -30.391 1 91.75 335 GLN B CA 1
ATOM 5964 C C . GLN B 1 335 ? -8.656 -21.406 -29.859 1 91.75 335 GLN B C 1
ATOM 5966 O O . GLN B 1 335 ? -7.562 -21.391 -30.438 1 91.75 335 GLN B O 1
ATOM 5971 N N . LEU B 1 336 ? -8.93 -20.75 -28.75 1 92.5 336 LEU B N 1
ATOM 5972 C CA . LEU B 1 336 ? -7.945 -19.797 -28.234 1 92.5 336 LEU B CA 1
ATOM 5973 C C . LEU B 1 336 ? -7.168 -20.391 -27.062 1 92.5 336 LEU B C 1
ATOM 5975 O O . LEU B 1 336 ? -6.391 -19.688 -26.422 1 92.5 336 LEU B O 1
ATOM 5979 N N . LEU B 1 337 ? -7.281 -21.625 -26.766 1 92.25 337 LEU B N 1
ATOM 5980 C CA . LEU B 1 337 ? -6.652 -22.266 -25.625 1 92.25 337 LEU B CA 1
ATOM 5981 C C . LEU B 1 337 ? -5.137 -22.141 -25.688 1 92.25 337 LEU B C 1
ATOM 5983 O O . LEU B 1 337 ? -4.48 -21.969 -24.656 1 92.25 337 LEU B O 1
ATOM 5987 N N . SER B 1 338 ? -4.605 -22.203 -26.859 1 91.81 338 SER B N 1
ATOM 5988 C CA . SER B 1 338 ? -3.156 -22.141 -27.031 1 91.81 338 SER B CA 1
ATOM 5989 C C . SER B 1 338 ? -2.605 -20.766 -26.656 1 91.81 338 SER B C 1
ATOM 5991 O O . SER B 1 338 ? -1.422 -20.641 -26.344 1 91.81 338 SER B O 1
ATOM 5993 N N . SER B 1 339 ? -3.473 -19.766 -26.656 1 94.94 339 SER B N 1
ATOM 5994 C CA . SER B 1 339 ? -3.047 -18.391 -26.375 1 94.94 339 SER B CA 1
ATOM 5995 C C . SER B 1 339 ? -2.73 -18.219 -24.891 1 94.94 339 SER B C 1
ATOM 5997 O O . SER B 1 339 ? -2.203 -17.172 -24.5 1 94.94 339 SER B O 1
ATOM 5999 N N . TYR B 1 340 ? -3.006 -19.203 -24.094 1 95.31 340 TYR B N 1
ATOM 6000 C CA . TYR B 1 340 ? -2.781 -19.109 -22.656 1 95.31 340 TYR B CA 1
ATOM 6001 C C . TYR B 1 340 ? -1.47 -19.781 -22.266 1 95.31 340 TYR B C 1
ATOM 6003 O O . TYR B 1 340 ? -1.214 -20.016 -21.078 1 95.31 340 TYR B O 1
ATOM 6011 N N . TYR B 1 341 ? -0.673 -20.047 -23.234 1 93.5 341 TYR B N 1
ATOM 6012 C CA . TYR B 1 341 ? 0.621 -20.672 -22.984 1 93.5 341 TYR B CA 1
ATOM 6013 C C . TYR B 1 341 ? 1.726 -19.969 -23.766 1 93.5 341 TYR B C 1
ATOM 6015 O O . TYR B 1 341 ? 1.503 -19.5 -24.875 1 93.5 341 TYR B O 1
ATOM 6023 N N . CYS B 1 342 ? 2.807 -19.828 -23.094 1 92.12 342 CYS B N 1
ATOM 6024 C CA . CYS B 1 342 ? 3.982 -19.172 -23.672 1 92.12 342 CYS B CA 1
ATOM 6025 C C . CYS B 1 342 ? 5.219 -20.062 -23.516 1 92.12 342 CYS B C 1
ATOM 6027 O O . CYS B 1 342 ? 5.445 -20.625 -22.438 1 92.12 342 CYS B O 1
ATOM 6029 N N . ARG B 1 343 ? 6.004 -20.188 -24.547 1 89.81 343 ARG B N 1
ATOM 6030 C CA . ARG B 1 343 ? 7.184 -21.031 -24.5 1 89.81 343 ARG B CA 1
ATOM 6031 C C . ARG B 1 343 ? 8.461 -20.203 -24.469 1 89.81 343 ARG B C 1
ATOM 6033 O O . ARG B 1 343 ? 9.562 -20.75 -24.531 1 89.81 343 ARG B O 1
ATOM 6040 N N . SER B 1 344 ? 8.312 -18.969 -24.344 1 92.62 344 SER B N 1
ATOM 6041 C CA . SER B 1 344 ? 9.477 -18.094 -24.391 1 92.62 344 SER B CA 1
ATOM 6042 C C . SER B 1 344 ? 9.617 -17.281 -23.109 1 92.62 344 SER B C 1
ATOM 6044 O O . SER B 1 344 ? 9.109 -16.172 -23.016 1 92.62 344 SER B O 1
ATOM 6046 N N . PRO B 1 345 ? 10.414 -17.781 -22.219 1 95.25 345 PRO B N 1
ATOM 6047 C CA . PRO B 1 345 ? 10.656 -17.016 -21 1 95.25 345 PRO B CA 1
ATOM 6048 C C . PRO B 1 345 ? 11.391 -15.703 -21.266 1 95.25 345 PRO B C 1
ATOM 6050 O O . PRO B 1 345 ? 12.273 -15.648 -22.125 1 95.25 345 PRO B O 1
ATOM 6053 N N . MET B 1 346 ? 10.984 -14.688 -20.625 1 96.56 346 MET B N 1
ATOM 6054 C CA . MET B 1 346 ? 11.625 -13.375 -20.734 1 96.56 346 MET B CA 1
ATOM 6055 C C . MET B 1 346 ? 12.391 -13.031 -19.469 1 96.56 346 MET B C 1
ATOM 6057 O O . MET B 1 346 ? 12.07 -13.531 -18.391 1 96.56 346 MET B O 1
ATOM 6061 N N . LEU B 1 347 ? 13.406 -12.203 -19.625 1 96.38 347 LEU B N 1
ATOM 6062 C CA . LEU B 1 347 ? 14.266 -11.797 -18.531 1 96.38 347 LEU B CA 1
ATOM 6063 C C . LEU B 1 347 ? 14.188 -10.289 -18.297 1 96.38 347 LEU B C 1
ATOM 6065 O O . LEU B 1 347 ? 14.102 -9.523 -19.266 1 96.38 347 LEU B O 1
ATOM 6069 N N . ILE B 1 348 ? 14.25 -9.906 -17.078 1 96.44 348 ILE B N 1
ATOM 6070 C CA . ILE B 1 348 ? 14.43 -8.516 -16.703 1 96.44 348 ILE B CA 1
ATOM 6071 C C . ILE B 1 348 ? 15.477 -8.414 -15.594 1 96.44 348 ILE B C 1
ATOM 6073 O O . ILE B 1 348 ? 15.406 -9.133 -14.594 1 96.44 348 ILE B O 1
ATOM 6077 N N . PRO B 1 349 ? 16.469 -7.582 -15.758 1 95.94 349 PRO B N 1
ATOM 6078 C CA . PRO B 1 349 ? 17.453 -7.422 -14.688 1 95.94 349 PRO B CA 1
ATOM 6079 C C . PRO B 1 349 ? 16.844 -6.938 -13.383 1 95.94 349 PRO B C 1
ATOM 6081 O O . PRO B 1 349 ? 15.93 -6.105 -13.391 1 95.94 349 PRO B O 1
ATOM 6084 N N . PHE B 1 350 ? 17.391 -7.367 -12.25 1 95.69 350 PHE B N 1
ATOM 6085 C CA . PHE B 1 350 ? 16.906 -6.996 -10.93 1 95.69 350 PHE B CA 1
ATOM 6086 C C . PHE B 1 350 ? 16.891 -5.48 -10.758 1 95.69 350 PHE B C 1
ATOM 6088 O O . PHE B 1 350 ? 15.977 -4.922 -10.156 1 95.69 350 PHE B O 1
ATOM 6095 N N . ASN B 1 351 ? 17.797 -4.828 -11.234 1 91.62 351 ASN B N 1
ATOM 6096 C CA . ASN B 1 351 ? 17.969 -3.4 -10.977 1 91.62 351 ASN B CA 1
ATOM 6097 C C . ASN B 1 351 ? 16.984 -2.562 -11.797 1 91.62 351 ASN B C 1
ATOM 6099 O O . ASN B 1 351 ? 16.953 -1.337 -11.672 1 91.62 351 ASN B O 1
ATOM 6103 N N . GLN B 1 352 ? 16.156 -3.238 -12.562 1 92.94 352 GLN B N 1
ATOM 6104 C CA . GLN B 1 352 ? 15.195 -2.512 -13.391 1 92.94 352 GLN B CA 1
ATOM 6105 C C . GLN B 1 352 ? 13.773 -2.693 -12.875 1 92.94 352 GLN B C 1
ATOM 6107 O O . GLN B 1 352 ? 12.828 -2.131 -13.43 1 92.94 352 GLN B O 1
ATOM 6112 N N . ILE B 1 353 ? 13.641 -3.43 -11.836 1 94.38 353 ILE B N 1
ATOM 6113 C CA . ILE B 1 353 ? 12.297 -3.701 -11.344 1 94.38 353 ILE B CA 1
ATOM 6114 C C . ILE B 1 353 ? 11.953 -2.729 -10.219 1 94.38 353 ILE B C 1
ATOM 6116 O O . ILE B 1 353 ? 12.844 -2.191 -9.555 1 94.38 353 ILE B O 1
ATOM 6120 N N . GLU B 1 354 ? 10.688 -2.459 -10.094 1 92.19 354 GLU B N 1
ATOM 6121 C CA . GLU B 1 354 ? 10.203 -1.636 -8.992 1 92.19 354 GLU B CA 1
ATOM 6122 C C . GLU B 1 354 ? 10.234 -2.404 -7.672 1 92.19 354 GLU B C 1
ATOM 6124 O O . GLU B 1 354 ? 10.398 -3.627 -7.664 1 92.19 354 GLU B O 1
ATOM 6129 N N . GLY B 1 355 ? 10.055 -1.676 -6.578 1 93.44 355 GLY B N 1
ATOM 6130 C CA . GLY B 1 355 ? 10.219 -2.275 -5.266 1 93.44 355 GLY B CA 1
ATOM 6131 C C . GLY B 1 355 ? 8.922 -2.777 -4.668 1 93.44 355 GLY B C 1
ATOM 6132 O O . GLY B 1 355 ? 8.898 -3.275 -3.539 1 93.44 355 GLY B O 1
ATOM 6133 N N . SER B 1 356 ? 7.785 -2.674 -5.383 1 94.12 356 SER B N 1
ATOM 6134 C CA . SER B 1 356 ? 6.48 -3.109 -4.891 1 94.12 356 SER B CA 1
ATOM 6135 C C . SER B 1 356 ? 6.121 -4.492 -5.426 1 94.12 356 SER B C 1
ATOM 6137 O O . SER B 1 356 ? 6.082 -4.703 -6.641 1 94.12 356 SER B O 1
ATOM 6139 N N . PHE B 1 357 ? 5.855 -5.449 -4.5 1 97.69 357 PHE B N 1
ATOM 6140 C CA . PHE B 1 357 ? 5.551 -6.82 -4.887 1 97.69 357 PHE B CA 1
ATOM 6141 C C . PHE B 1 357 ? 4.367 -7.359 -4.094 1 97.69 357 PHE B C 1
ATOM 6143 O O . PHE B 1 357 ? 4.016 -6.812 -3.047 1 97.69 357 PHE B O 1
ATOM 6150 N N . ASN B 1 358 ? 3.73 -8.312 -4.621 1 98.38 358 ASN B N 1
ATOM 6151 C CA . ASN B 1 358 ? 2.861 -9.227 -3.879 1 98.38 358 ASN B CA 1
ATOM 6152 C C . ASN B 1 358 ? 3.287 -10.68 -4.059 1 98.38 358 ASN B C 1
ATOM 6154 O O . ASN B 1 358 ? 3.199 -11.219 -5.164 1 98.38 358 ASN B O 1
ATOM 6158 N N . VAL B 1 359 ? 3.721 -11.305 -3.014 1 98.69 359 VAL B N 1
ATOM 6159 C CA . VAL B 1 359 ? 4.254 -12.664 -3.049 1 98.69 359 VAL B CA 1
ATOM 6160 C C . VAL B 1 359 ? 3.152 -13.656 -2.686 1 98.69 359 VAL B C 1
ATOM 6162 O O . VAL B 1 359 ? 2.436 -13.469 -1.7 1 98.69 359 VAL B O 1
ATOM 6165 N N . GLY B 1 360 ? 3.029 -14.703 -3.475 1 98.75 360 GLY B N 1
ATOM 6166 C CA . GLY B 1 360 ? 2.078 -15.758 -3.172 1 98.75 360 GLY B CA 1
ATOM 6167 C C . GLY B 1 360 ? 2.74 -17.047 -2.723 1 98.75 360 GLY B C 1
ATOM 6168 O O . GLY B 1 360 ? 3.666 -17.531 -3.375 1 98.75 360 GLY B O 1
ATOM 6169 N N . PHE B 1 361 ? 2.271 -17.594 -1.569 1 98.62 361 PHE B N 1
ATOM 6170 C CA . PHE B 1 361 ? 2.684 -18.906 -1.087 1 98.62 361 PHE B CA 1
ATOM 6171 C C . PHE B 1 361 ? 1.498 -19.859 -1.031 1 98.62 361 PHE B C 1
ATOM 6173 O O . PHE B 1 361 ? 0.393 -19.469 -0.652 1 98.62 361 PHE B O 1
ATOM 6180 N N . TYR B 1 362 ? 1.711 -21.078 -1.441 1 98.19 362 TYR B N 1
ATOM 6181 C CA . TYR B 1 362 ? 0.729 -22.156 -1.308 1 98.19 362 TYR B CA 1
ATOM 6182 C C . TYR B 1 362 ? 1.151 -23.141 -0.236 1 98.19 362 TYR B C 1
ATOM 6184 O O . TYR B 1 362 ? 2.225 -23.75 -0.328 1 98.19 362 TYR B O 1
ATOM 6192 N N . ILE B 1 363 ? 0.277 -23.312 0.753 1 98.19 363 ILE B N 1
ATOM 6193 C CA . ILE B 1 363 ? 0.539 -24.219 1.863 1 98.19 363 ILE B CA 1
ATOM 6194 C C . ILE B 1 363 ? -0.52 -25.328 1.89 1 98.19 363 ILE B C 1
ATOM 6196 O O . ILE B 1 363 ? -1.626 -25.109 2.396 1 98.19 363 ILE B O 1
ATOM 6200 N N . GLU B 1 364 ? -0.145 -26.469 1.572 1 96.25 364 GLU B N 1
ATOM 6201 C CA . GLU B 1 364 ? -1.08 -27.578 1.412 1 96.25 364 GLU B CA 1
ATOM 6202 C C . GLU B 1 364 ? -1.355 -28.266 2.746 1 96.25 364 GLU B C 1
ATOM 6204 O O . GLU B 1 364 ? -2.465 -28.75 2.984 1 96.25 364 GLU B O 1
ATOM 6209 N N . ASN B 1 365 ? -0.353 -28.359 3.549 1 95.12 365 ASN B N 1
ATOM 6210 C CA . ASN B 1 365 ? -0.465 -29.109 4.797 1 95.12 365 ASN B CA 1
ATOM 6211 C C . ASN B 1 365 ? 0.432 -28.531 5.883 1 95.12 365 ASN B C 1
ATOM 6213 O O . ASN B 1 365 ? 1.14 -27.547 5.648 1 95.12 365 ASN B O 1
ATOM 6217 N N . GLU B 1 366 ? 0.342 -29.156 6.98 1 92.88 366 GLU B N 1
ATOM 6218 C CA . GLU B 1 366 ? 1.056 -28.656 8.148 1 92.88 366 GLU B CA 1
ATOM 6219 C C . GLU B 1 366 ? 2.566 -28.703 7.941 1 92.88 366 GLU B C 1
ATOM 6221 O O . GLU B 1 366 ? 3.297 -27.828 8.414 1 92.88 366 GLU B O 1
ATOM 6226 N N . GLU B 1 367 ? 3.008 -29.703 7.332 1 95.69 367 GLU B N 1
ATOM 6227 C CA . GLU B 1 367 ? 4.438 -29.844 7.059 1 95.69 367 GLU B CA 1
ATOM 6228 C C . GLU B 1 367 ? 4.953 -28.656 6.242 1 95.69 367 GLU B C 1
ATOM 6230 O O . GLU B 1 367 ? 6.02 -28.125 6.531 1 95.69 367 GLU B O 1
ATOM 6235 N N . MET B 1 368 ? 4.223 -28.312 5.242 1 96.81 368 MET B N 1
ATOM 6236 C CA . MET B 1 368 ? 4.602 -27.188 4.406 1 96.81 368 MET B CA 1
ATOM 6237 C C . MET B 1 368 ? 4.59 -25.891 5.211 1 96.81 368 MET B C 1
ATOM 6239 O O . MET B 1 368 ? 5.43 -25.016 5 1 96.81 368 MET B O 1
ATOM 6243 N N . TRP B 1 369 ? 3.639 -25.766 6.125 1 96.44 369 TRP B N 1
ATOM 6244 C CA . TRP B 1 369 ? 3.58 -24.578 6.98 1 96.44 369 TRP B CA 1
ATOM 6245 C C . TRP B 1 369 ? 4.82 -24.484 7.863 1 96.44 369 TRP B C 1
ATOM 6247 O O . TRP B 1 369 ? 5.449 -23.422 7.953 1 96.44 369 TRP B O 1
ATOM 6257 N N . ASN B 1 370 ? 5.137 -25.578 8.422 1 95.38 370 ASN B N 1
ATOM 6258 C CA . ASN B 1 370 ? 6.316 -25.609 9.281 1 95.38 370 ASN B CA 1
ATOM 6259 C C . ASN B 1 370 ? 7.582 -25.25 8.516 1 95.38 370 ASN B C 1
ATOM 6261 O O . ASN B 1 370 ? 8.453 -24.547 9.031 1 95.38 370 ASN B O 1
ATOM 6265 N N . LYS B 1 371 ? 7.652 -25.719 7.355 1 96.94 371 LYS B N 1
ATOM 6266 C CA . LYS B 1 371 ? 8.805 -25.422 6.508 1 96.94 371 LYS B CA 1
ATOM 6267 C C . LYS B 1 371 ? 8.859 -23.922 6.18 1 96.94 371 LYS B C 1
ATOM 6269 O O . LYS B 1 371 ? 9.93 -23.312 6.215 1 96.94 371 LYS B O 1
ATOM 6274 N N . LEU B 1 372 ? 7.738 -23.344 5.836 1 97.12 372 LEU B N 1
ATOM 6275 C CA . LEU B 1 372 ? 7.695 -21.922 5.523 1 97.12 372 LEU B CA 1
ATOM 6276 C C . LEU B 1 372 ? 8.062 -21.094 6.746 1 97.12 372 LEU B C 1
ATOM 6278 O O . LEU B 1 372 ? 8.812 -20.109 6.633 1 97.12 372 LEU B O 1
ATOM 6282 N N . GLU B 1 373 ? 7.516 -21.453 7.879 1 94.88 373 GLU B N 1
ATOM 6283 C CA . GLU B 1 373 ? 7.816 -20.734 9.109 1 94.88 373 GLU B CA 1
ATOM 6284 C C . GLU B 1 373 ? 9.32 -20.734 9.398 1 94.88 373 GLU B C 1
ATOM 6286 O O . GLU B 1 373 ? 9.891 -19.703 9.742 1 94.88 373 GLU B O 1
ATOM 6291 N N . ARG B 1 374 ? 9.898 -21.875 9.266 1 95.62 374 ARG B N 1
ATOM 6292 C CA . ARG B 1 374 ? 11.336 -22 9.5 1 95.62 374 ARG B CA 1
ATOM 6293 C C . ARG B 1 374 ? 12.125 -21.156 8.508 1 95.62 374 ARG B C 1
ATOM 6295 O O . ARG B 1 374 ? 13.102 -20.5 8.883 1 95.62 374 ARG B O 1
ATOM 6302 N N . PHE B 1 375 ? 11.703 -21.188 7.348 1 96.31 375 PHE B N 1
ATOM 6303 C CA . PHE B 1 375 ? 12.336 -20.406 6.301 1 96.31 375 PHE B CA 1
ATOM 6304 C C . PHE B 1 375 ? 12.273 -18.922 6.633 1 96.31 375 PHE B C 1
ATOM 6306 O O . PHE B 1 375 ? 13.297 -18.219 6.609 1 96.31 375 PHE B O 1
ATOM 6313 N N . LEU B 1 376 ? 11.102 -18.406 7 1 95.5 376 LEU B N 1
ATOM 6314 C CA . LEU B 1 376 ? 10.891 -17 7.258 1 95.5 376 LEU B CA 1
ATOM 6315 C C . LEU B 1 376 ? 11.656 -16.547 8.492 1 95.5 376 LEU B C 1
ATOM 6317 O O . LEU B 1 376 ? 12.117 -15.398 8.562 1 95.5 376 LEU B O 1
ATOM 6321 N N . GLU B 1 377 ? 11.867 -17.422 9.383 1 91.81 377 GLU B N 1
ATOM 6322 C CA . GLU B 1 377 ? 12.516 -17.062 10.641 1 91.81 377 GLU B CA 1
ATOM 6323 C C . GLU B 1 377 ? 14.031 -17.203 10.531 1 91.81 377 GLU B C 1
ATOM 6325 O O . GLU B 1 377 ? 14.773 -16.484 11.195 1 91.81 377 GLU B O 1
ATOM 6330 N N . ARG B 1 378 ? 14.477 -18.062 9.625 1 92.31 378 ARG B N 1
ATOM 6331 C CA . ARG B 1 378 ? 15.883 -18.453 9.727 1 92.31 378 ARG B CA 1
ATOM 6332 C C . ARG B 1 378 ? 16.688 -17.938 8.531 1 92.31 378 ARG B C 1
ATOM 6334 O O . ARG B 1 378 ? 17.906 -17.781 8.625 1 92.31 378 ARG B O 1
ATOM 6341 N N . ASP B 1 379 ? 16.094 -17.812 7.457 1 94 379 ASP B N 1
ATOM 6342 C CA . ASP B 1 379 ? 16.875 -17.391 6.293 1 94 379 ASP B CA 1
ATOM 6343 C C . ASP B 1 379 ? 17.297 -15.93 6.41 1 94 379 ASP B C 1
ATOM 6345 O O . ASP B 1 379 ? 16.484 -15.023 6.25 1 94 379 ASP B O 1
ATOM 6349 N N . SER B 1 380 ? 18.516 -15.641 6.551 1 90.44 380 SER B N 1
ATOM 6350 C CA . SER B 1 380 ? 19.062 -14.305 6.785 1 90.44 380 SER B CA 1
ATOM 6351 C C . SER B 1 380 ? 18.875 -13.414 5.562 1 90.44 380 SER B C 1
ATOM 6353 O O . SER B 1 380 ? 18.859 -12.188 5.684 1 90.44 380 SER B O 1
ATOM 6355 N N . ARG B 1 381 ? 18.719 -14.062 4.375 1 91.88 381 ARG B N 1
ATOM 6356 C CA . ARG B 1 381 ? 18.547 -13.281 3.154 1 91.88 381 ARG B CA 1
ATOM 6357 C C . ARG B 1 381 ? 17.266 -12.461 3.213 1 91.88 381 ARG B C 1
ATOM 6359 O O . ARG B 1 381 ? 17.141 -11.453 2.516 1 91.88 381 ARG B O 1
ATOM 6366 N N . LEU B 1 382 ? 16.281 -12.844 4.031 1 92.69 382 LEU B N 1
ATOM 6367 C CA . LEU B 1 382 ? 14.992 -12.172 4.133 1 92.69 382 LEU B CA 1
ATOM 6368 C C . LEU B 1 382 ? 15.109 -10.875 4.926 1 92.69 382 LEU B C 1
ATOM 6370 O O . LEU B 1 382 ? 14.234 -10.016 4.859 1 92.69 382 LEU B O 1
ATOM 6374 N N . LYS B 1 383 ? 16.172 -10.734 5.688 1 84 383 LYS B N 1
ATOM 6375 C CA . LYS B 1 383 ? 16.469 -9.531 6.453 1 84 383 LYS B CA 1
ATOM 6376 C C . LYS B 1 383 ? 15.297 -9.141 7.348 1 84 383 LYS B C 1
ATOM 6378 O O . LYS B 1 383 ? 15.023 -7.949 7.539 1 84 383 LYS B O 1
ATOM 6383 N N . GLY B 1 384 ? 14.5 -10.078 7.672 1 85.94 384 GLY B N 1
ATOM 6384 C CA . GLY B 1 384 ? 13.398 -9.852 8.594 1 85.94 384 GLY B CA 1
ATOM 6385 C C . GLY B 1 384 ? 12.258 -9.062 7.977 1 85.94 384 GLY B C 1
ATOM 6386 O O . GLY B 1 384 ? 11.438 -8.484 8.688 1 85.94 384 GLY B O 1
ATOM 6387 N N . VAL B 1 385 ? 12.195 -9.008 6.711 1 88.38 385 VAL B N 1
ATOM 6388 C CA . VAL B 1 385 ? 11.18 -8.211 6.031 1 88.38 385 VAL B CA 1
ATOM 6389 C C . VAL B 1 385 ? 9.797 -8.812 6.281 1 88.38 385 VAL B C 1
ATOM 6391 O O . VAL B 1 385 ? 8.82 -8.086 6.469 1 88.38 385 VAL B O 1
ATOM 6394 N N . ILE B 1 386 ? 9.695 -10.125 6.227 1 93.81 386 ILE B N 1
ATOM 6395 C CA . ILE B 1 386 ? 8.461 -10.836 6.555 1 93.81 386 ILE B CA 1
ATOM 6396 C C . ILE B 1 386 ? 8.57 -11.438 7.949 1 93.81 386 ILE B C 1
ATOM 6398 O O . ILE B 1 386 ? 9.523 -12.172 8.242 1 93.81 386 ILE B O 1
ATOM 6402 N N . THR B 1 387 ? 7.59 -11.133 8.773 1 90.12 387 THR B N 1
ATOM 6403 C CA . THR B 1 387 ? 7.68 -11.578 10.164 1 90.12 387 THR B CA 1
ATOM 6404 C C . THR B 1 387 ? 6.523 -12.516 10.508 1 90.12 387 THR B C 1
ATOM 6406 O O . THR B 1 387 ? 5.43 -12.391 9.953 1 90.12 387 THR B O 1
ATOM 6409 N N . ILE B 1 388 ? 6.855 -13.445 11.336 1 91.12 388 ILE B N 1
ATOM 6410 C CA . ILE B 1 388 ? 5.832 -14.312 11.914 1 91.12 388 ILE B CA 1
ATOM 6411 C C . ILE B 1 388 ? 5.512 -13.844 13.336 1 91.12 388 ILE B C 1
ATOM 6413 O O . ILE B 1 388 ? 6.414 -13.602 14.133 1 91.12 388 ILE B O 1
ATOM 6417 N N . ARG B 1 389 ? 4.258 -13.703 13.57 1 85.19 389 ARG B N 1
ATOM 6418 C CA . ARG B 1 389 ? 3.791 -13.281 14.891 1 85.19 389 ARG B CA 1
ATOM 6419 C C . ARG B 1 389 ? 2.809 -14.289 15.477 1 85.19 389 ARG B C 1
ATOM 6421 O O . ARG B 1 389 ? 2.084 -14.961 14.734 1 85.19 389 ARG B O 1
ATOM 6428 N N . ASP B 1 390 ? 2.896 -14.531 16.766 1 75.88 390 ASP B N 1
ATOM 6429 C CA . ASP B 1 390 ? 2.049 -15.531 17.391 1 75.88 390 ASP B CA 1
ATOM 6430 C C . ASP B 1 390 ? 0.602 -15.047 17.484 1 75.88 390 ASP B C 1
ATOM 6432 O O . ASP B 1 390 ? -0.328 -15.789 17.156 1 75.88 390 ASP B O 1
ATOM 6436 N N . LYS B 1 391 ? 0.406 -14.094 18.344 1 61.91 391 LYS B N 1
ATOM 6437 C CA . LYS B 1 391 ? -0.973 -13.648 18.531 1 61.91 391 LYS B CA 1
ATOM 6438 C C . LYS B 1 391 ? -1.182 -12.25 17.969 1 61.91 391 LYS B C 1
ATOM 6440 O O . LYS B 1 391 ? -0.277 -11.414 18.016 1 61.91 391 LYS B O 1
ATOM 6445 N N . GLU B 1 392 ? -2.201 -12.422 17.219 1 57.16 392 GLU B N 1
ATOM 6446 C CA . GLU B 1 392 ? -2.67 -11.047 17.109 1 57.16 392 GLU B CA 1
ATOM 6447 C C . GLU B 1 392 ? -3.117 -10.492 18.453 1 57.16 392 GLU B C 1
ATOM 6449 O O . GLU B 1 392 ? -3.449 -11.25 19.359 1 57.16 392 GLU B O 1
ATOM 6454 N N . PHE B 1 393 ? -2.768 -9.336 19.156 1 45 393 PHE B N 1
ATOM 6455 C CA . PHE B 1 393 ? -2.92 -8.875 20.531 1 45 393 PHE B CA 1
ATOM 6456 C C . PHE B 1 393 ? -4.238 -9.352 21.125 1 45 393 PHE B C 1
ATOM 6458 O O . PHE B 1 393 ? -5.219 -8.609 21.156 1 45 393 PHE B O 1
ATOM 6465 N N . SER B 1 394 ? -4.703 -10.383 20.797 1 38.38 394 SER B N 1
ATOM 6466 C CA . SER B 1 394 ? -5.938 -10.492 21.562 1 38.38 394 SER B CA 1
ATOM 6467 C C . SER B 1 394 ? -5.645 -10.672 23.062 1 38.38 394 SER B C 1
ATOM 6469 O O . SER B 1 394 ? -4.609 -11.234 23.422 1 38.38 394 SER B O 1
ATOM 6471 N N . GLU B 1 395 ? -6.062 -9.797 23.859 1 34.12 395 GLU B N 1
ATOM 6472 C CA . GLU B 1 395 ? -6.09 -9.898 25.312 1 34.12 395 GLU B CA 1
ATOM 6473 C C . GLU B 1 395 ? -5.996 -11.352 25.766 1 34.12 395 GLU B C 1
ATOM 6475 O O . GLU B 1 395 ? -5.695 -11.625 26.938 1 34.12 395 GLU B O 1
ATOM 6480 N N . ASP B 1 396 ? -6.52 -12.234 25.172 1 32.72 396 ASP B N 1
ATOM 6481 C CA . ASP B 1 396 ? -6.711 -13.516 25.844 1 32.72 396 ASP B CA 1
ATOM 6482 C C . ASP B 1 396 ? -5.492 -14.422 25.672 1 32.72 396 ASP B C 1
ATOM 6484 O O . ASP B 1 396 ? -5.258 -14.945 24.578 1 32.72 396 ASP B O 1
ATOM 6488 N N . SER B 1 397 ? -4.285 -14.133 26.281 1 36.72 397 SER B N 1
ATOM 6489 C CA . SER B 1 397 ? -3.031 -14.82 26.578 1 36.72 397 SER B CA 1
ATOM 6490 C C . SER B 1 397 ? -3.227 -16.328 26.641 1 36.72 397 SER B C 1
ATOM 6492 O O . SER B 1 397 ? -2.258 -17.094 26.594 1 36.72 397 SER B O 1
ATOM 6494 N N . GLU B 1 398 ? -4.223 -16.734 26.984 1 32.41 398 GLU B N 1
ATOM 6495 C CA . GLU B 1 398 ? -4.395 -18.125 27.422 1 32.41 398 GLU B CA 1
ATOM 6496 C C . GLU B 1 398 ? -4.348 -19.094 26.25 1 32.41 398 GLU B C 1
ATOM 6498 O O . GLU B 1 398 ? -3.959 -20.25 26.406 1 32.41 398 GLU B O 1
ATOM 6503 N N . ILE B 1 399 ? -4.508 -18.578 25.125 1 34.5 399 ILE B N 1
ATOM 6504 C CA . ILE B 1 399 ? -4.672 -19.531 24.031 1 34.5 399 ILE B CA 1
ATOM 6505 C C . ILE B 1 399 ? -3.303 -19.922 23.469 1 34.5 399 ILE B C 1
ATOM 6507 O O . ILE B 1 399 ? -3.061 -21.078 23.141 1 34.5 399 ILE B O 1
ATOM 6511 N N . MET B 1 400 ? -2.318 -19.047 23.406 1 36.56 400 MET B N 1
ATOM 6512 C CA . MET B 1 400 ? -1.013 -19.344 22.828 1 36.56 400 MET B CA 1
ATOM 6513 C C . MET B 1 400 ? -0.245 -20.344 23.688 1 36.56 400 MET B C 1
ATOM 6515 O O . MET B 1 400 ? 0.545 -21.141 23.172 1 36.56 400 MET B O 1
ATOM 6519 N N . GLU B 1 401 ? -0.29 -20.25 24.906 1 35.62 401 GLU B N 1
ATOM 6520 C CA . GLU B 1 401 ? 0.385 -21.203 25.781 1 35.62 401 GLU B CA 1
ATOM 6521 C C . GLU B 1 401 ? -0.064 -22.625 25.516 1 35.62 401 GLU B C 1
ATOM 6523 O O . GLU B 1 401 ? 0.736 -23.562 25.594 1 35.62 401 GLU B O 1
ATOM 6528 N N . ILE B 1 402 ? -1.168 -22.781 25.031 1 33.78 402 ILE B N 1
ATOM 6529 C CA . ILE B 1 402 ? -1.722 -24.109 24.797 1 33.78 402 ILE B CA 1
ATOM 6530 C C . ILE B 1 402 ? -1.146 -24.688 23.516 1 33.78 402 ILE B C 1
ATOM 6532 O O . ILE B 1 402 ? -0.783 -25.859 23.469 1 33.78 402 ILE B O 1
ATOM 6536 N N . ILE B 1 403 ? -0.916 -23.891 22.562 1 36.75 403 ILE B N 1
ATOM 6537 C CA . ILE B 1 403 ? -0.414 -24.375 21.281 1 36.75 403 ILE B CA 1
ATOM 6538 C C . ILE B 1 403 ? 1.056 -24.766 21.406 1 36.75 403 ILE B C 1
ATOM 6540 O O . ILE B 1 403 ? 1.48 -25.797 20.875 1 36.75 403 ILE B O 1
ATOM 6544 N N . HIS B 1 404 ? 1.918 -24.031 22 1 34.88 404 HIS B N 1
ATOM 6545 C CA . HIS B 1 404 ? 3.332 -24.328 22.188 1 34.88 404 HIS B CA 1
ATOM 6546 C C . HIS B 1 404 ? 3.518 -25.531 23.109 1 34.88 404 HIS B C 1
ATOM 6548 O O . HIS B 1 404 ? 4.531 -26.234 23.031 1 34.88 404 HIS B O 1
ATOM 6554 N N . SER B 1 405 ? 2.793 -25.703 24.062 1 32.53 405 SER B N 1
ATOM 6555 C CA . SER B 1 405 ? 3.006 -26.812 24.984 1 32.53 405 SER B CA 1
ATOM 6556 C C . SER B 1 405 ? 2.701 -28.141 24.328 1 32.53 405 SER B C 1
ATOM 6558 O O . SER B 1 405 ? 3.111 -29.203 24.828 1 32.53 405 SER B O 1
ATOM 6560 N N . GLY B 1 406 ? 1.979 -28.172 23.281 1 32.38 406 GLY B N 1
ATOM 6561 C CA . GLY B 1 406 ? 1.732 -29.484 22.719 1 32.38 406 GLY B CA 1
ATOM 6562 C C . GLY B 1 406 ? 2.906 -30.031 21.922 1 32.38 406 GLY B C 1
ATOM 6563 O O . GLY B 1 406 ? 2.896 -31.188 21.5 1 32.38 406 GLY B O 1
ATOM 6564 N N . GLY B 1 407 ? 3.812 -29.203 21.344 1 27.95 407 GLY B N 1
ATOM 6565 C CA . GLY B 1 407 ? 4.902 -29.844 20.641 1 27.95 407 GLY B CA 1
ATOM 6566 C C . GLY B 1 407 ? 5.938 -30.469 21.547 1 27.95 407 GLY B C 1
ATOM 6567 O O . GLY B 1 407 ? 6.973 -30.953 21.094 1 27.95 407 GLY B O 1
ATOM 6568 N N . MET B 1 408 ? 6.062 -30.109 22.812 1 26.45 408 MET B N 1
ATOM 6569 C CA . MET B 1 408 ? 7.129 -30.797 23.547 1 26.45 408 MET B CA 1
ATOM 6570 C C . MET B 1 408 ? 6.785 -32.25 23.75 1 26.45 408 MET B C 1
ATOM 6572 O O . MET B 1 408 ? 7.324 -32.906 24.656 1 26.45 408 MET B O 1
ATOM 6576 N N . PHE B 1 409 ? 5.809 -32.844 23.141 1 22.3 409 PHE B N 1
ATOM 6577 C CA . PHE B 1 409 ? 6.047 -34.25 23.297 1 22.3 409 PHE B CA 1
ATOM 6578 C C . PHE B 1 409 ? 7.082 -34.75 22.297 1 22.3 409 PHE B C 1
ATOM 6580 O O . PHE B 1 409 ? 7.148 -34.25 21.172 1 22.3 409 PHE B O 1
#

Foldseek 3Di:
DPPPVPPDQPCVPPPPPPRPPPPPPCPPDDDDPDDPCVVPPCVVPPPVCPPVVVVVVVVVPQPKDWDDLVQFAAQWFFLQDGDGSVCRVVVLVVQQPQWFAAKAADFAALDPVDRRRTLALACQLLRLLLSLVLLQCVVVPPDDPSLVSVQLQACDPPRLSHPSNLQVLLVVVVDHVNHHDFQVSSLVSVQVSCVVPPDPQEHEAEDDQQEAEPVVQLLSQWFQQLVQQVVFDVQPPSVVSGFQFQRPPPSTRRDDGFRRHKYKYKYKAFQDDAAHDPLLQLLVQLLLNQSQWSWKWWFAVSFIWTFGIDDDQKTWTRGRNDYYYGDPDPVSSVVCVSVRGDSIIIIDGRRRIHRIMMIIGIGGGDVSVVVVQCSQVPPCSNVNSRYYDHDDPDVPVPRSVRVVVVPVD/DPPPPPPDQPCVPPPPPPRPPPPPPPPDDDDPDDDPCVVPPCVVPPPVCPPVVVVVVVVVPQPKDWDDLVQFAAQWFFLQDGDGSVCRVVVLVVQQPQWFAAKAADFAALDPVDRRRTLALACQLLRLLLSLVLLQVVVVPPDDPSLVSVQLQACDPPRLSHPSNLQVLLVVVVDHVRHHDFQVSSLVSVQVSCVVPPDPQEHEAEDDQLEAEPVVQLLSFWFLQLVQQVVFDVQPPPVVSGFQFQRPVPSTRRDDGFRRHKYKYKYKAFQDDAAHDPLLQLLVQLLLNQSQWSWKWWFAVSFIWTFGIDDDQKTWTRGRNDYYYGDPDPVSSVVCVSVRGDSIIIIDGRRRIHRIMMIIGIGGGDVSVVVVQCSQVPPCSNVNSRYYDHDDPDVPVPRSVRVVVVPVD

Organism: NCBI:txid5963

pLDDT: mean 75.71, std 27.22, range [20.36, 98.88]

Solvent-accessible surface area (backbone atoms only — not comparable to full-atom values): 45142 Å² total; per-residue (Å²): 136,78,81,73,80,71,74,78,74,75,69,78,60,83,64,79,82,74,72,77,80,75,79,74,76,76,85,68,80,86,86,81,79,66,83,72,63,60,68,68,67,59,63,73,70,65,57,77,55,54,77,72,34,78,63,54,64,60,58,73,63,52,72,66,41,76,61,44,77,88,73,49,46,66,65,22,30,50,52,28,42,76,35,53,60,86,34,52,66,63,47,45,56,59,50,35,68,44,66,38,44,47,30,37,34,76,35,74,50,67,40,92,86,48,92,38,31,45,35,74,93,26,36,38,37,58,28,29,48,46,29,41,51,48,44,46,47,59,67,70,37,88,78,63,56,61,66,60,60,53,52,36,42,31,70,37,75,82,20,71,56,4,62,43,41,49,43,59,54,30,48,72,69,52,30,58,79,73,45,62,60,51,36,45,56,44,51,55,47,51,49,51,41,42,66,77,52,65,52,87,57,50,40,75,46,69,33,56,56,24,36,41,39,47,52,62,53,47,58,61,20,28,54,37,51,38,69,39,25,53,72,37,18,84,57,51,60,81,84,59,33,58,53,59,54,58,15,83,72,70,63,30,64,18,44,84,64,45,78,61,21,23,36,38,39,35,37,39,42,57,48,36,92,88,24,39,39,78,82,41,52,52,25,53,51,54,50,40,50,31,66,40,28,49,30,30,34,31,34,36,80,90,37,40,26,29,36,43,28,33,41,89,69,22,34,29,33,52,74,20,79,53,79,40,80,44,55,87,43,72,66,47,38,66,73,46,54,68,71,33,43,48,80,68,51,29,28,37,48,57,86,67,26,41,12,49,27,21,37,33,34,53,30,69,43,64,69,50,45,53,51,49,52,50,45,54,73,61,45,68,54,47,62,67,62,51,39,81,38,63,66,66,80,56,85,69,65,69,58,62,60,55,61,62,62,61,63,74,108,134,82,82,72,80,72,75,78,74,76,69,77,59,82,63,79,82,74,71,75,80,76,78,76,77,76,81,70,84,83,86,80,75,69,81,73,62,59,71,70,67,57,63,71,70,64,57,78,54,55,74,71,34,79,61,52,63,59,56,72,62,54,70,67,42,75,61,45,76,89,73,49,46,66,62,23,30,51,51,28,40,76,34,50,61,85,35,52,67,62,48,46,56,58,51,35,66,44,67,37,44,46,29,36,32,75,35,73,50,66,40,93,86,49,91,40,30,46,35,74,93,27,34,40,37,58,28,30,48,48,31,40,51,48,43,45,46,58,67,71,37,87,79,62,56,62,66,60,60,54,50,36,43,31,70,36,76,82,20,71,56,5,60,42,41,50,43,59,54,28,49,72,70,49,30,57,80,72,44,61,61,51,35,45,58,44,49,54,47,51,49,51,42,43,66,75,54,66,50,87,56,50,40,75,45,70,35,56,57,24,38,42,41,48,52,61,54,49,57,59,21,28,54,38,52,37,68,38,27,54,73,37,16,85,57,52,59,80,89,59,35,62,55,60,53,56,15,84,71,70,65,31,65,18,44,83,63,45,77,60,22,22,36,38,38,34,37,39,42,58,48,35,92,88,23,40,39,77,82,43,51,52,25,53,50,53,50,40,50,32,66,42,29,48,30,30,34,30,33,36,78,89,38,40,27,31,36,44,28,33,41,86,68,24,33,29,33,51,74,18,79,54,80,41,79,42,55,88,44,71,68,48,37,65,71,46,55,67,70,34,43,49,78,69,50,28,29,34,49,55,86,67,26,42,13,50,26,20,39,33,33,53,30,71,43,64,68,50,44,53,51,49,52,50,45,54,73,61,44,69,54,47,63,67,61,50,40,80,37,61,68,68,79,55,86,69,65,70,58,61,61,54,62,64,61,61,64,75,108